Protein AF-A0A9W9ZBY5-F1 (afdb_monomer_lite)

Sequence (926 aa):
MSGEDEKPDGEAGEQPFAYPMGSMIDGAAFIGVGFDGRGDYSPESRKMSIVQRDCSGRSTYDDFDVPDTMNVHGVYDTSATMQTFYSREEYQQSLQRQAGMAGSAFGFYGGVKKAWGSSSLSGTQKYMALFSIDIDRYEIFLDEVKPGDLSVNFLREFMDLPLSYLAPGAAIKFLEGGDQEIASIISDLNSPTIKTEMKQWLESIRTFPKPFKFMVAPITNLLKFNVHALFPDEERDWGCEARGGSLKRDTDTGEYYYEVIVDGKKVKQMCPYLDRDALIHDMERRRNNLDIAIGVYMEERTTTSRKKSARPTWEEITQDELPFVVIFNTHEDLVGDFNGPAKIPARMERVVKFFDGKWFASERASQIDMTSSCLAQEGAENRICILGLILKYYPDTGFLRLDKEDFEANKRIYDTLKVADVGRLMAHVEWPQSHIVSRLNDVVGYLPFPNDKDTWYYVQISPYRVGIFKSQKLEVSTTDVSAVGLGSDVLYQAYFVCLTETPERTVIEYGKSQRSTGHGDVFLTMVDTVEPLIVRWYSFGNGEEPLQVLDAHILSRPLTKATCRGENGLDEETNMCILELGSECHSGSYKVLDEADRAMSNTDQSNKCDAPAVDIFVRSEGCNDPGIAPNCGIAYIKVHGKDHSLHGRGINVVVVDARTGFVLETKTYDTHGDANEANRLAGFLNSLQGDVIVVVAVQDEASKFFADSAIDALKRLGAKDPIKPEFRGSFAFVGYSGVKQPSWITQQWRGDGQGPSEISVKVPFTPPPAVDIFVRSEGCNDPGKAPNCGIAYIKVHGKDHSLHGRGINVVVVDARTGFVLETKTYDTHGDANEANRLAGFLNSLQGDVIVVVAVQDEASKFFADSAIDALKRLGAKDPIKPEFRGSFAFVGYSGVKQPSWITQQWRGDGQGPSEISVKVPLTPSA

pLDDT: mean 72.31, std 19.81, range [23.02, 98.38]

Secondary structure (DSSP, 8-state):
----------------------SB-GGGGGSSEEE-TTS-SSGGGEEEE-B----TT--EETTEE--TTEEEEEEEEEEEEEEEESSHHHHHHHHHHHTT--S-S-S-HHHHHHHH-S-----S---EEEEEEEEEEEEEEE----GGGB-HHHHHHHHTS-S-TTSTTHHHHT----------S---TT-TTHHHHHHHHHHHTTTS----S-----GGGGG-S-GGGG-------SHHHHTGGG-EE-TTT--EEEEEEETTEEEEEEES-SSHHHHHHHHHHHHHHHHHHHHHHHH--SS------SSPPHHHHTSTT--EEEEEE-SS-EEEESSSEEEE-SEEEEEEEEETTEEEEESSTT---GGG-B-PPTT-TTEEEETTEEEEEETTTTEEE--TTTHHHHHHH-TT--GGGTTSEEEEEE--HHHHHTT--S--------SSTTS-EEEEE-SS-EEEEETTEEEEEE--TTTS----SS----EEEEEEEETTEEEEEEEE-SS-SSEEEEEEEEEE-SS-----------TTS-----------GGG-EEEE-TTEEEETTTTEEEE---S---SS-PPP--TT-SS---------PPPPEEEEEEEEEETTSTTPPTTT---EEEETTEE-----SEEEEEEEETTT--EEEEEEE-TTT-TTHHHHHHHHHHH--SSEEEEEEEEE---TT--HHHHHHHHHTT--S--SPPTT-EEEEEEE-SSS--TT-EEEEE-TTS--EEEEEEEEPPPPPEEEEEEEEEETT-TTPPTTT---EEEETTEE-----SEEEEEEEETTT--EEEEEEE-TTT-TTHHHHHHHHHHH--SSEEEEEEEEE---TT--HHHHHHHHHTT--S--SPPTT-EEEEEEE-SSS--TT-EEEEE-TTS--EEEEEEEEPPPP-

Organism: NCBI:txid174260

InterPro domains:
  IPR039477 ILEI/PANDER domain [PF15711] (649-738)
  IPR039477 ILEI/PANDER domain [PF15711] (806-895)

Structure (mmCIF, N/CA/C/O backbone):
data_AF-A0A9W9ZBY5-F1
#
_entry.id   AF-A0A9W9ZBY5-F1
#
loop_
_atom_site.group_PDB
_atom_site.id
_atom_site.type_symbol
_atom_site.label_atom_id
_atom_site.label_alt_id
_atom_site.label_comp_id
_atom_site.label_asym_id
_atom_site.label_entity_id
_atom_site.label_seq_id
_atom_site.pdbx_PDB_ins_code
_atom_site.Cartn_x
_atom_site.Cartn_y
_atom_site.Cartn_z
_atom_site.occupancy
_atom_site.B_iso_or_equiv
_atom_site.auth_seq_id
_atom_site.auth_comp_id
_atom_site.auth_asym_id
_atom_site.auth_atom_id
_atom_site.pdbx_PDB_model_num
ATOM 1 N N . MET A 1 1 ? 34.640 39.027 -76.060 1.00 33.84 1 MET A N 1
ATOM 2 C CA . MET A 1 1 ? 35.227 37.684 -76.232 1.00 33.84 1 MET A CA 1
ATOM 3 C C . MET A 1 1 ? 35.023 36.982 -74.898 1.00 33.84 1 MET A C 1
ATOM 5 O O . MET A 1 1 ? 35.691 37.369 -73.955 1.00 33.84 1 MET A O 1
ATOM 9 N N . SER A 1 2 ? 33.856 36.363 -74.672 1.00 29.05 2 SER A N 1
ATOM 10 C CA . SER A 1 2 ? 33.518 34.957 -75.010 1.00 29.05 2 SER A CA 1
ATOM 11 C C . SER A 1 2 ? 34.417 33.978 -74.238 1.00 29.05 2 SER A C 1
ATOM 13 O O . SER A 1 2 ? 35.623 34.032 -74.437 1.00 29.05 2 SER A O 1
ATOM 15 N N . GLY A 1 3 ? 33.930 33.080 -73.389 1.00 28.47 3 GLY A N 1
ATOM 16 C CA . GLY A 1 3 ? 32.560 32.682 -73.085 1.00 28.47 3 GLY A CA 1
ATOM 17 C C . GLY A 1 3 ? 32.534 31.776 -71.850 1.00 28.47 3 GLY A C 1
ATOM 18 O O . GLY A 1 3 ? 33.582 31.407 -71.322 1.00 28.47 3 GLY A O 1
ATOM 19 N N . GLU A 1 4 ? 31.316 31.497 -71.401 1.00 35.25 4 GLU A N 1
ATOM 20 C CA . GLU A 1 4 ? 30.949 30.414 -70.488 1.00 35.25 4 GLU A CA 1
ATOM 21 C C . GLU A 1 4 ? 31.315 29.052 -71.094 1.00 35.25 4 GLU A C 1
ATOM 23 O O . GLU A 1 4 ? 31.210 28.890 -72.308 1.00 35.25 4 GLU A O 1
ATOM 28 N N . ASP A 1 5 ? 31.687 28.091 -70.246 1.00 28.14 5 ASP A N 1
ATOM 29 C CA . ASP A 1 5 ? 31.381 26.670 -70.445 1.00 28.14 5 ASP A CA 1
ATOM 30 C C . ASP A 1 5 ? 31.423 25.948 -69.083 1.00 28.14 5 ASP A C 1
ATOM 32 O O . ASP A 1 5 ? 32.470 25.814 -68.446 1.00 28.14 5 ASP A O 1
ATOM 36 N N . GLU A 1 6 ? 30.243 25.515 -68.636 1.00 32.06 6 GLU A N 1
ATOM 37 C CA . GLU A 1 6 ? 30.023 24.502 -67.600 1.00 32.06 6 GLU A CA 1
ATOM 38 C C . GLU A 1 6 ? 30.426 23.103 -68.094 1.00 32.06 6 GLU A C 1
ATOM 40 O O . GLU A 1 6 ? 30.216 22.787 -69.269 1.00 32.06 6 GLU A O 1
ATOM 45 N N . LYS A 1 7 ? 30.894 22.242 -67.169 1.00 28.86 7 LYS A N 1
ATOM 46 C CA . LYS A 1 7 ? 30.579 20.792 -67.015 1.00 28.86 7 LYS A CA 1
ATOM 47 C C . LYS A 1 7 ? 31.593 20.098 -66.077 1.00 28.86 7 LYS A C 1
ATOM 49 O O . LYS A 1 7 ? 32.746 20.518 -66.055 1.00 28.86 7 LYS A O 1
ATOM 54 N N . PRO A 1 8 ? 31.289 18.910 -65.515 1.00 31.83 8 PRO A N 1
ATOM 55 C CA . PRO A 1 8 ? 30.063 18.476 -64.837 1.00 31.83 8 PRO A CA 1
ATOM 56 C C . PRO A 1 8 ? 30.361 17.803 -63.474 1.00 31.83 8 PRO A C 1
ATOM 58 O O . PRO A 1 8 ? 31.479 17.368 -63.202 1.00 31.83 8 PRO A O 1
ATOM 61 N N . ASP A 1 9 ? 29.326 17.648 -62.652 1.00 31.16 9 ASP A N 1
ATOM 62 C CA . ASP A 1 9 ? 29.321 16.737 -61.507 1.00 31.16 9 ASP A CA 1
ATOM 63 C C . ASP A 1 9 ? 29.506 15.274 -61.940 1.00 31.16 9 ASP A C 1
ATOM 65 O O . ASP A 1 9 ? 28.909 14.825 -62.924 1.00 31.16 9 ASP A O 1
ATOM 69 N N . GLY A 1 10 ? 30.265 14.518 -61.141 1.00 31.56 10 GLY A N 1
ATOM 70 C CA . GLY A 1 10 ? 30.182 13.059 -61.095 1.00 31.56 10 GLY A CA 1
ATOM 71 C C . GLY A 1 10 ? 31.495 12.318 -61.323 1.00 31.56 10 GLY A C 1
ATOM 72 O O . GLY A 1 10 ? 31.732 11.816 -62.412 1.00 31.56 10 GLY A O 1
ATOM 73 N N . GLU A 1 11 ? 32.267 12.127 -60.256 1.00 27.77 11 GLU A N 1
ATOM 74 C CA . GLU A 1 11 ? 32.914 10.841 -59.982 1.00 27.77 11 GLU A CA 1
ATOM 75 C C . GLU A 1 11 ? 33.063 10.704 -58.464 1.00 27.77 11 GLU A C 1
ATOM 77 O O . GLU A 1 11 ? 33.570 11.595 -57.783 1.00 27.77 11 GLU A O 1
ATOM 82 N N . ALA A 1 12 ? 32.501 9.620 -57.926 1.00 30.03 12 ALA A N 1
ATOM 83 C CA . ALA A 1 12 ? 32.551 9.282 -56.516 1.00 30.03 12 ALA A CA 1
ATOM 84 C C . ALA A 1 12 ? 34.015 9.225 -56.070 1.00 30.03 12 ALA A C 1
ATOM 86 O O . ALA A 1 12 ? 34.772 8.376 -56.539 1.00 30.03 12 ALA A O 1
ATOM 87 N N . GLY A 1 13 ? 34.403 10.137 -55.176 1.00 27.98 13 GLY A N 1
ATOM 88 C CA . GLY A 1 13 ? 35.691 10.067 -54.508 1.00 27.98 13 GLY A CA 1
ATOM 89 C C . GLY A 1 13 ? 35.807 8.717 -53.812 1.00 27.98 13 GLY A C 1
ATOM 90 O O . GLY A 1 13 ? 35.004 8.397 -52.933 1.00 27.98 13 GLY A O 1
ATOM 91 N N . GLU A 1 14 ? 36.783 7.924 -54.248 1.00 30.62 14 GLU A N 1
ATOM 92 C CA . GLU A 1 14 ? 37.280 6.766 -53.520 1.00 30.62 14 GLU A CA 1
ATOM 93 C C . GLU A 1 14 ? 37.416 7.145 -52.041 1.00 30.62 14 GLU A C 1
ATOM 95 O O . GLU A 1 14 ? 38.089 8.121 -51.695 1.00 30.62 14 GLU A O 1
ATOM 100 N N . GLN A 1 15 ? 36.741 6.387 -51.171 1.00 30.33 15 GLN A N 1
ATOM 101 C CA . GLN A 1 15 ? 36.953 6.463 -49.730 1.00 30.33 15 GLN A CA 1
ATOM 102 C C . GLN A 1 15 ? 38.464 6.395 -49.473 1.00 30.33 15 GLN A C 1
ATOM 104 O O . GLN A 1 15 ? 39.114 5.496 -50.020 1.00 30.33 15 GLN A O 1
ATOM 109 N N . PRO A 1 16 ? 39.049 7.316 -48.685 1.00 32.84 16 PRO A N 1
ATOM 110 C CA . PRO A 1 16 ? 40.470 7.256 -48.408 1.00 32.84 16 PRO A CA 1
ATOM 111 C C . PRO A 1 16 ? 40.750 5.920 -47.727 1.00 32.84 16 PRO A C 1
ATOM 113 O O . PRO A 1 16 ? 40.214 5.615 -46.662 1.00 32.84 16 PRO A O 1
ATOM 116 N N . PHE A 1 17 ? 41.551 5.108 -48.416 1.00 30.84 17 PHE A N 1
ATOM 117 C CA . PHE A 1 17 ? 42.091 3.849 -47.940 1.00 30.84 17 PHE A CA 1
ATOM 118 C C . PHE A 1 17 ? 42.504 3.991 -46.475 1.00 30.84 17 PHE A C 1
ATOM 120 O O . PHE A 1 17 ? 43.336 4.839 -46.145 1.00 30.84 17 PHE A O 1
ATOM 127 N N . ALA A 1 18 ? 41.918 3.149 -45.620 1.00 35.28 18 ALA A N 1
ATOM 128 C CA . ALA A 1 18 ? 42.361 2.953 -44.253 1.00 35.28 18 ALA A CA 1
ATOM 129 C C . ALA A 1 18 ? 43.888 2.825 -44.255 1.00 35.28 18 ALA A C 1
ATOM 131 O O . ALA A 1 18 ? 44.440 1.936 -44.914 1.00 35.28 18 ALA A O 1
ATOM 132 N N . TYR A 1 19 ? 44.570 3.738 -43.559 1.00 36.66 19 TYR A N 1
ATOM 133 C CA . TYR A 1 19 ? 45.982 3.563 -43.251 1.00 36.66 19 TYR A CA 1
ATOM 134 C C . TYR A 1 19 ? 46.138 2.154 -42.658 1.00 36.66 19 TYR A C 1
ATOM 136 O O . TYR A 1 19 ? 45.374 1.801 -41.754 1.00 36.66 19 TYR A O 1
ATOM 144 N N . PRO A 1 20 ? 47.064 1.315 -43.157 1.00 41.19 20 PRO A N 1
ATOM 145 C CA . PRO A 1 20 ? 47.366 0.070 -42.473 1.00 41.19 20 PRO A CA 1
ATOM 146 C C . PRO A 1 20 ? 47.834 0.472 -41.078 1.00 41.19 20 PRO A C 1
ATOM 148 O O . PRO A 1 20 ? 48.834 1.181 -40.981 1.00 41.19 20 PRO A O 1
ATOM 151 N N . MET A 1 21 ? 47.063 0.108 -40.044 1.00 45.62 21 MET A N 1
ATOM 152 C CA . MET A 1 21 ? 47.367 0.438 -38.652 1.00 45.62 21 MET A CA 1
ATOM 153 C C . MET A 1 21 ? 48.846 0.133 -38.403 1.00 45.62 21 MET A C 1
ATOM 155 O O . MET A 1 21 ? 49.248 -1.037 -38.390 1.00 45.62 21 MET A O 1
ATOM 159 N N . GLY A 1 22 ? 49.652 1.189 -38.247 1.00 50.12 22 GLY A N 1
ATOM 160 C CA . GLY A 1 22 ? 50.945 1.081 -37.592 1.00 50.12 22 GLY A CA 1
ATOM 161 C C . GLY A 1 22 ? 50.700 0.483 -36.214 1.00 50.12 22 GLY A C 1
ATOM 162 O O . GLY A 1 22 ? 49.573 0.513 -35.724 1.00 50.12 22 GLY A O 1
ATOM 163 N N . SER A 1 23 ? 51.708 -0.171 -35.639 1.00 69.12 23 SER A N 1
ATOM 164 C CA . SER A 1 23 ? 51.584 -0.926 -34.390 1.00 69.12 23 SER A CA 1
ATOM 165 C C . SER A 1 23 ? 50.763 -0.152 -33.351 1.00 69.12 23 SER A C 1
ATOM 167 O O . SER A 1 23 ? 51.265 0.782 -32.733 1.00 69.12 23 SER A O 1
ATOM 169 N N . MET A 1 24 ? 49.481 -0.502 -33.220 1.00 74.69 24 MET A N 1
ATOM 170 C CA . MET A 1 24 ? 48.552 0.140 -32.298 1.00 74.69 24 MET A CA 1
ATOM 171 C C . MET A 1 24 ? 48.945 -0.277 -30.888 1.00 74.69 24 MET A C 1
ATOM 173 O O . MET A 1 24 ? 49.344 -1.424 -30.679 1.00 74.69 24 MET A O 1
ATOM 177 N N . ILE A 1 25 ? 48.834 0.634 -29.924 1.00 81.06 25 ILE A N 1
ATOM 178 C CA . ILE A 1 25 ? 49.171 0.312 -28.539 1.00 81.06 25 ILE A CA 1
ATOM 179 C C . ILE A 1 25 ? 48.332 -0.883 -28.053 1.00 81.06 25 ILE A C 1
ATOM 181 O O . ILE A 1 25 ? 47.103 -0.869 -28.141 1.00 81.06 25 ILE A O 1
ATOM 185 N N . ASP A 1 26 ? 48.981 -1.919 -27.512 1.00 71.75 26 ASP A N 1
ATOM 186 C CA . ASP A 1 26 ? 48.327 -3.189 -27.141 1.00 71.75 26 ASP A CA 1
ATOM 187 C C . ASP A 1 26 ? 47.135 -2.994 -26.184 1.00 71.75 26 ASP A C 1
ATOM 189 O O . ASP A 1 26 ? 46.135 -3.714 -26.254 1.00 71.75 26 ASP A O 1
ATOM 193 N N . GLY A 1 27 ? 47.204 -1.974 -25.318 1.00 73.81 27 GLY A N 1
ATOM 194 C CA . GLY A 1 27 ? 46.129 -1.609 -24.390 1.00 73.81 27 GLY A CA 1
ATOM 195 C C . GLY A 1 27 ? 44.817 -1.205 -25.076 1.00 73.81 27 GLY A C 1
ATOM 196 O O . GLY A 1 27 ? 43.742 -1.455 -24.529 1.00 73.81 27 GLY A O 1
ATOM 197 N N . ALA A 1 28 ? 44.874 -0.665 -26.298 1.00 80.94 28 ALA A N 1
ATOM 198 C CA . ALA A 1 28 ? 43.693 -0.225 -27.044 1.00 80.94 28 ALA A CA 1
ATOM 199 C C . ALA A 1 28 ? 42.747 -1.384 -27.401 1.00 80.94 28 ALA A C 1
ATOM 201 O O . ALA A 1 28 ? 41.536 -1.193 -27.520 1.00 80.94 28 ALA A O 1
ATOM 202 N N . ALA A 1 29 ? 43.263 -2.615 -27.500 1.00 76.12 29 ALA A N 1
ATOM 203 C CA . ALA A 1 29 ? 42.462 -3.808 -27.779 1.00 76.12 29 ALA A CA 1
ATOM 204 C C . ALA A 1 29 ? 41.562 -4.250 -26.603 1.00 76.12 29 ALA A C 1
ATOM 206 O O . ALA A 1 29 ? 40.806 -5.217 -26.738 1.00 76.12 29 ALA A O 1
ATOM 207 N N . PHE A 1 30 ? 41.659 -3.589 -25.445 1.00 74.94 30 PHE A N 1
ATOM 208 C CA . PHE A 1 30 ? 40.946 -3.947 -24.214 1.00 74.94 30 PHE A CA 1
ATOM 209 C C . PHE A 1 30 ? 40.020 -2.839 -23.693 1.00 74.94 30 PHE A C 1
ATOM 211 O O . PHE A 1 30 ? 39.286 -3.069 -22.736 1.00 74.94 30 PHE A O 1
ATOM 218 N N . ILE A 1 31 ? 40.015 -1.662 -24.323 1.00 82.12 31 ILE A N 1
ATOM 219 C CA . ILE A 1 31 ? 39.199 -0.510 -23.921 1.00 82.12 31 ILE A CA 1
ATOM 220 C C . ILE A 1 31 ? 38.000 -0.360 -24.861 1.00 82.12 31 ILE A C 1
ATOM 222 O O . ILE A 1 31 ? 38.136 -0.456 -26.080 1.00 82.12 31 ILE A O 1
ATOM 226 N N . GLY A 1 32 ? 36.802 -0.129 -24.315 1.00 77.50 32 GLY A N 1
ATOM 227 C CA . GLY A 1 32 ? 35.575 -0.046 -25.118 1.00 77.50 32 GLY A CA 1
ATOM 228 C C . GLY A 1 32 ? 35.197 -1.386 -25.761 1.00 77.50 32 GLY A C 1
ATOM 229 O O . GLY A 1 32 ? 34.806 -1.431 -26.928 1.00 77.50 32 GLY A O 1
ATOM 230 N N . VAL A 1 33 ? 35.370 -2.485 -25.022 1.00 81.31 33 VAL A N 1
ATOM 231 C CA . VAL A 1 33 ? 34.986 -3.853 -25.404 1.00 81.31 33 VAL A CA 1
ATOM 232 C C . VAL A 1 33 ? 33.946 -4.388 -24.417 1.00 81.31 33 VAL A C 1
ATOM 234 O O . VAL A 1 33 ? 33.907 -3.965 -23.264 1.00 81.31 33 VAL A O 1
ATOM 237 N N . GLY A 1 34 ? 33.096 -5.314 -24.855 1.00 74.69 34 GLY A N 1
ATOM 238 C CA . GLY A 1 34 ? 32.183 -6.030 -23.967 1.00 74.69 34 GLY A CA 1
ATOM 239 C C . GLY A 1 34 ? 32.957 -6.891 -22.971 1.00 74.69 34 GLY A C 1
ATOM 240 O O . GLY A 1 34 ? 34.085 -7.300 -23.244 1.00 74.69 34 GLY A O 1
ATOM 241 N N . PHE A 1 35 ? 32.352 -7.190 -21.827 1.00 78.75 35 PHE A N 1
ATOM 242 C CA . PHE A 1 35 ? 32.999 -7.934 -20.750 1.00 78.75 35 PHE A CA 1
ATOM 243 C C . PHE A 1 35 ? 31.997 -8.881 -20.077 1.00 78.75 35 PHE A C 1
ATOM 245 O O . PHE A 1 35 ? 30.867 -8.485 -19.798 1.00 78.75 35 PHE A O 1
ATOM 252 N N . ASP A 1 36 ? 32.395 -10.127 -19.810 1.00 74.62 36 ASP A N 1
ATOM 253 C CA . ASP A 1 36 ? 31.580 -11.083 -19.055 1.00 74.62 36 ASP A CA 1
ATOM 254 C C . ASP A 1 36 ? 31.712 -10.853 -17.549 1.00 74.62 36 ASP A C 1
ATOM 256 O O . ASP A 1 36 ? 32.645 -11.324 -16.895 1.00 74.62 36 ASP A O 1
ATOM 260 N N . GLY A 1 37 ? 30.731 -10.152 -16.983 1.00 72.19 37 GLY A N 1
ATOM 261 C CA . GLY A 1 37 ? 30.677 -9.845 -15.557 1.00 72.19 37 GLY A CA 1
ATOM 262 C C . GLY A 1 37 ? 30.602 -11.071 -14.639 1.00 72.19 37 GLY A C 1
ATOM 263 O O . GLY A 1 37 ? 30.905 -10.934 -13.457 1.00 72.19 37 GLY A O 1
ATOM 264 N N . ARG A 1 38 ? 30.247 -12.272 -15.127 1.00 71.50 38 ARG A N 1
ATOM 265 C CA . ARG A 1 38 ? 30.237 -13.511 -14.317 1.00 71.50 38 ARG A CA 1
ATOM 266 C C . ARG A 1 38 ? 31.588 -14.241 -14.294 1.00 71.50 38 ARG A C 1
ATOM 268 O O . ARG A 1 38 ? 31.775 -15.102 -13.426 1.00 71.50 38 ARG A O 1
ATOM 275 N N . GLY A 1 39 ? 32.486 -13.917 -15.225 1.00 69.44 39 GLY A N 1
ATOM 276 C CA . GLY A 1 39 ? 33.765 -14.589 -15.465 1.00 69.44 39 GLY A CA 1
ATOM 277 C C . GLY A 1 39 ? 34.864 -14.268 -14.446 1.00 69.44 39 GLY A C 1
ATOM 278 O O . GLY A 1 39 ? 34.601 -14.007 -13.271 1.00 69.44 39 GLY A O 1
ATOM 279 N N . ASP A 1 40 ? 36.120 -14.315 -14.881 1.00 72.31 40 ASP A N 1
ATOM 280 C CA . ASP A 1 40 ? 37.276 -13.923 -14.067 1.00 72.31 40 ASP A CA 1
ATOM 281 C C . ASP A 1 40 ? 37.449 -12.388 -14.137 1.00 72.31 40 ASP A C 1
ATOM 283 O O . ASP A 1 40 ? 37.159 -11.779 -15.170 1.00 72.31 40 ASP A O 1
ATOM 287 N N . TYR A 1 41 ? 37.937 -11.733 -13.073 1.00 76.00 41 TYR A N 1
ATOM 288 C CA . TYR A 1 41 ? 38.425 -10.346 -13.173 1.00 76.00 41 TYR A CA 1
ATOM 289 C C . TYR A 1 41 ? 39.777 -10.360 -13.898 1.00 76.00 41 TYR A C 1
ATOM 291 O O . TYR A 1 41 ? 40.840 -10.252 -13.292 1.00 76.00 41 TYR A O 1
ATOM 299 N N . SER A 1 42 ? 39.727 -10.610 -15.206 1.00 73.19 42 SER A N 1
ATOM 300 C CA . SER A 1 42 ? 40.893 -10.689 -16.071 1.00 73.19 42 SER A CA 1
ATOM 301 C C . SER A 1 42 ? 40.560 -10.289 -17.517 1.00 73.19 42 SER A C 1
ATOM 303 O O . SER A 1 42 ? 39.387 -10.292 -17.910 1.00 73.19 42 SER A O 1
ATOM 305 N N . PRO A 1 43 ? 41.572 -9.963 -18.342 1.00 64.88 43 PRO A N 1
ATOM 306 C CA . PRO A 1 43 ? 41.375 -9.605 -19.750 1.00 64.88 43 PRO A CA 1
ATOM 307 C C . PRO A 1 43 ? 40.731 -10.706 -20.594 1.00 64.88 43 PRO A C 1
ATOM 309 O O . PRO A 1 43 ? 40.165 -10.424 -21.648 1.00 64.88 43 PRO A O 1
ATOM 312 N N . GLU A 1 44 ? 40.821 -11.960 -20.156 1.00 71.06 44 GLU A N 1
ATOM 313 C CA . GLU A 1 44 ? 40.237 -13.125 -20.823 1.00 71.06 44 GLU A CA 1
ATOM 314 C C . GLU A 1 44 ? 38.700 -13.115 -20.784 1.00 71.06 44 GLU A C 1
ATOM 316 O O . GLU A 1 44 ? 38.066 -13.728 -21.640 1.00 71.06 44 GLU A O 1
ATOM 321 N N . SER A 1 45 ? 38.094 -12.355 -19.868 1.00 73.50 45 SER A N 1
ATOM 322 C CA . SER A 1 45 ? 36.642 -12.144 -19.809 1.00 73.50 45 SER A CA 1
ATOM 323 C C . SER A 1 45 ? 36.133 -11.107 -20.823 1.00 73.50 45 SER A C 1
ATOM 325 O O . SER A 1 45 ? 34.932 -10.828 -20.864 1.00 73.50 45 SER A O 1
ATOM 327 N N . ARG A 1 46 ? 37.004 -10.537 -21.671 1.00 72.19 46 ARG A N 1
ATOM 328 C CA . ARG A 1 46 ? 36.593 -9.627 -22.753 1.00 72.19 46 ARG A CA 1
ATOM 329 C C . ARG A 1 46 ? 35.775 -10.346 -23.831 1.00 72.19 46 ARG A C 1
ATOM 331 O O . ARG A 1 46 ? 35.976 -11.523 -24.124 1.00 72.19 46 ARG A O 1
ATOM 338 N N . LYS A 1 47 ? 34.881 -9.602 -24.470 1.00 77.88 47 LYS A N 1
ATOM 339 C CA . LYS A 1 47 ? 33.996 -10.042 -25.554 1.00 77.88 47 LYS A CA 1
ATOM 340 C C . LYS A 1 47 ? 34.222 -9.161 -26.790 1.00 77.88 47 LYS A C 1
ATOM 342 O O . LYS A 1 47 ? 35.361 -8.848 -27.128 1.00 77.88 47 LYS A O 1
ATOM 347 N N . MET A 1 48 ? 33.154 -8.806 -27.502 1.00 74.06 48 MET A N 1
ATOM 348 C CA . MET A 1 48 ? 33.228 -8.043 -28.751 1.00 74.06 48 MET A CA 1
ATOM 349 C C . MET A 1 48 ? 33.736 -6.608 -28.554 1.00 74.06 48 MET A C 1
ATOM 351 O O . MET A 1 48 ? 33.556 -6.018 -27.492 1.00 74.06 48 MET A O 1
ATOM 355 N N . SER A 1 49 ? 34.316 -6.016 -29.599 1.00 76.31 49 SER A N 1
ATOM 356 C CA . SER A 1 49 ? 34.673 -4.593 -29.604 1.00 76.31 49 SER A CA 1
ATOM 357 C C . SER A 1 49 ? 33.433 -3.720 -29.796 1.00 76.31 49 SER A C 1
ATOM 359 O O . SER A 1 49 ? 32.699 -3.898 -30.768 1.00 76.31 49 SER A O 1
ATOM 361 N N . ILE A 1 50 ? 33.211 -2.769 -28.889 1.00 79.69 50 ILE A N 1
ATOM 362 C CA . ILE A 1 50 ? 32.045 -1.874 -28.903 1.00 79.69 50 ILE A CA 1
ATOM 363 C C . ILE A 1 50 ? 32.404 -0.549 -29.572 1.00 79.69 50 ILE A C 1
ATOM 365 O O . ILE A 1 50 ? 31.665 -0.080 -30.431 1.00 79.69 50 ILE A O 1
ATOM 369 N N . VAL A 1 51 ? 33.556 0.021 -29.223 1.00 81.75 51 VAL A N 1
ATOM 370 C CA . VAL A 1 51 ? 34.065 1.273 -29.799 1.00 81.75 51 VAL A CA 1
ATOM 371 C C . VAL A 1 51 ? 34.920 0.957 -31.035 1.00 81.75 51 VAL A C 1
ATOM 373 O O . VAL A 1 51 ? 35.549 -0.105 -31.114 1.00 81.75 51 VAL A O 1
ATOM 376 N N . GLN A 1 52 ? 34.909 1.840 -32.030 1.00 82.12 52 GLN A N 1
ATOM 377 C CA . GLN A 1 52 ? 35.764 1.778 -33.215 1.00 82.12 52 GLN A CA 1
ATOM 378 C C . GLN A 1 52 ? 37.190 2.244 -32.880 1.00 82.12 52 GLN A C 1
ATOM 380 O O . GLN A 1 52 ? 37.469 2.708 -31.777 1.00 82.12 52 GLN A O 1
ATOM 385 N N . ARG A 1 53 ? 38.150 1.975 -33.766 1.00 84.12 53 ARG A N 1
ATOM 386 C CA . ARG A 1 53 ? 39.563 2.311 -33.548 1.00 84.12 53 ARG A CA 1
ATOM 387 C C . ARG A 1 53 ? 39.999 3.087 -34.768 1.00 84.12 53 ARG A C 1
ATOM 389 O O . ARG A 1 53 ? 40.248 2.493 -35.813 1.00 84.12 53 ARG A O 1
ATOM 396 N N . ASP A 1 54 ? 39.986 4.400 -34.621 1.00 82.44 54 ASP A N 1
ATOM 397 C CA . ASP A 1 54 ? 40.453 5.339 -35.624 1.00 82.44 54 ASP A CA 1
ATOM 398 C C . ASP A 1 54 ? 41.680 6.054 -35.063 1.00 82.44 54 ASP A C 1
ATOM 400 O O . ASP A 1 54 ? 41.670 6.463 -33.906 1.00 82.44 54 ASP A O 1
ATOM 404 N N . CYS A 1 55 ? 42.735 6.142 -35.865 1.00 80.56 55 CYS A N 1
ATOM 405 C CA . CYS A 1 55 ? 43.984 6.824 -35.523 1.00 80.56 55 CYS A CA 1
ATOM 406 C C . CYS A 1 55 ? 44.261 7.966 -36.518 1.00 80.56 55 CYS A C 1
ATOM 408 O O . CYS A 1 55 ? 45.416 8.330 -36.762 1.00 80.56 55 CYS A O 1
ATOM 410 N N . SER A 1 56 ? 43.217 8.501 -37.155 1.00 80.88 56 SER A N 1
ATOM 411 C CA . SER A 1 56 ? 43.308 9.587 -38.134 1.00 80.88 56 SER A CA 1
ATOM 412 C C . SER A 1 56 ? 43.906 10.868 -37.542 1.00 80.88 56 SER A C 1
ATOM 414 O O . SER A 1 56 ? 44.561 11.626 -38.263 1.00 80.88 56 SER A O 1
ATOM 416 N N . GLY A 1 57 ? 43.753 11.080 -36.233 1.00 77.62 57 GLY A N 1
ATOM 417 C CA . GLY A 1 57 ? 44.384 12.144 -35.453 1.00 77.62 57 GLY A CA 1
ATOM 418 C C . GLY A 1 57 ? 45.890 11.966 -35.233 1.00 77.62 57 GLY A C 1
ATOM 419 O O . GLY A 1 57 ? 46.559 12.932 -34.863 1.00 77.62 57 GLY A O 1
ATOM 420 N N . ARG A 1 58 ? 46.449 10.785 -35.547 1.00 79.62 58 ARG A N 1
ATOM 421 C CA . ARG A 1 58 ? 47.893 10.464 -35.534 1.00 79.62 58 ARG A CA 1
ATOM 422 C C . ARG A 1 58 ? 48.578 10.672 -34.179 1.00 79.62 58 ARG A C 1
ATOM 424 O O . ARG A 1 58 ? 49.758 11.022 -34.123 1.00 79.62 58 ARG A O 1
ATOM 431 N N . SER A 1 59 ? 47.846 10.463 -33.091 1.00 82.50 59 SER A N 1
ATOM 432 C CA . SER A 1 59 ? 48.414 10.446 -31.743 1.00 82.50 59 SER A CA 1
ATOM 433 C C . SER A 1 59 ? 49.275 9.197 -31.541 1.00 82.50 59 SER A C 1
ATOM 435 O O . SER A 1 59 ? 48.892 8.104 -31.953 1.00 82.50 59 SER A O 1
ATOM 437 N N . THR A 1 60 ? 50.430 9.339 -30.885 1.00 84.31 60 THR A N 1
ATOM 438 C CA . THR A 1 60 ? 51.356 8.222 -30.626 1.00 84.31 60 THR A CA 1
ATOM 439 C C . THR A 1 60 ? 51.865 8.214 -29.187 1.00 84.31 60 THR A C 1
ATOM 441 O O . THR A 1 60 ? 52.107 9.279 -28.615 1.00 84.31 60 THR A O 1
ATOM 444 N N . TYR A 1 61 ? 52.122 7.029 -28.634 1.00 83.25 61 TYR A N 1
ATOM 445 C CA . TYR A 1 61 ? 52.766 6.815 -27.335 1.00 83.25 61 TYR A CA 1
ATOM 446 C C . TYR A 1 61 ? 53.815 5.698 -27.451 1.00 83.25 61 TYR A C 1
ATOM 448 O O . TYR A 1 61 ? 53.487 4.607 -27.906 1.00 83.25 61 TYR A O 1
ATOM 456 N N . ASP A 1 62 ? 55.068 5.962 -27.056 1.00 75.56 62 ASP A N 1
ATOM 457 C CA . ASP A 1 62 ? 56.204 5.025 -27.193 1.00 75.56 62 ASP A CA 1
ATOM 458 C C . ASP A 1 62 ? 56.329 4.397 -28.603 1.00 75.56 62 ASP A C 1
ATOM 460 O O . ASP A 1 62 ? 56.561 3.200 -28.743 1.00 75.56 62 ASP A O 1
ATOM 464 N N . ASP A 1 63 ? 56.174 5.214 -29.653 1.00 79.81 63 ASP A N 1
ATOM 465 C CA . ASP A 1 63 ? 56.193 4.819 -31.076 1.00 79.81 63 ASP A CA 1
ATOM 466 C C . ASP A 1 63 ? 55.010 3.934 -31.540 1.00 79.81 63 ASP A C 1
ATOM 468 O O . ASP A 1 63 ? 55.004 3.463 -32.679 1.00 79.81 63 ASP A O 1
ATOM 472 N N . PHE A 1 64 ? 53.988 3.741 -30.697 1.00 81.62 64 PHE A N 1
ATOM 473 C CA . PHE A 1 64 ? 52.733 3.064 -31.045 1.00 81.62 64 PHE A CA 1
ATOM 474 C C . PHE A 1 64 ? 51.604 4.062 -31.308 1.00 81.62 64 PHE A C 1
ATOM 476 O O . PHE A 1 64 ? 51.494 5.074 -30.612 1.00 81.62 64 PHE A O 1
ATOM 483 N N . ASP A 1 65 ? 50.729 3.751 -32.264 1.00 86.12 65 ASP A N 1
ATOM 484 C CA . ASP A 1 65 ? 49.548 4.567 -32.566 1.00 86.12 65 ASP A CA 1
ATOM 485 C C . ASP A 1 65 ? 48.507 4.445 -31.435 1.00 86.12 65 ASP A C 1
ATOM 487 O O . ASP A 1 65 ? 48.207 3.344 -30.954 1.00 86.12 65 ASP A O 1
ATOM 491 N N . VAL A 1 66 ? 47.940 5.580 -31.019 1.00 87.31 66 VAL A N 1
ATOM 492 C CA . VAL A 1 66 ? 46.875 5.677 -30.008 1.00 87.31 66 VAL A CA 1
ATOM 493 C C . VAL A 1 66 ? 45.576 6.096 -30.704 1.00 87.31 66 VAL A C 1
ATOM 495 O O . VAL A 1 66 ? 45.586 7.123 -31.384 1.00 87.31 66 VAL A O 1
ATOM 498 N N . PRO A 1 67 ? 44.465 5.347 -30.541 1.00 89.06 67 PRO A N 1
ATOM 499 C CA . PRO A 1 67 ? 43.184 5.734 -31.122 1.00 89.06 67 PRO A CA 1
ATOM 500 C C . PRO A 1 67 ? 42.702 7.103 -30.641 1.00 89.06 67 PRO A C 1
ATOM 502 O O . PRO A 1 67 ? 42.859 7.442 -29.472 1.00 89.06 67 PRO A O 1
ATOM 505 N N . ASP A 1 68 ? 42.031 7.840 -31.518 1.00 85.94 68 ASP A N 1
ATOM 506 C CA . ASP A 1 68 ? 41.610 9.228 -31.303 1.00 85.94 68 ASP A CA 1
ATOM 507 C C . ASP A 1 68 ? 40.615 9.392 -30.138 1.00 85.94 68 ASP A C 1
ATOM 509 O O . ASP A 1 68 ? 40.499 10.473 -29.568 1.00 85.94 68 ASP A O 1
ATOM 513 N N . THR A 1 69 ? 39.914 8.320 -29.753 1.00 85.75 69 THR A N 1
ATOM 514 C CA . THR A 1 69 ? 38.998 8.286 -28.600 1.00 85.75 69 THR A CA 1
ATOM 515 C C . THR A 1 69 ? 39.687 7.874 -27.294 1.00 85.75 69 THR A C 1
ATOM 517 O O . THR A 1 69 ? 39.003 7.532 -26.328 1.00 85.75 69 THR A O 1
ATOM 520 N N . MET A 1 70 ? 41.017 7.765 -27.264 1.00 89.00 70 MET A N 1
ATOM 521 C CA . MET A 1 70 ? 41.761 7.248 -26.116 1.00 89.00 70 MET A CA 1
ATOM 522 C C . MET A 1 70 ? 42.927 8.154 -25.733 1.00 89.00 70 MET A C 1
ATOM 524 O O . MET A 1 70 ? 43.643 8.677 -26.581 1.00 89.00 70 MET A O 1
ATOM 528 N N . ASN A 1 71 ? 43.173 8.246 -24.428 1.00 86.56 71 ASN A N 1
ATOM 529 C CA . ASN A 1 71 ? 44.318 8.952 -23.862 1.00 86.56 71 ASN A CA 1
ATOM 530 C C . ASN A 1 71 ? 45.207 7.997 -23.074 1.00 86.56 71 ASN A C 1
ATOM 532 O O . ASN A 1 71 ? 44.711 7.124 -22.363 1.00 86.56 71 ASN A O 1
ATOM 536 N N . VAL A 1 72 ? 46.525 8.179 -23.175 1.00 87.00 72 VAL A N 1
ATOM 537 C CA . VAL A 1 72 ? 47.522 7.339 -22.497 1.00 87.00 72 VAL A CA 1
ATOM 538 C C . VAL A 1 72 ? 48.391 8.191 -21.578 1.00 87.00 72 VAL A C 1
ATOM 540 O O . VAL A 1 72 ? 48.958 9.200 -21.995 1.00 87.00 72 VAL A O 1
ATOM 543 N N . HIS A 1 73 ? 48.547 7.745 -20.335 1.00 85.62 73 HIS A N 1
ATOM 544 C CA . HIS A 1 73 ? 49.404 8.363 -19.330 1.00 85.62 73 HIS A CA 1
ATOM 545 C C . HIS A 1 73 ? 50.456 7.366 -18.844 1.00 85.62 73 HIS A C 1
ATOM 547 O O . HIS A 1 73 ? 50.124 6.282 -18.382 1.00 85.62 73 HIS A O 1
ATOM 553 N N . GLY A 1 74 ? 51.739 7.726 -18.918 1.00 81.75 74 GLY A N 1
ATOM 554 C CA . GLY A 1 74 ? 52.816 6.897 -18.369 1.00 81.75 74 GLY A CA 1
ATOM 555 C C . GLY A 1 74 ? 52.858 6.955 -16.844 1.00 81.75 74 GLY A C 1
ATOM 556 O O . GLY A 1 74 ? 52.927 8.048 -16.289 1.00 81.75 74 GLY A O 1
ATOM 557 N N . VAL A 1 75 ? 52.871 5.794 -16.187 1.00 79.62 75 VAL A N 1
ATOM 558 C CA . VAL A 1 75 ? 52.913 5.681 -14.715 1.00 79.62 75 VAL A CA 1
ATOM 559 C C . VAL A 1 75 ? 54.285 5.192 -14.247 1.00 79.62 75 VAL A C 1
ATOM 561 O O . VAL A 1 75 ? 54.919 5.842 -13.422 1.00 79.62 75 VAL A O 1
ATOM 564 N N . TYR A 1 76 ? 54.788 4.108 -14.846 1.00 78.56 76 TYR A N 1
ATOM 565 C CA . TYR A 1 76 ? 56.097 3.498 -14.567 1.00 78.56 76 TYR A CA 1
ATOM 566 C C . TYR A 1 76 ? 56.372 3.198 -13.083 1.00 78.56 76 TYR A C 1
ATOM 568 O O . TYR A 1 76 ? 57.484 3.425 -12.602 1.00 78.56 76 TYR A O 1
ATOM 576 N N . ASP A 1 77 ? 55.387 2.652 -12.374 1.00 77.81 77 ASP A N 1
ATOM 577 C CA . ASP A 1 77 ? 55.500 2.305 -10.955 1.00 77.81 77 ASP A CA 1
ATOM 578 C C . ASP A 1 77 ? 55.547 0.785 -10.734 1.00 77.81 77 ASP A C 1
ATOM 580 O O . ASP A 1 77 ? 55.176 -0.021 -11.592 1.00 77.81 77 ASP A O 1
ATOM 584 N N . THR A 1 78 ? 56.069 0.361 -9.588 1.00 71.25 78 THR A N 1
ATOM 585 C CA . THR A 1 78 ? 56.040 -1.038 -9.159 1.00 71.25 78 THR A CA 1
ATOM 586 C C . THR A 1 78 ? 55.686 -1.117 -7.688 1.00 71.25 78 THR A C 1
ATOM 588 O O . THR A 1 78 ? 56.426 -0.629 -6.834 1.00 71.25 78 THR A O 1
ATOM 591 N N . SER A 1 79 ? 54.589 -1.802 -7.381 1.00 71.44 79 SER A N 1
ATOM 592 C CA . SER A 1 79 ? 54.124 -1.991 -6.012 1.00 71.44 79 SER A CA 1
ATOM 593 C C . SER A 1 79 ? 53.972 -3.471 -5.678 1.00 71.44 79 SER A C 1
ATOM 595 O O . SER A 1 79 ? 53.713 -4.305 -6.540 1.00 71.44 79 SER A O 1
ATOM 597 N N . ALA A 1 80 ? 54.173 -3.815 -4.409 1.00 64.81 80 ALA A N 1
ATOM 598 C CA . ALA A 1 80 ? 53.906 -5.149 -3.893 1.00 64.81 80 ALA A CA 1
ATOM 599 C C . ALA A 1 80 ? 52.943 -5.026 -2.716 1.00 64.81 80 ALA A C 1
ATOM 601 O O . ALA A 1 80 ? 53.217 -4.302 -1.757 1.00 64.81 80 ALA A O 1
ATOM 602 N N . THR A 1 81 ? 51.812 -5.718 -2.789 1.00 63.41 81 THR A N 1
ATOM 603 C CA . THR A 1 81 ? 50.752 -5.643 -1.785 1.00 63.41 81 THR A CA 1
ATOM 604 C C . THR A 1 81 ? 50.403 -7.034 -1.280 1.00 63.41 81 THR A C 1
ATOM 606 O O . THR A 1 81 ? 50.413 -8.011 -2.023 1.00 63.41 81 THR A O 1
ATOM 609 N N . MET A 1 82 ? 50.117 -7.142 0.015 1.00 66.94 82 MET A N 1
ATOM 610 C CA . MET A 1 82 ? 49.581 -8.360 0.611 1.00 66.94 82 MET A CA 1
ATOM 611 C C . MET A 1 82 ? 48.249 -8.025 1.269 1.00 66.94 82 MET A C 1
ATOM 613 O O . MET A 1 82 ? 48.169 -7.103 2.079 1.00 66.94 82 MET A O 1
ATOM 617 N N . GLN A 1 83 ? 47.209 -8.768 0.913 1.00 69.19 83 GLN A N 1
ATOM 618 C CA . GLN A 1 83 ? 45.860 -8.615 1.444 1.00 69.19 83 GLN A CA 1
ATOM 619 C C . GLN A 1 83 ? 45.360 -9.963 1.942 1.00 69.19 83 GLN A C 1
ATOM 621 O O . GLN A 1 83 ? 45.583 -10.984 1.300 1.00 69.19 83 GLN A O 1
ATOM 626 N N . THR A 1 84 ? 44.672 -9.974 3.076 1.00 72.12 84 THR A N 1
ATOM 627 C CA . THR A 1 84 ? 44.039 -11.178 3.622 1.00 72.12 84 THR A CA 1
ATOM 628 C C . THR A 1 84 ? 42.533 -11.018 3.648 1.00 72.12 84 THR A C 1
ATOM 630 O O . THR A 1 84 ? 42.035 -10.004 4.126 1.00 72.12 84 THR A O 1
ATOM 633 N N . PHE A 1 85 ? 41.831 -12.038 3.166 1.00 70.69 85 PHE A N 1
ATOM 634 C CA . PHE A 1 85 ? 40.377 -12.108 3.108 1.00 70.69 85 PHE A CA 1
ATOM 635 C C . PHE A 1 85 ? 39.877 -13.243 3.998 1.00 70.69 85 PHE A C 1
ATOM 637 O O . PHE A 1 85 ? 40.433 -14.349 3.999 1.00 70.69 85 PHE A O 1
ATOM 644 N N . TYR A 1 86 ? 38.808 -12.965 4.737 1.00 71.25 86 TYR A N 1
ATOM 645 C CA . TYR A 1 86 ? 38.197 -13.848 5.726 1.00 71.25 86 TYR A CA 1
ATOM 646 C C . TYR A 1 86 ? 37.036 -14.662 5.136 1.00 71.25 86 TYR A C 1
ATOM 648 O O . TYR A 1 86 ? 36.598 -15.646 5.731 1.00 71.25 86 TYR A O 1
ATOM 656 N N . SER A 1 87 ? 36.536 -14.274 3.958 1.00 68.38 87 SER A N 1
ATOM 657 C CA . SER A 1 87 ? 35.448 -14.962 3.258 1.00 68.38 87 SER A CA 1
ATOM 658 C C . SER A 1 87 ? 35.532 -14.807 1.736 1.00 68.38 87 SER A C 1
ATOM 660 O O . SER A 1 87 ? 36.210 -13.915 1.217 1.00 68.38 87 SER A O 1
ATOM 662 N N . ARG A 1 88 ? 34.802 -15.668 1.011 1.00 69.62 88 ARG A N 1
ATOM 663 C CA . ARG A 1 88 ? 34.640 -15.564 -0.451 1.00 69.62 88 ARG A CA 1
ATOM 664 C C . ARG A 1 88 ? 33.957 -14.260 -0.834 1.00 69.62 88 ARG A C 1
ATOM 666 O O . ARG A 1 88 ? 34.329 -13.643 -1.824 1.00 69.62 88 ARG A O 1
ATOM 673 N N . GLU A 1 89 ? 32.970 -13.868 -0.042 1.00 70.19 89 GLU A N 1
ATOM 674 C CA . GLU A 1 89 ? 32.169 -12.666 -0.215 1.00 70.19 89 GLU A CA 1
ATOM 675 C C . GLU A 1 89 ? 33.041 -11.410 -0.095 1.00 70.19 89 GLU A C 1
ATOM 677 O O . GLU A 1 89 ? 32.965 -10.529 -0.945 1.00 70.19 89 GLU A O 1
ATOM 682 N N . GLU A 1 90 ? 33.933 -11.356 0.895 1.00 72.94 90 GLU A N 1
ATOM 683 C CA . GLU A 1 90 ? 34.865 -10.238 1.0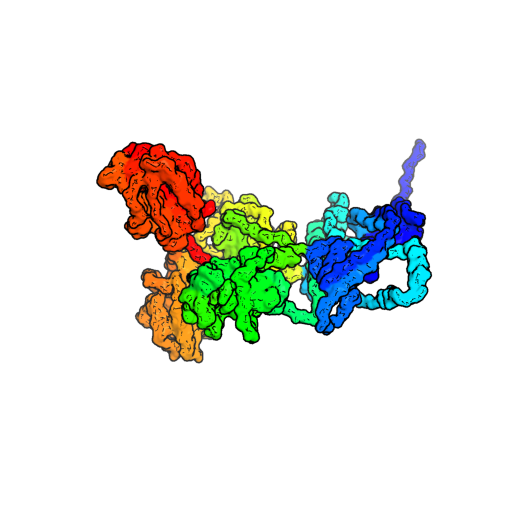72 1.00 72.94 90 GLU A CA 1
ATOM 684 C C . GLU A 1 90 ? 35.881 -10.141 -0.077 1.00 72.94 90 GLU A C 1
ATOM 686 O O . GLU A 1 90 ? 36.166 -9.047 -0.572 1.00 72.94 90 GLU A O 1
ATOM 691 N N . TYR A 1 91 ? 36.399 -11.282 -0.549 1.00 73.12 91 TYR A N 1
ATOM 692 C CA . TYR A 1 91 ? 37.281 -11.300 -1.715 1.00 73.12 91 TYR A CA 1
ATOM 693 C C . TYR A 1 91 ? 36.554 -10.849 -2.991 1.00 73.12 91 TYR A C 1
ATOM 695 O O . TYR A 1 91 ? 37.076 -10.017 -3.734 1.00 73.12 91 TYR A O 1
ATOM 703 N N . GLN A 1 92 ? 35.321 -11.318 -3.209 1.00 75.44 92 GLN A N 1
ATOM 704 C CA . GLN A 1 92 ? 34.477 -10.891 -4.327 1.00 75.44 92 GLN A CA 1
ATOM 705 C C . GLN A 1 92 ? 34.220 -9.375 -4.291 1.00 75.44 92 GLN A C 1
ATOM 707 O O . GLN A 1 92 ? 34.406 -8.700 -5.303 1.00 75.44 92 GLN A O 1
ATOM 712 N N . GLN A 1 93 ? 33.892 -8.820 -3.120 1.00 73.25 93 GLN A N 1
ATOM 713 C CA . GLN A 1 93 ? 33.704 -7.376 -2.925 1.00 73.25 93 GLN A CA 1
ATOM 714 C C . GLN A 1 93 ? 34.982 -6.564 -3.165 1.00 73.25 93 GLN A C 1
ATOM 716 O O . GLN A 1 93 ? 34.919 -5.407 -3.583 1.00 73.25 93 GLN A O 1
ATOM 721 N N . SER A 1 94 ? 36.159 -7.132 -2.895 1.00 74.50 94 SER A N 1
ATOM 722 C CA . SER A 1 94 ? 37.435 -6.491 -3.228 1.00 74.50 94 SER A CA 1
ATOM 723 C C . SER A 1 94 ? 37.612 -6.349 -4.741 1.00 74.50 94 SER A C 1
ATOM 725 O O . SER A 1 94 ? 37.890 -5.249 -5.215 1.00 74.50 94 SER A O 1
ATOM 727 N N . LEU A 1 95 ? 37.361 -7.419 -5.506 1.00 76.81 95 LEU A N 1
ATOM 728 C CA . LEU A 1 95 ? 37.427 -7.391 -6.973 1.00 76.81 95 LEU A CA 1
ATOM 729 C C . LEU A 1 95 ? 36.401 -6.421 -7.574 1.00 76.81 95 LEU A C 1
ATOM 731 O O . LEU A 1 95 ? 36.723 -5.656 -8.475 1.00 76.81 95 LEU A O 1
ATOM 735 N N . GLN A 1 96 ? 35.181 -6.392 -7.034 1.00 74.06 96 GLN A N 1
ATOM 736 C CA . GLN A 1 96 ? 34.127 -5.468 -7.468 1.00 74.06 96 GLN A CA 1
ATOM 737 C C . GLN A 1 96 ? 34.513 -4.001 -7.248 1.00 74.06 96 GLN A C 1
ATOM 739 O O . GLN A 1 96 ? 34.372 -3.187 -8.159 1.00 74.06 96 GLN A O 1
ATOM 744 N N . ARG A 1 97 ? 35.087 -3.672 -6.082 1.00 76.31 97 ARG A N 1
ATOM 745 C CA . ARG A 1 97 ? 35.607 -2.323 -5.808 1.00 76.31 97 ARG A CA 1
ATOM 746 C C . ARG A 1 97 ? 36.737 -1.934 -6.756 1.00 76.31 97 ARG A C 1
ATOM 748 O O . ARG A 1 97 ? 36.750 -0.804 -7.229 1.00 76.31 97 ARG A O 1
ATOM 755 N N . GLN A 1 98 ? 37.655 -2.856 -7.049 1.00 77.75 98 GLN A N 1
ATOM 756 C CA . GLN A 1 98 ? 38.731 -2.614 -8.018 1.00 77.75 98 GLN A CA 1
ATOM 757 C C . GLN A 1 98 ? 38.190 -2.376 -9.431 1.00 77.75 98 GLN A C 1
ATOM 759 O O . GLN A 1 98 ? 38.711 -1.526 -10.144 1.00 77.75 98 GLN A O 1
ATOM 764 N N . ALA A 1 99 ? 37.108 -3.064 -9.799 1.00 76.19 99 ALA A N 1
ATOM 765 C CA . ALA A 1 99 ? 36.449 -2.914 -11.088 1.00 76.19 99 ALA A CA 1
ATOM 766 C C . ALA A 1 99 ? 35.582 -1.644 -11.215 1.00 76.19 99 ALA A C 1
ATOM 768 O O . ALA A 1 99 ? 34.924 -1.457 -12.237 1.00 76.19 99 ALA A O 1
ATOM 769 N N . GLY A 1 100 ? 35.528 -0.789 -10.185 1.00 70.25 100 GLY A N 1
ATOM 770 C CA . GLY A 1 100 ? 34.648 0.385 -10.154 1.00 70.25 100 GLY A CA 1
ATOM 771 C C . GLY A 1 100 ? 33.163 0.053 -9.947 1.00 70.25 100 GLY A C 1
ATOM 772 O O . GLY A 1 100 ? 32.318 0.937 -10.046 1.00 70.25 100 GLY A O 1
ATOM 773 N N . MET A 1 101 ? 32.833 -1.201 -9.620 1.00 65.06 101 MET A N 1
ATOM 774 C CA . MET A 1 101 ? 31.479 -1.661 -9.307 1.00 65.06 101 MET A CA 1
ATOM 775 C C . MET A 1 101 ? 31.235 -1.559 -7.797 1.00 65.06 101 MET A C 1
ATOM 777 O O . MET A 1 101 ? 31.303 -2.542 -7.059 1.00 65.06 101 MET A O 1
ATOM 781 N N . ALA A 1 102 ? 31.006 -0.345 -7.300 1.00 45.28 102 ALA A N 1
ATOM 782 C CA . ALA A 1 102 ? 30.595 -0.147 -5.914 1.00 45.28 102 ALA A CA 1
ATOM 783 C C . ALA A 1 102 ? 29.092 -0.453 -5.773 1.00 45.28 102 ALA A C 1
ATOM 785 O O . ALA A 1 102 ? 28.283 0.214 -6.404 1.00 45.28 102 ALA A O 1
ATOM 786 N N . GLY A 1 103 ? 28.724 -1.445 -4.954 1.00 43.69 103 GLY A N 1
ATOM 787 C CA . GLY A 1 103 ? 27.324 -1.717 -4.575 1.00 43.69 103 GLY A CA 1
ATOM 788 C C . GLY A 1 103 ? 26.761 -3.059 -5.050 1.00 43.69 103 GLY A C 1
ATOM 789 O O . GLY A 1 103 ? 26.078 -3.727 -4.282 1.00 43.69 103 GLY A O 1
ATOM 790 N N . SER A 1 104 ? 27.149 -3.548 -6.233 1.00 47.69 104 SER A N 1
ATOM 791 C CA . SER A 1 104 ? 26.552 -4.764 -6.799 1.00 47.69 104 SER A CA 1
ATOM 792 C C . SER A 1 104 ? 27.009 -6.039 -6.073 1.00 47.69 104 SER A C 1
ATOM 794 O O . SER A 1 104 ? 28.171 -6.431 -6.169 1.00 47.69 104 SER A O 1
ATOM 796 N N . ALA A 1 105 ? 26.097 -6.775 -5.430 1.00 44.25 105 ALA A N 1
ATOM 797 C CA . ALA A 1 105 ? 26.375 -8.088 -4.819 1.00 44.25 105 ALA A CA 1
ATOM 798 C C . ALA A 1 105 ? 26.730 -9.205 -5.836 1.00 44.25 105 ALA A C 1
ATOM 800 O O . ALA A 1 105 ? 26.953 -10.361 -5.462 1.00 44.25 105 ALA A O 1
ATOM 801 N N . PHE A 1 106 ? 26.809 -8.870 -7.124 1.00 56.00 106 PHE A N 1
ATOM 802 C CA . PHE A 1 106 ? 26.876 -9.805 -8.238 1.00 56.00 106 PHE A CA 1
ATOM 803 C C . PHE A 1 106 ? 28.062 -9.488 -9.160 1.00 56.00 106 PHE A C 1
ATOM 805 O O . PHE A 1 106 ? 28.350 -8.327 -9.433 1.00 56.00 106 PHE A O 1
ATOM 812 N N . GLY A 1 107 ? 28.790 -10.521 -9.596 1.00 65.88 107 GLY A N 1
ATOM 813 C CA . GLY A 1 107 ? 29.934 -10.409 -10.513 1.00 65.88 107 GLY A CA 1
ATOM 814 C C . GLY A 1 107 ? 31.201 -11.140 -10.049 1.00 65.88 107 GLY A C 1
ATOM 815 O O . GLY A 1 107 ? 31.392 -11.386 -8.861 1.00 65.88 107 GLY A O 1
ATOM 816 N N . PHE A 1 108 ? 32.048 -11.525 -11.003 1.00 71.75 108 PHE A N 1
ATOM 817 C CA . PHE A 1 108 ? 33.318 -12.251 -10.839 1.00 71.75 108 PHE A CA 1
ATOM 818 C C . PHE A 1 108 ? 33.237 -13.599 -10.109 1.00 71.75 108 PHE A C 1
ATOM 820 O O . PHE A 1 108 ? 34.218 -14.086 -9.538 1.00 71.75 108 PHE A O 1
ATOM 827 N N . TYR A 1 109 ? 32.057 -14.224 -10.116 1.00 69.19 109 TYR A N 1
ATOM 828 C CA . TYR A 1 109 ? 31.823 -15.489 -9.423 1.00 69.19 109 TYR A CA 1
ATOM 829 C C . TYR A 1 109 ? 32.736 -16.610 -9.938 1.00 69.19 109 TYR A C 1
ATOM 831 O O . TYR A 1 109 ? 33.232 -17.406 -9.135 1.00 69.19 109 TYR A O 1
ATOM 839 N N . GLY A 1 110 ? 32.983 -16.661 -11.253 1.00 65.25 110 GLY A N 1
ATOM 840 C CA . GLY A 1 110 ? 33.923 -17.596 -11.872 1.00 65.25 110 GLY A CA 1
ATOM 841 C C . GLY A 1 110 ? 35.323 -17.482 -11.268 1.00 65.25 110 GLY A C 1
ATOM 842 O O . GLY A 1 110 ? 35.848 -18.475 -10.750 1.00 65.25 110 GLY A O 1
ATOM 843 N N . GLY A 1 111 ? 35.856 -16.257 -11.207 1.00 67.38 111 GLY A N 1
ATOM 844 C CA . GLY A 1 111 ? 37.190 -15.978 -10.666 1.00 67.38 111 GLY A CA 1
ATOM 845 C C . GLY A 1 111 ? 37.315 -16.278 -9.177 1.00 67.38 111 GLY A C 1
ATOM 846 O O . GLY A 1 111 ? 38.272 -16.923 -8.743 1.00 67.38 111 GLY A O 1
ATOM 847 N N . VAL A 1 112 ? 36.308 -15.907 -8.384 1.00 71.88 112 VAL A N 1
ATOM 848 C CA . VAL A 1 112 ? 36.278 -16.184 -6.937 1.00 71.88 112 VAL A CA 1
ATOM 849 C C . VAL A 1 112 ? 36.198 -17.685 -6.662 1.00 71.88 112 VAL A C 1
ATOM 851 O O . VAL A 1 112 ? 36.899 -18.202 -5.789 1.00 71.88 112 VAL A O 1
ATOM 854 N N . LYS A 1 113 ? 35.382 -18.420 -7.429 1.00 67.88 113 LYS A N 1
ATOM 855 C CA . LYS A 1 113 ? 35.272 -19.882 -7.324 1.00 67.88 113 LYS A CA 1
ATOM 856 C C . LYS A 1 113 ? 36.586 -20.576 -7.693 1.00 67.88 113 LYS A C 1
ATOM 858 O O . LYS A 1 113 ? 36.951 -21.552 -7.037 1.00 67.88 113 LYS A O 1
ATOM 863 N N . LYS A 1 114 ? 37.292 -20.078 -8.711 1.00 67.31 114 LYS A N 1
ATOM 864 C CA . LYS A 1 114 ? 38.599 -20.582 -9.157 1.00 67.31 114 LYS A CA 1
ATOM 865 C C . LYS A 1 114 ? 39.695 -20.333 -8.115 1.00 67.31 114 LYS A C 1
ATOM 867 O O . LYS A 1 114 ? 40.426 -21.264 -7.794 1.00 67.31 114 LYS A O 1
ATOM 872 N N . ALA A 1 115 ? 39.755 -19.134 -7.531 1.00 65.06 115 ALA A N 1
ATOM 873 C CA . ALA A 1 115 ? 40.751 -18.765 -6.520 1.00 65.06 115 ALA A CA 1
ATOM 874 C C . ALA A 1 115 ? 40.527 -19.449 -5.156 1.00 65.06 115 ALA A C 1
ATOM 876 O O . ALA A 1 115 ? 41.479 -19.884 -4.513 1.00 65.06 115 ALA A O 1
ATOM 877 N N . TRP A 1 116 ? 39.271 -19.587 -4.715 1.00 65.44 116 TRP A N 1
ATOM 878 C CA . TRP A 1 116 ? 38.932 -20.144 -3.394 1.00 65.44 116 TRP A CA 1
ATOM 879 C C . TRP A 1 116 ? 38.661 -21.668 -3.409 1.00 65.44 116 TRP A C 1
ATOM 881 O O . TRP A 1 116 ? 38.513 -22.290 -2.352 1.00 65.44 116 TRP A O 1
ATOM 891 N N . GLY A 1 117 ? 38.565 -22.294 -4.590 1.00 55.78 117 GLY A N 1
ATOM 892 C CA . GLY A 1 117 ? 38.319 -23.733 -4.789 1.00 55.78 117 GLY A CA 1
ATOM 893 C C . GLY A 1 117 ? 36.849 -24.177 -4.649 1.00 55.78 117 GLY A C 1
ATOM 894 O O . GLY A 1 117 ? 36.010 -23.466 -4.097 1.00 55.78 117 GLY A O 1
ATOM 895 N N . SER A 1 118 ? 36.512 -25.387 -5.124 1.00 49.47 118 SER A N 1
ATOM 896 C CA . SER A 1 118 ? 35.128 -25.907 -5.214 1.00 49.47 118 SER A CA 1
ATOM 897 C C . SER A 1 118 ? 34.611 -26.705 -4.001 1.00 49.47 118 SER A C 1
ATOM 899 O O . SER A 1 118 ? 33.428 -27.033 -3.961 1.00 49.47 118 SER A O 1
ATOM 901 N N . SER A 1 119 ? 35.431 -27.022 -2.992 1.00 42.75 119 SER A N 1
ATOM 902 C CA . SER A 1 119 ? 35.066 -28.027 -1.977 1.00 42.75 119 SER A CA 1
ATOM 903 C C . SER A 1 119 ? 34.412 -27.463 -0.705 1.00 42.75 119 SER A C 1
ATOM 905 O O . SER A 1 119 ? 35.038 -26.710 0.049 1.00 42.75 119 SER A O 1
ATOM 907 N N . SER A 1 120 ? 33.204 -27.945 -0.414 1.00 44.03 120 SER A N 1
ATOM 908 C CA . SER A 1 120 ? 32.563 -28.007 0.903 1.00 44.03 120 SER A CA 1
ATOM 909 C C . SER A 1 120 ? 33.287 -29.006 1.823 1.00 44.03 120 SER A C 1
ATOM 911 O O . SER A 1 120 ? 32.854 -30.145 1.978 1.00 44.03 120 SER A O 1
ATOM 913 N N . LEU A 1 121 ? 34.417 -28.611 2.412 1.00 42.25 121 LEU A N 1
ATOM 914 C CA . LEU A 1 121 ? 35.078 -29.393 3.463 1.00 42.25 121 LEU A CA 1
ATOM 915 C C . LEU A 1 121 ? 34.962 -28.651 4.796 1.00 42.25 121 LEU A C 1
ATOM 917 O O . LEU A 1 121 ? 35.383 -27.499 4.907 1.00 42.25 121 LEU A O 1
ATOM 921 N N . SER A 1 122 ? 34.370 -29.337 5.773 1.00 42.78 122 SER A N 1
ATOM 922 C CA . SER A 1 122 ? 33.993 -28.888 7.118 1.00 42.78 122 SER A CA 1
ATOM 923 C C . SER A 1 122 ? 35.201 -28.721 8.054 1.00 42.78 122 SER A C 1
ATOM 925 O O . SER A 1 122 ? 35.324 -29.421 9.058 1.00 42.78 122 SER A O 1
ATOM 927 N N . GLY A 1 123 ? 36.131 -27.835 7.698 1.00 43.47 123 GLY A N 1
ATOM 928 C CA . GLY A 1 123 ? 37.272 -27.458 8.535 1.00 43.47 123 GLY A CA 1
ATOM 929 C C . GLY A 1 123 ? 37.196 -25.988 8.941 1.00 43.47 123 GLY A C 1
ATOM 930 O O . GLY A 1 123 ? 36.940 -25.129 8.099 1.00 43.47 123 GLY A O 1
ATOM 931 N N . THR A 1 124 ? 37.414 -25.721 10.227 1.00 47.72 124 THR A N 1
ATOM 932 C CA . THR A 1 124 ? 37.448 -24.406 10.886 1.00 47.72 124 THR A CA 1
ATOM 933 C C . THR A 1 124 ? 38.353 -23.397 10.162 1.00 47.72 124 THR A C 1
ATOM 935 O O . THR A 1 124 ? 39.513 -23.705 9.911 1.00 47.72 124 THR A O 1
ATOM 938 N N . GLN A 1 125 ? 37.791 -22.217 9.855 1.00 51.19 125 GLN A N 1
ATOM 939 C CA . GLN A 1 125 ? 38.397 -20.985 9.305 1.00 51.19 125 GLN A CA 1
ATOM 940 C C . GLN A 1 125 ? 39.472 -21.148 8.207 1.00 51.19 125 GLN A C 1
ATOM 942 O O . GLN A 1 125 ? 40.635 -21.445 8.471 1.00 51.19 125 GLN A O 1
ATOM 947 N N . LYS A 1 126 ? 39.099 -20.830 6.957 1.00 56.47 126 LYS A N 1
ATOM 948 C CA . LYS A 1 126 ? 40.037 -20.647 5.836 1.00 56.47 126 LYS A CA 1
ATOM 949 C C . LYS A 1 126 ? 40.220 -19.154 5.563 1.00 56.47 126 LYS A C 1
ATOM 951 O O . LYS A 1 126 ? 39.253 -18.493 5.206 1.00 56.47 126 LYS A O 1
ATOM 956 N N . TYR A 1 127 ? 41.447 -18.658 5.691 1.00 62.53 127 TYR A N 1
ATOM 957 C CA . TYR A 1 127 ? 41.846 -17.317 5.255 1.00 62.53 127 TYR A CA 1
ATOM 958 C C . TYR A 1 127 ? 42.509 -17.419 3.882 1.00 62.53 127 TYR A C 1
ATOM 960 O O . TYR A 1 127 ? 43.246 -18.375 3.628 1.00 62.53 127 TYR A O 1
ATOM 968 N N . MET A 1 128 ? 42.284 -16.439 3.010 1.00 63.50 128 MET A N 1
ATOM 969 C CA . MET A 1 128 ? 43.027 -16.315 1.756 1.00 63.50 128 MET A CA 1
ATOM 970 C C . MET A 1 128 ? 43.961 -15.117 1.843 1.00 63.50 128 MET A C 1
ATOM 972 O O . MET A 1 128 ? 43.498 -14.003 2.057 1.00 63.50 128 MET A O 1
ATOM 976 N N . ALA A 1 129 ? 45.260 -15.336 1.652 1.00 60.78 129 ALA A N 1
ATOM 977 C CA . ALA A 1 129 ? 46.227 -14.262 1.475 1.00 60.78 129 ALA A CA 1
ATOM 978 C C . ALA A 1 129 ? 46.509 -14.085 -0.022 1.00 60.78 129 ALA A C 1
ATOM 980 O O . ALA A 1 129 ? 46.991 -15.007 -0.677 1.00 60.78 129 ALA A O 1
ATOM 981 N N . LEU A 1 130 ? 46.199 -12.909 -0.557 1.00 63.00 130 LEU A N 1
ATOM 982 C CA . LEU A 1 130 ? 46.583 -12.477 -1.891 1.00 63.00 130 LEU A CA 1
ATOM 983 C C . LEU A 1 130 ? 47.862 -11.653 -1.780 1.00 63.00 130 LEU A C 1
ATOM 985 O O . LEU A 1 130 ? 47.874 -10.612 -1.127 1.00 63.00 130 LEU A O 1
ATOM 989 N N . PHE A 1 131 ? 48.926 -12.113 -2.425 1.00 58.50 131 PHE A N 1
ATOM 990 C CA . PHE A 1 131 ? 50.138 -11.331 -2.626 1.00 58.50 131 PHE A CA 1
ATOM 991 C C . PHE A 1 131 ? 50.189 -10.889 -4.090 1.00 58.50 131 PHE A C 1
ATOM 993 O O . PHE A 1 131 ? 50.249 -11.740 -4.976 1.00 58.50 131 PHE A O 1
ATOM 1000 N N . SER A 1 132 ? 50.127 -9.580 -4.329 1.00 59.78 132 SER A N 1
ATOM 1001 C CA . SER A 1 132 ? 50.167 -8.969 -5.659 1.00 59.78 132 SER A CA 1
ATOM 1002 C C . SER A 1 132 ? 51.479 -8.230 -5.862 1.00 59.78 132 SER A C 1
ATOM 1004 O O . SER A 1 132 ? 51.959 -7.558 -4.948 1.00 59.78 132 SER A O 1
ATOM 1006 N N . ILE A 1 133 ? 52.042 -8.333 -7.063 1.00 60.81 133 ILE A N 1
ATOM 1007 C CA . ILE A 1 133 ? 53.120 -7.466 -7.538 1.00 60.81 133 ILE A CA 1
ATOM 1008 C C . ILE A 1 133 ? 52.601 -6.795 -8.802 1.00 60.81 133 ILE A C 1
ATOM 1010 O O . ILE A 1 133 ? 52.414 -7.455 -9.824 1.00 60.81 133 ILE A O 1
ATOM 1014 N N . ASP A 1 134 ? 52.387 -5.493 -8.715 1.00 66.31 134 ASP A N 1
ATOM 1015 C CA . ASP A 1 134 ? 51.804 -4.683 -9.771 1.00 66.31 134 ASP A CA 1
ATOM 1016 C C . ASP A 1 134 ? 52.922 -3.878 -10.429 1.00 66.31 134 ASP A C 1
ATOM 1018 O O . ASP A 1 134 ? 53.705 -3.227 -9.736 1.00 66.31 134 ASP A O 1
ATOM 1022 N N . ILE A 1 135 ? 53.018 -3.939 -11.757 1.00 66.88 135 ILE A N 1
ATOM 1023 C CA . ILE A 1 135 ? 54.001 -3.184 -12.543 1.00 66.88 135 ILE A CA 1
ATOM 1024 C C . ILE A 1 135 ? 53.220 -2.323 -13.524 1.00 66.88 135 ILE A C 1
ATOM 1026 O O . ILE A 1 135 ? 52.838 -2.766 -14.609 1.00 66.88 135 ILE A O 1
ATOM 1030 N N . ASP A 1 136 ? 52.959 -1.093 -13.105 1.00 72.56 136 ASP A N 1
ATOM 1031 C CA . ASP A 1 136 ? 52.114 -0.139 -13.805 1.00 72.56 136 ASP A CA 1
ATOM 1032 C C . ASP A 1 136 ? 52.970 0.622 -14.828 1.00 72.56 136 ASP A C 1
ATOM 1034 O O . ASP A 1 136 ? 53.805 1.451 -14.475 1.00 72.56 136 ASP A O 1
ATOM 1038 N N . ARG A 1 137 ? 52.821 0.321 -16.124 1.00 71.62 137 ARG A N 1
ATOM 1039 C CA . ARG A 1 137 ? 53.594 0.980 -17.198 1.00 71.62 137 ARG A CA 1
ATOM 1040 C C . ARG A 1 137 ? 52.927 2.262 -17.669 1.00 71.62 137 ARG A C 1
ATOM 1042 O O . ARG A 1 137 ? 53.562 3.313 -17.713 1.00 71.62 137 ARG A O 1
ATOM 1049 N N . TYR A 1 138 ? 51.650 2.165 -17.986 1.00 75.69 138 TYR A N 1
ATOM 1050 C CA . TYR A 1 138 ? 50.817 3.268 -18.421 1.00 75.69 138 TYR A CA 1
ATOM 1051 C C . TYR A 1 138 ? 49.362 2.959 -18.070 1.00 75.69 138 TYR A C 1
ATOM 1053 O O . TYR A 1 138 ? 48.975 1.795 -17.963 1.00 75.69 138 TYR A O 1
ATOM 1061 N N . GLU A 1 139 ? 48.564 4.004 -17.925 1.00 82.88 139 GLU A N 1
ATOM 1062 C CA . GLU A 1 139 ? 47.112 3.941 -17.842 1.00 82.88 139 GLU A CA 1
ATOM 1063 C C . GLU A 1 139 ? 46.533 4.454 -19.160 1.00 82.88 139 GLU A C 1
ATOM 1065 O O . GLU A 1 139 ? 47.018 5.440 -19.716 1.00 82.88 139 GLU A O 1
ATOM 1070 N N . ILE A 1 140 ? 45.520 3.763 -19.678 1.00 82.38 140 ILE A N 1
ATOM 1071 C CA . ILE A 1 140 ? 44.801 4.158 -20.888 1.00 82.38 140 ILE A CA 1
ATOM 1072 C C . ILE A 1 140 ? 43.332 4.386 -20.541 1.00 82.38 140 ILE A C 1
ATOM 1074 O O . ILE A 1 140 ? 42.697 3.548 -19.899 1.00 82.38 140 ILE A O 1
ATOM 1078 N N . PHE A 1 141 ? 42.804 5.527 -20.962 1.00 82.81 141 PHE A N 1
ATOM 1079 C CA . PHE A 1 141 ? 41.443 5.962 -20.681 1.00 82.81 141 PHE A CA 1
ATOM 1080 C C . PHE A 1 141 ? 40.667 6.098 -21.982 1.00 82.81 141 PHE A C 1
ATOM 1082 O O . PHE A 1 141 ? 41.233 6.434 -23.022 1.00 82.81 141 PHE A O 1
ATOM 1089 N N . LEU A 1 142 ? 39.367 5.831 -21.905 1.00 80.75 142 LEU A N 1
ATOM 1090 C CA . LEU A 1 142 ? 38.426 6.126 -22.974 1.00 80.75 142 LEU A CA 1
ATOM 1091 C C . LEU A 1 142 ? 37.873 7.535 -22.749 1.00 80.75 142 LEU A C 1
ATOM 1093 O O . LEU A 1 142 ? 37.356 7.812 -21.665 1.00 80.75 142 LEU A O 1
ATOM 1097 N N . ASP A 1 143 ? 37.981 8.390 -23.760 1.00 76.88 143 ASP A N 1
ATOM 1098 C CA . ASP A 1 143 ? 37.356 9.713 -23.766 1.00 76.88 143 ASP A CA 1
ATOM 1099 C C . ASP A 1 143 ? 35.846 9.618 -24.040 1.00 76.88 143 ASP A C 1
ATOM 1101 O O . ASP A 1 143 ? 35.283 8.532 -24.200 1.00 76.88 143 ASP A O 1
ATOM 1105 N N . GLU A 1 144 ? 35.162 10.765 -24.067 1.00 72.88 144 GLU A N 1
ATOM 1106 C CA . GLU A 1 144 ? 33.738 10.840 -24.394 1.00 72.88 144 GLU A CA 1
ATOM 1107 C C . GLU A 1 144 ? 33.446 10.179 -25.754 1.00 72.88 144 GLU A C 1
ATOM 1109 O O . GLU A 1 144 ? 33.878 10.654 -26.804 1.00 72.88 144 GLU A O 1
ATOM 1114 N N . VAL A 1 145 ? 32.693 9.076 -25.718 1.00 73.56 145 VAL A N 1
ATOM 1115 C CA . VAL A 1 145 ? 32.323 8.289 -26.900 1.00 73.56 145 VAL A CA 1
ATOM 1116 C C . VAL A 1 145 ? 31.122 8.933 -27.578 1.00 73.56 145 VAL A C 1
ATOM 1118 O O . VAL A 1 145 ? 30.034 9.002 -27.001 1.00 73.56 145 VAL A O 1
ATOM 1121 N N . LYS A 1 146 ? 31.290 9.363 -28.828 1.00 74.44 146 LYS A N 1
ATOM 1122 C CA . LYS A 1 146 ? 30.195 9.873 -29.655 1.00 74.44 146 LYS A CA 1
ATOM 1123 C C . LYS A 1 146 ? 29.500 8.716 -30.370 1.00 74.44 146 LYS A C 1
ATOM 1125 O O . LYS A 1 146 ? 30.102 7.665 -30.584 1.00 74.44 146 LYS A O 1
ATOM 1130 N N . PRO A 1 147 ? 28.252 8.893 -30.832 1.00 65.88 147 PRO A N 1
ATOM 1131 C CA . PRO A 1 147 ? 27.555 7.823 -31.540 1.00 65.88 147 PRO A CA 1
ATOM 1132 C C . PRO A 1 147 ? 28.280 7.311 -32.795 1.00 65.88 147 PRO A C 1
ATOM 1134 O O . PRO A 1 147 ? 28.191 6.126 -33.105 1.00 65.88 147 PRO A O 1
ATOM 1137 N N . GLY A 1 148 ? 29.031 8.179 -33.485 1.00 70.19 148 GLY A N 1
ATOM 1138 C CA . GLY A 1 148 ? 29.866 7.800 -34.633 1.00 70.19 148 GLY A CA 1
ATOM 1139 C C . GLY A 1 148 ? 31.054 6.898 -34.278 1.00 70.19 148 GLY A C 1
ATOM 1140 O O . GLY A 1 148 ? 31.538 6.167 -35.138 1.00 70.19 148 GLY A O 1
ATOM 1141 N N . ASP A 1 149 ? 31.466 6.884 -33.010 1.00 76.94 149 ASP A N 1
ATOM 1142 C CA . ASP A 1 149 ? 32.583 6.081 -32.512 1.00 76.94 149 ASP A CA 1
ATOM 1143 C C . ASP A 1 149 ? 32.144 4.652 -32.138 1.00 76.94 149 ASP A C 1
ATOM 1145 O O . ASP A 1 149 ? 32.981 3.801 -31.837 1.00 76.94 149 ASP A O 1
ATOM 1149 N N . LEU A 1 150 ? 30.838 4.349 -32.151 1.00 75.44 150 LEU A N 1
ATOM 1150 C CA . LEU A 1 150 ? 30.301 3.013 -31.872 1.00 75.44 150 LEU A CA 1
ATOM 1151 C C . LEU A 1 150 ? 30.384 2.119 -33.107 1.00 75.44 150 LEU A C 1
ATOM 1153 O O . LEU A 1 150 ? 30.092 2.544 -34.223 1.00 75.44 150 LEU A O 1
ATOM 1157 N N . SER A 1 151 ? 30.761 0.854 -32.930 1.00 76.62 151 SER A N 1
ATOM 1158 C CA . SER A 1 151 ? 30.885 -0.072 -34.053 1.00 76.62 151 SER A CA 1
ATOM 1159 C C . SER A 1 151 ? 29.523 -0.375 -34.681 1.00 76.62 151 SER A C 1
ATOM 1161 O O . SER A 1 151 ? 28.529 -0.620 -33.995 1.00 76.62 151 SER A O 1
ATOM 1163 N N . VAL A 1 152 ? 29.477 -0.414 -36.015 1.00 67.88 152 VAL A N 1
ATOM 1164 C CA . VAL A 1 152 ? 28.248 -0.728 -36.767 1.00 67.88 152 VAL A CA 1
ATOM 1165 C C . VAL A 1 152 ? 27.704 -2.114 -36.403 1.00 67.88 152 VAL A C 1
ATOM 1167 O O . VAL A 1 152 ? 26.493 -2.314 -36.375 1.00 67.88 152 VAL A O 1
ATOM 1170 N N . ASN A 1 153 ? 28.587 -3.063 -36.078 1.00 63.38 153 ASN A N 1
ATOM 1171 C CA . ASN A 1 153 ? 28.192 -4.396 -35.625 1.00 63.38 153 ASN A CA 1
ATOM 1172 C C . ASN A 1 153 ? 27.495 -4.340 -34.261 1.00 63.38 153 ASN A C 1
ATOM 1174 O O . ASN A 1 153 ? 26.432 -4.928 -34.112 1.00 63.38 153 ASN A O 1
ATOM 1178 N N . PHE A 1 154 ? 28.039 -3.588 -33.298 1.00 64.56 154 PHE A N 1
ATOM 1179 C CA . PHE A 1 154 ? 27.396 -3.393 -31.997 1.00 64.56 154 PHE A CA 1
ATOM 1180 C C . PHE A 1 154 ? 26.033 -2.701 -32.132 1.00 64.56 154 PHE A C 1
ATOM 1182 O O . PHE A 1 154 ? 25.058 -3.150 -31.536 1.00 64.56 154 PHE A O 1
ATOM 1189 N N . LEU A 1 155 ? 25.940 -1.650 -32.951 1.00 64.94 155 LEU A N 1
ATOM 1190 C CA . LEU A 1 155 ? 24.681 -0.941 -33.192 1.00 64.94 155 LEU A CA 1
ATOM 1191 C C . LEU A 1 155 ? 23.632 -1.836 -33.863 1.00 64.94 155 LEU A C 1
ATOM 1193 O O . LEU A 1 155 ? 22.459 -1.773 -33.503 1.00 64.94 155 LEU A O 1
ATOM 1197 N N . ARG A 1 156 ? 24.039 -2.695 -34.804 1.00 64.06 156 ARG A N 1
ATOM 1198 C CA . ARG A 1 156 ? 23.143 -3.669 -35.440 1.00 64.06 156 ARG A CA 1
ATOM 1199 C C . ARG A 1 156 ? 22.612 -4.681 -34.426 1.00 64.06 156 ARG A C 1
ATOM 1201 O O . ARG A 1 156 ? 21.402 -4.838 -34.328 1.00 64.06 156 ARG A O 1
ATOM 1208 N N . GLU A 1 157 ? 23.495 -5.287 -33.634 1.00 61.78 157 GLU A N 1
ATOM 1209 C CA . GLU A 1 157 ? 23.108 -6.227 -32.572 1.00 61.78 157 GLU A CA 1
ATOM 1210 C C . GLU A 1 157 ? 22.183 -5.562 -31.539 1.00 61.78 157 GLU A C 1
ATOM 1212 O O . GLU A 1 157 ? 21.176 -6.143 -31.141 1.00 61.78 157 GLU A O 1
ATOM 1217 N N . PHE A 1 158 ? 22.465 -4.310 -31.157 1.00 60.97 158 PHE A N 1
ATOM 1218 C CA . PHE A 1 158 ? 21.616 -3.532 -30.254 1.00 60.97 158 PHE A CA 1
ATOM 1219 C C . PHE A 1 158 ? 20.216 -3.277 -30.836 1.00 60.97 158 PHE A C 1
ATOM 1221 O O . PHE A 1 158 ? 19.218 -3.437 -30.133 1.00 60.97 158 PHE A O 1
ATOM 1228 N N . MET A 1 159 ? 20.118 -2.915 -32.118 1.00 67.56 159 MET A N 1
ATOM 1229 C CA . MET A 1 159 ? 18.833 -2.676 -32.789 1.00 67.56 159 MET A CA 1
ATOM 1230 C C . MET A 1 159 ? 18.045 -3.970 -33.052 1.00 67.56 159 MET A C 1
ATOM 1232 O O . MET A 1 159 ? 16.811 -3.940 -33.089 1.00 67.56 159 MET A O 1
ATOM 1236 N N . ASP A 1 160 ? 18.736 -5.106 -33.153 1.00 62.59 160 ASP A N 1
ATOM 1237 C CA . ASP A 1 160 ? 18.147 -6.441 -33.308 1.00 62.59 160 ASP A CA 1
ATOM 1238 C C . ASP A 1 160 ? 17.719 -7.084 -31.972 1.00 62.59 160 ASP A C 1
ATOM 1240 O O . ASP A 1 160 ? 17.128 -8.182 -31.960 1.00 62.59 160 ASP A O 1
ATOM 1244 N N . LEU A 1 161 ? 17.968 -6.402 -30.841 1.00 54.06 161 LEU A N 1
ATOM 1245 C CA . LEU A 1 161 ? 17.461 -6.816 -29.538 1.00 54.06 161 LEU A CA 1
ATOM 1246 C C . LEU A 1 161 ? 15.924 -6.798 -29.520 1.00 54.06 161 LEU A C 1
ATOM 1248 O O . LEU A 1 161 ? 15.295 -5.846 -30.004 1.00 54.06 161 LEU A O 1
ATOM 1252 N N . PRO A 1 162 ? 15.290 -7.824 -28.919 1.00 48.75 162 PRO A N 1
ATOM 1253 C CA . PRO A 1 162 ? 13.851 -7.828 -28.707 1.00 48.75 162 PRO A CA 1
ATOM 1254 C C . PRO A 1 162 ? 13.397 -6.603 -27.905 1.00 48.75 162 PRO A C 1
ATOM 1256 O O . PRO A 1 162 ? 13.999 -6.252 -26.894 1.00 48.75 162 PRO A O 1
ATOM 1259 N N . LEU A 1 163 ? 12.251 -6.024 -28.274 1.00 50.66 163 LEU A N 1
ATOM 1260 C CA . LEU A 1 163 ? 11.615 -4.913 -27.545 1.00 50.66 163 LEU A CA 1
ATOM 1261 C C . LEU A 1 163 ? 11.083 -5.311 -26.142 1.00 50.66 163 LEU A C 1
ATOM 1263 O O . LEU A 1 163 ? 10.353 -4.547 -25.503 1.00 50.66 163 LEU A O 1
ATOM 1267 N N . SER A 1 164 ? 11.345 -6.545 -25.704 1.00 44.69 164 SER A N 1
ATOM 1268 C CA . SER A 1 164 ? 10.996 -7.091 -24.394 1.00 44.69 164 SER A CA 1
ATOM 1269 C C . SER A 1 164 ? 11.891 -8.279 -24.049 1.00 44.69 164 SER A C 1
ATOM 1271 O O . SER A 1 164 ? 11.999 -9.223 -24.835 1.00 44.69 164 SER A O 1
ATOM 1273 N N . TYR A 1 165 ? 12.462 -8.264 -22.844 1.00 39.03 165 TYR A N 1
ATOM 1274 C CA . TYR A 1 165 ? 13.260 -9.368 -22.298 1.00 39.03 165 TYR A CA 1
ATOM 1275 C C . TYR A 1 165 ? 12.468 -10.684 -22.142 1.00 39.03 165 TYR A C 1
ATOM 1277 O O . TYR A 1 165 ? 13.032 -11.769 -22.249 1.00 39.03 165 TYR A O 1
ATOM 1285 N N . LEU A 1 166 ? 11.144 -10.608 -21.952 1.00 37.88 166 LEU A N 1
ATOM 1286 C CA . LEU A 1 166 ? 10.265 -11.768 -21.736 1.00 37.88 166 LEU A CA 1
ATOM 1287 C C . LEU A 1 166 ? 9.577 -12.262 -23.023 1.00 37.88 166 LEU A C 1
ATOM 1289 O O . LEU A 1 166 ? 8.672 -13.100 -22.966 1.00 37.88 166 LEU A O 1
ATOM 1293 N N . ALA A 1 167 ? 9.961 -11.735 -24.191 1.00 39.94 167 ALA A N 1
ATOM 1294 C CA . ALA A 1 167 ? 9.428 -12.208 -25.464 1.00 39.94 167 ALA A CA 1
ATOM 1295 C C . ALA A 1 167 ? 9.872 -13.664 -25.747 1.00 39.94 167 ALA A C 1
ATOM 1297 O O . ALA A 1 167 ? 10.967 -14.069 -25.347 1.00 39.94 167 ALA A O 1
ATOM 1298 N N . PRO A 1 168 ? 9.057 -14.479 -26.444 1.00 34.31 168 PRO A N 1
ATOM 1299 C CA . PRO A 1 168 ? 9.437 -15.845 -26.805 1.00 34.31 168 PRO A CA 1
ATOM 1300 C C . PRO A 1 168 ? 10.790 -15.875 -27.539 1.00 34.31 168 PRO A C 1
ATOM 1302 O O . PRO A 1 168 ? 10.956 -15.208 -28.555 1.00 34.31 168 PRO A O 1
ATOM 1305 N N . GLY A 1 169 ? 11.765 -16.624 -27.013 1.00 36.31 169 GLY A N 1
ATOM 1306 C CA . GLY A 1 169 ? 13.122 -16.714 -27.574 1.00 36.31 169 GLY A CA 1
ATOM 1307 C C . GLY A 1 169 ? 14.083 -15.576 -27.191 1.00 36.31 169 GLY A C 1
ATOM 1308 O O . GLY A 1 169 ? 15.266 -15.668 -27.511 1.00 36.31 169 GLY A O 1
ATOM 1309 N N . ALA A 1 170 ? 13.632 -14.547 -26.464 1.00 37.25 170 ALA A N 1
ATOM 1310 C CA . ALA A 1 170 ? 14.479 -13.435 -26.024 1.00 37.25 170 ALA A CA 1
ATOM 1311 C C . ALA A 1 170 ? 15.583 -13.892 -25.062 1.00 37.25 170 ALA A C 1
ATOM 1313 O O . ALA A 1 170 ? 16.740 -13.543 -25.267 1.00 37.25 170 ALA A O 1
ATOM 1314 N N . ALA A 1 171 ? 15.262 -14.768 -24.102 1.00 31.38 171 ALA A N 1
ATOM 1315 C CA . ALA A 1 171 ? 16.240 -15.344 -23.175 1.00 31.38 171 ALA A CA 1
ATOM 1316 C C . ALA A 1 171 ? 17.430 -16.018 -23.891 1.00 31.38 171 ALA A C 1
ATOM 1318 O O . ALA A 1 171 ? 18.545 -15.958 -23.394 1.00 31.38 171 ALA A O 1
ATOM 1319 N N . ILE A 1 172 ? 17.218 -16.595 -25.083 1.00 33.88 172 ILE A N 1
ATOM 1320 C CA . ILE A 1 172 ? 18.270 -17.255 -25.878 1.00 33.88 172 ILE A CA 1
ATOM 1321 C C . ILE A 1 172 ? 19.164 -16.221 -26.589 1.00 33.88 172 ILE A C 1
ATOM 1323 O O . ILE A 1 172 ? 20.365 -16.432 -26.684 1.00 33.88 172 ILE A O 1
ATOM 1327 N N . LYS A 1 173 ? 18.618 -15.072 -27.019 1.00 34.91 173 LYS A N 1
ATOM 1328 C CA . LYS A 1 173 ? 19.403 -13.958 -27.594 1.00 34.91 173 LYS A CA 1
ATOM 1329 C C . LYS A 1 173 ? 20.237 -13.191 -26.553 1.00 34.91 173 LYS A C 1
ATOM 1331 O O . LYS A 1 173 ? 21.210 -12.548 -26.924 1.00 34.91 173 LYS A O 1
ATOM 1336 N N . PHE A 1 174 ? 19.866 -13.250 -25.270 1.00 33.66 174 PHE A N 1
ATOM 1337 C CA . PHE A 1 174 ? 20.584 -12.593 -24.163 1.00 33.66 174 PHE A CA 1
ATOM 1338 C C . PHE A 1 174 ? 21.602 -13.507 -23.448 1.00 33.66 174 PHE A C 1
ATOM 1340 O O . PHE A 1 174 ? 22.308 -13.043 -22.555 1.00 33.66 174 PHE A O 1
ATOM 1347 N N . LEU A 1 175 ? 21.689 -14.792 -23.816 1.00 27.42 175 LEU A N 1
ATOM 1348 C CA . LEU A 1 175 ? 22.506 -15.803 -23.135 1.00 27.42 175 LEU A CA 1
ATOM 1349 C C . LEU A 1 175 ? 23.423 -16.536 -24.124 1.00 27.42 175 LEU A C 1
ATOM 1351 O O . LEU A 1 175 ? 23.193 -17.698 -24.447 1.00 27.42 175 LEU A O 1
ATOM 1355 N N . GLU A 1 176 ? 24.507 -15.891 -24.558 1.00 25.70 176 GLU A N 1
ATOM 1356 C CA . GLU A 1 176 ? 25.616 -16.597 -25.211 1.00 25.70 176 GLU A CA 1
ATOM 1357 C C . GLU A 1 176 ? 26.985 -16.216 -24.626 1.00 25.70 176 GLU A C 1
ATOM 1359 O O . GLU A 1 176 ? 27.407 -15.060 -24.653 1.00 25.70 176 GLU A O 1
ATOM 1364 N N . GLY A 1 177 ? 27.727 -17.237 -24.172 1.00 26.20 177 GLY A N 1
ATOM 1365 C CA . GLY A 1 177 ? 29.185 -17.271 -24.303 1.00 26.20 177 GLY A CA 1
ATOM 1366 C C . GLY A 1 177 ? 30.004 -17.598 -23.049 1.00 26.20 177 GLY A C 1
ATOM 1367 O O . GLY A 1 177 ? 30.171 -16.753 -22.174 1.00 26.20 177 GLY A O 1
ATOM 1368 N N . GLY A 1 178 ? 30.693 -18.743 -23.078 1.00 25.42 178 GLY A N 1
ATOM 1369 C CA . GLY A 1 178 ? 31.886 -19.038 -22.273 1.00 25.42 178 GLY A CA 1
ATOM 1370 C C . GLY A 1 178 ? 32.429 -20.452 -22.532 1.00 25.42 178 GLY A C 1
ATOM 1371 O O . GLY A 1 178 ? 31.650 -21.399 -22.511 1.00 25.42 178 GLY A O 1
ATOM 1372 N N . ASP A 1 179 ? 33.742 -20.585 -22.760 1.00 23.02 179 ASP A N 1
ATOM 1373 C CA . ASP A 1 179 ? 34.517 -21.839 -22.658 1.00 23.02 179 ASP A CA 1
ATOM 1374 C C . ASP A 1 179 ? 35.972 -21.547 -22.200 1.00 23.02 179 ASP A C 1
ATOM 1376 O O . ASP A 1 179 ? 36.358 -20.385 -22.075 1.00 23.02 179 ASP A O 1
ATOM 1380 N N . GLN A 1 180 ? 36.708 -22.610 -21.859 1.00 28.25 180 GLN A N 1
ATOM 1381 C CA . GLN A 1 180 ? 37.746 -22.769 -20.843 1.00 28.25 180 GLN A CA 1
ATOM 1382 C C . GLN A 1 180 ? 39.201 -22.592 -21.328 1.00 28.25 180 GLN A C 1
ATOM 1384 O O . GLN A 1 180 ? 39.491 -22.491 -22.512 1.00 28.25 180 GLN A O 1
ATOM 1389 N N . GLU A 1 181 ? 40.100 -22.677 -20.335 1.00 25.59 181 GLU A N 1
ATOM 1390 C CA . GLU A 1 181 ? 41.573 -22.620 -20.360 1.00 25.59 181 GLU A CA 1
ATOM 1391 C C . GLU A 1 181 ? 42.128 -21.190 -20.455 1.00 25.59 181 GLU A C 1
ATOM 1393 O O . GLU A 1 181 ? 41.753 -20.393 -21.297 1.00 25.59 181 GLU A O 1
ATOM 1398 N N . ILE A 1 182 ? 43.014 -20.735 -19.568 1.00 27.44 182 ILE A N 1
ATOM 1399 C CA . ILE A 1 182 ? 44.278 -21.352 -19.161 1.00 27.44 182 ILE A CA 1
ATOM 1400 C C . ILE A 1 182 ? 44.567 -20.978 -17.697 1.00 27.44 182 ILE A C 1
ATOM 1402 O O . ILE A 1 182 ? 44.559 -19.808 -17.318 1.00 27.44 182 ILE A O 1
ATOM 1406 N N . ALA A 1 183 ? 44.859 -21.973 -16.862 1.00 27.86 183 ALA A N 1
ATOM 1407 C CA . ALA A 1 183 ? 45.447 -21.788 -15.537 1.00 27.86 183 ALA A CA 1
ATOM 1408 C C . ALA A 1 183 ? 46.592 -22.789 -15.386 1.00 27.86 183 ALA A C 1
ATOM 1410 O O . ALA A 1 183 ? 46.403 -23.879 -14.854 1.00 27.86 183 ALA A O 1
ATOM 1411 N N . SER A 1 184 ? 47.771 -22.459 -15.914 1.00 33.72 184 SER A N 1
ATOM 1412 C CA . SER A 1 184 ? 48.933 -23.343 -15.763 1.00 33.72 184 SER A CA 1
ATOM 1413 C C . SER A 1 184 ? 50.287 -22.639 -15.798 1.00 33.72 184 SER A C 1
ATOM 1415 O O . SER A 1 184 ? 51.257 -23.228 -16.270 1.00 33.72 184 SER A O 1
ATOM 1417 N N . ILE A 1 185 ? 50.401 -21.401 -15.311 1.00 36.19 185 ILE A N 1
ATOM 1418 C CA . ILE A 1 185 ? 51.724 -20.795 -15.121 1.00 36.19 185 ILE A CA 1
ATOM 1419 C C . ILE A 1 185 ? 51.767 -20.172 -13.724 1.00 36.19 185 ILE A C 1
ATOM 1421 O O . ILE A 1 185 ? 50.967 -19.304 -13.400 1.00 36.19 185 ILE A O 1
ATOM 1425 N N . ILE A 1 186 ? 52.716 -20.663 -12.919 1.00 38.19 186 ILE A N 1
ATOM 1426 C CA . ILE A 1 186 ? 52.984 -20.375 -11.498 1.00 38.19 186 ILE A CA 1
ATOM 1427 C C . ILE A 1 186 ? 52.122 -21.187 -10.511 1.00 38.19 186 ILE A C 1
ATOM 1429 O O . ILE A 1 186 ? 51.331 -20.644 -9.748 1.00 38.19 186 ILE A O 1
ATOM 1433 N N . SER A 1 187 ? 52.315 -22.512 -10.470 1.00 38.09 187 SER A N 1
ATOM 1434 C CA . SER A 1 187 ? 51.870 -23.339 -9.330 1.00 38.09 187 SER A CA 1
ATOM 1435 C C . SER A 1 187 ? 53.019 -23.899 -8.487 1.00 38.09 187 SER A C 1
ATOM 1437 O O . SER A 1 187 ? 52.793 -24.827 -7.714 1.00 38.09 187 SER A O 1
ATOM 1439 N N . ASP A 1 188 ? 54.242 -23.373 -8.606 1.00 42.22 188 ASP A N 1
ATOM 1440 C CA . ASP A 1 188 ? 55.359 -23.901 -7.820 1.00 42.22 188 ASP A CA 1
ATOM 1441 C C . ASP A 1 188 ? 56.248 -22.796 -7.241 1.00 42.22 188 ASP A C 1
ATOM 1443 O O . ASP A 1 188 ? 57.341 -22.497 -7.719 1.00 42.22 188 ASP A O 1
ATOM 1447 N N . LEU A 1 189 ? 55.760 -22.191 -6.153 1.00 39.56 189 LEU A N 1
ATOM 1448 C CA . LEU A 1 189 ? 56.518 -21.268 -5.295 1.00 39.56 189 LEU A CA 1
ATOM 1449 C C . LEU A 1 189 ? 57.781 -21.911 -4.683 1.00 39.56 189 LEU A C 1
ATOM 1451 O O . LEU A 1 189 ? 58.588 -21.203 -4.086 1.00 39.56 189 LEU A O 1
ATOM 1455 N N . ASN A 1 190 ? 57.973 -23.224 -4.853 1.00 45.06 190 ASN A N 1
ATOM 1456 C CA . ASN A 1 190 ? 59.144 -23.961 -4.389 1.00 45.06 190 ASN A CA 1
ATOM 1457 C C . ASN A 1 190 ? 60.122 -24.340 -5.518 1.00 45.06 190 ASN A C 1
ATOM 1459 O O . ASN A 1 190 ? 61.084 -25.069 -5.260 1.00 45.06 190 ASN A O 1
ATOM 1463 N N . SER A 1 191 ? 59.931 -23.846 -6.749 1.00 47.06 191 SER A N 1
ATOM 1464 C CA . SER A 1 191 ? 60.858 -24.131 -7.848 1.00 47.06 191 SER A CA 1
ATOM 1465 C C . SER A 1 191 ? 62.199 -23.385 -7.685 1.00 47.06 191 SER A C 1
ATOM 1467 O O . SER A 1 191 ? 62.217 -22.157 -7.547 1.00 47.06 191 SER A O 1
ATOM 1469 N N . PRO A 1 192 ? 63.355 -24.073 -7.775 1.00 47.19 192 PRO A N 1
ATOM 1470 C CA . PRO A 1 192 ? 64.676 -23.445 -7.694 1.00 47.19 192 PRO A CA 1
ATOM 1471 C C . PRO A 1 192 ? 64.996 -22.489 -8.864 1.00 47.19 192 PRO A C 1
ATOM 1473 O O . PRO A 1 192 ? 65.991 -21.765 -8.796 1.00 47.19 192 PRO A O 1
ATOM 1476 N N . THR A 1 193 ? 64.174 -22.446 -9.922 1.00 45.81 193 THR A N 1
ATOM 1477 C CA . THR A 1 193 ? 64.331 -21.552 -11.090 1.00 45.81 193 THR A CA 1
ATOM 1478 C C . THR A 1 193 ? 63.511 -20.261 -11.014 1.00 45.81 193 THR A C 1
ATOM 1480 O O . THR A 1 193 ? 63.697 -19.384 -11.863 1.00 45.81 193 THR A O 1
ATOM 1483 N N . ILE A 1 194 ? 62.683 -20.078 -9.976 1.00 51.12 194 ILE A N 1
ATOM 1484 C CA . ILE A 1 194 ? 61.703 -18.980 -9.879 1.00 51.12 194 ILE A CA 1
ATOM 1485 C C . ILE A 1 194 ? 62.323 -17.586 -10.047 1.00 51.12 194 ILE A C 1
ATOM 1487 O O . ILE A 1 194 ? 61.736 -16.713 -10.674 1.00 51.12 194 ILE A O 1
ATOM 1491 N N . LYS A 1 195 ? 63.557 -17.371 -9.570 1.00 50.72 195 LYS A N 1
ATOM 1492 C CA . LYS A 1 195 ? 64.264 -16.086 -9.703 1.00 50.72 195 LYS A CA 1
ATOM 1493 C C . LYS A 1 195 ? 64.619 -15.751 -11.157 1.00 50.72 195 LYS A C 1
ATOM 1495 O O . LYS A 1 195 ? 64.588 -14.582 -11.538 1.00 50.72 195 LYS A O 1
ATOM 1500 N N . THR A 1 196 ? 64.985 -16.751 -11.956 1.00 50.94 196 THR A N 1
ATOM 1501 C CA . THR A 1 196 ? 65.356 -16.568 -13.368 1.00 50.94 196 THR A CA 1
ATOM 1502 C C . THR A 1 196 ? 64.109 -16.396 -14.229 1.00 50.94 196 THR A C 1
ATOM 1504 O O . THR A 1 196 ? 64.071 -15.490 -15.056 1.00 50.94 196 THR A O 1
ATOM 1507 N N . GLU A 1 197 ? 63.072 -17.197 -13.979 1.00 52.34 197 GLU A N 1
ATOM 1508 C CA . GLU A 1 197 ? 61.780 -17.113 -14.674 1.00 52.34 197 GLU A CA 1
ATOM 1509 C C . GLU A 1 197 ? 61.054 -15.799 -14.363 1.00 52.34 197 GLU A C 1
ATOM 1511 O O . GLU A 1 197 ? 60.564 -15.136 -15.271 1.00 52.34 197 GLU A O 1
ATOM 1516 N N . MET A 1 198 ? 61.077 -15.350 -13.104 1.00 53.59 198 MET A N 1
ATOM 1517 C CA . MET A 1 198 ? 60.532 -14.051 -12.705 1.00 53.59 198 MET A CA 1
ATOM 1518 C C . MET A 1 198 ? 61.305 -12.899 -13.350 1.00 53.59 198 MET A C 1
ATOM 1520 O O . MET A 1 198 ? 60.690 -11.958 -13.830 1.00 53.59 198 MET A O 1
ATOM 1524 N N . LYS A 1 199 ? 62.640 -12.975 -13.451 1.00 53.78 199 LYS A N 1
ATOM 1525 C CA . LYS A 1 199 ? 63.431 -11.956 -14.160 1.00 53.78 199 LYS A CA 1
ATOM 1526 C C . LYS A 1 199 ? 63.089 -11.898 -15.657 1.00 53.78 199 LYS A C 1
ATOM 1528 O O . LYS A 1 199 ? 62.915 -10.806 -16.184 1.00 53.78 199 LYS A O 1
ATOM 1533 N N . GLN A 1 200 ? 62.955 -13.048 -16.317 1.00 52.97 200 GLN A N 1
ATOM 1534 C CA . GLN A 1 200 ? 62.560 -13.127 -17.730 1.00 52.97 200 GLN A CA 1
ATOM 1535 C C . GLN A 1 200 ? 61.126 -12.626 -17.958 1.00 52.97 200 GLN A C 1
ATOM 1537 O O . GLN A 1 200 ? 60.870 -11.908 -18.922 1.00 52.97 200 GLN A O 1
ATOM 1542 N N . TRP A 1 201 ? 60.203 -12.941 -17.046 1.00 54.34 201 TRP A N 1
ATOM 1543 C CA . TRP A 1 201 ? 58.839 -12.417 -17.067 1.00 54.34 201 TRP A CA 1
ATOM 1544 C C . TRP A 1 201 ? 58.819 -10.891 -16.897 1.00 54.34 201 TRP A C 1
ATOM 1546 O O . TRP A 1 201 ? 58.231 -10.205 -17.730 1.00 54.34 201 TRP A O 1
ATOM 1556 N N . LEU A 1 202 ? 59.544 -10.344 -15.912 1.00 55.16 202 LEU A N 1
ATOM 1557 C CA . LEU A 1 202 ? 59.683 -8.897 -15.694 1.00 55.16 202 LEU A CA 1
ATOM 1558 C C . LEU A 1 202 ? 60.262 -8.169 -16.920 1.00 55.16 202 LEU A C 1
ATOM 1560 O O . LEU A 1 202 ? 59.789 -7.093 -17.281 1.00 55.16 202 LEU A O 1
ATOM 1564 N N . GLU A 1 203 ? 61.260 -8.761 -17.583 1.00 54.91 203 GLU A N 1
ATOM 1565 C CA . GLU A 1 203 ? 61.848 -8.223 -18.818 1.00 54.91 203 GLU A CA 1
ATOM 1566 C C . GLU A 1 203 ? 60.847 -8.243 -19.992 1.00 54.91 203 GLU A C 1
ATOM 1568 O O . GLU A 1 203 ? 60.875 -7.338 -20.829 1.00 54.91 203 GLU A O 1
ATOM 1573 N N . SER A 1 204 ? 59.917 -9.209 -20.021 1.00 52.59 204 SER A N 1
ATOM 1574 C CA . SER A 1 204 ? 58.886 -9.334 -21.065 1.00 52.59 204 SER A CA 1
ATOM 1575 C C . SER A 1 204 ? 57.717 -8.346 -20.940 1.00 52.59 204 SER A C 1
ATOM 1577 O O . SER A 1 204 ? 57.079 -8.037 -21.947 1.00 52.59 204 SER A O 1
ATOM 1579 N N . ILE A 1 205 ? 57.461 -7.790 -19.745 1.00 54.56 205 ILE A N 1
ATOM 1580 C CA . ILE A 1 205 ? 56.357 -6.835 -19.505 1.00 54.56 205 ILE A CA 1
ATOM 1581 C C . ILE A 1 205 ? 56.513 -5.575 -20.364 1.00 54.56 205 ILE A C 1
ATOM 1583 O O . ILE A 1 205 ? 55.523 -4.984 -20.786 1.00 54.56 205 ILE A O 1
ATOM 1587 N N . ARG A 1 206 ? 57.755 -5.181 -20.679 1.00 56.22 206 ARG A N 1
ATOM 1588 C CA . ARG A 1 206 ? 58.031 -4.030 -21.552 1.00 56.22 206 ARG A CA 1
ATOM 1589 C C . ARG A 1 206 ? 57.520 -4.231 -22.984 1.00 56.22 206 ARG A C 1
ATOM 1591 O O . ARG A 1 206 ? 57.218 -3.244 -23.641 1.00 56.22 206 ARG A O 1
ATOM 1598 N N . THR A 1 207 ? 57.465 -5.470 -23.465 1.00 50.09 207 THR A N 1
ATOM 1599 C CA . THR A 1 207 ? 57.091 -5.806 -24.848 1.00 50.09 207 THR A CA 1
ATOM 1600 C C . THR A 1 207 ? 55.701 -6.425 -24.974 1.00 50.09 207 THR A C 1
ATOM 1602 O O . THR A 1 207 ? 55.196 -6.490 -26.084 1.00 50.09 207 THR A O 1
ATOM 1605 N N . PHE A 1 208 ? 55.097 -6.886 -23.872 1.00 53.25 208 PHE A N 1
ATOM 1606 C CA . PHE A 1 208 ? 53.766 -7.508 -23.854 1.00 53.25 208 PHE A CA 1
ATOM 1607 C C . PHE A 1 208 ? 52.959 -7.085 -22.611 1.00 53.25 208 PHE A C 1
ATOM 1609 O O . PHE A 1 208 ? 52.665 -7.925 -21.750 1.00 53.25 208 PHE A O 1
ATOM 1616 N N . PRO A 1 209 ? 52.625 -5.791 -22.459 1.00 58.31 209 PRO A N 1
ATOM 1617 C CA . PRO A 1 209 ? 51.797 -5.337 -21.350 1.00 58.31 209 PRO A CA 1
ATOM 1618 C C . PRO A 1 209 ? 50.369 -5.890 -21.489 1.00 58.31 209 PRO A C 1
ATOM 1620 O O . PRO A 1 209 ? 49.754 -5.819 -22.551 1.00 58.31 209 PRO A O 1
ATOM 1623 N N . LYS A 1 210 ? 49.816 -6.432 -20.399 1.00 60.88 210 LYS A N 1
ATOM 1624 C CA . LYS A 1 210 ? 48.404 -6.834 -20.311 1.00 60.88 210 LYS A CA 1
ATOM 1625 C C . LYS A 1 210 ? 47.683 -5.974 -19.276 1.00 60.88 210 LYS A C 1
ATOM 1627 O O . LYS A 1 210 ? 48.284 -5.678 -18.244 1.00 60.88 210 LYS A O 1
ATOM 1632 N N . PRO A 1 211 ? 46.406 -5.615 -19.494 1.00 65.44 211 PRO A N 1
ATOM 1633 C CA . PRO A 1 211 ? 45.635 -4.945 -18.459 1.00 65.44 211 PRO A CA 1
ATOM 1634 C C . PRO A 1 211 ? 45.426 -5.891 -17.274 1.00 65.44 211 PRO A C 1
ATOM 1636 O O . PRO A 1 211 ? 45.128 -7.067 -17.452 1.00 65.44 211 PRO A O 1
ATOM 1639 N N . PHE A 1 212 ? 45.591 -5.386 -16.059 1.00 64.19 212 PHE A N 1
ATOM 1640 C CA . PHE A 1 212 ? 45.385 -6.170 -14.833 1.00 64.19 212 PHE A CA 1
ATOM 1641 C C . PHE A 1 212 ? 44.587 -5.412 -13.762 1.00 64.19 212 PHE A C 1
ATOM 1643 O O . PHE A 1 212 ? 44.064 -6.026 -12.837 1.00 64.19 212 PHE A O 1
ATOM 1650 N N . LYS A 1 213 ? 44.424 -4.095 -13.931 1.00 72.31 213 LYS A N 1
ATOM 1651 C CA . LYS A 1 213 ? 43.454 -3.246 -13.232 1.00 72.31 213 LYS A CA 1
ATOM 1652 C C . LYS A 1 213 ? 42.623 -2.531 -14.289 1.00 72.31 213 LYS A C 1
ATOM 1654 O O . LYS A 1 213 ? 43.190 -1.913 -15.186 1.00 72.31 213 LYS A O 1
ATOM 1659 N N . PHE A 1 214 ? 41.304 -2.650 -14.225 1.00 74.62 214 PHE A N 1
ATOM 1660 C CA . PHE A 1 214 ? 40.417 -2.055 -15.219 1.00 74.62 214 PHE A CA 1
ATOM 1661 C C . PHE A 1 214 ? 39.033 -1.812 -14.627 1.00 74.62 214 PHE A C 1
ATOM 1663 O O . PHE A 1 214 ? 38.547 -2.580 -13.802 1.00 74.62 214 PHE A O 1
ATOM 1670 N N . MET A 1 215 ? 38.388 -0.741 -15.078 1.00 80.38 215 MET A N 1
ATOM 1671 C CA . MET A 1 215 ? 37.017 -0.431 -14.695 1.00 80.38 215 MET A CA 1
ATOM 1672 C C . MET A 1 215 ? 36.041 -1.065 -15.680 1.00 80.38 215 MET A C 1
ATOM 1674 O O . MET A 1 215 ? 36.293 -1.095 -16.885 1.00 80.38 215 MET A O 1
ATOM 1678 N N . VAL A 1 216 ? 34.910 -1.539 -15.167 1.00 75.75 216 VAL A N 1
ATOM 1679 C CA . VAL A 1 216 ? 33.793 -2.017 -15.984 1.00 75.75 216 VAL A CA 1
ATOM 1680 C C . VAL A 1 216 ? 32.556 -1.182 -15.685 1.00 75.75 216 VAL A C 1
ATOM 1682 O O . VAL A 1 216 ? 32.330 -0.750 -14.557 1.00 75.75 216 VAL A O 1
ATOM 1685 N N . ALA A 1 217 ? 31.743 -0.956 -16.710 1.00 71.94 217 ALA A N 1
ATOM 1686 C CA . ALA A 1 217 ? 30.479 -0.247 -16.596 1.00 71.94 217 ALA A CA 1
ATOM 1687 C C . ALA A 1 217 ? 29.397 -0.993 -17.390 1.00 71.94 217 ALA A C 1
ATOM 1689 O O . ALA A 1 217 ? 29.729 -1.680 -18.363 1.00 71.94 217 ALA A O 1
ATOM 1690 N N . PRO A 1 218 ? 28.111 -0.855 -17.018 1.00 72.31 218 PRO A N 1
ATOM 1691 C CA . PRO A 1 218 ? 27.013 -1.365 -17.827 1.00 72.31 218 PRO A CA 1
ATOM 1692 C C . PRO A 1 218 ? 27.117 -0.862 -19.268 1.00 72.31 218 PRO A C 1
ATOM 1694 O O . PRO A 1 218 ? 27.267 0.338 -19.506 1.00 72.31 218 PRO A O 1
ATOM 1697 N N . ILE A 1 219 ? 27.006 -1.774 -20.235 1.00 73.75 219 ILE A N 1
ATOM 1698 C CA . ILE A 1 219 ? 27.057 -1.448 -21.669 1.00 73.75 219 ILE A CA 1
ATOM 1699 C C . ILE A 1 219 ? 25.964 -0.447 -22.077 1.00 73.75 219 ILE A C 1
ATOM 1701 O O . ILE A 1 219 ? 26.142 0.342 -23.000 1.00 73.75 219 ILE A O 1
ATOM 1705 N N . THR A 1 220 ? 24.861 -0.415 -21.333 1.00 67.06 220 THR A N 1
ATOM 1706 C CA . THR A 1 220 ? 23.762 0.547 -21.462 1.00 67.06 220 THR A CA 1
ATOM 1707 C C . THR A 1 220 ? 24.166 1.986 -21.164 1.00 67.06 220 THR A C 1
ATOM 1709 O O . THR A 1 220 ? 23.533 2.896 -21.694 1.00 67.06 220 THR A O 1
ATOM 1712 N N . ASN A 1 221 ? 25.237 2.232 -20.401 1.00 71.25 221 ASN A N 1
ATOM 1713 C CA . ASN A 1 221 ? 25.752 3.587 -20.196 1.00 71.25 221 ASN A CA 1
ATOM 1714 C C . ASN A 1 221 ? 26.286 4.201 -21.497 1.00 71.25 221 ASN A C 1
ATOM 1716 O O . ASN A 1 221 ? 26.119 5.398 -21.700 1.00 71.25 221 ASN A O 1
ATOM 1720 N N . LEU A 1 222 ? 26.831 3.391 -22.414 1.00 70.00 222 LEU A N 1
ATOM 1721 C CA . LEU A 1 222 ? 27.254 3.848 -23.748 1.00 70.00 222 LEU A CA 1
ATOM 1722 C C . LEU A 1 222 ? 26.069 4.191 -24.660 1.00 70.00 222 LEU A C 1
ATOM 1724 O O . LEU A 1 222 ? 26.247 4.814 -25.698 1.00 70.00 222 LEU A O 1
ATOM 1728 N N . LEU A 1 223 ? 24.859 3.784 -24.272 1.00 67.25 223 LEU A N 1
ATOM 1729 C CA . LEU A 1 223 ? 23.606 4.032 -24.982 1.00 67.25 223 LEU A CA 1
ATOM 1730 C C . LEU A 1 223 ? 22.780 5.149 -24.317 1.00 67.25 223 LEU A C 1
ATOM 1732 O O . LEU A 1 223 ? 21.648 5.417 -24.716 1.00 67.25 223 LEU A O 1
ATOM 1736 N N . LYS A 1 224 ? 23.330 5.810 -23.288 1.00 64.88 224 LYS A N 1
ATOM 1737 C CA . LYS A 1 224 ? 22.759 7.001 -22.639 1.00 64.88 224 LYS A CA 1
ATOM 1738 C C . LYS A 1 224 ? 23.294 8.280 -23.290 1.00 64.88 224 LYS A C 1
ATOM 1740 O O . LYS A 1 224 ? 23.789 9.169 -22.607 1.00 64.88 224 LYS A O 1
ATOM 1745 N N . PHE A 1 225 ? 23.205 8.370 -24.613 1.00 63.38 225 PHE A N 1
ATOM 1746 C CA . PHE A 1 225 ? 23.509 9.596 -25.351 1.00 63.38 225 PHE A CA 1
ATOM 1747 C C . PHE A 1 225 ? 22.219 10.280 -25.802 1.00 63.38 225 PHE A C 1
ATOM 1749 O O . PHE A 1 225 ? 21.161 9.657 -25.899 1.00 63.38 225 PHE A O 1
ATOM 1756 N N . ASN A 1 226 ? 22.304 11.580 -26.082 1.00 61.53 226 ASN A N 1
ATOM 1757 C CA . ASN A 1 226 ? 21.183 12.317 -26.647 1.00 61.53 226 ASN A CA 1
ATOM 1758 C C . ASN A 1 226 ? 20.898 11.791 -28.061 1.00 61.53 226 ASN A C 1
ATOM 1760 O O . ASN A 1 226 ? 21.674 12.039 -28.980 1.00 61.53 226 ASN A O 1
ATOM 1764 N N . VAL A 1 227 ? 19.791 11.072 -28.242 1.00 62.78 227 VAL A N 1
ATOM 1765 C CA . VAL A 1 227 ? 19.424 10.459 -29.528 1.00 62.78 227 VAL A CA 1
ATOM 1766 C C . VAL A 1 227 ? 19.182 11.521 -30.608 1.00 62.78 227 VAL A C 1
ATOM 1768 O O . VAL A 1 227 ? 19.415 11.255 -31.784 1.00 62.78 227 VAL A O 1
ATOM 1771 N N . HIS A 1 228 ? 18.842 12.762 -30.232 1.00 64.19 228 HIS A N 1
ATOM 1772 C CA . HIS A 1 228 ? 18.788 13.879 -31.180 1.00 64.19 228 HIS A CA 1
ATOM 1773 C C . HIS A 1 228 ? 20.150 14.176 -31.823 1.00 64.19 228 HIS A C 1
ATOM 1775 O O . HIS A 1 228 ? 20.188 14.641 -32.955 1.00 64.19 228 HIS A O 1
ATOM 1781 N N . ALA A 1 229 ? 21.267 13.849 -31.164 1.00 66.00 229 ALA A N 1
ATOM 1782 C CA . ALA A 1 229 ? 22.608 14.021 -31.723 1.00 66.00 229 ALA A CA 1
ATOM 1783 C C . ALA A 1 229 ? 22.936 13.024 -32.852 1.00 66.00 229 ALA A C 1
ATOM 1785 O O . ALA A 1 229 ? 23.905 13.238 -33.576 1.00 66.00 229 ALA A O 1
ATOM 1786 N N . LEU A 1 230 ? 22.134 11.964 -33.043 1.00 66.06 230 LEU A N 1
ATOM 1787 C CA . LEU A 1 230 ? 22.206 11.117 -34.247 1.00 66.06 230 LEU A CA 1
ATOM 1788 C C . LEU A 1 230 ? 21.720 11.843 -35.504 1.00 66.06 230 LEU A C 1
ATOM 1790 O O . LEU A 1 230 ? 21.949 11.371 -36.615 1.00 66.06 230 LEU A O 1
ATOM 1794 N N . PHE A 1 231 ? 21.041 12.973 -35.320 1.00 68.25 231 PHE A N 1
ATOM 1795 C CA . PHE A 1 231 ? 20.411 13.744 -36.373 1.00 68.25 231 PHE A CA 1
ATOM 1796 C C . PHE A 1 231 ? 20.791 15.226 -36.238 1.00 68.25 231 PHE A C 1
ATOM 1798 O O . PHE A 1 231 ? 19.959 16.045 -35.840 1.00 68.25 231 PHE A O 1
ATOM 1805 N N . PRO A 1 232 ? 22.060 15.567 -36.510 1.00 57.28 232 PRO A N 1
ATOM 1806 C CA . PRO A 1 232 ? 22.580 16.918 -36.314 1.00 57.28 232 PRO A CA 1
ATOM 1807 C C . PRO A 1 232 ? 21.940 17.959 -37.248 1.00 57.28 232 PRO A C 1
ATOM 1809 O O . PRO A 1 232 ? 21.961 19.144 -36.925 1.00 57.28 232 PRO A O 1
ATOM 1812 N N . ASP A 1 233 ? 21.352 17.522 -38.364 1.00 61.47 233 ASP A N 1
ATOM 1813 C CA . ASP A 1 233 ? 20.670 18.386 -39.326 1.00 61.47 233 ASP A CA 1
ATOM 1814 C C . ASP A 1 233 ? 19.189 18.588 -38.939 1.00 61.47 233 ASP A C 1
ATOM 1816 O O . ASP A 1 233 ? 18.445 17.628 -38.706 1.00 61.47 233 ASP A O 1
ATOM 1820 N N . GLU A 1 234 ? 18.746 19.851 -38.865 1.00 56.62 234 GLU A N 1
ATOM 1821 C CA . GLU A 1 234 ? 17.342 20.222 -38.591 1.00 56.62 234 GLU A CA 1
ATOM 1822 C C . GLU A 1 234 ? 16.408 19.967 -39.790 1.00 56.62 234 GLU A C 1
ATOM 1824 O O . GLU A 1 234 ? 15.184 19.903 -39.628 1.00 56.62 234 GLU A O 1
ATOM 1829 N N . GLU A 1 235 ? 16.960 19.817 -40.997 1.00 60.59 235 GLU A N 1
ATOM 1830 C CA . GLU A 1 235 ? 16.179 19.569 -42.207 1.00 60.59 235 GLU A CA 1
ATOM 1831 C C . GLU A 1 235 ? 15.712 18.103 -42.288 1.00 60.59 235 GLU A C 1
ATOM 1833 O O . GLU A 1 235 ? 16.467 17.153 -42.093 1.00 60.59 235 GLU A O 1
ATOM 1838 N N . ARG A 1 236 ? 14.413 17.917 -42.559 1.00 63.59 236 ARG A N 1
ATOM 1839 C CA . ARG A 1 236 ? 13.762 16.606 -42.731 1.00 63.59 236 ARG A CA 1
ATOM 1840 C C . ARG A 1 236 ? 13.785 16.208 -44.206 1.00 63.59 236 ARG A C 1
ATOM 1842 O O . ARG A 1 236 ? 12.736 16.194 -44.849 1.00 63.59 236 ARG A O 1
ATOM 1849 N N . ASP A 1 237 ? 14.955 15.953 -44.778 1.00 60.66 237 ASP A N 1
ATOM 1850 C CA . ASP A 1 237 ? 15.112 15.765 -46.229 1.00 60.66 237 ASP A CA 1
ATOM 1851 C C . ASP A 1 237 ? 15.298 14.298 -46.674 1.00 60.66 237 ASP A C 1
ATOM 1853 O O . ASP A 1 237 ? 15.199 13.996 -47.867 1.00 60.66 237 ASP A O 1
ATOM 1857 N N . TRP A 1 238 ? 15.449 13.348 -45.742 1.00 61.59 238 TRP A N 1
ATOM 1858 C CA . TRP A 1 238 ? 15.652 11.926 -46.054 1.00 61.59 238 TRP A CA 1
ATOM 1859 C C . TRP A 1 238 ? 14.698 10.954 -45.336 1.00 61.59 238 TRP A C 1
ATOM 1861 O O . TRP A 1 238 ? 14.116 11.224 -44.286 1.00 61.59 238 TRP A O 1
ATOM 1871 N N . GLY A 1 239 ? 14.533 9.769 -45.935 1.00 70.31 239 GLY A N 1
ATOM 1872 C CA . GLY A 1 239 ? 13.838 8.633 -45.324 1.00 70.31 239 GLY A CA 1
ATOM 1873 C C . GLY A 1 239 ? 12.316 8.776 -45.182 1.00 70.31 239 GLY A C 1
ATOM 1874 O O . GLY A 1 239 ? 11.645 9.443 -45.970 1.00 70.31 239 GLY A O 1
ATOM 1875 N N . CYS A 1 240 ? 11.766 8.062 -44.198 1.00 75.00 240 CYS A N 1
ATOM 1876 C CA . CYS A 1 240 ? 10.327 7.984 -43.928 1.00 75.00 240 CYS A CA 1
ATOM 1877 C C . CYS A 1 240 ? 9.757 9.296 -43.379 1.00 75.00 240 CYS A C 1
ATOM 1879 O O . CYS A 1 240 ? 8.650 9.682 -43.748 1.00 75.00 240 CYS A O 1
ATOM 1881 N N . GLU A 1 241 ? 10.551 10.008 -42.578 1.00 72.81 241 GLU A N 1
ATOM 1882 C CA . GLU A 1 241 ? 10.189 11.273 -41.935 1.00 72.81 241 GLU A CA 1
ATOM 1883 C C . GLU A 1 241 ? 9.951 12.392 -42.968 1.00 72.81 241 GLU A C 1
ATOM 1885 O O . GLU A 1 241 ? 8.919 13.063 -42.938 1.00 72.81 241 GLU A O 1
ATOM 1890 N N . ALA A 1 242 ? 10.832 12.520 -43.968 1.00 72.69 242 ALA A N 1
ATOM 1891 C CA . ALA A 1 242 ? 10.684 13.473 -45.076 1.00 72.69 242 ALA A CA 1
ATOM 1892 C C . ALA A 1 242 ? 9.477 13.179 -45.985 1.00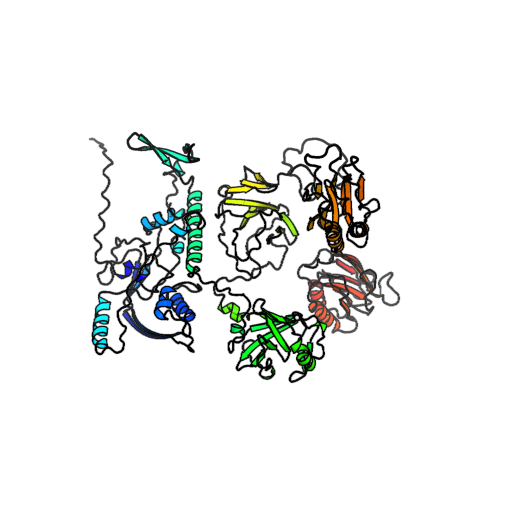 72.69 242 ALA A C 1
ATOM 1894 O O . ALA A 1 242 ? 8.988 14.036 -46.722 1.00 72.69 242 ALA A O 1
ATOM 1895 N N . ARG A 1 243 ? 9.003 11.930 -45.966 1.00 72.44 243 ARG A N 1
ATOM 1896 C CA . ARG A 1 243 ? 8.000 11.397 -46.893 1.00 72.44 243 ARG A CA 1
ATOM 1897 C C . ARG A 1 243 ? 6.668 11.092 -46.225 1.00 72.44 243 ARG A C 1
ATOM 1899 O O . ARG A 1 243 ? 5.822 10.495 -46.892 1.00 72.44 243 ARG A O 1
ATOM 1906 N N . GLY A 1 244 ? 6.449 11.548 -44.987 1.00 65.31 244 GLY A N 1
ATOM 1907 C CA . GLY A 1 244 ? 5.262 11.260 -44.172 1.00 65.31 244 GLY A CA 1
ATOM 1908 C C . GLY A 1 244 ? 3.928 11.399 -44.917 1.00 65.31 244 GLY A C 1
ATOM 1909 O O . GLY A 1 244 ? 3.103 10.492 -44.882 1.00 65.31 244 GLY A O 1
ATOM 1910 N N . GLY A 1 245 ? 3.748 12.471 -45.699 1.00 68.38 245 GLY A N 1
ATOM 1911 C CA . GLY A 1 245 ? 2.528 12.698 -46.494 1.00 68.38 245 GLY A CA 1
ATOM 1912 C C . GLY A 1 245 ? 2.350 11.791 -47.726 1.00 68.38 245 GLY A C 1
ATOM 1913 O O . GLY A 1 245 ? 1.296 11.805 -48.353 1.00 68.38 245 GLY A O 1
ATOM 1914 N N . SER A 1 246 ? 3.371 11.012 -48.090 1.00 70.62 246 SER A N 1
ATOM 1915 C CA . SER A 1 246 ? 3.391 10.088 -49.237 1.00 70.62 246 SER A CA 1
ATOM 1916 C C . SER A 1 246 ? 3.514 8.614 -48.835 1.00 70.62 246 SER A C 1
ATOM 1918 O O . SER A 1 246 ? 3.608 7.744 -49.708 1.00 70.62 246 SER A O 1
ATOM 1920 N N . LEU A 1 247 ? 3.519 8.330 -47.527 1.00 81.62 247 LEU A N 1
ATOM 1921 C CA . LEU A 1 247 ? 3.562 6.973 -47.005 1.00 81.62 247 LEU A CA 1
ATOM 1922 C C . LEU A 1 247 ? 2.276 6.227 -47.367 1.00 81.62 247 LEU A C 1
ATOM 1924 O O . LEU A 1 247 ? 1.158 6.707 -47.190 1.00 81.62 247 LEU A O 1
ATOM 1928 N N . LYS A 1 248 ? 2.453 5.017 -47.878 1.00 81.81 248 LYS A N 1
ATOM 1929 C CA . LYS A 1 248 ? 1.400 4.049 -48.165 1.00 81.81 248 LYS A CA 1
ATOM 1930 C C . LYS A 1 248 ? 1.434 2.975 -47.091 1.00 81.81 248 LYS A C 1
ATOM 1932 O O . LYS A 1 248 ? 2.489 2.689 -46.538 1.00 81.81 248 LYS A O 1
ATOM 1937 N N . ARG A 1 249 ? 0.292 2.355 -46.814 1.00 81.88 249 ARG A N 1
ATOM 1938 C CA . ARG A 1 249 ? 0.201 1.240 -45.869 1.00 81.88 249 ARG A CA 1
ATOM 1939 C C . ARG A 1 249 ? 0.119 -0.074 -46.629 1.00 81.88 249 ARG A C 1
ATOM 1941 O O . ARG A 1 249 ? -0.674 -0.195 -47.564 1.00 81.88 249 ARG A O 1
ATOM 1948 N N . ASP A 1 250 ? 0.966 -1.028 -46.273 1.00 77.31 250 ASP A N 1
ATOM 1949 C CA . ASP A 1 250 ? 0.919 -2.373 -46.828 1.00 77.31 250 ASP A CA 1
ATOM 1950 C C . ASP A 1 250 ? -0.269 -3.126 -46.215 1.00 77.31 250 ASP A C 1
ATOM 1952 O O . ASP A 1 250 ? -0.462 -3.121 -44.999 1.00 77.31 250 ASP A O 1
ATOM 1956 N N . THR A 1 251 ? -1.123 -3.706 -47.056 1.00 71.69 251 THR A N 1
ATOM 1957 C CA . THR A 1 251 ? -2.366 -4.355 -46.617 1.00 71.69 251 THR A CA 1
ATOM 1958 C C . THR A 1 251 ? -2.129 -5.690 -45.924 1.00 71.69 251 THR A C 1
ATOM 1960 O O . THR A 1 251 ? -3.002 -6.128 -45.178 1.00 71.69 251 THR A O 1
ATOM 1963 N N . ASP A 1 252 ? -0.968 -6.311 -46.144 1.00 66.44 252 ASP A N 1
ATOM 1964 C CA . ASP A 1 252 ? -0.670 -7.652 -45.649 1.00 66.44 252 ASP A CA 1
ATOM 1965 C C . ASP A 1 252 ? 0.077 -7.596 -44.310 1.00 66.44 252 ASP A C 1
ATOM 1967 O O . ASP A 1 252 ? -0.234 -8.356 -43.394 1.00 66.44 252 ASP A O 1
ATOM 1971 N N . THR A 1 253 ? 1.035 -6.672 -44.165 1.00 64.50 253 THR A N 1
ATOM 1972 C CA . THR A 1 253 ? 1.815 -6.497 -42.922 1.00 64.50 253 THR A CA 1
ATOM 1973 C C . THR A 1 253 ? 1.294 -5.368 -42.033 1.00 64.50 253 THR A C 1
ATOM 1975 O O . THR A 1 253 ? 1.586 -5.330 -40.839 1.00 64.50 253 THR A O 1
ATOM 1978 N N . GLY A 1 254 ? 0.510 -4.439 -42.588 1.00 65.38 254 GLY A N 1
ATOM 1979 C CA . GLY A 1 254 ? 0.042 -3.243 -41.887 1.00 65.38 254 GLY A CA 1
ATOM 1980 C C . GLY A 1 254 ? 1.108 -2.157 -41.704 1.00 65.38 254 GLY A C 1
ATOM 1981 O O . GLY A 1 254 ? 0.791 -1.134 -41.088 1.00 65.38 254 GLY A O 1
ATOM 1982 N N . GLU A 1 255 ? 2.324 -2.364 -42.226 1.00 73.12 255 GLU A N 1
ATOM 1983 C CA . GLU A 1 255 ? 3.470 -1.453 -42.126 1.00 73.12 255 GLU A CA 1
ATOM 1984 C C . GLU A 1 255 ? 3.395 -0.318 -43.152 1.00 73.12 255 GLU A C 1
ATOM 1986 O O . GLU A 1 255 ? 2.808 -0.453 -44.230 1.00 73.12 255 GLU A O 1
ATOM 1991 N N . TYR A 1 256 ? 3.996 0.824 -42.822 1.00 80.75 256 TYR A N 1
ATOM 1992 C CA . TYR A 1 256 ? 4.080 1.952 -43.743 1.00 80.75 256 TYR A CA 1
ATOM 1993 C C . TYR A 1 256 ? 5.278 1.793 -44.678 1.00 80.75 256 TYR A C 1
ATOM 1995 O O . TYR A 1 256 ? 6.307 1.248 -44.296 1.00 80.75 256 TYR A O 1
ATOM 2003 N N . TYR A 1 257 ? 5.164 2.271 -45.912 1.00 85.38 257 TYR A N 1
ATOM 2004 C CA . TYR A 1 257 ? 6.236 2.261 -46.902 1.00 85.38 257 TYR A CA 1
ATOM 2005 C C . TYR A 1 257 ? 6.110 3.445 -47.854 1.00 85.38 257 TYR A C 1
ATOM 2007 O O . TYR A 1 257 ? 5.029 4.000 -48.042 1.00 85.38 257 TYR A O 1
ATOM 2015 N N . TYR A 1 258 ? 7.198 3.799 -48.528 1.00 85.62 258 TYR A N 1
ATOM 2016 C CA . TYR A 1 258 ? 7.151 4.668 -49.702 1.00 85.62 258 TYR A CA 1
ATOM 2017 C C . TYR A 1 258 ? 7.747 3.957 -50.914 1.00 85.62 258 TYR A C 1
ATOM 2019 O O . TYR A 1 258 ? 8.522 3.009 -50.798 1.00 85.62 258 TYR A O 1
ATOM 2027 N N . GLU A 1 259 ? 7.347 4.391 -52.106 1.00 84.62 259 GLU A N 1
ATOM 2028 C CA . GLU A 1 259 ? 7.890 3.861 -53.355 1.00 84.62 259 GLU A CA 1
ATOM 2029 C C . GLU A 1 259 ? 9.038 4.747 -53.833 1.00 84.62 259 GLU A C 1
ATOM 2031 O O . GLU A 1 259 ? 8.880 5.961 -53.988 1.00 84.62 259 GLU A O 1
ATOM 2036 N N . VAL A 1 260 ? 10.176 4.124 -54.121 1.00 83.25 260 VAL A N 1
ATOM 2037 C CA . VAL A 1 260 ? 11.296 4.747 -54.831 1.00 83.25 260 VAL A CA 1
ATOM 2038 C C . VAL A 1 260 ? 11.583 3.995 -56.113 1.00 83.25 260 VAL A C 1
ATOM 2040 O O . VAL A 1 260 ? 11.328 2.797 -56.225 1.00 83.25 260 VAL A O 1
ATOM 2043 N N . ILE A 1 261 ? 12.094 4.715 -57.107 1.00 80.50 261 ILE A N 1
ATOM 2044 C CA . ILE A 1 261 ? 12.575 4.108 -58.341 1.00 80.50 261 ILE A CA 1
ATOM 2045 C C . ILE A 1 261 ? 14.069 3.870 -58.163 1.00 80.50 261 ILE A C 1
ATOM 2047 O O . ILE A 1 261 ? 14.839 4.825 -58.120 1.00 80.50 261 ILE A O 1
ATOM 2051 N N . VAL A 1 262 ? 14.458 2.603 -58.062 1.00 79.56 262 VAL A N 1
ATOM 2052 C CA . VAL A 1 262 ? 15.858 2.167 -58.052 1.00 79.56 262 VAL A CA 1
ATOM 2053 C C . VAL A 1 262 ? 16.062 1.353 -59.325 1.00 79.56 262 VAL A C 1
ATOM 2055 O O . VAL A 1 262 ? 15.292 0.432 -59.601 1.00 79.56 262 VAL A O 1
ATOM 2058 N N . ASP A 1 263 ? 17.017 1.758 -60.162 1.00 81.94 263 ASP A N 1
ATOM 2059 C CA . ASP A 1 263 ? 17.317 1.125 -61.457 1.00 81.94 263 ASP A CA 1
ATOM 2060 C C . ASP A 1 263 ? 16.092 0.948 -62.378 1.00 81.94 263 ASP A C 1
ATOM 2062 O O . ASP A 1 263 ? 15.877 -0.094 -63.002 1.00 81.94 263 ASP A O 1
ATOM 2066 N N . GLY A 1 264 ? 15.227 1.966 -62.437 1.00 79.00 264 GLY A N 1
ATOM 2067 C CA . GLY A 1 264 ? 14.023 1.959 -63.278 1.00 79.00 264 GLY A CA 1
ATOM 2068 C C . GLY A 1 264 ? 12.890 1.052 -62.779 1.00 79.00 264 GLY A C 1
ATOM 2069 O O . GLY A 1 264 ? 11.844 0.975 -63.427 1.00 79.00 264 GLY A O 1
ATOM 2070 N N . LYS A 1 265 ? 13.048 0.391 -61.624 1.00 74.88 265 LYS A N 1
ATOM 2071 C CA . LYS A 1 265 ? 12.012 -0.427 -60.982 1.00 74.88 265 LYS A CA 1
ATOM 2072 C C . LYS A 1 265 ? 11.482 0.260 -59.732 1.00 74.88 265 LYS A C 1
ATOM 2074 O O . LYS A 1 265 ? 12.239 0.808 -58.939 1.00 74.88 265 LYS A O 1
ATOM 2079 N N . LYS A 1 266 ? 10.163 0.198 -59.540 1.00 81.81 266 LYS A N 1
ATOM 2080 C CA . LYS A 1 266 ? 9.536 0.629 -58.289 1.00 81.81 266 LYS A CA 1
ATOM 2081 C C . LYS A 1 266 ? 9.858 -0.379 -57.191 1.00 81.81 266 LYS A C 1
ATOM 2083 O O . LYS A 1 266 ? 9.433 -1.529 -57.274 1.00 81.81 266 LYS A O 1
ATOM 2088 N N . VAL A 1 267 ? 10.581 0.069 -56.176 1.00 83.31 267 VAL A N 1
ATOM 2089 C CA . VAL A 1 267 ? 10.905 -0.694 -54.971 1.00 83.31 267 VAL A CA 1
ATOM 2090 C C . VAL A 1 267 ? 10.117 -0.100 -53.807 1.00 83.31 267 VAL A C 1
ATOM 2092 O O . VAL A 1 267 ? 10.040 1.123 -53.660 1.00 83.31 267 VAL A O 1
ATOM 2095 N N . LYS A 1 268 ? 9.499 -0.968 -52.998 1.00 83.75 268 LYS A N 1
ATOM 2096 C CA . LYS A 1 268 ? 8.858 -0.564 -51.745 1.00 83.75 268 LYS A CA 1
ATOM 2097 C C . LYS A 1 268 ? 9.936 -0.444 -50.667 1.00 83.75 268 LYS A C 1
ATOM 2099 O O . LYS A 1 268 ? 10.545 -1.450 -50.311 1.00 83.75 268 LYS A O 1
ATOM 2104 N N . GLN A 1 269 ? 10.148 0.756 -50.143 1.00 82.81 269 GLN A N 1
ATOM 2105 C CA . GLN A 1 269 ? 11.015 0.982 -48.993 1.00 82.81 269 GLN A CA 1
ATOM 2106 C C . GLN A 1 269 ? 10.152 1.020 -47.730 1.00 82.81 269 GLN A C 1
ATOM 2108 O O . GLN A 1 269 ? 9.344 1.935 -47.566 1.00 82.81 269 GLN A O 1
ATOM 2113 N N . MET A 1 270 ? 10.295 0.009 -46.872 1.00 79.94 270 MET A N 1
ATOM 2114 C CA . MET A 1 270 ? 9.529 -0.094 -45.626 1.00 79.94 270 MET A CA 1
ATOM 2115 C C . MET A 1 270 ? 9.966 0.968 -44.615 1.00 79.94 270 MET A C 1
ATOM 2117 O O . MET A 1 270 ? 11.148 1.303 -44.515 1.00 79.94 270 MET A O 1
ATOM 2121 N N . CYS A 1 271 ? 8.993 1.462 -43.860 1.00 76.75 271 CYS A N 1
ATOM 2122 C CA . CYS A 1 271 ? 9.134 2.461 -42.816 1.00 76.75 271 CYS A CA 1
ATOM 2123 C C . CYS A 1 271 ? 8.805 1.847 -41.459 1.00 76.75 271 CYS A C 1
ATOM 2125 O O . CYS A 1 271 ? 7.646 1.886 -41.040 1.00 76.75 271 CYS A O 1
ATOM 2127 N N . PRO A 1 272 ? 9.814 1.292 -40.762 1.00 68.62 272 PRO A N 1
ATOM 2128 C CA . PRO A 1 272 ? 9.623 0.758 -39.417 1.00 68.62 272 PRO A CA 1
ATOM 2129 C C . PRO A 1 272 ? 9.261 1.853 -38.402 1.00 68.62 272 PRO A C 1
ATOM 2131 O O . PRO A 1 272 ? 8.625 1.562 -37.395 1.00 68.62 272 PRO A O 1
ATOM 2134 N N . TYR A 1 273 ? 9.612 3.110 -38.697 1.00 73.25 273 TYR A N 1
ATOM 2135 C CA . TYR A 1 273 ? 9.337 4.279 -37.866 1.00 73.25 273 TYR A CA 1
ATOM 2136 C C . TYR A 1 273 ? 8.726 5.396 -38.718 1.00 73.25 273 TYR A C 1
ATOM 2138 O O . TYR A 1 273 ? 9.199 5.668 -39.825 1.00 73.25 273 TYR A O 1
ATOM 2146 N N . LEU A 1 274 ? 7.648 6.004 -38.214 1.00 69.00 274 LEU A N 1
ATOM 2147 C CA . LEU A 1 274 ? 6.918 7.086 -38.886 1.00 69.00 274 LEU A CA 1
ATOM 2148 C C . LEU A 1 274 ? 7.570 8.454 -38.667 1.00 69.00 274 LEU A C 1
ATOM 2150 O O . LEU A 1 274 ? 7.547 9.299 -39.559 1.00 69.00 274 LEU A O 1
ATOM 2154 N N . ASP A 1 275 ? 8.171 8.635 -37.497 1.00 69.12 275 ASP A N 1
ATOM 2155 C CA . ASP A 1 275 ? 8.860 9.841 -37.067 1.00 69.12 275 ASP A CA 1
ATOM 2156 C C . ASP A 1 275 ? 10.028 9.481 -36.133 1.00 69.12 275 ASP A C 1
ATOM 2158 O O . ASP A 1 275 ? 10.229 8.321 -35.744 1.00 69.12 275 ASP A O 1
ATOM 2162 N N . ARG A 1 276 ? 10.837 10.494 -35.818 1.00 71.31 276 ARG A N 1
ATOM 2163 C CA . ARG A 1 276 ? 12.010 10.362 -34.956 1.00 71.31 276 ARG A CA 1
ATOM 2164 C C . ARG A 1 276 ? 11.634 10.014 -33.516 1.00 71.31 276 ARG A C 1
ATOM 2166 O O . ARG A 1 276 ? 12.368 9.261 -32.885 1.00 71.31 276 ARG A O 1
ATOM 2173 N N . ASP A 1 277 ? 10.493 10.488 -33.024 1.00 64.25 277 ASP A N 1
ATOM 2174 C CA . ASP A 1 277 ? 10.030 10.218 -31.659 1.00 64.25 277 ASP A CA 1
ATOM 2175 C C . ASP A 1 277 ? 9.709 8.728 -31.468 1.00 64.25 277 ASP A C 1
ATOM 2177 O O . ASP A 1 277 ? 10.082 8.137 -30.455 1.00 64.25 277 ASP A O 1
ATOM 2181 N N . ALA A 1 278 ? 9.118 8.078 -32.476 1.00 66.31 278 ALA A N 1
ATOM 2182 C CA . ALA A 1 278 ? 8.876 6.638 -32.487 1.00 66.31 278 ALA A CA 1
ATOM 2183 C C . ALA A 1 278 ? 10.181 5.822 -32.469 1.00 66.31 278 ALA A C 1
ATOM 2185 O O . ALA A 1 278 ? 10.260 4.797 -31.790 1.00 66.31 278 ALA A O 1
ATOM 2186 N N . LEU A 1 279 ? 11.218 6.277 -33.182 1.00 73.00 279 LEU A N 1
ATOM 2187 C CA . LEU A 1 279 ? 12.542 5.647 -33.155 1.00 73.00 279 LEU A CA 1
ATOM 2188 C C . LEU A 1 279 ? 13.230 5.836 -31.795 1.00 73.00 279 LEU A C 1
ATOM 2190 O O . LEU A 1 279 ? 13.763 4.872 -31.246 1.00 73.00 279 LEU A O 1
ATOM 2194 N N . ILE A 1 280 ? 13.204 7.056 -31.247 1.00 70.62 280 ILE A N 1
ATOM 2195 C CA . ILE A 1 280 ? 13.768 7.380 -29.928 1.00 70.62 280 ILE A CA 1
ATOM 2196 C C . ILE A 1 280 ? 13.111 6.505 -28.858 1.00 70.62 280 ILE A C 1
ATOM 2198 O O . ILE A 1 280 ? 13.811 5.852 -28.083 1.00 70.62 280 ILE A O 1
ATOM 2202 N N . HIS A 1 281 ? 11.781 6.417 -28.879 1.00 64.44 281 HIS A N 1
ATOM 2203 C CA . HIS A 1 281 ? 11.006 5.600 -27.953 1.00 64.44 281 HIS A CA 1
ATOM 2204 C C . HIS A 1 281 ? 11.431 4.122 -27.983 1.00 64.44 281 HIS A C 1
ATOM 2206 O O . HIS A 1 281 ? 11.678 3.511 -26.940 1.00 64.44 281 HIS A O 1
ATOM 2212 N N . ASP A 1 282 ? 11.582 3.542 -29.175 1.00 66.88 282 ASP A N 1
ATOM 2213 C CA . ASP A 1 282 ? 12.013 2.152 -29.328 1.00 66.88 282 ASP A CA 1
ATOM 2214 C C . ASP A 1 282 ? 13.469 1.928 -28.883 1.00 66.88 282 ASP A C 1
ATOM 2216 O O . ASP A 1 282 ? 13.786 0.885 -28.303 1.00 66.88 282 ASP A O 1
ATOM 2220 N N . MET A 1 283 ? 14.364 2.891 -29.126 1.00 67.81 283 MET A N 1
ATOM 2221 C CA . MET A 1 283 ? 15.760 2.823 -28.679 1.00 67.81 283 MET A CA 1
ATOM 2222 C C . MET A 1 283 ? 15.877 2.877 -27.152 1.00 67.81 283 MET A C 1
ATOM 2224 O O . MET A 1 283 ? 16.590 2.059 -26.562 1.00 67.81 283 MET A O 1
ATOM 2228 N N . GLU A 1 284 ? 15.146 3.780 -26.498 1.00 65.19 284 GLU A N 1
ATOM 2229 C CA . GLU A 1 284 ? 15.094 3.861 -25.034 1.00 65.19 284 GLU A CA 1
ATOM 2230 C C . GLU A 1 284 ? 14.506 2.588 -24.428 1.00 65.19 284 GLU A C 1
ATOM 2232 O O . GLU A 1 284 ? 15.059 2.029 -23.476 1.00 65.19 284 GLU A O 1
ATOM 2237 N N . ARG A 1 285 ? 13.447 2.053 -25.043 1.00 60.16 285 ARG A N 1
ATOM 2238 C CA . ARG A 1 285 ? 12.838 0.790 -24.631 1.00 60.16 285 ARG A CA 1
ATOM 2239 C C . ARG A 1 285 ? 13.808 -0.385 -24.754 1.00 60.16 285 ARG A C 1
ATOM 2241 O O . ARG A 1 285 ? 13.875 -1.203 -23.835 1.00 60.16 285 ARG A O 1
ATOM 2248 N N . ARG A 1 286 ? 14.579 -0.495 -25.842 1.00 63.66 286 ARG A N 1
ATOM 2249 C CA . ARG A 1 286 ? 15.617 -1.537 -25.990 1.00 63.66 286 ARG A CA 1
ATOM 2250 C C . ARG A 1 286 ? 16.713 -1.399 -24.935 1.00 63.66 286 ARG A C 1
ATOM 2252 O O . ARG A 1 286 ? 17.097 -2.402 -24.338 1.00 63.66 286 ARG A O 1
ATOM 2259 N N . ARG A 1 287 ? 17.167 -0.172 -24.653 1.00 68.06 287 ARG A N 1
ATOM 2260 C CA . ARG A 1 287 ? 18.169 0.104 -23.610 1.00 68.06 287 ARG A CA 1
ATOM 2261 C C . ARG A 1 287 ? 17.679 -0.321 -22.225 1.00 68.06 287 ARG A C 1
ATOM 2263 O O . ARG A 1 287 ? 18.382 -1.061 -21.546 1.00 68.06 287 ARG A O 1
ATOM 2270 N N . ASN A 1 288 ? 16.474 0.092 -21.831 1.00 55.47 288 ASN A N 1
ATOM 2271 C CA . ASN A 1 288 ? 15.915 -0.233 -20.515 1.00 55.47 288 ASN A CA 1
ATOM 2272 C C . ASN A 1 288 ? 15.697 -1.753 -20.358 1.00 55.47 288 ASN A C 1
ATOM 2274 O O . ASN A 1 288 ? 15.987 -2.325 -19.310 1.00 55.47 288 ASN A O 1
ATOM 2278 N N . ASN A 1 289 ? 15.262 -2.446 -21.419 1.00 55.31 289 ASN A N 1
ATOM 2279 C CA . ASN A 1 289 ? 15.157 -3.911 -21.404 1.00 55.31 289 ASN A CA 1
ATOM 2280 C C . ASN A 1 289 ? 16.523 -4.607 -21.303 1.00 55.31 289 ASN A C 1
ATOM 2282 O O . ASN A 1 289 ? 16.625 -5.643 -20.647 1.00 55.31 289 ASN A O 1
ATOM 2286 N N . LEU A 1 290 ? 17.566 -4.051 -21.925 1.00 59.41 290 LEU A N 1
ATOM 2287 C CA . LEU A 1 290 ? 18.932 -4.555 -21.796 1.00 59.41 290 LEU A CA 1
ATOM 2288 C C . LEU A 1 290 ? 19.473 -4.359 -20.369 1.00 59.41 290 LEU A C 1
ATOM 2290 O O . LEU A 1 290 ? 20.110 -5.268 -19.848 1.00 59.41 290 LEU A O 1
ATOM 2294 N N . ASP A 1 291 ? 19.166 -3.237 -19.711 1.00 58.19 291 ASP A N 1
ATOM 2295 C CA . ASP A 1 291 ? 19.503 -3.007 -18.294 1.00 58.19 291 ASP A CA 1
ATOM 2296 C C . ASP A 1 291 ? 18.891 -4.085 -17.382 1.00 58.19 291 ASP A C 1
ATOM 2298 O O . ASP A 1 291 ? 19.580 -4.666 -16.541 1.00 58.19 291 ASP A O 1
ATOM 2302 N N . ILE A 1 292 ? 17.615 -4.422 -17.598 1.00 52.34 292 ILE A N 1
ATOM 2303 C CA . ILE A 1 292 ? 16.923 -5.490 -16.858 1.00 52.34 292 ILE A CA 1
ATOM 2304 C C . ILE A 1 292 ? 17.567 -6.854 -17.135 1.00 52.34 292 ILE A C 1
ATOM 2306 O O . ILE A 1 292 ? 17.819 -7.621 -16.204 1.00 52.34 292 ILE A O 1
ATOM 2310 N N . ALA A 1 293 ? 17.860 -7.152 -18.404 1.00 55.59 293 ALA A N 1
ATOM 2311 C CA . ALA A 1 293 ? 18.499 -8.401 -18.810 1.00 55.59 293 ALA A CA 1
ATOM 2312 C C . ALA A 1 293 ? 19.863 -8.589 -18.131 1.00 55.59 293 ALA A C 1
ATOM 2314 O O . ALA A 1 293 ? 20.173 -9.685 -17.668 1.00 55.59 293 ALA A O 1
ATOM 2315 N N . ILE A 1 294 ? 20.652 -7.513 -18.032 1.00 58.09 294 ILE A N 1
ATOM 2316 C CA . ILE A 1 294 ? 21.932 -7.500 -17.320 1.00 58.09 294 ILE A CA 1
ATOM 2317 C C . ILE A 1 294 ? 21.708 -7.770 -15.831 1.00 58.09 294 ILE A C 1
ATOM 2319 O O . ILE A 1 294 ? 22.411 -8.606 -15.275 1.00 58.09 294 ILE A O 1
ATOM 2323 N N . GLY A 1 295 ? 20.718 -7.141 -15.190 1.00 53.81 295 GLY A N 1
ATOM 2324 C CA . GLY A 1 295 ? 20.387 -7.397 -13.783 1.00 53.81 295 GLY A CA 1
ATOM 2325 C C . GLY A 1 295 ? 20.060 -8.869 -13.503 1.00 53.81 295 GLY A C 1
ATOM 2326 O O . GLY A 1 295 ? 20.705 -9.500 -12.668 1.00 53.81 295 GLY A O 1
ATOM 2327 N N . VAL A 1 296 ? 19.137 -9.451 -14.274 1.00 52.00 296 VAL A N 1
ATOM 2328 C CA . VAL A 1 296 ? 18.740 -10.868 -14.145 1.00 52.00 296 VAL A CA 1
ATOM 2329 C C . VAL A 1 296 ? 19.908 -11.808 -14.455 1.00 52.00 296 VAL A C 1
ATOM 2331 O O . VAL A 1 296 ? 20.158 -12.770 -13.724 1.00 52.00 296 VAL A O 1
ATOM 2334 N N . TYR A 1 297 ? 20.682 -11.508 -15.503 1.00 56.56 297 TYR A N 1
ATOM 2335 C CA . TYR A 1 297 ? 21.913 -12.234 -15.794 1.00 56.56 297 TYR A CA 1
ATOM 2336 C C . TYR A 1 297 ? 22.903 -12.116 -14.633 1.00 56.56 297 TYR A C 1
ATOM 2338 O O . TYR A 1 297 ? 23.571 -13.075 -14.296 1.00 56.56 297 TYR A O 1
ATOM 2346 N N . MET A 1 298 ? 23.018 -11.010 -13.922 1.00 57.38 298 MET A N 1
ATOM 2347 C CA . MET A 1 298 ? 23.955 -10.958 -12.797 1.00 57.38 298 MET A CA 1
ATOM 2348 C C . MET A 1 298 ? 23.458 -11.770 -11.576 1.00 57.38 298 MET A C 1
ATOM 2350 O O . MET A 1 298 ? 24.283 -12.309 -10.833 1.00 57.38 298 MET A O 1
ATOM 2354 N N . GLU A 1 299 ? 22.143 -11.967 -11.422 1.00 51.88 299 GLU A N 1
ATOM 2355 C CA . GLU A 1 299 ? 21.512 -12.689 -10.300 1.00 51.88 299 GLU A CA 1
ATOM 2356 C C . GLU A 1 299 ? 21.421 -14.220 -10.458 1.00 51.88 299 GLU A C 1
ATOM 2358 O O . GLU A 1 299 ? 21.528 -14.957 -9.470 1.00 51.88 299 GLU A O 1
ATOM 2363 N N . GLU A 1 300 ? 21.232 -14.729 -11.678 1.00 45.06 300 GLU A N 1
ATOM 2364 C CA . GLU A 1 300 ? 21.017 -16.159 -11.942 1.00 45.06 300 GLU A CA 1
ATOM 2365 C C . GLU A 1 300 ? 22.252 -17.026 -11.590 1.00 45.06 300 GLU A C 1
ATOM 2367 O O . GLU A 1 300 ? 23.173 -17.245 -12.382 1.00 45.06 300 GLU A O 1
ATOM 2372 N N . ARG A 1 301 ? 22.265 -17.588 -10.376 1.00 44.66 301 ARG A N 1
ATOM 2373 C CA . ARG A 1 301 ? 23.150 -18.698 -9.993 1.00 44.66 301 ARG A CA 1
ATOM 2374 C C . ARG A 1 301 ? 22.571 -20.023 -10.484 1.00 44.66 301 ARG A C 1
ATOM 2376 O O . ARG A 1 301 ? 21.375 -20.265 -10.353 1.00 44.66 301 ARG A O 1
ATOM 2383 N N . THR A 1 302 ? 23.439 -20.929 -10.943 1.00 31.45 302 THR A N 1
ATOM 2384 C CA . THR A 1 302 ? 23.112 -22.346 -11.169 1.00 31.45 302 THR A CA 1
ATOM 2385 C C . THR A 1 302 ? 22.349 -22.917 -9.969 1.00 31.45 302 THR A C 1
ATOM 2387 O O . THR A 1 302 ? 22.923 -23.094 -8.892 1.00 31.45 302 THR A O 1
ATOM 2390 N N . THR A 1 303 ? 21.053 -23.145 -10.179 1.00 32.91 303 THR A N 1
ATOM 2391 C CA . THR A 1 303 ? 20.138 -24.047 -9.469 1.00 32.91 303 THR A CA 1
ATOM 2392 C C . THR A 1 303 ? 20.728 -24.780 -8.260 1.00 32.91 303 THR A C 1
ATOM 2394 O O . THR A 1 303 ? 21.155 -25.925 -8.339 1.00 32.91 303 THR A O 1
ATOM 2397 N N . THR A 1 304 ? 20.657 -24.150 -7.090 1.00 26.19 304 THR A N 1
ATOM 2398 C CA . THR A 1 304 ? 20.332 -24.848 -5.839 1.00 26.19 304 THR A CA 1
ATOM 2399 C C . THR A 1 304 ? 19.551 -23.888 -4.955 1.00 26.19 304 THR A C 1
ATOM 2401 O O . THR A 1 304 ? 20.050 -22.864 -4.498 1.00 26.19 304 THR A O 1
ATOM 2404 N N . SER A 1 305 ? 18.287 -24.231 -4.744 1.00 34.69 305 SER A N 1
ATOM 2405 C CA . SER A 1 305 ? 17.386 -23.611 -3.785 1.00 34.69 305 SER A CA 1
ATOM 2406 C C . SER A 1 305 ? 18.061 -23.420 -2.423 1.00 34.69 305 SER A C 1
ATOM 2408 O O . SER A 1 305 ? 18.315 -24.391 -1.707 1.00 34.69 305 SER A O 1
ATOM 2410 N N . ARG A 1 306 ? 18.282 -22.171 -2.018 1.00 26.88 306 ARG A N 1
ATOM 2411 C CA . ARG A 1 306 ? 18.327 -21.804 -0.602 1.00 26.88 306 ARG A CA 1
ATOM 2412 C C . ARG A 1 306 ? 17.368 -20.647 -0.388 1.00 26.88 306 ARG A C 1
ATOM 2414 O O . ARG A 1 306 ? 17.694 -19.503 -0.679 1.00 26.88 306 ARG A O 1
ATOM 2421 N N . LYS A 1 307 ? 16.184 -20.998 0.124 1.00 33.50 307 LYS A N 1
ATOM 2422 C CA . LYS A 1 307 ? 15.294 -20.092 0.852 1.00 33.50 307 LYS A CA 1
ATOM 2423 C C . LYS A 1 307 ? 16.155 -19.255 1.800 1.00 33.50 307 LYS A C 1
ATOM 2425 O O . LYS A 1 307 ? 16.844 -19.831 2.640 1.00 33.50 307 LYS A O 1
ATOM 2430 N N . LYS A 1 308 ? 16.136 -17.933 1.675 1.00 32.78 308 LYS A N 1
ATOM 2431 C CA . LYS A 1 308 ? 16.621 -17.048 2.734 1.00 32.78 308 LYS A CA 1
ATOM 2432 C C . LYS A 1 308 ? 15.413 -16.294 3.266 1.00 32.78 308 LYS A C 1
ATOM 2434 O O . LYS A 1 308 ? 14.879 -15.427 2.593 1.00 32.78 308 LYS A O 1
ATOM 2439 N N . SER A 1 309 ? 14.959 -16.724 4.438 1.00 35.84 309 SER A N 1
ATOM 2440 C CA . SER A 1 309 ? 13.986 -16.012 5.264 1.00 35.84 309 SER A CA 1
ATOM 2441 C C . SER A 1 309 ? 14.555 -14.636 5.635 1.00 35.84 309 SER A C 1
ATOM 2443 O O . SER A 1 309 ? 15.742 -14.533 5.941 1.00 35.84 309 SER A O 1
ATOM 2445 N N . ALA A 1 310 ? 13.718 -13.593 5.642 1.00 45.22 310 ALA A N 1
ATOM 2446 C CA . ALA A 1 310 ? 14.071 -12.265 6.156 1.00 45.22 310 ALA A CA 1
ATOM 2447 C C . ALA A 1 310 ? 14.367 -12.265 7.674 1.00 45.22 310 ALA A C 1
ATOM 2449 O O . ALA A 1 310 ? 14.992 -11.340 8.192 1.00 45.22 310 ALA A O 1
ATOM 2450 N N . ARG A 1 311 ? 13.953 -13.320 8.391 1.00 56.53 311 ARG A N 1
ATOM 2451 C CA . ARG A 1 311 ? 14.164 -13.506 9.833 1.00 56.53 311 ARG A CA 1
ATOM 2452 C C . ARG A 1 311 ? 15.404 -14.369 10.114 1.00 56.53 311 ARG A C 1
ATOM 2454 O O . ARG A 1 311 ? 15.634 -15.321 9.359 1.00 56.53 311 ARG A O 1
ATOM 2461 N N . PRO A 1 312 ? 16.176 -14.078 11.182 1.00 63.25 312 PRO A N 1
ATOM 2462 C CA . PRO A 1 312 ? 17.407 -14.806 11.495 1.00 63.25 312 PRO A CA 1
ATOM 2463 C C . PRO A 1 312 ? 17.178 -16.313 11.670 1.00 63.25 312 PRO A C 1
ATOM 2465 O O . PRO A 1 312 ? 16.278 -16.738 12.385 1.00 63.25 312 PRO A O 1
ATOM 2468 N N . THR A 1 313 ? 17.979 -17.167 11.054 1.00 75.44 313 THR A N 1
ATOM 2469 C CA . THR A 1 313 ? 17.916 -18.613 11.320 1.00 75.44 313 THR A CA 1
ATOM 2470 C C . THR A 1 313 ? 18.495 -18.945 12.698 1.00 75.44 313 THR A C 1
ATOM 2472 O O . THR A 1 313 ? 19.226 -18.149 13.285 1.00 75.44 313 THR A O 1
ATOM 2475 N N . TRP A 1 314 ? 18.191 -20.135 13.228 1.00 81.88 314 TRP A N 1
ATOM 2476 C CA . TRP A 1 314 ? 18.782 -20.600 14.492 1.00 81.88 314 TRP A CA 1
ATOM 2477 C C . TRP A 1 314 ? 20.317 -20.632 14.443 1.00 81.88 314 TRP A C 1
ATOM 2479 O O . TRP A 1 314 ? 20.974 -20.189 15.381 1.00 81.88 314 TRP A O 1
ATOM 2489 N N . GLU A 1 315 ? 20.882 -21.103 13.328 1.00 78.31 315 GLU A N 1
ATOM 2490 C CA . GLU A 1 315 ? 22.331 -21.121 13.083 1.00 78.31 315 GLU A CA 1
ATOM 2491 C C . GLU A 1 315 ? 22.936 -19.710 13.127 1.00 78.31 315 GLU A C 1
ATOM 2493 O O . GLU A 1 315 ? 24.028 -19.520 13.649 1.00 78.31 315 GLU A O 1
ATOM 2498 N N . GLU A 1 316 ? 22.212 -18.710 12.624 1.00 74.31 316 GLU A N 1
ATOM 2499 C CA . GLU A 1 316 ? 22.659 -17.318 12.615 1.00 74.31 316 GLU A CA 1
ATOM 2500 C C . GLU A 1 316 ? 22.581 -16.659 14.002 1.00 74.31 316 GLU A C 1
ATOM 2502 O O . GLU A 1 316 ? 23.530 -15.999 14.410 1.00 74.31 316 GLU A O 1
ATOM 2507 N N . ILE A 1 317 ? 21.502 -16.848 14.770 1.00 79.81 317 ILE A N 1
ATOM 2508 C CA . ILE A 1 317 ? 21.379 -16.218 16.105 1.00 79.81 317 ILE A CA 1
ATOM 2509 C C . ILE A 1 317 ? 22.234 -16.883 17.186 1.00 79.81 317 ILE A C 1
ATOM 2511 O O . ILE A 1 317 ? 22.417 -16.314 18.260 1.00 79.81 317 ILE A O 1
ATOM 2515 N N . THR A 1 318 ? 22.741 -18.085 16.911 1.00 83.19 318 THR A N 1
ATOM 2516 C CA . THR A 1 318 ? 23.707 -18.794 17.761 1.00 83.19 318 THR A CA 1
ATOM 2517 C C . THR A 1 318 ? 25.147 -18.606 17.285 1.00 83.19 318 THR A C 1
ATOM 2519 O O . THR A 1 318 ? 26.065 -19.170 17.878 1.00 83.19 318 THR A O 1
ATOM 2522 N N . GLN A 1 319 ? 25.371 -17.801 16.242 1.00 77.75 319 GLN A N 1
ATOM 2523 C CA . GLN A 1 319 ? 26.710 -17.404 15.835 1.00 77.75 319 GLN A CA 1
ATOM 2524 C C . GLN A 1 319 ? 27.302 -16.446 16.876 1.00 77.75 319 GLN A C 1
ATOM 2526 O O . GLN A 1 319 ? 26.684 -15.437 17.224 1.00 77.75 319 GLN A O 1
ATOM 2531 N N . ASP A 1 320 ? 28.511 -16.759 17.349 1.00 71.38 320 ASP A N 1
ATOM 2532 C CA . ASP A 1 320 ? 29.181 -15.982 18.392 1.00 71.38 320 ASP A CA 1
ATOM 2533 C C . ASP A 1 320 ? 29.246 -14.488 18.039 1.00 71.38 320 ASP A C 1
ATOM 2535 O O . ASP A 1 320 ? 29.656 -14.092 16.946 1.00 71.38 320 ASP A O 1
ATOM 2539 N N . GLU A 1 321 ? 28.835 -13.671 19.010 1.00 63.97 321 GLU A N 1
ATOM 2540 C CA . GLU A 1 321 ? 28.853 -12.204 19.001 1.00 63.97 321 GLU A CA 1
ATOM 2541 C C . GLU A 1 321 ? 27.915 -11.508 18.000 1.00 63.97 321 GLU A C 1
ATOM 2543 O O . GLU A 1 321 ? 27.857 -10.271 17.998 1.00 63.97 321 GLU A O 1
ATOM 2548 N N . LEU A 1 322 ? 27.131 -12.247 17.205 1.00 73.31 322 LEU A N 1
ATOM 2549 C CA . LEU A 1 322 ? 26.220 -11.655 16.226 1.00 73.31 322 LEU A CA 1
ATOM 2550 C C . LEU A 1 322 ? 24.975 -11.053 16.919 1.00 73.31 322 LEU A C 1
ATOM 2552 O O . LEU A 1 322 ? 24.218 -11.783 17.563 1.00 73.31 322 LEU A O 1
ATOM 2556 N N . PRO A 1 323 ? 24.735 -9.727 16.826 1.00 75.81 323 PRO A N 1
ATOM 2557 C CA . PRO A 1 323 ? 23.586 -9.104 17.472 1.00 75.81 323 PRO A CA 1
ATOM 2558 C C . PRO A 1 323 ? 22.302 -9.269 16.656 1.00 75.81 323 PRO A C 1
ATOM 2560 O O . PRO A 1 323 ? 22.292 -9.057 15.443 1.00 75.81 323 PRO A O 1
ATOM 2563 N N . PHE A 1 324 ? 21.197 -9.516 17.353 1.00 84.06 324 PHE A N 1
ATOM 2564 C CA . PHE A 1 324 ? 19.835 -9.460 16.821 1.00 84.06 324 PHE A CA 1
ATOM 2565 C C . PHE A 1 324 ? 18.898 -8.733 17.786 1.00 84.06 324 PHE A C 1
ATOM 2567 O O . PHE A 1 324 ? 19.250 -8.491 18.939 1.00 84.06 324 PHE A O 1
ATOM 2574 N N . VAL A 1 325 ? 17.727 -8.320 17.311 1.00 80.38 325 VAL A N 1
ATOM 2575 C CA . VAL A 1 325 ? 16.731 -7.600 18.112 1.00 80.38 325 VAL A CA 1
ATOM 2576 C C . VAL A 1 325 ? 15.596 -8.547 18.465 1.00 80.38 325 VAL A C 1
ATOM 2578 O O . VAL A 1 325 ? 15.087 -9.268 17.611 1.00 80.38 325 VAL A O 1
ATOM 2581 N N . VAL A 1 326 ? 15.198 -8.535 19.733 1.00 86.94 326 VAL A N 1
ATOM 2582 C CA . VAL A 1 326 ? 13.981 -9.180 20.218 1.00 86.94 326 VAL A CA 1
ATOM 2583 C C . VAL A 1 326 ? 12.973 -8.097 20.569 1.00 86.94 326 VAL A C 1
ATOM 2585 O O . VAL A 1 326 ? 13.261 -7.219 21.387 1.00 86.94 326 VAL A O 1
ATOM 2588 N N . ILE A 1 327 ? 11.795 -8.179 19.959 1.00 80.56 327 ILE A N 1
ATOM 2589 C CA . ILE A 1 327 ? 10.694 -7.238 20.156 1.00 80.56 327 ILE A CA 1
ATOM 2590 C C . ILE A 1 327 ? 9.573 -7.963 20.895 1.00 80.56 327 ILE A C 1
ATOM 2592 O O . ILE A 1 327 ? 8.955 -8.889 20.368 1.00 80.56 327 ILE A O 1
ATOM 2596 N N . PHE A 1 328 ? 9.322 -7.556 22.134 1.00 82.31 328 PHE A N 1
ATOM 2597 C CA . PHE A 1 328 ? 8.230 -8.057 22.959 1.00 82.31 328 PHE A CA 1
ATOM 2598 C C . PHE A 1 328 ? 6.924 -7.352 22.612 1.00 82.31 328 PHE A C 1
ATOM 2600 O O . PHE A 1 328 ? 6.884 -6.129 22.464 1.00 82.31 328 PHE A O 1
ATOM 2607 N N . ASN A 1 329 ? 5.852 -8.136 22.526 1.00 69.94 329 ASN A N 1
ATOM 2608 C CA . ASN A 1 329 ? 4.496 -7.641 22.311 1.00 69.94 329 ASN A CA 1
ATOM 2609 C C . ASN A 1 329 ? 3.509 -8.480 23.134 1.00 69.94 329 ASN A C 1
ATOM 2611 O O . ASN A 1 329 ? 2.709 -9.247 22.596 1.00 69.94 329 ASN A O 1
ATOM 2615 N N . THR A 1 330 ? 3.621 -8.385 24.458 1.00 75.81 330 THR A N 1
ATOM 2616 C CA . THR A 1 330 ? 2.734 -9.068 25.406 1.00 75.81 330 THR A CA 1
ATOM 2617 C C . THR A 1 330 ? 1.535 -8.181 25.754 1.00 75.81 330 THR A C 1
ATOM 2619 O O . THR A 1 330 ? 1.542 -6.971 25.548 1.00 75.81 330 THR A O 1
ATOM 2622 N N . HIS A 1 331 ? 0.458 -8.773 26.275 1.00 71.38 331 HIS A N 1
ATOM 2623 C CA . HIS A 1 331 ? -0.745 -8.014 26.650 1.00 71.38 331 HIS A CA 1
ATOM 2624 C C . HIS A 1 331 ? -0.559 -7.151 27.908 1.00 71.38 331 HIS A C 1
ATOM 2626 O O . HIS A 1 331 ? -1.226 -6.131 28.059 1.00 71.38 331 HIS A O 1
ATOM 2632 N N . GLU A 1 332 ? 0.319 -7.580 28.812 1.00 83.38 332 GLU A N 1
ATOM 2633 C CA . GLU A 1 332 ? 0.599 -6.948 30.101 1.00 83.38 332 GLU A CA 1
ATOM 2634 C C . GLU A 1 332 ? 2.116 -6.954 30.349 1.00 83.38 332 GLU A C 1
ATOM 2636 O O . GLU A 1 332 ? 2.849 -7.745 29.744 1.00 83.38 332 GLU A O 1
ATOM 2641 N N . ASP A 1 333 ? 2.576 -6.074 31.239 1.00 89.88 333 ASP A N 1
ATOM 2642 C CA . ASP A 1 333 ? 3.967 -6.043 31.687 1.00 89.88 333 ASP A CA 1
ATOM 2643 C C . ASP A 1 333 ? 4.301 -7.318 32.474 1.00 89.88 333 ASP A C 1
ATOM 2645 O O . ASP A 1 333 ? 3.564 -7.702 33.385 1.00 89.88 333 ASP A O 1
ATOM 2649 N N . LEU A 1 334 ? 5.451 -7.927 32.186 1.00 91.69 334 LEU A N 1
ATOM 2650 C CA . LEU A 1 334 ? 6.006 -8.984 33.022 1.00 91.69 334 LEU A CA 1
ATOM 2651 C C . LEU A 1 334 ? 6.901 -8.354 34.086 1.00 91.69 334 LEU A C 1
ATOM 2653 O O . LEU A 1 334 ? 7.941 -7.771 33.786 1.00 91.69 334 LEU A O 1
ATOM 2657 N N . VAL A 1 335 ? 6.488 -8.465 35.338 1.00 92.38 335 VAL A N 1
ATOM 2658 C CA . VAL A 1 335 ? 7.226 -8.010 36.520 1.00 92.38 335 VAL A CA 1
ATOM 2659 C C . VAL A 1 335 ? 7.732 -9.226 37.291 1.00 92.38 335 VAL A C 1
ATOM 2661 O O . VAL A 1 335 ? 7.060 -10.260 37.319 1.00 92.38 335 VAL A O 1
ATOM 2664 N N . GLY A 1 336 ? 8.941 -9.116 37.838 1.00 91.50 336 GLY A N 1
ATOM 2665 C CA . GLY A 1 336 ? 9.640 -10.216 38.484 1.00 91.50 336 GLY A CA 1
ATOM 2666 C C . GLY A 1 336 ? 10.948 -9.812 39.163 1.00 91.50 336 GLY A C 1
ATOM 2667 O O . GLY A 1 336 ? 11.235 -8.627 39.350 1.00 91.50 336 GLY A O 1
ATOM 2668 N N . ASP A 1 337 ? 11.752 -10.813 39.506 1.00 89.38 337 ASP A N 1
ATOM 2669 C CA . ASP A 1 337 ? 13.102 -10.659 40.055 1.00 89.38 337 ASP A CA 1
ATOM 2670 C C . ASP A 1 337 ? 14.084 -11.558 39.289 1.00 89.38 337 ASP A C 1
ATOM 2672 O O . ASP A 1 337 ? 14.008 -12.788 39.344 1.00 89.38 337 ASP A O 1
ATOM 2676 N N . PHE A 1 338 ? 15.001 -10.928 38.554 1.00 88.50 338 PHE A N 1
ATOM 2677 C CA . PHE A 1 338 ? 16.100 -11.574 37.845 1.00 88.50 338 PHE A CA 1
ATOM 2678 C C . PHE A 1 338 ? 17.371 -10.751 38.049 1.00 88.50 338 PHE A C 1
ATOM 2680 O O . PHE A 1 338 ? 17.533 -9.688 37.450 1.00 88.50 338 PHE A O 1
ATOM 2687 N N . ASN A 1 339 ? 18.271 -11.237 38.909 1.00 85.88 339 ASN A N 1
ATOM 2688 C CA . ASN A 1 339 ? 19.447 -10.486 39.368 1.00 85.88 339 ASN A CA 1
ATOM 2689 C C . ASN A 1 339 ? 19.080 -9.096 39.950 1.00 85.88 339 ASN A C 1
ATOM 2691 O O . ASN A 1 339 ? 19.871 -8.156 39.861 1.00 85.88 339 ASN A O 1
ATOM 2695 N N . GLY A 1 340 ? 17.890 -8.972 40.558 1.00 84.38 340 GLY A N 1
ATOM 2696 C CA . GLY A 1 340 ? 17.279 -7.723 41.013 1.00 84.38 340 GLY A CA 1
ATOM 2697 C C . GLY A 1 340 ? 15.893 -7.488 40.387 1.00 84.38 340 GLY A C 1
ATOM 2698 O O . GLY A 1 340 ? 15.459 -8.260 39.530 1.00 84.38 340 GLY A O 1
ATOM 2699 N N . PRO A 1 341 ? 15.180 -6.409 40.778 1.00 84.12 341 PRO A N 1
ATOM 2700 C CA . PRO A 1 341 ? 13.859 -6.097 40.237 1.00 84.12 341 PRO A CA 1
ATOM 2701 C C . PRO A 1 341 ? 13.880 -6.029 38.707 1.00 84.12 341 PRO A C 1
ATOM 2703 O O . PRO A 1 341 ? 14.530 -5.161 38.122 1.00 84.12 341 PRO A O 1
ATOM 2706 N N . ALA A 1 342 ? 13.153 -6.939 38.067 1.00 84.31 342 ALA A N 1
ATOM 2707 C CA . ALA A 1 342 ? 13.119 -7.094 36.624 1.00 84.31 342 ALA A CA 1
ATOM 2708 C C . ALA A 1 342 ? 11.727 -6.752 36.092 1.00 84.31 342 ALA A C 1
ATOM 2710 O O . ALA A 1 342 ? 10.699 -7.155 36.641 1.00 84.31 342 ALA A O 1
ATOM 2711 N N . LYS A 1 343 ? 11.693 -6.006 34.989 1.00 88.25 343 LYS A N 1
ATOM 2712 C CA . LYS A 1 343 ? 10.460 -5.663 34.286 1.00 88.25 343 LYS A CA 1
ATOM 2713 C C . LYS A 1 343 ? 10.677 -5.772 32.782 1.00 88.25 343 LYS A C 1
ATOM 2715 O O . LYS A 1 343 ? 11.561 -5.107 32.248 1.00 88.25 343 LYS A O 1
ATOM 2720 N N . ILE A 1 344 ? 9.844 -6.563 32.115 1.00 89.62 344 ILE A N 1
ATOM 2721 C CA . ILE A 1 344 ? 9.691 -6.584 30.659 1.00 89.62 344 ILE A CA 1
ATOM 2722 C C . ILE A 1 344 ? 8.353 -5.900 30.357 1.00 89.62 344 ILE A C 1
ATOM 2724 O O . ILE A 1 344 ? 7.301 -6.494 30.603 1.00 89.62 344 ILE A O 1
ATOM 2728 N N . PRO A 1 345 ? 8.352 -4.635 29.901 1.00 83.69 345 PRO A N 1
ATOM 2729 C CA . PRO A 1 345 ? 7.129 -3.966 29.485 1.00 83.69 345 PRO A CA 1
ATOM 2730 C C . PRO A 1 345 ? 6.405 -4.723 28.371 1.00 83.69 345 PRO A C 1
ATOM 2732 O O . PRO A 1 345 ? 7.045 -5.368 27.542 1.00 83.69 345 PRO A O 1
ATOM 2735 N N . ALA A 1 346 ? 5.084 -4.549 28.305 1.00 75.25 346 ALA A N 1
ATOM 2736 C CA . ALA A 1 346 ? 4.221 -5.119 27.271 1.00 75.25 346 ALA A CA 1
ATOM 2737 C C . ALA A 1 346 ? 4.743 -4.876 25.843 1.00 75.25 346 ALA A C 1
ATOM 2739 O O . ALA A 1 346 ? 4.579 -5.710 24.955 1.00 75.25 346 ALA A O 1
ATOM 2740 N N . ARG A 1 347 ? 5.410 -3.733 25.639 1.00 75.94 347 ARG A N 1
ATOM 2741 C CA . ARG A 1 347 ? 6.137 -3.388 24.417 1.00 75.94 347 ARG A CA 1
ATOM 2742 C C . ARG A 1 347 ? 7.560 -2.989 24.766 1.00 75.94 347 ARG A C 1
ATOM 2744 O O . ARG A 1 347 ? 7.774 -1.952 25.394 1.00 75.94 347 ARG A O 1
ATOM 2751 N N . MET A 1 348 ? 8.520 -3.815 24.374 1.00 80.81 348 MET A N 1
ATOM 2752 C CA . MET A 1 348 ? 9.930 -3.626 24.699 1.00 80.81 348 MET A CA 1
ATOM 2753 C C . MET A 1 348 ? 10.808 -4.154 23.575 1.00 80.81 348 MET A C 1
ATOM 2755 O O . MET A 1 348 ? 10.554 -5.230 23.049 1.00 80.81 348 MET A O 1
ATOM 2759 N N . GLU A 1 349 ? 11.890 -3.442 23.281 1.00 81.75 349 GLU A N 1
ATOM 2760 C CA . GLU A 1 349 ? 12.936 -3.906 22.375 1.00 81.75 349 GLU A CA 1
ATOM 2761 C C . GLU A 1 349 ? 14.238 -4.131 23.145 1.00 81.75 349 GLU A C 1
ATOM 2763 O O . GLU A 1 349 ? 14.637 -3.327 24.005 1.00 81.75 349 GLU A O 1
ATOM 2768 N N . ARG A 1 350 ? 14.912 -5.242 22.842 1.00 83.75 350 ARG A N 1
ATOM 2769 C CA . ARG A 1 350 ? 16.230 -5.560 23.394 1.00 83.75 350 ARG A CA 1
ATOM 2770 C C . ARG A 1 350 ? 17.146 -6.148 22.339 1.00 83.75 350 ARG A C 1
ATOM 2772 O O . ARG A 1 350 ? 16.736 -6.999 21.557 1.00 83.75 350 ARG A O 1
ATOM 2779 N N . VAL A 1 351 ? 18.403 -5.711 22.356 1.00 82.88 351 VAL A N 1
ATOM 2780 C CA . VAL A 1 351 ? 19.450 -6.329 21.545 1.00 82.88 351 VAL A CA 1
ATOM 2781 C C . VAL A 1 351 ? 19.968 -7.544 22.292 1.00 82.88 351 VAL A C 1
ATOM 2783 O O . VAL A 1 351 ? 20.277 -7.453 23.479 1.00 82.88 351 VAL A O 1
ATOM 2786 N N . VAL A 1 352 ? 20.061 -8.672 21.603 1.00 89.25 352 VAL A N 1
ATOM 2787 C CA . VAL A 1 352 ? 20.478 -9.951 22.165 1.00 89.25 352 VAL A CA 1
ATOM 2788 C C . VAL A 1 352 ? 21.684 -10.479 21.399 1.00 89.25 352 VAL A C 1
ATOM 2790 O O . VAL A 1 352 ? 21.786 -10.306 20.184 1.00 89.25 352 VAL A O 1
ATOM 2793 N N . LYS A 1 353 ? 22.617 -11.091 22.129 1.00 87.38 353 LYS A N 1
ATOM 2794 C CA . LYS A 1 353 ? 23.796 -11.771 21.582 1.00 87.38 353 LYS A CA 1
ATOM 2795 C C . LYS A 1 353 ? 23.958 -13.143 22.212 1.00 87.38 353 LYS A C 1
ATOM 2797 O O . LYS A 1 353 ? 23.694 -13.304 23.407 1.00 87.38 353 LYS A O 1
ATOM 2802 N N . PHE A 1 354 ? 24.454 -14.086 21.420 1.00 85.69 354 PHE A N 1
ATOM 2803 C CA . PHE A 1 354 ? 24.952 -15.362 21.907 1.00 85.69 354 PHE A CA 1
ATOM 2804 C C . PHE A 1 354 ? 26.475 -15.318 21.998 1.00 85.69 354 PHE A C 1
ATOM 2806 O O . PHE A 1 354 ? 27.145 -14.849 21.077 1.00 85.69 354 PHE A O 1
ATOM 2813 N N . PHE A 1 355 ? 27.017 -15.749 23.131 1.00 78.62 355 PHE A N 1
ATOM 2814 C CA . PHE A 1 355 ? 28.457 -15.841 23.333 1.00 78.62 355 PHE A CA 1
ATOM 2815 C C . PHE A 1 355 ? 28.761 -16.880 24.412 1.00 78.62 355 PHE A C 1
ATOM 2817 O O . PHE A 1 355 ? 28.172 -16.833 25.494 1.00 78.62 355 PHE A O 1
ATOM 2824 N N . ASP A 1 356 ? 29.675 -17.810 24.127 1.00 79.75 356 ASP A N 1
ATOM 2825 C CA . ASP A 1 356 ? 30.154 -18.826 25.082 1.00 79.75 356 ASP A CA 1
ATOM 2826 C C . ASP A 1 356 ? 29.010 -19.604 25.771 1.00 79.75 356 ASP A C 1
ATOM 2828 O O . ASP A 1 356 ? 28.939 -19.749 26.995 1.00 79.75 356 ASP A O 1
ATOM 2832 N N . GLY A 1 357 ? 28.030 -20.044 24.974 1.00 80.44 357 GLY A N 1
ATOM 2833 C CA . GLY A 1 357 ? 26.890 -20.824 25.466 1.00 80.44 357 GLY A CA 1
ATOM 2834 C C . GLY A 1 357 ? 25.817 -20.022 26.213 1.00 80.44 357 GLY A C 1
ATOM 2835 O O . GLY A 1 357 ? 24.854 -20.616 26.698 1.00 80.44 357 GLY A O 1
ATOM 2836 N N . LYS A 1 358 ? 25.958 -18.696 26.330 1.00 84.31 358 LYS A N 1
ATOM 2837 C CA . LYS A 1 358 ? 25.067 -17.817 27.104 1.00 84.31 358 LYS A CA 1
ATOM 2838 C C . LYS A 1 358 ? 24.425 -16.741 26.240 1.00 84.31 358 LYS A C 1
ATOM 2840 O O . LYS A 1 358 ? 24.998 -16.280 25.255 1.00 84.31 358 LYS A O 1
ATOM 2845 N N . TRP A 1 359 ? 23.249 -16.300 26.672 1.00 90.69 359 TRP A N 1
ATOM 2846 C CA . TRP A 1 359 ? 22.526 -15.183 26.079 1.00 90.69 359 TRP A CA 1
ATOM 2847 C C . TRP A 1 359 ? 22.731 -13.915 26.902 1.00 90.69 359 TRP A C 1
ATOM 2849 O O . TRP A 1 359 ? 22.653 -13.950 28.131 1.00 90.69 359 TRP A O 1
ATOM 2859 N N . PHE A 1 360 ? 22.964 -12.798 26.220 1.00 88.69 360 PHE A N 1
ATOM 2860 C CA . PHE A 1 360 ? 23.133 -11.478 26.826 1.00 88.69 360 PHE A CA 1
ATOM 2861 C C . PHE A 1 360 ? 22.151 -10.505 26.190 1.00 88.69 360 PHE A C 1
ATOM 2863 O O . PHE A 1 360 ? 22.044 -10.469 24.966 1.00 88.69 360 PHE A O 1
ATOM 2870 N N . ALA A 1 361 ? 21.472 -9.701 27.005 1.00 88.88 361 ALA A N 1
ATOM 2871 C CA . ALA A 1 361 ? 20.522 -8.691 26.560 1.00 88.88 361 ALA A CA 1
ATOM 2872 C C . ALA A 1 361 ? 21.011 -7.288 26.942 1.00 88.88 361 ALA A C 1
ATOM 2874 O O . ALA A 1 361 ? 21.341 -7.027 28.094 1.00 88.88 361 ALA A O 1
ATOM 2875 N N . SER A 1 362 ? 21.035 -6.361 25.990 1.00 81.94 362 SER A N 1
ATOM 2876 C CA . SER A 1 362 ? 21.475 -4.982 26.212 1.00 81.94 362 SER A CA 1
ATOM 2877 C C . SER A 1 362 ? 20.580 -3.975 25.489 1.00 81.94 362 SER A C 1
ATOM 2879 O O . SER A 1 362 ? 19.722 -4.326 24.674 1.00 81.94 362 SER A O 1
ATOM 2881 N N . GLU A 1 363 ? 20.755 -2.689 25.802 1.00 73.00 363 GLU A N 1
ATOM 2882 C CA . GLU A 1 363 ? 20.019 -1.610 25.129 1.00 73.00 363 GLU A CA 1
ATOM 2883 C C . GLU A 1 363 ? 20.595 -1.266 23.749 1.00 73.00 363 GLU A C 1
ATOM 2885 O O . GLU A 1 363 ? 19.907 -0.672 22.924 1.00 73.00 363 GLU A O 1
ATOM 2890 N N . ARG A 1 364 ? 21.867 -1.600 23.489 1.00 67.00 364 ARG A N 1
ATOM 2891 C CA . ARG A 1 364 ? 22.584 -1.233 22.258 1.00 67.00 364 ARG A CA 1
ATOM 2892 C C . ARG A 1 364 ? 23.499 -2.360 21.801 1.00 67.00 364 ARG A C 1
ATOM 2894 O O . ARG A 1 364 ? 24.207 -2.947 22.610 1.00 67.00 364 ARG A O 1
ATOM 2901 N N . ALA A 1 365 ? 23.606 -2.565 20.487 1.00 62.91 365 ALA A N 1
ATOM 2902 C CA . ALA A 1 365 ? 24.451 -3.610 19.898 1.00 62.91 365 ALA A CA 1
ATOM 2903 C C . ALA A 1 365 ? 25.953 -3.484 20.220 1.00 62.91 365 ALA A C 1
ATOM 2905 O O . ALA A 1 365 ? 26.665 -4.487 20.216 1.00 62.91 365 ALA A O 1
ATOM 2906 N N . SER A 1 366 ? 26.446 -2.282 20.528 1.00 58.78 366 SER A N 1
ATOM 2907 C CA . SER A 1 366 ? 27.837 -2.040 20.941 1.00 58.78 366 SER A CA 1
ATOM 2908 C C . SER A 1 366 ? 28.103 -2.302 22.427 1.00 58.78 366 SER A C 1
ATOM 2910 O O . SER A 1 366 ? 29.249 -2.222 22.860 1.00 58.78 366 SER A O 1
ATOM 2912 N N . GLN A 1 367 ? 27.069 -2.609 23.214 1.00 64.12 367 GLN A N 1
ATOM 2913 C CA . GLN A 1 367 ? 27.173 -2.869 24.645 1.00 64.12 367 GLN A CA 1
ATOM 2914 C C . GLN A 1 367 ? 26.831 -4.325 24.954 1.00 64.12 367 GLN A C 1
ATOM 2916 O O . GLN A 1 367 ? 25.911 -4.902 24.373 1.00 64.12 367 GLN A O 1
ATOM 2921 N N . ILE A 1 368 ? 27.563 -4.901 25.903 1.00 66.38 368 ILE A N 1
ATOM 2922 C CA . ILE A 1 368 ? 27.245 -6.188 26.519 1.00 66.38 368 ILE A CA 1
ATOM 2923 C C . ILE A 1 368 ? 26.971 -5.902 27.990 1.00 66.38 368 ILE A C 1
ATOM 2925 O O . ILE A 1 368 ? 27.862 -5.453 28.710 1.00 66.38 368 ILE A O 1
ATOM 2929 N N . ASP A 1 369 ? 25.739 -6.141 28.428 1.00 77.31 369 ASP A N 1
ATOM 2930 C CA . ASP A 1 369 ? 25.399 -6.089 29.845 1.00 77.31 369 ASP A CA 1
ATOM 2931 C C . ASP A 1 369 ? 25.656 -7.466 30.461 1.00 77.31 369 ASP A C 1
ATOM 2933 O O . ASP A 1 369 ? 24.883 -8.405 30.270 1.00 77.31 369 ASP A O 1
ATOM 2937 N N . MET A 1 370 ? 26.757 -7.602 31.200 1.00 76.94 370 MET A N 1
ATOM 2938 C CA . MET A 1 370 ? 27.121 -8.873 31.832 1.00 76.94 370 MET A CA 1
ATOM 2939 C C . MET A 1 370 ? 26.111 -9.315 32.903 1.00 76.94 370 MET A C 1
ATOM 2941 O O . MET A 1 370 ? 26.017 -10.506 33.191 1.00 76.94 370 MET A O 1
ATOM 2945 N N . THR A 1 371 ? 25.337 -8.387 33.478 1.00 78.81 371 THR A N 1
ATOM 2946 C CA . THR A 1 371 ? 24.337 -8.704 34.513 1.00 78.81 371 THR A CA 1
ATOM 2947 C C . THR A 1 371 ? 23.075 -9.347 33.938 1.00 78.81 371 THR A C 1
ATOM 2949 O O . THR A 1 371 ? 22.365 -10.062 34.645 1.00 78.81 371 THR A O 1
ATOM 2952 N N . SER A 1 372 ? 22.847 -9.176 32.632 1.00 83.50 372 SER A N 1
ATOM 2953 C CA . SER A 1 372 ? 21.732 -9.773 31.889 1.00 83.50 372 SER A CA 1
ATOM 2954 C C . SER A 1 372 ? 21.946 -11.242 31.504 1.00 83.50 372 SER A C 1
ATOM 2956 O O . SER A 1 372 ? 21.039 -11.860 30.946 1.00 83.50 372 SER A O 1
ATOM 2958 N N . SER A 1 373 ? 23.145 -11.787 31.754 1.00 87.50 373 SER A N 1
ATOM 2959 C CA . SER A 1 373 ? 23.535 -13.099 31.239 1.00 87.50 373 SER A CA 1
ATOM 2960 C C . SER A 1 373 ? 22.626 -14.214 31.753 1.00 87.50 373 SER A C 1
ATOM 2962 O O . SER A 1 373 ? 22.375 -14.318 32.957 1.00 87.50 373 SER A O 1
ATOM 2964 N N . CYS A 1 374 ? 22.149 -15.072 30.853 1.00 88.38 374 CYS A N 1
ATOM 2965 C CA . CYS A 1 374 ? 21.355 -16.230 31.239 1.00 88.38 374 CYS A CA 1
ATOM 2966 C C . CYS A 1 374 ? 21.498 -17.416 30.280 1.00 88.38 374 CYS A C 1
ATOM 2968 O O . CYS A 1 374 ? 21.924 -17.285 29.131 1.00 88.38 374 CYS A O 1
ATOM 2970 N N . LEU A 1 375 ? 21.171 -18.602 30.795 1.00 84.31 375 LEU A N 1
ATOM 2971 C CA . LEU A 1 375 ? 21.238 -19.868 30.073 1.00 84.31 375 LEU A CA 1
ATOM 2972 C C . LEU A 1 375 ? 19.828 -20.314 29.693 1.00 84.31 375 LEU A C 1
ATOM 2974 O O . LEU A 1 375 ? 18.922 -20.311 30.527 1.00 84.31 375 LEU A O 1
ATOM 2978 N N . ALA A 1 376 ? 19.665 -20.754 28.449 1.00 74.81 376 ALA A N 1
ATOM 2979 C CA . ALA A 1 376 ? 18.590 -21.681 28.129 1.00 74.81 376 ALA A CA 1
ATOM 2980 C C . ALA A 1 376 ? 18.975 -23.063 28.687 1.00 74.81 376 ALA A C 1
ATOM 2982 O O . ALA A 1 376 ? 20.162 -23.379 28.764 1.00 74.81 376 ALA A O 1
ATOM 2983 N N . GLN A 1 377 ? 18.004 -23.864 29.130 1.00 66.12 377 GLN A N 1
ATOM 2984 C CA . GLN A 1 377 ? 18.281 -25.179 29.724 1.00 66.12 377 GLN A CA 1
ATOM 2985 C C . GLN A 1 377 ? 19.213 -26.028 28.834 1.00 66.12 377 GLN A C 1
ATOM 2987 O O . GLN A 1 377 ? 19.101 -26.022 27.608 1.00 66.12 377 GLN A O 1
ATOM 2992 N N . GLU A 1 378 ? 20.141 -26.757 29.452 1.00 51.72 378 GLU A N 1
ATOM 2993 C CA . GLU A 1 378 ? 21.134 -27.573 28.747 1.00 51.72 378 GLU A CA 1
ATOM 2994 C C . GLU A 1 378 ? 20.442 -28.666 27.906 1.00 51.72 378 GLU A C 1
ATOM 2996 O O . GLU A 1 378 ? 19.616 -29.422 28.416 1.00 51.72 378 GLU A O 1
ATOM 3001 N N . GLY A 1 379 ? 20.737 -28.726 26.600 1.00 56.94 379 GLY A N 1
ATOM 3002 C CA . GLY A 1 379 ? 20.106 -29.666 25.658 1.00 56.94 379 GLY A CA 1
ATOM 3003 C C . GLY A 1 379 ? 18.752 -29.225 25.083 1.00 56.94 379 GLY A C 1
ATOM 3004 O O . GLY A 1 379 ? 18.091 -30.009 24.403 1.00 56.94 379 GLY A O 1
ATOM 3005 N N . ALA A 1 380 ? 18.323 -27.988 25.333 1.00 62.62 380 ALA A N 1
ATOM 3006 C CA . ALA A 1 380 ? 17.020 -27.507 24.906 1.00 62.62 380 ALA A CA 1
ATOM 3007 C C . ALA A 1 380 ? 17.039 -26.904 23.487 1.00 62.62 380 ALA A C 1
ATOM 3009 O O . ALA A 1 380 ? 17.554 -25.809 23.264 1.00 62.62 380 ALA A O 1
ATOM 3010 N N . GLU A 1 381 ? 16.437 -27.611 22.525 1.00 75.50 381 GLU A N 1
ATOM 3011 C CA . GLU A 1 381 ? 16.363 -27.170 21.125 1.00 75.50 381 GLU A CA 1
ATOM 3012 C C . GLU A 1 381 ? 15.671 -25.808 20.977 1.00 75.50 381 GLU A C 1
ATOM 3014 O O . GLU A 1 381 ? 14.572 -25.587 21.493 1.00 75.50 381 GLU A O 1
ATOM 3019 N N . ASN A 1 382 ? 16.315 -24.914 20.225 1.00 87.50 382 ASN A N 1
ATOM 3020 C CA . ASN A 1 382 ? 15.814 -23.601 19.828 1.00 87.50 382 ASN A CA 1
ATOM 3021 C C . ASN A 1 382 ? 15.337 -22.699 20.981 1.00 87.50 382 ASN A C 1
ATOM 3023 O O . ASN A 1 382 ? 14.416 -21.906 20.796 1.00 87.50 382 ASN A O 1
ATOM 3027 N N . ARG A 1 383 ? 15.918 -22.800 22.182 1.00 90.19 383 ARG A N 1
ATOM 3028 C CA . ARG A 1 383 ? 15.535 -21.947 23.319 1.00 90.19 383 ARG A CA 1
ATOM 3029 C C . ARG A 1 383 ? 16.468 -20.750 23.482 1.00 90.19 383 ARG A C 1
ATOM 3031 O O . ARG A 1 383 ? 17.682 -20.902 23.592 1.00 90.19 383 ARG A O 1
ATOM 3038 N N . ILE A 1 384 ? 15.879 -19.561 23.558 1.00 91.75 384 ILE A N 1
ATOM 3039 C CA . ILE A 1 384 ? 16.573 -18.302 23.840 1.00 91.75 384 ILE A CA 1
ATOM 3040 C C . ILE A 1 384 ? 16.223 -17.873 25.261 1.00 91.75 384 ILE A C 1
ATOM 3042 O O . ILE A 1 384 ? 15.074 -18.004 25.683 1.00 91.75 384 ILE A O 1
ATOM 3046 N N . CYS A 1 385 ? 17.203 -17.348 25.992 1.00 91.50 385 CYS A N 1
ATOM 3047 C CA . CYS A 1 385 ? 16.966 -16.709 27.278 1.00 91.50 385 CYS A CA 1
ATOM 3048 C C . CYS A 1 385 ? 17.178 -15.194 27.166 1.00 91.50 385 CYS A C 1
ATOM 3050 O O . CYS A 1 385 ? 18.241 -14.745 26.750 1.00 91.50 385 CYS A O 1
ATOM 3052 N N . ILE A 1 386 ? 16.174 -14.396 27.531 1.00 92.56 386 ILE A N 1
ATOM 3053 C CA . ILE A 1 386 ? 16.251 -12.930 27.520 1.00 92.56 386 ILE A CA 1
ATOM 3054 C C . ILE A 1 386 ? 15.865 -12.418 28.905 1.00 92.56 386 ILE A C 1
ATOM 3056 O O . ILE A 1 386 ? 14.723 -12.586 29.321 1.00 92.56 386 ILE A O 1
ATOM 3060 N N . LEU A 1 387 ? 16.808 -11.795 29.623 1.00 90.62 387 LEU A N 1
ATOM 3061 C CA . LEU A 1 387 ? 16.587 -11.274 30.985 1.00 90.62 387 LEU A CA 1
ATOM 3062 C C . LEU A 1 387 ? 16.023 -12.333 31.958 1.00 90.62 387 LEU A C 1
ATOM 3064 O O . LEU A 1 387 ? 15.205 -12.030 32.817 1.00 90.62 387 LEU A O 1
ATOM 3068 N N . GLY A 1 388 ? 16.430 -13.595 31.805 1.00 88.94 388 GLY A N 1
ATOM 3069 C CA . GLY A 1 388 ? 15.924 -14.715 32.605 1.00 88.94 388 GLY A CA 1
ATOM 3070 C C . GLY A 1 388 ? 14.638 -15.359 32.076 1.00 88.94 388 GLY A C 1
ATOM 3071 O O . GLY A 1 388 ? 14.301 -16.453 32.519 1.00 88.94 388 GLY A O 1
ATOM 3072 N N . LEU A 1 389 ? 13.946 -14.748 31.107 1.00 92.31 389 LEU A N 1
ATOM 3073 C CA . LEU A 1 389 ? 12.778 -15.337 30.450 1.00 92.31 389 LEU A CA 1
ATOM 3074 C C . LEU A 1 389 ? 13.210 -16.296 29.333 1.00 92.31 389 LEU A C 1
ATOM 3076 O O . LEU A 1 389 ? 13.833 -15.883 28.354 1.00 92.31 389 LEU A O 1
ATOM 3080 N N . ILE A 1 390 ? 12.840 -17.568 29.455 1.00 92.94 390 ILE A N 1
ATOM 3081 C CA . ILE A 1 390 ? 13.144 -18.624 28.485 1.00 92.94 390 ILE A CA 1
ATOM 3082 C C . ILE A 1 390 ? 11.986 -18.759 27.495 1.00 92.94 390 ILE A C 1
ATOM 3084 O O . ILE A 1 390 ? 10.856 -19.042 27.893 1.00 92.94 390 ILE A O 1
ATOM 3088 N N . LEU A 1 391 ? 12.266 -18.592 26.204 1.00 92.69 391 LEU A N 1
ATOM 3089 C CA . LEU A 1 391 ? 11.283 -18.714 25.128 1.00 92.69 391 LEU A CA 1
ATOM 3090 C C . LEU A 1 391 ? 11.804 -19.631 24.023 1.00 92.69 391 LEU A C 1
ATOM 3092 O O . LEU A 1 391 ? 13.000 -19.657 23.725 1.00 92.69 391 LEU A O 1
ATOM 3096 N N . LYS A 1 392 ? 10.892 -20.353 23.373 1.00 91.56 392 LYS A N 1
ATOM 3097 C CA . LYS A 1 392 ? 11.214 -21.175 22.210 1.00 91.56 392 LYS A CA 1
ATOM 3098 C C . LYS A 1 392 ? 11.126 -20.357 20.936 1.00 91.56 392 LYS A C 1
ATOM 3100 O O . LYS A 1 392 ? 10.096 -19.745 20.652 1.00 91.56 392 LYS A O 1
ATOM 3105 N N . TYR A 1 393 ? 12.201 -20.396 20.168 1.00 90.00 393 TYR A N 1
ATOM 3106 C CA . TYR A 1 393 ? 12.330 -19.786 18.863 1.00 90.00 393 TYR A CA 1
ATOM 3107 C C . TYR A 1 393 ? 11.809 -20.710 17.766 1.00 90.00 393 TYR A C 1
ATOM 3109 O O . TYR A 1 393 ? 12.117 -21.902 17.733 1.00 90.00 393 TYR A O 1
ATOM 3117 N N . TYR A 1 394 ? 11.034 -20.142 16.849 1.00 79.50 394 TYR A N 1
ATOM 3118 C CA . TYR A 1 394 ? 10.505 -20.828 15.676 1.00 79.50 394 TYR A CA 1
ATOM 3119 C C . TYR A 1 394 ? 11.177 -20.244 14.428 1.00 79.50 394 TYR A C 1
ATOM 3121 O O . TYR A 1 394 ? 10.719 -19.202 13.959 1.00 79.50 394 TYR A O 1
ATOM 3129 N N . PRO A 1 395 ? 12.241 -20.875 13.884 1.00 65.69 395 PRO A N 1
ATOM 3130 C CA . PRO A 1 395 ? 13.060 -20.301 12.811 1.00 65.69 395 PRO A CA 1
ATOM 3131 C C . PRO A 1 395 ? 12.287 -19.971 11.532 1.00 65.69 395 PRO A C 1
ATOM 3133 O O . PRO A 1 395 ? 12.561 -18.953 10.908 1.00 65.69 395 PRO A O 1
ATOM 3136 N N . ASP A 1 396 ? 11.282 -20.778 11.180 1.00 59.03 396 ASP A N 1
ATOM 3137 C CA . ASP A 1 396 ? 10.461 -20.562 9.978 1.00 59.03 396 ASP A CA 1
ATOM 3138 C C . ASP A 1 396 ? 9.630 -19.277 10.048 1.00 59.03 396 ASP A C 1
ATOM 3140 O O . ASP A 1 396 ? 9.276 -18.697 9.026 1.00 59.03 396 ASP A O 1
ATOM 3144 N N . THR A 1 397 ? 9.300 -18.836 11.262 1.00 63.34 397 THR A N 1
ATOM 3145 C CA . THR A 1 397 ? 8.434 -17.679 11.488 1.00 63.34 397 THR A CA 1
ATOM 3146 C C . THR A 1 397 ? 9.116 -16.578 12.284 1.00 63.34 397 THR A C 1
ATOM 3148 O O . THR A 1 397 ? 8.483 -15.576 12.557 1.00 63.34 397 THR A O 1
ATOM 3151 N N . GLY A 1 398 ? 10.353 -16.759 12.746 1.00 69.12 398 GLY A N 1
ATOM 3152 C CA . GLY A 1 398 ? 11.082 -15.875 13.662 1.00 69.12 398 GLY A CA 1
ATOM 3153 C C . GLY A 1 398 ? 10.323 -15.401 14.907 1.00 69.12 398 GLY A C 1
ATOM 3154 O O . GLY A 1 398 ? 10.556 -14.301 15.399 1.00 69.12 398 GLY A O 1
ATOM 3155 N N . PHE A 1 399 ? 9.387 -16.206 15.410 1.00 80.94 399 PHE A N 1
ATOM 3156 C CA . PHE A 1 399 ? 8.593 -15.885 16.596 1.00 80.94 399 PHE A CA 1
ATOM 3157 C C . PHE A 1 399 ? 9.131 -16.610 17.825 1.00 80.94 399 PHE A C 1
ATOM 3159 O O . PHE A 1 399 ? 9.691 -17.702 17.722 1.00 80.94 399 PHE A O 1
ATOM 3166 N N . LEU A 1 400 ? 8.890 -16.019 18.991 1.00 88.44 400 LEU A N 1
ATOM 3167 C CA . LEU A 1 400 ? 9.206 -16.574 20.296 1.00 88.44 400 LEU A CA 1
ATOM 3168 C C . LEU A 1 400 ? 7.912 -16.885 21.046 1.00 88.44 400 LEU A C 1
ATOM 3170 O O . LEU A 1 400 ? 7.052 -16.013 21.214 1.00 88.44 400 LEU A O 1
ATOM 3174 N N . ARG A 1 401 ? 7.769 -18.130 21.502 1.00 90.75 401 ARG A N 1
ATOM 3175 C CA . ARG A 1 401 ? 6.618 -18.571 22.302 1.00 90.75 401 ARG A CA 1
ATOM 3176 C C . ARG A 1 401 ? 7.052 -19.109 23.648 1.00 90.75 401 ARG A C 1
ATOM 3178 O O . ARG A 1 401 ? 8.148 -19.645 23.797 1.00 90.75 401 ARG A O 1
ATOM 3185 N N . LEU A 1 402 ? 6.151 -18.984 24.612 1.00 89.62 402 LEU A N 1
ATOM 3186 C CA . LEU A 1 402 ? 6.296 -19.629 25.903 1.00 89.62 402 LEU A CA 1
ATOM 3187 C C . LEU A 1 402 ? 5.806 -21.074 25.811 1.00 89.62 402 LEU A C 1
ATOM 3189 O O . LEU A 1 402 ? 4.602 -21.320 25.740 1.00 89.62 402 LEU A O 1
ATOM 3193 N N . ASP A 1 403 ? 6.724 -22.031 25.834 1.00 87.44 403 ASP A N 1
ATOM 3194 C CA . ASP A 1 403 ? 6.362 -23.444 25.859 1.00 87.44 403 ASP A CA 1
ATOM 3195 C C . ASP A 1 403 ? 5.926 -23.871 27.271 1.00 87.44 403 ASP A C 1
ATOM 3197 O O . ASP A 1 403 ? 6.357 -23.333 28.294 1.00 87.44 403 ASP A O 1
ATOM 3201 N N . LYS A 1 404 ? 5.039 -24.872 27.332 1.00 87.38 404 LYS A N 1
ATOM 3202 C CA . LYS A 1 404 ? 4.446 -25.363 28.588 1.00 87.38 404 LYS A CA 1
ATOM 3203 C C . LYS A 1 404 ? 5.496 -25.862 29.585 1.00 87.38 404 LYS A C 1
ATOM 3205 O O . LYS A 1 404 ? 5.306 -25.733 30.789 1.00 87.38 404 LYS A O 1
ATOM 3210 N N . GLU A 1 405 ? 6.576 -26.439 29.073 1.00 86.94 405 GLU A N 1
ATOM 3211 C CA . GLU A 1 405 ? 7.685 -27.009 29.847 1.00 86.94 405 GLU A CA 1
ATOM 3212 C C . GLU A 1 405 ? 8.500 -25.932 30.577 1.00 86.94 405 GLU A C 1
ATOM 3214 O O . GLU A 1 405 ? 9.003 -26.177 31.671 1.00 86.94 405 GLU A O 1
ATOM 3219 N N . ASP A 1 406 ? 8.565 -24.724 30.011 1.00 88.50 406 ASP A N 1
ATOM 3220 C CA . ASP A 1 406 ? 9.347 -23.607 30.546 1.00 88.50 406 ASP A CA 1
ATOM 3221 C C . ASP A 1 406 ? 8.517 -22.702 31.476 1.00 88.50 406 ASP A C 1
ATOM 3223 O O . ASP A 1 406 ? 9.068 -21.862 32.190 1.00 88.50 406 ASP A O 1
ATOM 3227 N N . PHE A 1 407 ? 7.189 -22.885 31.513 1.00 91.44 407 PHE A N 1
ATOM 3228 C CA . PHE A 1 407 ? 6.261 -22.043 32.273 1.00 91.44 407 PHE A CA 1
ATOM 3229 C C . PHE A 1 407 ? 6.617 -21.946 33.759 1.00 91.44 407 PHE A C 1
ATOM 3231 O O . PHE A 1 407 ? 6.738 -20.844 34.282 1.00 91.44 407 PHE A O 1
ATOM 3238 N N . GLU A 1 408 ? 6.828 -23.075 34.440 1.00 89.88 408 GLU A N 1
ATOM 3239 C CA . GLU A 1 408 ? 7.108 -23.086 35.884 1.00 89.88 408 GLU A CA 1
ATOM 3240 C C . GLU A 1 408 ? 8.462 -22.450 36.227 1.00 89.88 408 GLU A C 1
ATOM 3242 O O . GLU A 1 408 ? 8.609 -21.831 37.280 1.00 89.88 408 GLU A O 1
ATOM 3247 N N . ALA A 1 409 ? 9.453 -22.574 35.339 1.00 88.81 409 ALA A N 1
ATOM 3248 C CA . ALA A 1 409 ? 10.750 -21.925 35.510 1.00 88.81 409 ALA A CA 1
ATOM 3249 C C . ALA A 1 409 ? 10.624 -20.404 35.337 1.00 88.81 409 ALA A C 1
ATOM 3251 O O . ALA A 1 409 ? 11.072 -19.646 36.195 1.00 88.81 409 ALA A O 1
ATOM 3252 N N . ASN A 1 410 ? 9.927 -19.967 34.287 1.00 92.56 410 ASN A N 1
ATOM 3253 C CA . ASN A 1 410 ? 9.675 -18.554 34.014 1.00 92.56 410 ASN A CA 1
ATOM 3254 C C . ASN A 1 410 ? 8.793 -17.896 35.081 1.00 92.56 410 ASN A C 1
ATOM 3256 O O . ASN A 1 410 ? 9.057 -16.768 35.481 1.00 92.56 410 ASN A O 1
ATOM 3260 N N . LYS A 1 411 ? 7.786 -18.607 35.598 1.00 93.12 411 LYS A N 1
ATOM 3261 C CA . LYS A 1 411 ? 6.862 -18.127 36.636 1.00 93.12 411 LYS A CA 1
ATOM 3262 C C . LYS A 1 411 ? 7.550 -17.836 37.973 1.00 93.12 411 LYS A C 1
ATOM 3264 O O . LYS A 1 411 ? 7.075 -16.995 38.730 1.00 93.12 411 LYS A O 1
ATOM 3269 N N . ARG A 1 412 ? 8.658 -18.525 38.275 1.00 91.56 412 ARG A N 1
ATOM 3270 C CA . ARG A 1 412 ? 9.474 -18.261 39.476 1.00 91.56 412 ARG A CA 1
ATOM 3271 C C . ARG A 1 412 ? 10.241 -16.947 39.387 1.00 91.56 412 ARG A C 1
ATOM 3273 O O . ARG A 1 412 ? 10.521 -16.360 40.423 1.00 91.56 412 ARG A O 1
ATOM 3280 N N . ILE A 1 413 ? 10.589 -16.533 38.171 1.00 91.12 413 ILE A N 1
ATOM 3281 C CA . ILE A 1 413 ? 11.306 -15.286 37.896 1.00 91.12 413 ILE A CA 1
ATOM 3282 C C . ILE A 1 413 ? 10.297 -14.146 37.751 1.00 91.12 413 ILE A C 1
ATOM 3284 O O . ILE A 1 413 ? 10.438 -13.114 38.392 1.00 91.12 413 ILE A O 1
ATOM 3288 N N . TYR A 1 414 ? 9.245 -14.360 36.962 1.00 94.12 414 TYR A N 1
ATOM 3289 C CA . TYR A 1 414 ? 8.199 -13.390 36.655 1.00 94.12 414 TYR A CA 1
ATOM 3290 C C . TYR A 1 414 ? 6.856 -13.853 37.225 1.00 94.12 414 TYR A C 1
ATOM 3292 O O . TYR A 1 414 ? 6.138 -14.662 36.632 1.00 94.12 414 TYR A O 1
ATOM 3300 N N . ASP A 1 415 ? 6.487 -13.318 38.384 1.00 90.38 415 ASP A N 1
ATOM 3301 C CA . ASP A 1 415 ? 5.290 -13.716 39.132 1.00 90.38 415 ASP A CA 1
ATOM 3302 C C . ASP A 1 415 ? 3.970 -13.282 38.467 1.00 90.38 415 ASP A C 1
ATOM 3304 O O . ASP A 1 415 ? 2.901 -13.797 38.795 1.00 90.38 415 ASP A O 1
ATOM 3308 N N . THR A 1 416 ? 4.035 -12.395 37.482 1.00 90.69 416 THR A N 1
ATOM 3309 C CA . THR A 1 416 ? 2.904 -11.894 36.682 1.00 90.69 416 THR A CA 1
ATOM 3310 C C . THR A 1 416 ? 2.487 -12.826 35.539 1.00 90.69 416 THR A C 1
ATOM 3312 O O . THR A 1 416 ? 1.359 -12.720 35.058 1.00 90.69 416 THR A O 1
ATOM 3315 N N . LEU A 1 417 ? 3.329 -13.791 35.149 1.00 90.94 417 LEU A N 1
ATOM 3316 C CA . LEU A 1 417 ? 3.049 -14.746 34.066 1.00 90.94 417 LEU A CA 1
ATOM 3317 C C . LEU A 1 417 ? 1.827 -15.627 34.362 1.00 90.94 417 LEU A C 1
ATOM 3319 O O . LEU A 1 417 ? 1.716 -16.209 35.441 1.00 90.94 417 LEU A O 1
ATOM 3323 N N . LYS A 1 418 ? 0.896 -15.781 33.420 1.00 90.25 418 LYS A N 1
ATOM 3324 C CA . LYS A 1 418 ? -0.338 -16.559 33.621 1.00 90.25 418 LYS A CA 1
ATOM 3325 C C . LYS A 1 418 ? -0.286 -17.847 32.808 1.00 90.25 418 LYS A C 1
ATOM 3327 O O . LYS A 1 418 ? 0.320 -17.910 31.746 1.00 90.25 418 LYS A O 1
ATOM 3332 N N . VAL A 1 419 ? -1.000 -18.879 33.262 1.00 86.50 419 VAL A N 1
ATOM 3333 C CA . VAL A 1 419 ? -1.122 -20.150 32.514 1.00 86.50 419 VAL A CA 1
ATOM 3334 C C . VAL A 1 419 ? -1.674 -19.916 31.098 1.00 86.50 419 VAL A C 1
ATOM 3336 O O . VAL A 1 419 ? -1.329 -20.639 30.171 1.00 86.50 419 VAL A O 1
ATOM 3339 N N . ALA A 1 420 ? -2.487 -18.870 30.914 1.00 81.12 420 ALA A N 1
ATOM 3340 C CA . ALA A 1 420 ? -3.020 -18.455 29.616 1.00 81.12 420 ALA A CA 1
ATOM 3341 C C . ALA A 1 420 ? -1.956 -17.948 28.620 1.00 81.12 420 ALA A C 1
ATOM 3343 O O . ALA A 1 420 ? -2.268 -17.821 27.438 1.00 81.12 420 ALA A O 1
ATOM 3344 N N . ASP A 1 421 ? -0.734 -17.657 29.074 1.00 81.81 421 ASP A N 1
ATOM 3345 C CA . ASP A 1 421 ? 0.366 -17.185 28.225 1.00 81.81 421 ASP A CA 1
ATOM 3346 C C . ASP A 1 421 ? 1.152 -18.342 27.591 1.00 81.81 421 ASP A C 1
ATOM 3348 O O . ASP A 1 421 ? 1.904 -18.146 26.637 1.00 81.81 421 ASP A O 1
ATOM 3352 N N . VAL A 1 422 ? 0.933 -19.575 28.059 1.00 87.25 422 VAL A N 1
ATOM 3353 C CA . VAL A 1 422 ? 1.515 -20.778 27.458 1.00 87.25 422 VAL A CA 1
ATOM 3354 C C . VAL A 1 422 ? 0.990 -20.962 26.032 1.00 87.25 422 VAL A C 1
ATOM 3356 O O . VAL A 1 422 ? -0.214 -20.969 25.784 1.00 87.25 422 VAL A O 1
ATOM 3359 N N . GLY A 1 423 ? 1.908 -21.140 25.084 1.00 74.56 423 GLY A N 1
ATOM 3360 C CA . GLY A 1 423 ? 1.629 -21.286 23.657 1.00 74.56 423 GLY A CA 1
ATOM 3361 C C . GLY A 1 423 ? 1.359 -19.968 22.927 1.00 74.56 423 GLY A C 1
ATOM 3362 O O . GLY A 1 423 ? 1.204 -19.987 21.703 1.00 74.56 423 GLY A O 1
ATOM 3363 N N . ARG A 1 424 ? 1.328 -18.826 23.631 1.00 77.00 424 ARG A N 1
ATOM 3364 C CA . ARG A 1 424 ? 1.179 -17.509 23.002 1.00 77.00 424 ARG A CA 1
ATOM 3365 C C . ARG A 1 424 ? 2.490 -17.011 22.406 1.00 77.00 424 ARG A C 1
ATOM 3367 O O . ARG A 1 424 ? 3.582 -17.379 22.839 1.00 77.00 424 ARG A O 1
ATOM 3374 N N . LEU A 1 425 ? 2.348 -16.155 21.397 1.00 78.19 425 LEU A N 1
ATOM 3375 C CA . LEU A 1 425 ? 3.430 -15.332 20.869 1.00 78.19 425 LEU A CA 1
ATOM 3376 C C . LEU A 1 425 ? 3.777 -14.278 21.920 1.00 78.19 425 LEU A C 1
ATOM 3378 O O . LEU A 1 425 ? 2.916 -13.492 22.303 1.00 78.19 425 LEU A O 1
ATOM 3382 N N . MET A 1 426 ? 5.018 -14.299 22.395 1.00 81.62 426 MET A N 1
ATOM 3383 C CA . MET A 1 426 ? 5.502 -13.376 23.428 1.00 81.62 426 MET A CA 1
ATOM 3384 C C . MET A 1 426 ? 6.391 -12.289 22.823 1.00 81.62 426 MET A C 1
ATOM 3386 O O . MET A 1 426 ? 6.387 -11.146 23.279 1.00 81.62 426 MET A O 1
ATOM 3390 N N . ALA A 1 427 ? 7.147 -12.655 21.788 1.00 86.00 427 ALA A N 1
ATOM 3391 C CA . ALA A 1 427 ? 8.054 -11.768 21.082 1.00 86.00 427 ALA A CA 1
ATOM 3392 C C . ALA A 1 427 ? 8.327 -12.277 19.660 1.00 86.00 427 ALA A C 1
ATOM 3394 O O . ALA A 1 427 ? 7.948 -13.396 19.293 1.00 86.00 427 ALA A O 1
ATOM 3395 N N . HIS A 1 428 ? 9.033 -11.480 18.870 1.00 81.00 428 HIS A N 1
ATOM 3396 C CA . HIS A 1 428 ? 9.626 -11.900 17.604 1.00 81.00 428 HIS A CA 1
ATOM 3397 C C . HIS A 1 428 ? 11.055 -11.381 17.462 1.00 81.00 428 HIS A C 1
ATOM 3399 O O . HIS A 1 428 ? 11.492 -10.520 18.226 1.00 81.00 428 HIS A O 1
ATOM 3405 N N . VAL A 1 429 ? 11.791 -11.979 16.527 1.00 78.81 429 VAL A N 1
ATOM 3406 C CA . VAL A 1 429 ? 13.217 -11.738 16.307 1.00 78.81 429 VAL A CA 1
ATOM 3407 C C . VAL A 1 429 ? 13.442 -11.071 14.956 1.00 78.81 429 VAL A C 1
ATOM 3409 O O . VAL A 1 429 ? 12.938 -11.542 13.935 1.00 78.81 429 VAL A O 1
ATOM 3412 N N . GLU A 1 430 ? 14.251 -10.015 14.954 1.00 72.19 430 GLU A N 1
ATOM 3413 C CA . GLU A 1 430 ? 14.633 -9.238 13.775 1.00 72.19 430 GLU A CA 1
ATOM 3414 C C . GLU A 1 430 ? 16.141 -8.960 13.745 1.00 72.19 430 GLU A C 1
ATOM 3416 O O . GLU A 1 430 ? 16.846 -9.073 14.752 1.00 72.19 430 GLU A O 1
ATOM 3421 N N . TRP A 1 431 ? 16.656 -8.565 12.581 1.00 67.94 431 TRP A N 1
ATOM 3422 C CA . TRP A 1 431 ? 18.018 -8.045 12.475 1.00 67.94 431 TRP A CA 1
ATOM 3423 C C . TRP A 1 431 ? 18.093 -6.602 13.002 1.00 67.94 431 TRP A C 1
ATOM 3425 O O . TRP A 1 431 ? 17.176 -5.821 12.763 1.00 67.94 431 TRP A O 1
ATOM 3435 N N . PRO A 1 432 ? 19.187 -6.181 13.665 1.00 56.72 432 PRO A N 1
ATOM 3436 C CA . PRO A 1 432 ? 19.369 -4.785 14.039 1.00 56.72 432 PRO A CA 1
ATOM 3437 C C . PRO A 1 432 ? 19.492 -3.928 12.781 1.00 56.72 432 PRO A C 1
ATOM 3439 O O . PRO A 1 432 ? 20.102 -4.354 11.797 1.00 56.72 432 PRO A O 1
ATOM 3442 N N . GLN A 1 433 ? 19.011 -2.685 12.839 1.00 43.62 433 GLN A N 1
ATOM 3443 C CA . GLN A 1 433 ? 19.064 -1.741 11.717 1.00 43.62 433 GLN A CA 1
ATOM 3444 C C . GLN A 1 433 ? 20.472 -1.645 11.096 1.00 43.62 433 GLN A C 1
ATOM 3446 O O . GLN A 1 433 ? 20.602 -1.607 9.882 1.00 43.62 433 GLN A O 1
ATOM 3451 N N . SER A 1 434 ? 21.545 -1.718 11.892 1.00 41.44 434 SER A N 1
ATOM 3452 C CA . SER A 1 434 ? 22.937 -1.714 11.409 1.00 41.44 434 SER A CA 1
ATOM 3453 C C . SER A 1 434 ? 23.368 -2.972 10.630 1.00 41.44 434 SER A C 1
ATOM 3455 O O . SER A 1 434 ? 24.230 -2.875 9.761 1.00 41.44 434 SER A O 1
ATOM 3457 N N . HIS A 1 435 ? 22.786 -4.142 10.916 1.00 40.81 435 HIS A N 1
ATOM 3458 C CA . HIS A 1 435 ? 23.020 -5.396 10.181 1.00 40.81 435 HIS A CA 1
ATOM 3459 C C . HIS A 1 435 ? 22.217 -5.445 8.874 1.00 40.81 435 HIS A C 1
ATOM 3461 O O . HIS A 1 435 ? 22.625 -6.073 7.900 1.00 40.81 435 HIS A O 1
ATOM 3467 N N . ILE A 1 436 ? 21.084 -4.744 8.845 1.00 35.62 436 ILE A N 1
ATOM 3468 C CA . ILE A 1 436 ? 20.303 -4.508 7.631 1.00 35.62 436 ILE A CA 1
ATOM 3469 C C . ILE A 1 436 ? 21.048 -3.491 6.743 1.00 35.62 436 ILE A C 1
ATOM 3471 O O . ILE A 1 436 ? 21.211 -3.727 5.550 1.00 35.62 436 ILE A O 1
ATOM 3475 N N . VAL A 1 437 ? 21.625 -2.434 7.341 1.00 30.02 437 VAL A N 1
ATOM 3476 C CA . VAL A 1 437 ? 22.421 -1.373 6.679 1.00 30.02 437 VAL A CA 1
ATOM 3477 C C . VAL A 1 437 ? 23.686 -1.897 5.979 1.00 30.02 437 VAL A C 1
ATOM 3479 O O . VAL A 1 437 ? 24.043 -1.394 4.919 1.00 30.02 437 VAL A O 1
ATOM 3482 N N . SER A 1 438 ? 24.349 -2.938 6.494 1.00 32.19 438 SER A N 1
ATOM 3483 C CA . SER A 1 438 ? 25.528 -3.528 5.831 1.00 32.19 438 SER A CA 1
ATOM 3484 C C . SER A 1 438 ? 25.195 -4.396 4.608 1.00 32.19 438 SER A C 1
ATOM 3486 O O . SER A 1 438 ? 26.092 -4.721 3.830 1.00 32.19 438 SER A O 1
ATOM 3488 N N . ARG A 1 439 ? 23.916 -4.749 4.409 1.00 36.09 439 ARG A N 1
ATOM 3489 C CA . ARG A 1 439 ? 23.400 -5.437 3.211 1.00 36.09 439 ARG A CA 1
ATOM 3490 C C . ARG A 1 439 ? 22.611 -4.505 2.271 1.00 36.09 439 ARG A C 1
ATOM 3492 O O . ARG A 1 439 ? 22.046 -4.981 1.296 1.00 36.09 439 ARG A O 1
ATOM 3499 N N . LEU A 1 440 ? 22.602 -3.201 2.560 1.00 29.14 440 LEU A N 1
ATOM 3500 C CA . LEU A 1 440 ? 21.738 -2.150 1.991 1.00 29.14 440 LEU A CA 1
ATOM 3501 C C . LEU A 1 440 ? 22.476 -1.198 1.028 1.00 29.14 440 LEU A C 1
ATOM 3503 O O . LEU A 1 440 ? 22.102 -0.037 0.889 1.00 29.14 440 LEU A O 1
ATOM 3507 N N . ASN A 1 441 ? 23.541 -1.651 0.365 1.00 28.53 441 ASN A N 1
ATOM 3508 C CA . ASN A 1 441 ? 24.293 -0.792 -0.556 1.00 28.53 441 ASN A CA 1
ATOM 3509 C C . ASN A 1 441 ? 23.671 -0.630 -1.953 1.00 28.53 441 ASN A C 1
ATOM 3511 O O . ASN A 1 441 ? 24.351 -0.113 -2.827 1.00 28.53 441 ASN A O 1
ATOM 3515 N N . ASP A 1 442 ? 22.394 -0.967 -2.142 1.00 33.44 442 ASP A N 1
ATOM 3516 C CA . ASP A 1 442 ? 21.612 -0.523 -3.295 1.00 33.44 442 ASP A CA 1
ATOM 3517 C C . ASP A 1 442 ? 20.202 -0.110 -2.828 1.00 33.44 442 ASP A C 1
ATOM 3519 O O . ASP A 1 442 ? 19.494 -0.884 -2.188 1.00 33.44 442 ASP A O 1
ATOM 3523 N N . VAL A 1 443 ? 19.811 1.120 -3.190 1.00 26.84 443 VAL A N 1
ATOM 3524 C CA . VAL A 1 443 ? 18.559 1.854 -2.891 1.00 26.84 443 VAL A CA 1
ATOM 3525 C C . VAL A 1 443 ? 18.558 2.691 -1.599 1.00 26.84 443 VAL A C 1
ATOM 3527 O O . VAL A 1 443 ? 18.174 2.270 -0.511 1.00 26.84 443 VAL A O 1
ATOM 3530 N N . VAL A 1 444 ? 18.886 3.977 -1.767 1.00 25.89 444 VAL A N 1
ATOM 3531 C CA . VAL A 1 444 ? 18.451 5.046 -0.860 1.00 25.89 444 VAL A CA 1
ATOM 3532 C C . VAL A 1 444 ? 16.949 5.247 -1.053 1.00 25.89 444 VAL A C 1
ATOM 3534 O O . VAL A 1 444 ? 16.510 5.662 -2.122 1.00 25.89 444 VAL A O 1
ATOM 3537 N N . GLY A 1 445 ? 16.163 5.003 -0.008 1.00 26.62 445 GLY A N 1
ATOM 3538 C CA . GLY A 1 445 ? 14.753 5.365 0.001 1.00 26.62 445 GLY A CA 1
ATOM 3539 C C . GLY A 1 445 ? 14.086 5.084 1.338 1.00 26.62 445 GLY A C 1
ATOM 3540 O O . GLY A 1 445 ? 13.527 4.015 1.544 1.00 26.62 445 GLY A O 1
ATOM 3541 N N . TYR A 1 446 ? 14.039 6.085 2.222 1.00 29.73 446 TYR A N 1
ATOM 3542 C CA . TYR A 1 446 ? 12.775 6.300 2.929 1.00 29.73 446 TYR A CA 1
ATOM 3543 C C . TYR A 1 446 ? 11.721 6.416 1.831 1.00 29.73 446 TYR A C 1
ATOM 3545 O O . TYR A 1 446 ? 11.902 7.264 0.960 1.00 29.73 446 TYR A O 1
ATOM 3553 N N . LEU A 1 447 ? 10.659 5.607 1.835 1.00 36.91 447 LEU A N 1
ATOM 3554 C CA . LEU A 1 447 ? 9.470 5.992 1.080 1.00 36.91 447 LEU A CA 1
ATOM 3555 C C . LEU A 1 447 ? 8.998 7.298 1.711 1.00 36.91 447 LEU A C 1
ATOM 3557 O O . LEU A 1 447 ? 8.559 7.274 2.866 1.00 36.91 447 LEU A O 1
ATOM 3561 N N . PRO A 1 448 ? 9.145 8.449 1.034 1.00 40.34 448 PRO A N 1
ATOM 3562 C CA . PRO A 1 448 ? 8.658 9.687 1.582 1.00 40.34 448 PRO A CA 1
ATOM 3563 C C . PRO A 1 448 ? 7.150 9.627 1.390 1.00 40.34 448 PRO A C 1
ATOM 3565 O O . PRO A 1 448 ? 6.627 10.016 0.350 1.00 40.34 448 PRO A O 1
ATOM 3568 N N . PHE A 1 449 ? 6.441 9.073 2.368 1.00 46.84 449 PHE A N 1
ATOM 3569 C CA . PHE A 1 449 ? 5.035 9.391 2.510 1.00 46.84 449 PHE A CA 1
ATOM 3570 C C . PHE A 1 449 ? 4.991 10.867 2.884 1.00 46.84 449 PHE A C 1
ATOM 3572 O O . PHE A 1 449 ? 5.584 11.244 3.901 1.00 46.84 449 PHE A O 1
ATOM 3579 N N . PRO A 1 450 ? 4.352 11.727 2.077 1.00 49.47 450 PRO A N 1
ATOM 3580 C CA . PRO A 1 450 ? 4.136 13.098 2.488 1.00 49.47 450 PRO A CA 1
ATOM 3581 C C . PRO A 1 450 ? 3.423 13.066 3.840 1.00 49.47 450 PRO A C 1
ATOM 3583 O O . PRO A 1 450 ? 2.361 12.458 3.977 1.00 49.47 450 PRO A O 1
ATOM 3586 N N . ASN A 1 451 ? 4.035 13.675 4.860 1.00 50.91 451 ASN A N 1
ATOM 3587 C CA . ASN A 1 451 ? 3.427 13.769 6.192 1.00 50.91 451 ASN A CA 1
ATOM 3588 C C . ASN A 1 451 ? 2.026 14.392 6.102 1.00 50.91 451 ASN A C 1
ATOM 3590 O O . ASN A 1 451 ? 1.124 14.021 6.853 1.00 50.91 451 ASN A O 1
ATOM 3594 N N . ASP A 1 452 ? 1.857 15.321 5.157 1.00 61.59 452 ASP A N 1
ATOM 3595 C CA . ASP A 1 452 ? 0.559 15.824 4.750 1.00 61.59 452 ASP A CA 1
ATOM 3596 C C . ASP A 1 452 ? -0.098 14.859 3.765 1.00 61.59 452 ASP A C 1
ATOM 3598 O O . ASP A 1 452 ? 0.121 14.885 2.549 1.00 61.59 452 ASP A O 1
ATOM 3602 N N . LYS A 1 453 ? -0.942 14.002 4.325 1.00 58.06 453 LYS A N 1
ATOM 3603 C CA . LYS A 1 453 ? -1.618 12.957 3.580 1.00 58.06 453 LYS A CA 1
ATOM 3604 C C . LYS A 1 453 ? -2.683 13.482 2.614 1.00 58.06 453 LYS A C 1
ATOM 3606 O O . LYS A 1 453 ? -3.276 12.653 1.931 1.00 58.06 453 LYS A O 1
ATOM 3611 N N . ASP A 1 454 ? -2.917 14.793 2.536 1.00 67.88 454 ASP A N 1
ATOM 3612 C CA . ASP A 1 454 ? -3.807 15.419 1.557 1.00 67.88 454 ASP A CA 1
ATOM 3613 C C . ASP A 1 454 ? -3.112 15.848 0.268 1.00 67.88 454 ASP A C 1
ATOM 3615 O O . ASP A 1 454 ? -3.784 16.136 -0.717 1.00 67.88 454 ASP A O 1
ATOM 3619 N N . THR A 1 455 ? -1.781 15.845 0.255 1.00 74.44 455 THR A N 1
ATOM 3620 C CA . THR A 1 455 ? -0.962 16.407 -0.834 1.00 74.44 455 THR A CA 1
ATOM 3621 C C . THR A 1 455 ? -0.542 15.391 -1.892 1.00 74.44 455 THR A C 1
ATOM 3623 O O . THR A 1 455 ? 0.356 15.652 -2.690 1.00 74.44 455 THR A O 1
ATOM 3626 N N . TRP A 1 456 ? -1.171 14.216 -1.912 1.00 72.38 456 TRP A N 1
ATOM 3627 C CA . TRP A 1 456 ? -0.772 13.128 -2.795 1.00 72.38 456 TRP A CA 1
ATOM 3628 C C . TRP A 1 456 ? -1.951 12.277 -3.249 1.00 72.38 456 TRP A C 1
ATOM 3630 O O . TRP A 1 456 ? -2.964 12.122 -2.554 1.00 72.38 456 TRP A O 1
ATOM 3640 N N . TYR A 1 457 ? -1.759 11.691 -4.425 1.00 81.62 457 TYR A N 1
ATOM 3641 C CA . TYR A 1 457 ? -2.500 10.522 -4.855 1.00 81.62 457 TYR A CA 1
ATOM 3642 C C . TYR A 1 457 ? -1.730 9.265 -4.468 1.00 81.62 457 TYR A C 1
ATOM 3644 O O . TYR A 1 457 ? -0.497 9.277 -4.435 1.00 81.62 457 TYR A O 1
ATOM 3652 N N . TYR A 1 458 ? -2.436 8.161 -4.240 1.00 79.38 458 TYR A N 1
ATOM 3653 C CA . TYR A 1 458 ? -1.786 6.856 -4.177 1.00 79.38 458 TYR A CA 1
ATOM 3654 C C . TYR A 1 458 ? -2.614 5.773 -4.844 1.00 79.38 458 TYR A C 1
ATOM 3656 O O . TYR A 1 458 ? -3.843 5.767 -4.775 1.00 79.38 458 TYR A O 1
ATOM 3664 N N . VAL A 1 459 ? -1.914 4.841 -5.484 1.00 79.81 459 VAL A N 1
ATOM 3665 C CA . VAL A 1 459 ? -2.496 3.649 -6.095 1.00 79.81 459 VAL A CA 1
ATOM 3666 C C . VAL A 1 459 ? -2.126 2.458 -5.223 1.00 79.81 459 VAL A C 1
ATOM 3668 O O . VAL A 1 459 ? -0.952 2.139 -5.055 1.00 79.81 459 VAL A O 1
ATOM 3671 N N . GLN A 1 460 ? -3.126 1.811 -4.636 1.00 75.56 460 GLN A N 1
ATOM 3672 C CA . GLN A 1 460 ? -2.958 0.608 -3.835 1.00 75.56 460 GLN A CA 1
ATOM 3673 C C . GLN A 1 460 ? -3.291 -0.610 -4.683 1.00 75.56 460 GLN A C 1
ATOM 3675 O O . GLN A 1 460 ? -4.425 -0.748 -5.133 1.00 75.56 460 GLN A O 1
ATOM 3680 N N . ILE A 1 461 ? -2.333 -1.516 -4.844 1.00 72.88 461 ILE A N 1
ATOM 3681 C CA . ILE A 1 461 ? -2.505 -2.779 -5.563 1.00 72.88 461 ILE A CA 1
ATOM 3682 C C . ILE A 1 461 ? -2.448 -3.902 -4.532 1.00 72.88 461 ILE A C 1
ATOM 3684 O O . ILE A 1 461 ? -1.501 -3.989 -3.757 1.00 72.88 461 ILE A O 1
ATOM 3688 N N . SER A 1 462 ? -3.462 -4.761 -4.501 1.00 55.69 462 SER A N 1
ATOM 3689 C CA . SER A 1 462 ? -3.499 -5.924 -3.612 1.00 55.69 462 SER A CA 1
ATOM 3690 C C . SER A 1 462 ? -4.097 -7.133 -4.330 1.00 55.69 462 SER A C 1
ATOM 3692 O O . SER A 1 462 ? -4.678 -6.961 -5.405 1.00 55.69 462 SER A O 1
ATOM 3694 N N . PRO A 1 463 ? -4.021 -8.342 -3.744 1.00 51.25 463 PRO A N 1
ATOM 3695 C CA . PRO A 1 463 ? -4.676 -9.524 -4.302 1.00 51.25 463 PRO A CA 1
ATOM 3696 C C . PRO A 1 463 ? -6.205 -9.494 -4.269 1.00 51.25 463 PRO A C 1
ATOM 3698 O O . PRO A 1 463 ? -6.856 -10.320 -4.897 1.00 51.25 463 PRO A O 1
ATOM 3701 N N . TYR A 1 464 ? -6.779 -8.542 -3.536 1.00 46.06 464 TYR A N 1
ATOM 3702 C CA . TYR A 1 464 ? -8.219 -8.456 -3.304 1.00 46.06 464 TYR A CA 1
ATOM 3703 C C . TYR A 1 464 ? -8.858 -7.273 -4.037 1.00 46.06 464 TYR A C 1
ATOM 3705 O O . TYR A 1 464 ? -10.031 -7.321 -4.398 1.00 46.06 464 TYR A O 1
ATOM 3713 N N . ARG A 1 465 ? -8.096 -6.191 -4.240 1.00 49.53 465 ARG A N 1
ATOM 3714 C CA . ARG A 1 465 ? -8.565 -4.934 -4.834 1.00 49.53 465 ARG A CA 1
ATOM 3715 C C . ARG A 1 465 ? -7.401 -4.092 -5.345 1.00 49.53 465 ARG A C 1
ATOM 3717 O O . ARG A 1 465 ? -6.337 -4.070 -4.720 1.00 49.53 465 ARG A O 1
ATOM 3724 N N . VAL A 1 466 ? -7.645 -3.316 -6.396 1.00 58.28 466 VAL A N 1
ATOM 3725 C CA . VAL A 1 466 ? -6.822 -2.157 -6.759 1.00 58.28 466 VAL A CA 1
ATOM 3726 C C . VAL A 1 466 ? -7.620 -0.876 -6.551 1.00 58.28 466 VAL A C 1
ATOM 3728 O O . VAL A 1 466 ? -8.773 -0.811 -6.962 1.00 58.28 466 VAL A O 1
ATOM 3731 N N . GLY A 1 467 ? -7.050 0.131 -5.892 1.00 58.94 467 GLY A N 1
ATOM 3732 C CA . GLY A 1 467 ? -7.722 1.405 -5.624 1.00 58.94 467 GLY A CA 1
ATOM 3733 C C . GLY A 1 467 ? -6.823 2.607 -5.873 1.00 58.94 467 GLY A C 1
ATOM 3734 O O . GLY A 1 467 ? -5.641 2.558 -5.553 1.00 58.94 467 GLY A O 1
ATOM 3735 N N . ILE A 1 468 ? -7.390 3.685 -6.411 1.00 74.38 468 ILE A N 1
ATOM 3736 C CA . ILE A 1 468 ? -6.741 4.990 -6.557 1.00 74.38 468 ILE A CA 1
ATOM 3737 C C . ILE A 1 468 ? -7.385 5.945 -5.558 1.00 74.38 468 ILE A C 1
ATOM 3739 O O . ILE A 1 468 ? -8.611 6.053 -5.477 1.00 74.38 468 ILE A O 1
ATOM 3743 N N . PHE A 1 469 ? -6.550 6.631 -4.791 1.00 75.12 469 PHE A N 1
ATOM 3744 C CA . PHE A 1 469 ? -6.957 7.501 -3.703 1.00 75.12 469 PHE A CA 1
ATOM 3745 C C . PHE A 1 469 ? -6.413 8.908 -3.915 1.00 75.12 469 PHE A C 1
ATOM 3747 O O . PHE A 1 469 ? -5.282 9.071 -4.371 1.00 75.12 469 PHE A O 1
ATOM 3754 N N . LYS A 1 470 ? -7.188 9.909 -3.504 1.00 81.44 470 LYS A N 1
ATOM 3755 C CA . LYS A 1 470 ? -6.766 11.300 -3.341 1.00 81.44 470 LYS A CA 1
ATOM 3756 C C . LYS A 1 470 ? -6.904 11.644 -1.869 1.00 81.44 470 LYS A C 1
ATOM 3758 O O . LYS A 1 470 ? -7.958 11.427 -1.281 1.00 81.44 470 LYS A O 1
ATOM 3763 N N . SER A 1 471 ? -5.849 12.153 -1.246 1.00 72.06 471 SER A N 1
ATOM 3764 C CA . SER A 1 471 ? -5.944 12.650 0.132 1.00 72.06 471 SER A CA 1
ATOM 3765 C C . SER A 1 471 ? -6.469 11.610 1.151 1.00 72.06 471 SER A C 1
ATOM 3767 O O . SER A 1 471 ? -7.264 11.926 2.032 1.00 72.06 471 SER A O 1
ATOM 3769 N N . GLN A 1 472 ? -6.074 10.336 1.004 1.00 60.88 472 GLN A N 1
ATOM 3770 C CA . GLN A 1 472 ? -6.609 9.158 1.729 1.00 60.88 472 GLN A CA 1
ATOM 3771 C C . GLN A 1 472 ? -8.067 8.774 1.469 1.00 60.88 472 GLN A C 1
ATOM 3773 O O . GLN A 1 472 ? -8.516 7.738 1.963 1.00 60.88 472 GLN A O 1
ATOM 3778 N N . LYS A 1 473 ? -8.796 9.537 0.664 1.00 58.84 473 LYS A N 1
ATOM 3779 C CA . LYS A 1 473 ? -10.124 9.168 0.200 1.00 58.84 473 LYS A CA 1
ATOM 3780 C C . LYS A 1 473 ? -9.997 8.288 -1.038 1.00 58.84 473 LYS A C 1
ATOM 3782 O O . LYS A 1 473 ? -9.268 8.619 -1.968 1.00 58.84 473 LYS A O 1
ATOM 3787 N N . LEU A 1 474 ? -10.669 7.139 -1.027 1.00 53.53 474 LEU A N 1
ATOM 3788 C CA . LEU A 1 474 ? -10.743 6.275 -2.202 1.00 53.53 474 LEU A CA 1
ATOM 3789 C C . LEU A 1 474 ? -11.590 6.978 -3.261 1.00 53.53 474 LEU A C 1
ATOM 3791 O O . LEU A 1 474 ? -12.746 7.293 -2.987 1.00 53.53 474 LEU A O 1
ATOM 3795 N N . GLU A 1 475 ? -11.022 7.212 -4.440 1.00 70.38 475 GLU A N 1
ATOM 3796 C CA . GLU A 1 475 ? -11.728 7.866 -5.545 1.00 70.38 475 GLU A CA 1
ATOM 3797 C C . GLU A 1 475 ? -12.302 6.832 -6.514 1.00 70.38 475 GLU A C 1
ATOM 3799 O O . GLU A 1 475 ? -13.487 6.874 -6.828 1.00 70.38 475 GLU A O 1
ATOM 3804 N N . VAL A 1 476 ? -11.498 5.847 -6.926 1.00 62.91 476 VAL A N 1
ATOM 3805 C CA . VAL A 1 476 ? -11.946 4.741 -7.790 1.00 62.91 476 VAL A CA 1
ATOM 3806 C C . VAL A 1 476 ? -11.278 3.431 -7.377 1.00 62.91 476 VAL A C 1
ATOM 3808 O O . VAL A 1 476 ? -10.156 3.429 -6.871 1.00 62.91 476 VAL A O 1
ATOM 3811 N N . SER A 1 477 ? -11.940 2.291 -7.583 1.00 58.75 477 SER A N 1
ATOM 3812 C CA . SER A 1 477 ? -11.336 0.972 -7.348 1.00 58.75 477 SER A CA 1
ATOM 3813 C C . SER A 1 477 ? -11.883 -0.099 -8.281 1.00 58.75 477 SER A C 1
ATOM 3815 O O . SER A 1 477 ? -12.989 0.031 -8.794 1.00 58.75 477 SER A O 1
ATOM 3817 N N . THR A 1 478 ? -11.122 -1.175 -8.459 1.00 54.88 478 THR A N 1
ATOM 3818 C CA . THR A 1 478 ? -11.540 -2.378 -9.177 1.00 54.88 478 THR A CA 1
ATOM 3819 C C . THR A 1 478 ? -11.198 -3.631 -8.372 1.00 54.88 478 THR A C 1
ATOM 3821 O O . THR A 1 478 ? -10.170 -3.699 -7.694 1.00 54.88 478 THR A O 1
ATOM 3824 N N . THR A 1 479 ? -12.077 -4.627 -8.444 1.00 52.06 479 THR A N 1
ATOM 3825 C CA . THR A 1 479 ? -11.884 -5.983 -7.904 1.00 52.06 479 THR A CA 1
ATOM 3826 C C . THR A 1 479 ? -11.807 -7.028 -9.017 1.00 52.06 479 THR A C 1
ATOM 3828 O O . THR A 1 479 ? -11.877 -8.223 -8.739 1.00 52.06 479 THR A O 1
ATOM 3831 N N . ASP A 1 480 ? -11.672 -6.599 -10.281 1.00 59.75 480 ASP A N 1
ATOM 3832 C CA . ASP A 1 480 ? -11.502 -7.512 -11.412 1.00 59.75 480 ASP A CA 1
ATOM 3833 C C . ASP A 1 480 ? -10.305 -8.434 -11.143 1.00 59.75 480 ASP A C 1
ATOM 3835 O O . ASP A 1 480 ? -9.188 -7.979 -10.887 1.00 59.75 480 ASP A O 1
ATOM 3839 N N . VAL A 1 481 ? -10.544 -9.744 -11.200 1.00 56.34 481 VAL A N 1
ATOM 3840 C CA . VAL A 1 481 ? -9.531 -10.785 -10.974 1.00 56.34 481 VAL A CA 1
ATOM 3841 C C . VAL A 1 481 ? -8.341 -10.656 -11.929 1.00 56.34 481 VAL A C 1
ATOM 3843 O O . VAL A 1 481 ? -7.217 -11.026 -11.597 1.00 56.34 481 VAL A O 1
ATOM 3846 N N . SER A 1 482 ? -8.570 -10.079 -13.107 1.00 64.00 482 SER A N 1
ATOM 3847 C CA . SER A 1 482 ? -7.545 -9.777 -14.104 1.00 64.00 482 SER A CA 1
ATOM 3848 C C . SER A 1 482 ? -6.748 -8.524 -13.741 1.00 64.00 482 SER A C 1
ATOM 3850 O O . SER A 1 482 ? -5.601 -8.405 -14.166 1.00 64.00 482 SER A O 1
ATOM 3852 N N . ALA A 1 483 ? -7.294 -7.634 -12.908 1.00 62.78 483 ALA A N 1
ATOM 3853 C CA . ALA A 1 483 ? -6.673 -6.392 -12.451 1.00 62.78 483 ALA A CA 1
ATOM 3854 C C . ALA A 1 483 ? -5.911 -6.542 -11.122 1.00 62.78 483 ALA A C 1
ATOM 3856 O O . ALA A 1 483 ? -4.842 -5.967 -10.977 1.00 62.78 483 ALA A O 1
ATOM 3857 N N . VAL A 1 484 ? -6.399 -7.331 -10.162 1.00 58.88 484 VAL A N 1
ATOM 3858 C CA . VAL A 1 484 ? -5.772 -7.486 -8.828 1.00 58.88 484 VAL A CA 1
ATOM 3859 C C . VAL A 1 484 ? -4.455 -8.267 -8.867 1.00 58.88 484 VAL A C 1
ATOM 3861 O O . VAL A 1 484 ? -4.206 -9.040 -9.791 1.00 58.88 484 VAL A O 1
ATOM 3864 N N . GLY A 1 485 ? -3.582 -8.079 -7.877 1.00 56.38 485 GLY A N 1
ATOM 3865 C CA . GLY A 1 485 ? -2.324 -8.830 -7.803 1.00 56.38 485 GLY A CA 1
ATOM 3866 C C . GLY A 1 485 ? -2.541 -10.335 -7.592 1.00 56.38 485 GLY A C 1
ATOM 3867 O O . GLY A 1 485 ? -3.542 -10.754 -7.029 1.00 56.38 485 GLY A O 1
ATOM 3868 N N . LEU A 1 486 ? -1.602 -11.184 -8.012 1.00 55.69 486 LEU A N 1
ATOM 3869 C CA . LEU A 1 486 ? -1.731 -12.641 -7.821 1.00 55.69 486 LEU A CA 1
ATOM 3870 C C . LEU A 1 486 ? -1.599 -13.082 -6.359 1.00 55.69 486 LEU A C 1
ATOM 3872 O O . LEU A 1 486 ? -1.985 -14.200 -6.033 1.00 55.69 486 LEU A O 1
ATOM 3876 N N . GLY A 1 487 ? -1.004 -12.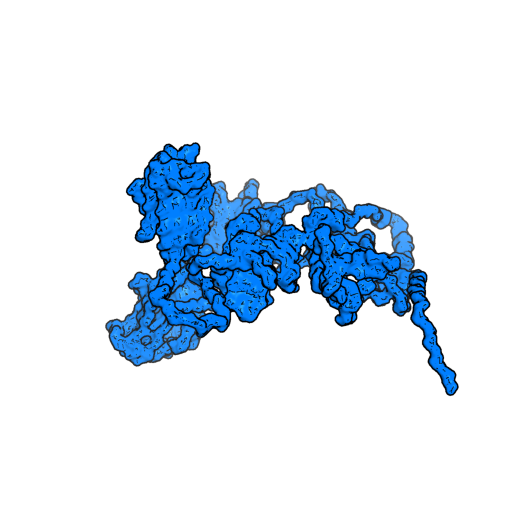250 -5.497 1.00 47.00 487 GLY A N 1
ATOM 3877 C CA . GLY A 1 487 ? -0.709 -12.622 -4.109 1.00 47.00 487 GLY A CA 1
ATOM 3878 C C . GLY A 1 487 ? 0.276 -13.787 -3.980 1.00 47.00 487 GLY A C 1
ATOM 3879 O O . GLY A 1 487 ? 0.309 -14.442 -2.944 1.00 47.00 487 GLY A O 1
ATOM 3880 N N . SER A 1 488 ? 1.046 -14.062 -5.036 1.00 41.88 488 SER A N 1
ATOM 3881 C CA . SER A 1 488 ? 2.066 -15.105 -5.067 1.00 41.88 488 SER A CA 1
ATOM 3882 C C . SER A 1 488 ? 3.432 -14.514 -4.731 1.00 41.88 488 SER A C 1
ATOM 3884 O O . SER A 1 488 ? 3.830 -13.505 -5.304 1.00 41.88 488 SER A O 1
ATOM 3886 N N . ASP A 1 489 ? 4.154 -15.186 -3.843 1.00 39.62 489 ASP A N 1
ATOM 3887 C CA . ASP A 1 489 ? 5.524 -14.888 -3.410 1.00 39.62 489 ASP A CA 1
ATOM 3888 C C . ASP A 1 489 ? 6.603 -15.330 -4.420 1.00 39.62 489 ASP A C 1
ATOM 3890 O O . ASP A 1 489 ? 7.786 -15.070 -4.220 1.00 39.62 489 ASP A O 1
ATOM 3894 N N . VAL A 1 490 ? 6.209 -15.999 -5.511 1.00 36.00 490 VAL A N 1
ATOM 3895 C CA . VAL A 1 490 ? 7.119 -16.567 -6.526 1.00 36.00 490 VAL A CA 1
ATOM 3896 C C . VAL A 1 490 ? 6.861 -16.081 -7.953 1.00 36.00 490 VAL A C 1
ATOM 3898 O O . VAL A 1 490 ? 7.678 -16.345 -8.834 1.00 36.00 490 VAL A O 1
ATOM 3901 N N . LEU A 1 491 ? 5.752 -15.381 -8.219 1.00 43.44 491 LEU A N 1
ATOM 3902 C CA . LEU A 1 491 ? 5.401 -14.910 -9.563 1.00 43.44 491 LEU A CA 1
ATOM 3903 C C . LEU A 1 491 ? 5.431 -13.384 -9.647 1.00 43.44 491 LEU A C 1
ATOM 3905 O O . LEU A 1 491 ? 4.566 -12.703 -9.100 1.00 43.44 491 LEU A O 1
ATOM 3909 N N . TYR A 1 492 ? 6.386 -12.856 -10.413 1.00 56.00 492 TYR A N 1
ATOM 3910 C CA . TYR A 1 492 ? 6.434 -11.435 -10.743 1.00 56.00 492 TYR A CA 1
ATOM 3911 C C . TYR A 1 492 ? 5.288 -11.046 -11.685 1.00 56.00 492 TYR A C 1
ATOM 3913 O O . TYR A 1 492 ? 5.018 -11.718 -12.684 1.00 56.00 492 TYR A O 1
ATOM 3921 N N . GLN A 1 493 ? 4.637 -9.920 -11.385 1.00 61.03 493 GLN A N 1
ATOM 3922 C CA . GLN A 1 493 ? 3.660 -9.277 -12.261 1.00 61.03 493 GLN A CA 1
ATOM 3923 C C . GLN A 1 493 ? 4.064 -7.837 -12.539 1.00 61.03 493 GLN A C 1
ATOM 3925 O O . GLN A 1 493 ? 4.414 -7.095 -11.625 1.00 61.03 493 GLN A O 1
ATOM 3930 N N . ALA A 1 494 ? 3.981 -7.447 -13.810 1.00 70.62 494 ALA A N 1
ATOM 3931 C CA . ALA A 1 494 ? 4.258 -6.089 -14.242 1.00 70.62 494 ALA A CA 1
ATOM 3932 C C . ALA A 1 494 ? 2.974 -5.250 -14.216 1.00 70.62 494 ALA A C 1
ATOM 3934 O O . ALA A 1 494 ? 2.007 -5.534 -14.932 1.00 70.62 494 ALA A O 1
ATOM 3935 N N . TYR A 1 495 ? 2.998 -4.195 -13.411 1.00 81.06 495 TYR A N 1
ATOM 3936 C CA . TYR A 1 495 ? 1.948 -3.186 -13.328 1.00 81.06 495 TYR A CA 1
ATOM 3937 C C . TYR A 1 495 ? 2.462 -1.873 -13.904 1.00 81.06 495 TYR A C 1
ATOM 3939 O O . TYR A 1 495 ? 3.665 -1.616 -13.878 1.00 81.06 495 TYR A O 1
ATOM 3947 N N . PHE A 1 496 ? 1.556 -1.030 -14.379 1.00 82.69 496 PHE A N 1
ATOM 3948 C CA . PHE A 1 496 ? 1.887 0.340 -14.744 1.00 82.69 496 PHE A CA 1
ATOM 3949 C C . PHE A 1 496 ? 0.844 1.307 -14.189 1.00 82.69 496 PHE A C 1
ATOM 3951 O O . PHE A 1 496 ? -0.322 0.952 -13.994 1.00 82.69 496 PHE A O 1
ATOM 3958 N N . VAL A 1 497 ? 1.295 2.534 -13.941 1.00 85.88 497 VAL A N 1
ATOM 3959 C CA . VAL A 1 497 ? 0.447 3.675 -13.606 1.00 85.88 497 VAL A CA 1
ATOM 3960 C C . VAL A 1 497 ? 0.816 4.809 -14.554 1.00 85.88 497 VAL A C 1
ATOM 3962 O O . VAL A 1 497 ? 1.988 5.171 -14.639 1.00 85.88 497 VAL A O 1
ATOM 3965 N N . CYS A 1 498 ? -0.162 5.355 -15.269 1.00 83.69 498 CYS A N 1
ATOM 3966 C CA . CYS A 1 498 ? 0.032 6.516 -16.136 1.00 83.69 498 CYS A CA 1
ATOM 3967 C C . CYS A 1 498 ? -0.622 7.742 -15.497 1.00 83.69 498 CYS A C 1
ATOM 3969 O O . CYS A 1 498 ? -1.785 7.678 -15.105 1.00 83.69 498 CYS A O 1
ATOM 3971 N N . LEU A 1 499 ? 0.113 8.855 -15.416 1.00 84.75 499 LEU A N 1
ATOM 3972 C CA . LEU A 1 499 ? -0.424 10.154 -15.010 1.00 84.75 499 LEU A CA 1
ATOM 3973 C C . LEU A 1 499 ?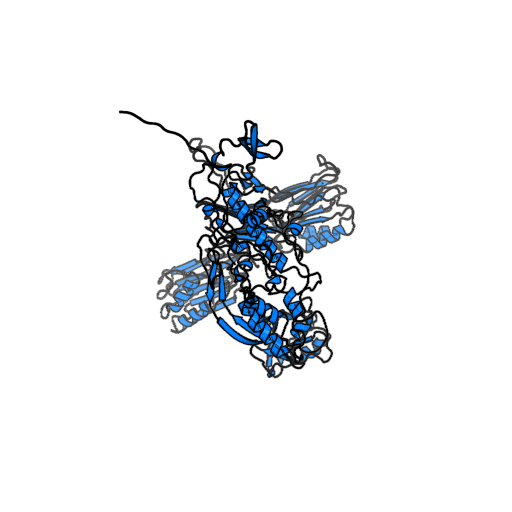 -0.446 11.098 -16.212 1.00 84.75 499 LEU A C 1
ATOM 3975 O O . LEU A 1 499 ? 0.541 11.205 -16.936 1.00 84.75 499 LEU A O 1
ATOM 3979 N N . THR A 1 500 ? -1.567 11.785 -16.418 1.00 81.94 500 THR A N 1
ATOM 3980 C CA . THR A 1 500 ? -1.709 12.852 -17.419 1.00 81.94 500 THR A CA 1
ATOM 3981 C C . THR A 1 500 ? -2.250 14.099 -16.734 1.00 81.94 500 THR A C 1
ATOM 3983 O O . THR A 1 500 ? -3.354 14.073 -16.197 1.00 81.94 500 THR A O 1
ATOM 3986 N N . GLU A 1 501 ? -1.484 15.189 -16.749 1.00 78.62 501 GLU A N 1
ATOM 3987 C CA . GLU A 1 501 ? -1.812 16.427 -16.032 1.00 78.62 501 GLU A CA 1
ATOM 3988 C C . GLU A 1 501 ? -2.034 17.598 -16.997 1.00 78.62 501 GLU A C 1
ATOM 3990 O O . GLU A 1 501 ? -1.260 17.814 -17.932 1.00 78.62 501 GLU A O 1
ATOM 3995 N N . THR A 1 502 ? -3.065 18.394 -16.731 1.00 72.94 502 THR A N 1
ATOM 3996 C CA . THR A 1 502 ? -3.243 19.762 -17.234 1.00 72.94 502 THR A CA 1
ATOM 3997 C C . THR A 1 502 ? -3.505 20.687 -16.038 1.00 72.94 502 THR A C 1
ATOM 3999 O O . THR A 1 502 ? -3.762 20.200 -14.935 1.00 72.94 502 THR A O 1
ATOM 4002 N N . PRO A 1 503 ? -3.461 22.021 -16.202 1.00 66.38 503 PRO A N 1
ATOM 4003 C CA . PRO A 1 503 ? -3.780 22.940 -15.105 1.00 66.38 503 PRO A CA 1
ATOM 4004 C C . PRO A 1 503 ? -5.184 22.741 -14.499 1.00 66.38 503 PRO A C 1
ATOM 4006 O O . PRO A 1 503 ? -5.422 23.130 -13.359 1.00 66.38 503 PRO A O 1
ATOM 4009 N N . GLU A 1 504 ? -6.105 22.134 -15.248 1.00 66.12 504 GLU A N 1
ATOM 4010 C CA . GLU A 1 504 ? -7.509 21.940 -14.886 1.00 66.12 504 GLU A CA 1
ATOM 4011 C C . GLU A 1 504 ? -7.854 20.489 -14.521 1.00 66.12 504 GLU A C 1
ATOM 4013 O O . GLU A 1 504 ? -8.921 20.253 -13.949 1.00 66.12 504 GLU A O 1
ATOM 4018 N N . ARG A 1 505 ? -6.997 19.509 -14.852 1.00 73.19 505 ARG A N 1
ATOM 4019 C CA . ARG A 1 505 ? -7.277 18.088 -14.591 1.00 73.19 505 ARG A CA 1
ATOM 4020 C C . ARG A 1 505 ? -6.035 17.229 -14.357 1.00 73.19 505 ARG A C 1
ATOM 4022 O O . ARG A 1 505 ? -5.026 17.399 -15.032 1.00 73.19 505 ARG A O 1
ATOM 4029 N N . THR A 1 506 ? -6.173 16.211 -13.513 1.00 82.12 506 THR A N 1
ATOM 4030 C CA . THR A 1 506 ? -5.212 15.106 -13.374 1.00 82.12 506 THR A CA 1
ATOM 4031 C C . THR A 1 506 ? -5.916 13.784 -13.658 1.00 82.12 506 THR A C 1
ATOM 4033 O O . THR A 1 506 ? -6.920 13.458 -13.031 1.00 82.12 506 THR A O 1
ATOM 4036 N N . VAL A 1 507 ? -5.399 13.008 -14.608 1.00 81.94 507 VAL A N 1
ATOM 4037 C CA . VAL A 1 507 ? -5.889 11.665 -14.943 1.00 81.94 507 VAL A CA 1
ATOM 4038 C C . VAL A 1 507 ? -4.878 10.637 -14.457 1.00 81.94 507 VAL A C 1
ATOM 4040 O O . VAL A 1 507 ? -3.693 10.756 -14.769 1.00 81.94 507 VAL A O 1
ATOM 4043 N N . ILE A 1 508 ? -5.339 9.631 -13.713 1.00 86.94 508 ILE A N 1
ATOM 4044 C CA . ILE A 1 508 ? -4.517 8.513 -13.237 1.00 86.94 508 ILE A CA 1
ATOM 4045 C C . ILE A 1 508 ? -5.111 7.207 -13.749 1.00 86.94 508 ILE A C 1
ATOM 4047 O O . ILE A 1 508 ? -6.226 6.842 -13.384 1.00 86.94 508 ILE A O 1
ATOM 4051 N N . GLU A 1 509 ? -4.351 6.481 -14.556 1.00 86.00 509 GLU A N 1
ATOM 4052 C CA . GLU A 1 509 ? -4.722 5.160 -15.057 1.00 86.00 509 GLU A CA 1
ATOM 4053 C C . GLU A 1 509 ? -3.862 4.086 -14.404 1.00 86.00 509 GLU A C 1
ATOM 4055 O O . GLU A 1 509 ? -2.651 4.243 -14.259 1.00 86.00 509 GLU A O 1
ATOM 4060 N N . TYR A 1 510 ? -4.486 2.968 -14.061 1.00 88.56 510 TYR A N 1
ATOM 4061 C CA . TYR A 1 510 ? -3.827 1.763 -13.590 1.00 88.56 510 TYR A CA 1
ATOM 4062 C C . TYR A 1 510 ? -4.085 0.605 -14.554 1.00 88.56 510 TYR A C 1
ATOM 4064 O O . TYR A 1 510 ? -5.223 0.349 -14.970 1.00 88.56 510 TYR A O 1
ATOM 4072 N N . GLY A 1 511 ? -3.029 -0.152 -14.844 1.00 85.75 511 GLY A N 1
ATOM 4073 C CA . GLY A 1 511 ? -3.137 -1.341 -15.668 1.00 85.75 511 GLY A CA 1
ATOM 4074 C C . GLY A 1 511 ? -2.047 -2.379 -15.442 1.00 85.75 511 GLY A C 1
ATOM 4075 O O . GLY A 1 511 ? -1.125 -2.212 -14.636 1.00 85.75 511 GLY A O 1
ATOM 4076 N N . LYS A 1 512 ? -2.163 -3.481 -16.186 1.00 79.94 512 LYS A N 1
ATOM 4077 C CA . LYS A 1 512 ? -1.145 -4.534 -16.246 1.00 79.94 512 LYS A CA 1
ATOM 4078 C C . LYS A 1 512 ? -0.525 -4.611 -17.621 1.00 79.94 512 LYS A C 1
ATOM 4080 O O . LYS A 1 512 ? -1.215 -4.603 -18.641 1.00 79.94 512 LYS A O 1
ATOM 4085 N N . SER A 1 513 ? 0.792 -4.752 -17.634 1.00 71.00 513 SER A N 1
ATOM 4086 C CA . SER A 1 513 ? 1.520 -5.003 -18.864 1.00 71.00 513 SER A CA 1
ATOM 4087 C C . SER A 1 513 ? 1.601 -6.501 -19.126 1.00 71.00 513 SER A C 1
ATOM 4089 O O . SER A 1 513 ? 2.049 -7.280 -18.283 1.00 71.00 513 SER A O 1
ATOM 4091 N N . GLN A 1 514 ? 1.232 -6.904 -20.340 1.00 56.47 514 GLN A N 1
ATOM 4092 C CA . GLN A 1 514 ? 1.461 -8.257 -20.832 1.00 56.47 514 GLN A CA 1
ATOM 4093 C C . GLN A 1 514 ? 2.792 -8.352 -21.585 1.00 56.47 514 GLN A C 1
ATOM 4095 O O . GLN A 1 514 ? 2.815 -8.858 -22.705 1.00 56.47 514 GLN A O 1
ATOM 4100 N N . ARG A 1 515 ? 3.908 -7.947 -20.952 1.00 49.25 515 ARG A N 1
ATOM 4101 C CA . ARG A 1 515 ? 5.298 -8.146 -21.432 1.00 49.25 515 ARG A CA 1
ATOM 4102 C C . ARG A 1 515 ? 5.938 -6.964 -22.195 1.00 49.25 515 ARG A C 1
ATOM 4104 O O . ARG A 1 515 ? 6.848 -7.213 -22.980 1.00 49.25 515 ARG A O 1
ATOM 4111 N N . SER A 1 516 ? 5.547 -5.700 -21.990 1.00 52.09 516 SER A N 1
ATOM 4112 C CA . SER A 1 516 ? 6.304 -4.518 -22.482 1.00 52.09 516 SER A CA 1
ATOM 4113 C C . SER A 1 516 ? 5.959 -3.182 -21.797 1.00 52.09 516 SER A C 1
ATOM 4115 O O . SER A 1 516 ? 4.912 -3.054 -21.177 1.00 52.09 516 SER A O 1
ATOM 4117 N N . THR A 1 517 ? 6.804 -2.153 -21.925 1.00 56.16 517 THR A N 1
ATOM 4118 C CA . THR A 1 517 ? 6.585 -0.831 -21.295 1.00 56.16 517 THR A CA 1
ATOM 4119 C C . THR A 1 517 ? 5.666 0.114 -22.090 1.00 56.16 517 THR A C 1
ATOM 4121 O O . THR A 1 517 ? 5.272 1.146 -21.564 1.00 56.16 517 THR A O 1
ATOM 4124 N N . GLY A 1 518 ? 5.271 -0.242 -23.324 1.00 52.53 518 GLY A N 1
ATOM 4125 C CA . GLY A 1 518 ? 4.461 0.611 -24.220 1.00 52.53 518 GLY A CA 1
ATOM 4126 C C . GLY A 1 518 ? 3.054 0.091 -24.558 1.00 52.53 518 GLY A C 1
ATOM 4127 O O . GLY A 1 518 ? 2.316 0.747 -25.295 1.00 52.53 518 GLY A O 1
ATOM 4128 N N . HIS A 1 519 ? 2.675 -1.092 -24.056 1.00 63.75 519 HIS A N 1
ATOM 4129 C CA . HIS A 1 519 ? 1.340 -1.665 -24.247 1.00 63.75 519 HIS A CA 1
ATOM 4130 C C . HIS A 1 519 ? 0.829 -2.327 -22.969 1.00 63.75 519 HIS A C 1
ATOM 4132 O O . HIS A 1 519 ? 1.564 -3.063 -22.305 1.00 63.75 519 HIS A O 1
ATOM 4138 N N . GLY A 1 520 ? -0.445 -2.115 -22.653 1.00 70.88 520 GLY A N 1
ATOM 4139 C CA . GLY A 1 520 ? -1.040 -2.689 -21.458 1.00 70.88 520 GLY A CA 1
ATOM 4140 C C . GLY A 1 520 ? -2.561 -2.656 -21.440 1.00 70.88 520 GLY A C 1
ATOM 4141 O O . GLY A 1 520 ? -3.199 -1.864 -22.135 1.00 70.88 520 GLY A O 1
ATOM 4142 N N . ASP A 1 521 ? -3.127 -3.548 -20.633 1.00 80.38 521 ASP A N 1
ATOM 4143 C CA . ASP A 1 521 ? -4.553 -3.583 -20.333 1.00 80.38 521 ASP A CA 1
ATOM 4144 C C . ASP A 1 521 ? -4.830 -2.590 -19.192 1.00 80.38 521 ASP A C 1
ATOM 4146 O O . ASP A 1 521 ? -4.305 -2.760 -18.086 1.00 80.38 521 ASP A O 1
ATOM 4150 N N . VAL A 1 522 ? -5.623 -1.548 -19.455 1.00 83.69 522 VAL A N 1
ATOM 4151 C CA . VAL A 1 522 ? -6.017 -0.539 -18.457 1.00 83.69 522 VAL A CA 1
ATOM 4152 C C . VAL A 1 522 ? -7.311 -0.987 -17.796 1.00 83.69 522 VAL A C 1
ATOM 4154 O O . VAL A 1 522 ? -8.323 -1.177 -18.469 1.00 83.69 522 VAL A O 1
ATOM 4157 N N . PHE A 1 523 ? -7.279 -1.149 -16.476 1.00 77.12 523 PHE A N 1
ATOM 4158 C CA . PHE A 1 523 ? -8.399 -1.689 -15.699 1.00 77.12 523 PHE A CA 1
ATOM 4159 C C . PHE A 1 523 ? -9.098 -0.645 -14.831 1.00 77.12 523 PHE A C 1
ATOM 4161 O O . PHE A 1 523 ? -10.207 -0.891 -14.358 1.00 77.12 523 PHE A O 1
ATOM 4168 N N . LEU A 1 524 ? -8.451 0.489 -14.564 1.00 76.88 524 LEU A N 1
ATOM 4169 C CA . LEU A 1 524 ? -8.976 1.501 -13.657 1.00 76.88 524 LEU A CA 1
ATOM 4170 C C . LEU A 1 524 ? -8.476 2.885 -14.067 1.00 76.88 524 LEU A C 1
ATOM 4172 O O . LEU A 1 524 ? -7.272 3.070 -14.219 1.00 76.88 524 LEU A O 1
ATOM 4176 N N . THR A 1 525 ? -9.390 3.847 -14.181 1.00 80.88 525 THR A N 1
ATOM 4177 C CA . THR A 1 525 ? -9.071 5.242 -14.509 1.00 80.88 525 THR A CA 1
ATOM 4178 C C . THR A 1 525 ? -9.735 6.174 -13.506 1.00 80.88 525 THR A C 1
ATOM 4180 O O . THR A 1 525 ? -10.915 6.025 -13.197 1.00 80.88 525 THR A O 1
ATOM 4183 N N . MET A 1 526 ? -8.975 7.142 -13.004 1.00 81.00 526 MET A N 1
ATOM 4184 C CA . MET A 1 526 ? -9.439 8.240 -12.163 1.00 81.00 526 MET A CA 1
ATOM 4185 C C . MET A 1 526 ? -9.251 9.557 -12.910 1.00 81.00 526 MET A C 1
ATOM 4187 O O . MET A 1 526 ? -8.189 9.784 -13.484 1.00 81.00 526 MET A O 1
ATOM 4191 N N . VAL A 1 527 ? -10.263 10.423 -12.888 1.00 78.38 527 VAL A N 1
ATOM 4192 C CA . VAL A 1 527 ? -10.195 11.776 -13.452 1.00 78.38 527 VAL A CA 1
ATOM 4193 C C . VAL A 1 527 ? -10.505 12.771 -12.339 1.00 78.38 527 VAL A C 1
ATOM 4195 O O . VAL A 1 527 ? -11.626 12.811 -11.839 1.00 78.38 527 VAL A O 1
ATOM 4198 N N . ASP A 1 528 ? -9.516 13.572 -11.960 1.00 75.00 528 ASP A N 1
ATOM 4199 C CA . ASP A 1 528 ? -9.645 14.627 -10.962 1.00 75.00 528 ASP A CA 1
ATOM 4200 C C . ASP A 1 528 ? -9.694 15.997 -11.635 1.00 75.00 528 ASP A C 1
ATOM 4202 O O . ASP A 1 528 ? -8.730 16.423 -12.266 1.00 75.00 528 ASP A O 1
ATOM 4206 N N . THR A 1 529 ? -10.818 16.690 -11.490 1.00 71.44 529 THR A N 1
ATOM 4207 C CA . THR A 1 529 ? -11.043 18.055 -11.995 1.00 71.44 529 THR A CA 1
ATOM 4208 C C . THR A 1 529 ? -11.303 19.059 -10.871 1.00 71.44 529 THR A C 1
ATOM 4210 O O . THR A 1 529 ? -11.538 20.238 -11.131 1.00 71.44 529 THR A O 1
ATOM 4213 N N . VAL A 1 530 ? -11.286 18.615 -9.609 1.00 59.97 530 VAL A N 1
ATOM 4214 C CA . VAL A 1 530 ? -11.674 19.428 -8.450 1.00 59.97 530 VAL A CA 1
ATOM 4215 C C . VAL A 1 530 ? -10.461 19.592 -7.550 1.00 59.97 530 VAL A C 1
ATOM 4217 O O . VAL A 1 530 ? -10.182 18.740 -6.711 1.00 59.97 530 VAL A O 1
ATOM 4220 N N . GLU A 1 531 ? -9.748 20.705 -7.734 1.00 74.25 531 GLU A N 1
ATOM 4221 C CA . GLU A 1 531 ? -8.447 20.977 -7.102 1.00 74.25 531 GLU A CA 1
ATOM 4222 C C . GLU A 1 531 ? -7.420 19.868 -7.410 1.00 74.25 531 GLU A C 1
ATOM 4224 O O . GLU A 1 531 ? -6.962 19.179 -6.490 1.00 74.25 531 GLU A O 1
ATOM 4229 N N . PRO A 1 532 ? -7.091 19.634 -8.697 1.00 79.19 532 PRO A N 1
ATOM 4230 C CA . PRO A 1 532 ? -6.111 18.624 -9.072 1.00 79.19 532 PRO A CA 1
ATOM 4231 C C . PRO A 1 532 ? -4.756 18.932 -8.428 1.00 79.19 532 PRO A C 1
ATOM 4233 O O . PRO A 1 532 ? -4.278 20.070 -8.436 1.00 79.19 532 PRO A O 1
ATOM 4236 N N . LEU A 1 533 ? -4.137 17.908 -7.844 1.00 81.31 533 LEU A N 1
ATOM 4237 C CA . LEU A 1 533 ? -2.788 18.019 -7.313 1.00 81.31 533 LEU A CA 1
ATOM 4238 C C . LEU A 1 533 ? -1.816 17.962 -8.490 1.00 81.31 533 LEU A C 1
ATOM 4240 O O . LEU A 1 533 ? -1.900 17.060 -9.321 1.00 81.31 533 LEU A O 1
ATOM 4244 N N . ILE A 1 534 ? -0.879 18.905 -8.529 1.00 78.69 534 ILE A N 1
ATOM 4245 C CA . ILE A 1 534 ? 0.221 18.899 -9.495 1.00 78.69 534 ILE A CA 1
ATOM 4246 C C . ILE A 1 534 ? 1.340 18.032 -8.913 1.00 78.69 534 ILE A C 1
ATOM 4248 O O . ILE A 1 534 ? 2.059 18.456 -8.001 1.00 78.69 534 ILE A O 1
ATOM 4252 N N . VAL A 1 535 ? 1.480 16.810 -9.416 1.00 76.00 535 VAL A N 1
ATOM 4253 C CA . VAL A 1 535 ? 2.391 15.799 -8.882 1.00 76.00 535 VAL A CA 1
ATOM 4254 C C . VAL A 1 535 ? 3.800 16.031 -9.420 1.00 76.00 535 VAL A C 1
ATOM 4256 O O . VAL A 1 535 ? 4.061 16.077 -10.619 1.00 76.00 535 VAL A O 1
ATOM 4259 N N . ARG A 1 536 ? 4.761 16.189 -8.506 1.00 71.06 536 ARG A N 1
ATOM 4260 C CA . ARG A 1 536 ? 6.183 16.404 -8.841 1.00 71.06 536 ARG A CA 1
ATOM 4261 C C . ARG A 1 536 ? 7.109 15.314 -8.312 1.00 71.06 536 ARG A C 1
ATOM 4263 O O . ARG A 1 536 ? 8.274 15.277 -8.691 1.00 71.06 536 ARG A O 1
ATOM 4270 N N . TRP A 1 537 ? 6.593 14.442 -7.451 1.00 73.81 537 TRP A N 1
ATOM 4271 C CA . TRP A 1 537 ? 7.349 13.400 -6.767 1.00 73.81 537 TRP A CA 1
ATOM 4272 C C . TRP A 1 537 ? 6.614 12.072 -6.890 1.00 73.81 537 TRP A C 1
ATOM 4274 O O . TRP A 1 537 ? 5.406 12.014 -6.672 1.00 73.81 537 TRP A O 1
ATOM 4284 N N . TYR A 1 538 ? 7.360 11.016 -7.202 1.00 75.12 538 TYR A N 1
ATOM 4285 C CA . TYR A 1 538 ? 6.842 9.662 -7.364 1.00 75.12 538 TYR A CA 1
ATOM 4286 C C . TYR A 1 538 ? 7.564 8.735 -6.391 1.00 75.12 538 TYR A C 1
ATOM 4288 O O . TYR A 1 538 ? 8.787 8.798 -6.258 1.00 75.12 538 TYR A O 1
ATOM 4296 N N . SER A 1 539 ? 6.811 7.883 -5.705 1.00 72.25 539 SER A N 1
ATOM 4297 C CA . SER A 1 539 ? 7.343 6.871 -4.796 1.00 72.25 539 SER A CA 1
ATOM 4298 C C . SER A 1 539 ? 6.648 5.536 -5.051 1.00 72.25 539 SER A C 1
ATOM 4300 O O . SER A 1 539 ? 5.462 5.491 -5.375 1.00 72.25 539 SER A O 1
ATOM 4302 N N . PHE A 1 540 ? 7.400 4.441 -4.934 1.00 73.25 540 PHE A N 1
ATOM 4303 C CA . PHE A 1 540 ? 6.917 3.095 -5.235 1.00 73.25 540 PHE A CA 1
ATOM 4304 C C . PHE A 1 540 ? 7.316 2.143 -4.112 1.00 73.25 540 PHE A C 1
ATOM 4306 O O . PHE A 1 540 ? 8.493 2.070 -3.775 1.00 73.25 540 PHE A O 1
ATOM 4313 N N . GLY A 1 541 ? 6.365 1.395 -3.554 1.00 65.62 541 GLY A N 1
ATOM 4314 C CA . GLY A 1 541 ? 6.623 0.471 -2.448 1.00 65.62 541 GLY A CA 1
ATOM 4315 C C . GLY A 1 541 ? 5.814 -0.818 -2.548 1.00 65.62 541 GLY A C 1
ATOM 4316 O O . GLY A 1 541 ? 4.738 -0.830 -3.143 1.00 65.62 541 GLY A O 1
ATOM 4317 N N . ASN A 1 542 ? 6.329 -1.891 -1.942 1.00 61.16 542 ASN A N 1
ATOM 4318 C CA . ASN A 1 542 ? 5.691 -3.210 -1.878 1.00 61.16 542 ASN A CA 1
ATOM 4319 C C . ASN A 1 542 ? 5.765 -3.796 -0.455 1.00 61.16 542 ASN A C 1
ATOM 4321 O O . ASN A 1 542 ? 6.340 -4.855 -0.222 1.00 61.16 542 ASN A O 1
ATOM 4325 N N . GLY A 1 543 ? 5.215 -3.076 0.526 1.00 57.62 543 GLY A N 1
ATOM 4326 C CA . GLY A 1 543 ? 5.311 -3.484 1.931 1.00 57.62 543 GLY A CA 1
ATOM 4327 C C . GLY A 1 543 ? 6.769 -3.581 2.396 1.00 57.62 543 GLY A C 1
ATOM 4328 O O . GLY A 1 543 ? 7.524 -2.627 2.225 1.00 57.62 543 GLY A O 1
ATOM 4329 N N . GLU A 1 544 ? 7.143 -4.724 2.974 1.00 45.38 544 GLU A N 1
ATOM 4330 C CA . GLU A 1 544 ? 8.514 -5.044 3.415 1.00 45.38 544 GLU A CA 1
ATOM 4331 C C . GLU A 1 544 ? 9.328 -5.800 2.345 1.00 45.38 544 GLU A C 1
ATOM 4333 O O . GLU A 1 544 ? 10.504 -6.095 2.551 1.00 45.38 544 GLU A O 1
ATOM 4338 N N . GLU A 1 545 ? 8.710 -6.111 1.201 1.00 50.66 545 GLU A N 1
ATOM 4339 C CA . GLU A 1 545 ? 9.301 -6.919 0.136 1.00 50.66 545 GLU A CA 1
ATOM 4340 C C . GLU A 1 545 ? 9.970 -6.043 -0.942 1.00 50.66 545 GLU A C 1
ATOM 4342 O O . GLU A 1 545 ? 9.515 -4.924 -1.213 1.00 50.66 545 GLU A O 1
ATOM 4347 N N . PRO A 1 546 ? 11.022 -6.536 -1.625 1.00 50.81 546 PRO A N 1
ATOM 4348 C CA . PRO A 1 546 ? 11.672 -5.798 -2.704 1.00 50.81 546 PRO A CA 1
ATOM 4349 C C . PRO A 1 546 ? 10.705 -5.501 -3.862 1.00 50.81 546 PRO A C 1
ATOM 4351 O O . PRO A 1 546 ? 10.015 -6.388 -4.367 1.00 50.81 546 PRO A O 1
ATOM 4354 N N . LEU A 1 547 ? 10.684 -4.247 -4.318 1.00 56.97 547 LEU A N 1
ATOM 4355 C CA . LEU A 1 547 ? 9.994 -3.811 -5.533 1.00 56.97 547 LEU A CA 1
ATOM 4356 C C . LEU A 1 547 ? 11.035 -3.437 -6.595 1.00 56.97 547 LEU A C 1
ATOM 4358 O O . LEU A 1 547 ? 11.954 -2.671 -6.316 1.00 56.97 547 LEU A O 1
ATOM 4362 N N . GLN A 1 548 ? 10.852 -3.921 -7.824 1.00 61.22 548 GLN A N 1
ATOM 4363 C CA . GLN A 1 548 ? 11.647 -3.501 -8.975 1.00 61.22 548 GLN A CA 1
ATOM 4364 C C . GLN A 1 548 ? 10.868 -2.483 -9.815 1.00 61.22 548 GLN A C 1
ATOM 4366 O O . GLN A 1 548 ? 9.772 -2.772 -10.300 1.00 61.22 548 GLN A O 1
ATOM 4371 N N . VAL A 1 549 ? 11.443 -1.296 -10.015 1.00 66.12 549 VAL A N 1
ATOM 4372 C CA . VAL A 1 549 ? 10.931 -0.318 -10.984 1.00 66.12 549 VAL A CA 1
ATOM 4373 C C . VAL A 1 549 ? 11.524 -0.665 -12.345 1.00 66.12 549 VAL A C 1
ATOM 4375 O O . VAL A 1 549 ? 12.724 -0.516 -12.553 1.00 66.12 549 VAL A O 1
ATOM 4378 N N . LEU A 1 550 ? 10.686 -1.174 -13.252 1.00 57.22 550 LEU A N 1
ATOM 4379 C CA . LEU A 1 550 ? 11.116 -1.582 -14.594 1.00 57.22 550 LEU A CA 1
ATOM 4380 C C . LEU A 1 550 ? 11.382 -0.380 -15.507 1.00 57.22 550 LEU A C 1
ATOM 4382 O O . LEU A 1 550 ? 12.285 -0.429 -16.336 1.00 57.22 550 LEU A O 1
ATOM 4386 N N . ASP A 1 551 ? 10.569 0.673 -15.385 1.00 61.31 551 ASP A N 1
ATOM 4387 C CA . ASP A 1 551 ? 10.633 1.851 -16.245 1.00 61.31 551 ASP A CA 1
ATOM 4388 C C . ASP A 1 551 ? 9.910 3.050 -15.602 1.00 61.31 551 ASP A C 1
ATOM 4390 O O . ASP A 1 551 ? 8.891 2.870 -14.931 1.00 61.31 551 ASP A O 1
ATOM 4394 N N . ALA A 1 552 ? 10.429 4.262 -15.809 1.00 69.75 552 ALA A N 1
ATOM 4395 C CA . ALA A 1 552 ? 9.822 5.523 -15.382 1.00 69.75 552 ALA A CA 1
ATOM 4396 C C . ALA A 1 552 ? 10.296 6.658 -16.301 1.00 69.75 552 ALA A C 1
ATOM 4398 O O . ALA A 1 552 ? 11.450 7.082 -16.242 1.00 69.75 552 ALA A O 1
ATOM 4399 N N . HIS A 1 553 ? 9.409 7.144 -17.163 1.00 63.12 553 HIS A N 1
ATOM 4400 C CA . HIS A 1 553 ? 9.728 8.153 -18.168 1.00 63.12 553 HIS A CA 1
ATOM 4401 C C . HIS A 1 553 ? 8.466 8.929 -18.570 1.00 63.12 553 HIS A C 1
ATOM 4403 O O . HIS A 1 553 ? 7.344 8.530 -18.256 1.00 63.12 553 HIS A O 1
ATOM 4409 N N . ILE A 1 554 ? 8.653 10.069 -19.235 1.00 68.06 554 ILE A N 1
ATOM 4410 C CA . ILE A 1 554 ? 7.560 10.909 -19.733 1.00 68.06 554 ILE A CA 1
ATOM 4411 C C . ILE A 1 554 ? 7.365 10.581 -21.212 1.00 68.06 554 ILE A C 1
ATOM 4413 O O . ILE A 1 554 ? 8.315 10.663 -21.986 1.00 68.06 554 ILE A O 1
ATOM 4417 N N . LEU A 1 555 ? 6.141 10.228 -21.604 1.00 64.62 555 LEU A N 1
ATOM 4418 C CA . LEU A 1 555 ? 5.783 9.930 -22.992 1.00 64.62 555 LEU A CA 1
ATOM 4419 C C . LEU A 1 555 ? 4.630 10.791 -23.476 1.00 64.62 555 LEU A C 1
ATOM 4421 O O . LEU A 1 555 ? 3.740 11.161 -22.712 1.00 64.62 555 LEU A O 1
ATOM 4425 N N . SER A 1 556 ? 4.600 11.001 -24.789 1.00 62.97 556 SER A N 1
ATOM 4426 C CA . SER A 1 556 ? 3.413 11.498 -25.475 1.00 62.97 556 SER A CA 1
ATOM 4427 C C . SER A 1 556 ? 2.328 10.416 -25.515 1.00 62.97 556 SER A C 1
ATOM 4429 O O . SER A 1 556 ? 2.581 9.283 -25.930 1.00 62.97 556 SER A O 1
ATOM 4431 N N . ARG A 1 557 ? 1.103 10.759 -25.103 1.00 63.84 557 ARG A N 1
ATOM 4432 C CA . ARG A 1 557 ? -0.024 9.814 -25.001 1.00 63.84 557 ARG A CA 1
ATOM 4433 C C . ARG A 1 557 ? -0.410 9.106 -26.317 1.00 63.84 557 ARG A C 1
ATOM 4435 O O . ARG A 1 557 ? -0.734 7.923 -26.263 1.00 63.84 557 ARG A O 1
ATOM 4442 N N . PRO A 1 558 ? -0.341 9.739 -27.501 1.00 63.22 558 PRO A N 1
ATOM 4443 C CA . PRO A 1 558 ? -0.587 9.057 -28.776 1.00 63.22 558 PRO A CA 1
ATOM 4444 C C . PRO A 1 558 ? 0.385 7.907 -29.088 1.00 63.22 558 PRO A C 1
ATOM 4446 O O . PRO A 1 558 ? 0.083 7.070 -29.934 1.00 63.22 558 PRO A O 1
ATOM 4449 N N . LEU A 1 559 ? 1.546 7.854 -28.423 1.00 55.69 559 LEU A N 1
ATOM 4450 C CA . LEU A 1 559 ? 2.557 6.813 -28.632 1.00 55.69 559 LEU A CA 1
ATOM 4451 C C . LEU A 1 559 ? 2.331 5.571 -27.753 1.00 55.69 559 LEU A C 1
ATOM 4453 O O . LEU A 1 559 ? 2.932 4.527 -28.012 1.00 55.69 559 LEU A O 1
ATOM 4457 N N . THR A 1 560 ? 1.459 5.640 -26.739 1.00 62.53 560 THR A N 1
ATOM 4458 C CA . THR A 1 560 ? 1.117 4.484 -25.898 1.00 62.53 560 THR A CA 1
ATOM 4459 C C . THR A 1 560 ? -0.071 3.723 -26.488 1.00 62.53 560 THR A C 1
ATOM 4461 O O . THR A 1 560 ? -1.002 4.312 -27.024 1.00 62.53 560 THR A O 1
ATOM 4464 N N . LYS A 1 561 ? -0.076 2.386 -26.420 1.00 63.88 561 LYS A N 1
ATOM 4465 C CA . LYS A 1 561 ? -1.237 1.581 -26.849 1.00 63.88 561 LYS A CA 1
ATOM 4466 C C . LYS A 1 561 ? -1.936 0.997 -25.628 1.00 63.88 561 LYS A C 1
ATOM 4468 O O . LYS A 1 561 ? -1.396 0.080 -25.014 1.00 63.88 561 LYS A O 1
ATOM 4473 N N . ALA A 1 562 ? -3.135 1.472 -25.306 1.00 66.38 562 ALA A N 1
ATOM 4474 C CA . ALA A 1 562 ? -3.938 0.953 -24.201 1.00 66.38 562 ALA A CA 1
ATOM 4475 C C . ALA A 1 562 ? -5.092 0.081 -24.714 1.00 66.38 562 ALA A C 1
ATOM 4477 O O . ALA A 1 562 ? -5.796 0.457 -25.649 1.00 66.38 562 ALA A O 1
ATOM 4478 N N . THR A 1 563 ? -5.301 -1.075 -24.086 1.00 76.06 563 THR A N 1
ATOM 4479 C CA . THR A 1 563 ? -6.533 -1.856 -24.255 1.00 76.06 563 THR A CA 1
ATOM 4480 C C . THR A 1 563 ? -7.415 -1.597 -23.041 1.00 76.06 563 THR A C 1
ATOM 4482 O O . THR A 1 563 ? -7.063 -1.996 -21.931 1.00 76.06 563 THR A O 1
ATOM 4485 N N . CYS A 1 564 ? -8.551 -0.928 -23.227 1.00 73.62 564 CYS A N 1
ATOM 4486 C CA . CYS A 1 564 ? -9.469 -0.650 -22.125 1.00 73.62 564 CYS A CA 1
ATOM 4487 C C . CYS A 1 564 ? -10.188 -1.933 -21.695 1.00 73.62 564 CYS A C 1
ATOM 4489 O O . CYS A 1 564 ? -10.746 -2.662 -22.518 1.00 73.62 564 CYS A O 1
ATOM 4491 N N . ARG A 1 565 ? -10.134 -2.239 -20.398 1.00 70.31 565 ARG A N 1
ATOM 4492 C CA . ARG A 1 565 ? -10.804 -3.378 -19.763 1.00 70.31 565 ARG A CA 1
ATOM 4493 C C . ARG A 1 565 ? -11.788 -2.877 -18.706 1.00 70.31 565 ARG A C 1
ATOM 4495 O O . ARG A 1 565 ? -11.620 -1.789 -18.156 1.00 70.31 565 ARG A O 1
ATOM 4502 N N . GLY A 1 566 ? -12.795 -3.692 -18.396 1.00 58.09 566 GLY A N 1
ATOM 4503 C CA . GLY A 1 566 ? -13.838 -3.344 -17.426 1.00 58.09 566 GLY A CA 1
ATOM 4504 C C . GLY A 1 566 ? -14.902 -2.402 -18.004 1.00 58.09 566 GLY A C 1
ATOM 4505 O O . GLY A 1 566 ? -15.346 -2.600 -19.129 1.00 58.09 566 GLY A O 1
ATOM 4506 N N . GLU A 1 567 ? -15.321 -1.403 -17.220 1.00 49.22 567 GLU A N 1
ATOM 4507 C CA . GLU A 1 567 ? -16.387 -0.426 -17.541 1.00 49.22 567 GLU A CA 1
ATOM 4508 C C . GLU A 1 567 ? -15.879 0.794 -18.355 1.00 49.22 567 GLU A C 1
ATOM 4510 O O . GLU A 1 567 ? -16.615 1.754 -18.574 1.00 49.22 567 GLU A O 1
ATOM 4515 N N . ASN A 1 568 ? -14.619 0.773 -18.809 1.00 54.34 568 ASN A N 1
ATOM 4516 C CA . ASN A 1 568 ? -13.982 1.876 -19.534 1.00 54.34 568 ASN A CA 1
ATOM 4517 C C . ASN A 1 568 ? -14.107 1.708 -21.061 1.00 54.34 568 ASN A C 1
ATOM 4519 O O . ASN A 1 568 ? -13.735 0.661 -21.597 1.00 54.34 568 ASN A O 1
ATOM 4523 N N . GLY A 1 569 ? -14.546 2.756 -21.758 1.00 55.12 569 GLY A N 1
ATOM 4524 C CA . GLY A 1 569 ? -14.462 2.904 -23.212 1.00 55.12 569 GLY A CA 1
ATOM 4525 C C . GLY A 1 569 ? -13.167 3.602 -23.640 1.00 55.12 569 GLY A C 1
ATOM 4526 O O . GLY A 1 569 ? -12.575 4.364 -22.874 1.00 55.12 569 GLY A O 1
ATOM 4527 N N . LEU A 1 570 ? -12.699 3.321 -24.858 1.00 61.31 570 LEU A N 1
ATOM 4528 C CA . LEU A 1 570 ? -11.559 4.028 -25.442 1.00 61.31 570 LEU A CA 1
ATOM 4529 C C . LEU A 1 570 ? -12.043 5.359 -26.021 1.00 61.31 570 LEU A C 1
ATOM 4531 O O . LEU A 1 570 ? -12.887 5.373 -26.912 1.00 61.31 570 LEU A O 1
ATOM 4535 N N . ASP A 1 571 ? -11.474 6.461 -25.551 1.00 62.34 571 ASP A N 1
ATOM 4536 C CA . ASP A 1 571 ? -11.593 7.751 -26.220 1.00 62.34 571 ASP A CA 1
ATOM 4537 C C . ASP A 1 571 ? -10.620 7.792 -27.403 1.00 62.34 571 ASP A C 1
ATOM 4539 O O . ASP A 1 571 ? -9.404 7.843 -27.209 1.00 62.34 571 ASP A O 1
ATOM 4543 N N . GLU A 1 572 ? -11.141 7.740 -28.631 1.00 59.69 572 GLU A N 1
ATOM 4544 C CA . GLU A 1 572 ? -10.328 7.717 -29.854 1.00 59.69 572 GLU A CA 1
ATOM 4545 C C . GLU A 1 572 ? -9.558 9.027 -30.101 1.00 59.69 572 GLU A C 1
ATOM 4547 O O . GLU A 1 572 ? -8.545 9.006 -30.801 1.00 59.69 572 GLU A O 1
ATOM 4552 N N . GLU A 1 573 ? -9.986 10.155 -29.520 1.00 56.19 573 GLU A N 1
ATOM 4553 C CA . GLU A 1 573 ? -9.330 11.456 -29.704 1.00 56.19 573 GLU A CA 1
ATOM 4554 C C . GLU A 1 573 ? -8.127 11.622 -28.765 1.00 56.19 573 GLU A C 1
ATOM 4556 O O . GLU A 1 573 ? -7.076 12.133 -29.159 1.00 56.19 573 GLU A O 1
ATOM 4561 N N . THR A 1 574 ? -8.255 11.150 -27.522 1.00 59.69 574 THR A N 1
ATOM 4562 C CA . THR A 1 574 ? -7.204 11.280 -26.499 1.00 59.69 574 THR A CA 1
ATOM 4563 C C . THR A 1 574 ? -6.418 9.993 -26.242 1.00 59.69 574 THR A C 1
ATOM 4565 O O . THR A 1 574 ? -5.395 10.025 -25.550 1.00 59.69 574 THR A O 1
ATOM 4568 N N . ASN A 1 575 ? -6.861 8.865 -26.808 1.00 64.50 575 ASN A N 1
ATOM 4569 C CA . ASN A 1 575 ? -6.312 7.525 -26.595 1.00 64.50 575 ASN A CA 1
ATOM 4570 C C . ASN A 1 575 ? -6.276 7.137 -25.095 1.00 64.50 575 ASN A C 1
ATOM 4572 O O . ASN A 1 575 ? -5.346 6.482 -24.608 1.00 64.50 575 ASN A O 1
ATOM 4576 N N . MET A 1 576 ? -7.269 7.605 -24.329 1.00 67.75 576 MET A N 1
ATOM 4577 C CA . MET A 1 576 ? -7.451 7.333 -22.896 1.00 67.75 576 MET A CA 1
ATOM 4578 C C . MET A 1 576 ? -8.585 6.338 -22.665 1.00 67.75 576 MET A C 1
ATOM 4580 O O . MET A 1 576 ? -9.556 6.305 -23.418 1.00 67.75 576 MET A O 1
ATOM 4584 N N . CYS A 1 577 ? -8.485 5.546 -21.599 1.00 67.38 577 CYS A N 1
ATOM 4585 C CA . CYS A 1 577 ? -9.584 4.683 -21.181 1.00 67.38 577 CYS A CA 1
ATOM 4586 C C . CYS A 1 577 ? -10.470 5.441 -20.195 1.00 67.38 577 CYS A C 1
ATOM 4588 O O . CYS A 1 577 ? -10.088 5.610 -19.042 1.00 67.38 577 CYS A O 1
ATOM 4590 N N . ILE A 1 578 ? -11.641 5.901 -20.628 1.00 60.75 578 ILE A N 1
ATOM 4591 C CA . ILE A 1 578 ? -12.572 6.693 -19.814 1.00 60.75 578 ILE A CA 1
ATOM 4592 C C . ILE A 1 578 ? -13.906 5.967 -19.639 1.00 60.75 578 ILE A C 1
ATOM 4594 O O . ILE A 1 578 ? -14.350 5.228 -20.511 1.00 60.75 578 ILE A O 1
ATOM 4598 N N . LEU A 1 579 ? -14.549 6.154 -18.488 1.00 49.88 579 LEU A N 1
ATOM 4599 C CA . LEU A 1 579 ? -15.839 5.535 -18.181 1.00 49.88 579 LEU A CA 1
ATOM 4600 C C . LEU A 1 579 ? -16.929 6.109 -19.109 1.00 49.88 579 LEU A C 1
ATOM 4602 O O . LEU A 1 579 ? -17.169 7.318 -19.092 1.00 49.88 579 LEU A O 1
ATOM 4606 N N . GLU A 1 580 ? -17.610 5.268 -19.895 1.00 41.12 580 GLU A N 1
ATOM 4607 C CA . GLU A 1 580 ? -18.803 5.706 -20.632 1.00 41.12 580 GLU A CA 1
ATOM 4608 C C . GLU A 1 580 ? -19.956 5.902 -19.638 1.00 41.12 580 GLU A C 1
ATOM 4610 O O . GLU A 1 580 ? -20.521 4.949 -19.100 1.00 41.12 580 GLU A O 1
ATOM 4615 N N . LEU A 1 581 ? -20.313 7.159 -19.368 1.00 36.09 581 LEU A N 1
ATOM 4616 C CA . LEU A 1 581 ? -21.457 7.501 -18.524 1.00 36.09 581 LEU A CA 1
ATOM 4617 C C . LEU A 1 581 ? -22.772 7.183 -19.254 1.00 36.09 581 LEU A C 1
ATOM 4619 O O . LEU A 1 581 ? -23.328 8.017 -19.970 1.00 36.09 581 LEU A O 1
ATOM 4623 N N . GLY A 1 582 ? -23.310 5.988 -19.012 1.00 28.86 582 GLY A N 1
ATOM 4624 C CA . GLY A 1 582 ? -24.740 5.725 -19.138 1.00 28.86 582 GLY A CA 1
ATOM 4625 C C . GLY A 1 582 ? -25.515 6.591 -18.139 1.00 28.86 582 GLY A C 1
ATOM 4626 O O . GLY A 1 582 ? -25.125 6.745 -16.986 1.00 28.86 582 GLY A O 1
ATOM 4627 N N . SER A 1 583 ? -26.592 7.215 -18.599 1.00 30.44 583 SER A N 1
ATOM 4628 C CA . SER A 1 583 ? -27.387 8.202 -17.871 1.00 30.44 583 S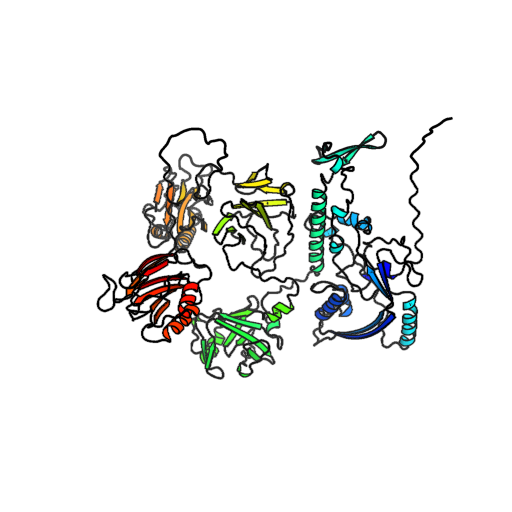ER A CA 1
ATOM 4629 C C . SER A 1 583 ? -28.010 7.668 -16.573 1.00 30.44 583 SER A C 1
ATOM 4631 O O . SER A 1 583 ? -29.144 7.205 -16.605 1.00 30.44 583 SER A O 1
ATOM 4633 N N . GLU A 1 584 ? -27.337 7.807 -15.433 1.00 27.64 584 GLU A N 1
ATOM 4634 C CA . GLU A 1 584 ? -27.949 7.710 -14.102 1.00 27.64 584 GLU A CA 1
ATOM 4635 C C . GLU A 1 584 ? -27.141 8.543 -13.090 1.00 27.64 584 GLU A C 1
ATOM 4637 O O . GLU A 1 584 ? -25.918 8.465 -13.000 1.00 27.64 584 GLU A O 1
ATOM 4642 N N . CYS A 1 585 ? -27.826 9.448 -12.386 1.00 27.06 585 CYS A N 1
ATOM 4643 C CA . CYS A 1 585 ? -27.213 10.438 -11.504 1.00 27.06 585 CYS A CA 1
ATOM 4644 C C . CYS A 1 585 ? -26.512 9.788 -10.298 1.00 27.06 585 CYS A C 1
ATOM 4646 O O . CYS A 1 585 ? -27.157 9.501 -9.290 1.00 27.06 585 CYS A O 1
ATOM 4648 N N . HIS A 1 586 ? -25.185 9.670 -10.353 1.00 29.36 586 HIS A N 1
ATOM 4649 C CA . HIS A 1 586 ? -24.347 9.500 -9.168 1.00 29.36 586 HIS A CA 1
ATOM 4650 C C . HIS A 1 586 ? -23.961 10.863 -8.580 1.00 29.36 586 HIS A C 1
ATOM 4652 O O . HIS A 1 586 ? -23.540 11.789 -9.275 1.00 29.36 586 HIS A O 1
ATOM 4658 N N . SER A 1 587 ? -24.128 11.001 -7.266 1.00 33.06 587 SER A N 1
ATOM 4659 C CA . SER A 1 587 ? -23.720 12.174 -6.498 1.00 33.06 587 SER A CA 1
ATOM 4660 C C . SER A 1 587 ? -22.195 12.305 -6.508 1.00 33.06 587 SER A C 1
ATOM 4662 O O . SER A 1 587 ? -21.516 11.676 -5.698 1.00 33.06 587 SER A O 1
ATOM 4664 N N . GLY A 1 588 ? -21.675 13.116 -7.428 1.00 34.06 588 GLY A N 1
ATOM 4665 C CA . GLY A 1 588 ? -20.250 13.437 -7.519 1.00 34.06 588 GLY A CA 1
ATOM 4666 C C . GLY A 1 588 ? -19.696 13.490 -8.940 1.00 34.06 588 GLY A C 1
ATOM 4667 O O . GLY A 1 588 ? -18.592 13.021 -9.167 1.00 34.06 588 GLY A O 1
ATOM 4668 N N . SER A 1 589 ? -20.444 14.010 -9.910 1.00 27.55 589 SER A N 1
ATOM 4669 C CA . SER A 1 589 ? -19.908 14.360 -11.232 1.00 27.55 589 SER A CA 1
ATOM 4670 C C . SER A 1 589 ? -20.853 15.363 -11.889 1.00 27.55 589 SER A C 1
ATOM 4672 O O . SER A 1 589 ? -22.005 15.065 -12.203 1.00 27.55 589 SER A O 1
ATOM 4674 N N . TYR A 1 590 ? -20.388 16.604 -12.024 1.00 30.56 590 TYR A N 1
ATOM 4675 C CA . TYR A 1 590 ? -21.100 17.632 -12.773 1.00 30.56 590 TYR A CA 1
ATOM 4676 C C . TYR A 1 590 ? -20.974 17.325 -14.269 1.00 30.56 590 TYR A C 1
ATOM 4678 O O . TYR A 1 590 ? -19.887 17.016 -14.752 1.00 30.56 590 TYR A O 1
ATOM 4686 N N . LYS A 1 591 ? -22.094 17.410 -14.996 1.00 24.89 591 LYS A N 1
ATOM 4687 C CA . LYS A 1 591 ? -22.120 17.380 -16.463 1.00 24.89 591 LYS A CA 1
ATOM 4688 C C . LYS A 1 591 ? -21.182 18.449 -17.032 1.00 24.89 591 LYS A C 1
ATOM 4690 O O . LYS A 1 591 ? -21.239 19.601 -16.603 1.00 24.89 591 LYS A O 1
ATOM 4695 N N . VAL A 1 592 ? -20.425 18.082 -18.063 1.00 28.88 592 VAL A N 1
ATOM 4696 C CA . VAL A 1 592 ? -19.902 19.027 -19.055 1.00 28.88 592 VAL A CA 1
ATOM 4697 C C . VAL A 1 592 ? -21.110 19.643 -19.764 1.00 28.88 592 VAL A C 1
ATOM 4699 O O . VAL A 1 592 ? -21.900 18.928 -20.380 1.00 28.88 592 VAL A O 1
ATOM 4702 N N . LEU A 1 593 ? -21.296 20.953 -19.624 1.00 27.45 593 LEU A N 1
ATOM 4703 C CA . LEU A 1 593 ? -22.107 21.738 -20.548 1.00 27.45 593 LEU A CA 1
ATOM 4704 C C . LEU A 1 593 ? -21.136 22.583 -21.360 1.00 27.45 593 LEU A C 1
ATOM 4706 O O . LEU A 1 593 ? -20.385 23.377 -20.795 1.00 27.45 593 LEU A O 1
ATOM 4710 N N . ASP A 1 594 ? -21.157 22.366 -22.667 1.00 30.69 594 ASP A N 1
ATOM 4711 C CA . ASP A 1 594 ? -20.449 23.174 -23.648 1.00 30.69 594 ASP A CA 1
ATOM 4712 C C . ASP A 1 594 ? -21.104 24.567 -23.751 1.00 30.69 594 ASP A C 1
ATOM 4714 O O . ASP A 1 594 ? -22.301 24.732 -23.484 1.00 30.69 594 ASP A O 1
ATOM 4718 N N . GLU A 1 595 ? -20.344 25.587 -24.149 1.00 32.66 595 GLU A N 1
ATOM 4719 C CA . GLU A 1 595 ? -20.754 27.006 -24.131 1.00 32.66 595 GLU A CA 1
ATOM 4720 C C . GLU A 1 595 ? -21.890 27.385 -25.119 1.00 32.66 595 GLU A C 1
ATOM 4722 O O . GLU A 1 595 ? -22.254 28.559 -25.229 1.00 32.66 595 GLU A O 1
ATOM 4727 N N . ALA A 1 596 ? -22.514 26.425 -25.808 1.00 34.38 596 ALA A N 1
ATOM 4728 C CA . ALA A 1 596 ? -23.518 26.682 -26.846 1.00 34.38 596 ALA A CA 1
ATOM 4729 C C . ALA A 1 596 ? -24.988 26.762 -26.364 1.00 34.38 596 ALA A C 1
ATOM 4731 O O . ALA A 1 596 ? -25.813 27.337 -27.072 1.00 34.38 596 ALA A O 1
ATOM 4732 N N . ASP A 1 597 ? -25.342 26.282 -25.165 1.00 33.09 597 ASP A N 1
ATOM 4733 C CA . ASP A 1 597 ? -26.759 26.121 -24.754 1.00 33.09 597 ASP A CA 1
ATOM 4734 C C . ASP A 1 597 ? -27.338 27.251 -23.874 1.00 33.09 597 ASP A C 1
ATOM 4736 O O . ASP A 1 597 ? -28.421 27.136 -23.293 1.00 33.09 597 ASP A O 1
ATOM 4740 N N . ARG A 1 598 ? -26.686 28.422 -23.801 1.00 31.14 598 ARG A N 1
ATOM 4741 C CA . ARG A 1 598 ? -27.182 29.565 -22.996 1.00 31.14 598 ARG A CA 1
ATOM 4742 C C . ARG A 1 598 ? -28.409 30.280 -23.585 1.00 31.14 598 ARG A C 1
ATOM 4744 O O . ARG A 1 598 ? -28.825 31.325 -23.082 1.00 31.14 598 ARG A O 1
ATOM 4751 N N . ALA A 1 599 ? -29.019 29.730 -24.626 1.00 31.70 599 ALA A N 1
ATOM 4752 C CA . ALA A 1 599 ? -30.216 30.284 -25.228 1.00 31.70 599 ALA A CA 1
ATOM 4753 C C . ALA A 1 599 ? -31.218 29.181 -25.570 1.00 31.70 599 ALA A C 1
ATOM 4755 O O . ALA A 1 599 ? -31.411 28.905 -26.743 1.00 31.70 599 ALA A O 1
ATOM 4756 N N . MET A 1 600 ? -31.889 28.595 -24.568 1.00 29.47 600 MET A N 1
ATOM 4757 C CA . MET A 1 600 ? -33.341 28.349 -24.611 1.00 29.47 600 MET A CA 1
ATOM 4758 C C . MET A 1 600 ? -33.891 27.683 -23.336 1.00 29.47 600 MET A C 1
ATOM 4760 O O . MET A 1 600 ? -33.360 26.711 -22.821 1.00 29.47 600 MET A O 1
ATOM 4764 N N . SER A 1 601 ? -35.061 28.188 -22.932 1.00 29.31 601 SER A N 1
ATOM 4765 C CA . SER A 1 601 ? -36.112 27.525 -22.146 1.00 29.31 601 SER A CA 1
ATOM 4766 C C . SER A 1 601 ? -36.045 27.551 -20.610 1.00 29.31 601 SER A C 1
ATOM 4768 O O . SER A 1 601 ? -35.626 26.617 -19.936 1.00 29.31 601 SER A O 1
ATOM 4770 N N . ASN A 1 602 ? -36.663 28.605 -20.066 1.00 37.69 602 ASN A N 1
ATOM 4771 C CA . ASN A 1 602 ? -37.544 28.521 -18.897 1.00 37.69 602 ASN A CA 1
ATOM 4772 C C . ASN A 1 602 ? -38.485 27.309 -19.013 1.00 37.69 602 ASN A C 1
ATOM 4774 O O . ASN A 1 602 ? -39.306 27.318 -19.922 1.00 37.69 602 ASN A O 1
ATOM 4778 N N . THR A 1 603 ? -38.381 26.348 -18.088 1.00 34.19 603 THR A N 1
ATOM 4779 C CA . THR A 1 603 ? -39.459 25.581 -17.412 1.00 34.19 603 THR A CA 1
ATOM 4780 C C . THR A 1 603 ? -38.857 24.296 -16.840 1.00 34.19 603 THR A C 1
ATOM 4782 O O . THR A 1 603 ? -38.470 23.427 -17.610 1.00 34.19 603 THR A O 1
ATOM 4785 N N . ASP A 1 604 ? -38.760 24.161 -15.518 1.00 30.27 604 ASP A N 1
ATOM 4786 C CA . ASP A 1 604 ? -39.628 23.270 -14.730 1.00 30.27 604 ASP A CA 1
ATOM 4787 C C . ASP A 1 604 ? -39.084 23.100 -13.296 1.00 30.27 604 ASP A C 1
ATOM 4789 O O . ASP A 1 604 ? -37.888 22.927 -13.053 1.00 30.27 604 ASP A O 1
ATOM 4793 N N . GLN A 1 605 ? -39.987 23.193 -12.326 1.00 37.03 605 GLN A N 1
ATOM 4794 C CA . GLN A 1 605 ? -39.728 23.000 -10.906 1.00 37.03 605 GLN A CA 1
ATOM 4795 C C . GLN A 1 605 ? -39.809 21.505 -10.572 1.00 37.03 605 GLN A C 1
ATOM 4797 O O . GLN A 1 605 ? -40.867 21.028 -10.184 1.00 37.03 605 GLN A O 1
ATOM 4802 N N . SER A 1 606 ? -38.706 20.758 -10.651 1.00 33.22 606 SER A N 1
ATOM 4803 C CA . SER A 1 606 ? -38.523 19.523 -9.861 1.00 33.22 606 SER A CA 1
ATOM 4804 C C . SER A 1 606 ? -37.095 18.984 -9.978 1.00 33.22 606 SER A C 1
ATOM 4806 O O . SER A 1 606 ? -36.789 18.182 -10.841 1.00 33.22 606 SER A O 1
ATOM 4808 N N . ASN A 1 607 ? -36.193 19.400 -9.091 1.00 29.44 607 ASN A N 1
ATOM 4809 C CA . ASN A 1 607 ? -34.988 18.617 -8.801 1.00 29.44 607 ASN A CA 1
ATOM 4810 C C . ASN A 1 607 ? -34.585 18.863 -7.351 1.00 29.44 607 ASN A C 1
ATOM 4812 O O . ASN A 1 607 ? -33.803 19.752 -7.021 1.00 29.44 607 ASN A O 1
ATOM 4816 N N . LYS A 1 608 ? -35.205 18.088 -6.462 1.00 28.39 608 LYS A N 1
ATOM 4817 C CA . LYS A 1 608 ? -34.761 17.919 -5.084 1.00 28.39 608 LYS A CA 1
ATOM 4818 C C . LYS A 1 608 ? -33.902 16.655 -5.107 1.00 28.39 608 LYS A C 1
ATOM 4820 O O . LYS A 1 608 ? -34.442 15.577 -5.314 1.00 28.39 608 LYS A O 1
ATOM 4825 N N . CYS A 1 609 ? -32.583 16.791 -4.993 1.00 31.77 609 CYS A N 1
ATOM 4826 C CA . CYS A 1 609 ? -31.697 15.631 -4.902 1.00 31.77 609 CYS A CA 1
ATOM 4827 C C . CYS A 1 609 ? -31.988 14.888 -3.589 1.00 31.77 609 CYS A C 1
ATOM 4829 O O . CYS A 1 609 ? -31.896 15.487 -2.514 1.00 31.77 609 CYS A O 1
ATOM 4831 N N . ASP A 1 610 ? -32.364 13.613 -3.677 1.00 37.84 610 ASP A N 1
ATOM 4832 C CA . ASP A 1 610 ? -32.531 12.746 -2.509 1.00 37.84 610 ASP A CA 1
ATOM 4833 C C . ASP A 1 610 ? -31.177 12.502 -1.814 1.00 37.84 610 ASP A C 1
ATOM 4835 O O . ASP A 1 610 ? -30.114 12.569 -2.434 1.00 37.84 610 ASP A O 1
ATOM 4839 N N . ALA A 1 611 ? -31.209 12.248 -0.504 1.00 41.50 611 ALA A N 1
ATOM 4840 C CA . ALA A 1 611 ? -30.014 12.006 0.308 1.00 41.50 611 ALA A CA 1
ATOM 4841 C C . ALA A 1 611 ? -29.209 10.775 -0.183 1.00 41.50 611 ALA A C 1
ATOM 4843 O O . ALA A 1 611 ? -29.812 9.819 -0.678 1.00 41.50 611 ALA A O 1
ATOM 4844 N N . PRO A 1 612 ? -27.869 10.759 -0.021 1.00 53.78 612 PRO A N 1
ATOM 4845 C CA . PRO A 1 612 ? -27.018 9.674 -0.513 1.00 53.78 612 PRO A CA 1
ATOM 4846 C C . PRO A 1 612 ? -27.356 8.333 0.167 1.00 53.78 612 PRO A C 1
ATOM 4848 O O . PRO A 1 612 ? -27.466 8.251 1.395 1.00 53.78 612 PRO A O 1
ATOM 4851 N N . ALA A 1 613 ? -27.541 7.288 -0.644 1.00 64.62 613 ALA A N 1
ATOM 4852 C CA . ALA A 1 613 ? -28.017 5.971 -0.224 1.00 64.62 613 ALA A CA 1
ATOM 4853 C C . ALA A 1 613 ? -27.443 4.846 -1.107 1.00 64.62 613 ALA A C 1
ATOM 4855 O O . ALA A 1 613 ? -27.170 5.058 -2.289 1.00 64.62 613 ALA A O 1
ATOM 4856 N N . VAL A 1 614 ? -27.315 3.646 -0.539 1.00 74.31 614 VAL A N 1
ATOM 4857 C CA . VAL A 1 614 ? -27.025 2.391 -1.245 1.00 74.31 614 VAL A CA 1
ATOM 4858 C C . VAL A 1 614 ? -28.279 1.941 -1.984 1.00 74.31 614 VAL A C 1
ATOM 4860 O O . VAL A 1 614 ? -29.318 1.738 -1.355 1.00 74.31 614 VAL A O 1
ATOM 4863 N N . ASP A 1 615 ? -28.198 1.784 -3.301 1.00 80.75 615 ASP A N 1
ATOM 4864 C CA . ASP A 1 615 ? -29.316 1.286 -4.105 1.00 80.75 615 ASP A CA 1
ATOM 4865 C C . ASP A 1 615 ? -29.219 -0.233 -4.245 1.00 80.75 615 ASP A C 1
ATOM 4867 O O . ASP A 1 615 ? -28.213 -0.746 -4.736 1.00 80.75 615 ASP A O 1
ATOM 4871 N N . ILE A 1 616 ? -30.231 -0.955 -3.770 1.00 89.81 616 ILE A N 1
ATOM 4872 C CA . ILE A 1 616 ? -30.249 -2.418 -3.751 1.00 89.81 616 ILE A CA 1
ATOM 4873 C C . ILE A 1 616 ? -31.450 -2.901 -4.549 1.00 89.81 616 ILE A C 1
ATOM 4875 O O . ILE A 1 616 ? -32.593 -2.579 -4.222 1.00 89.81 616 ILE A O 1
ATOM 4879 N N . PHE A 1 617 ? -31.188 -3.744 -5.544 1.00 94.50 617 PHE A N 1
ATOM 4880 C CA . PHE A 1 617 ? -32.207 -4.513 -6.241 1.00 94.50 617 PHE A CA 1
ATOM 4881 C C . PHE A 1 617 ? -31.946 -6.009 -6.069 1.00 94.50 617 PHE A C 1
ATOM 4883 O O . PHE A 1 617 ? -30.848 -6.495 -6.310 1.00 94.50 617 PHE A O 1
ATOM 4890 N N . VAL A 1 618 ? -32.965 -6.759 -5.672 1.00 96.62 618 VAL A N 1
ATOM 4891 C CA . VAL A 1 618 ? -32.898 -8.204 -5.454 1.00 96.62 618 VAL A CA 1
ATOM 4892 C C . VAL A 1 618 ? -33.984 -8.857 -6.269 1.00 96.62 618 VAL A C 1
ATOM 4894 O O . VAL A 1 618 ? -35.139 -8.453 -6.172 1.00 96.62 618 VAL A O 1
ATOM 4897 N N . ARG A 1 619 ? -33.633 -9.905 -7.003 1.00 94.75 619 ARG A N 1
ATOM 4898 C CA . ARG A 1 619 ? -34.580 -10.791 -7.666 1.00 94.75 619 ARG A CA 1
ATOM 4899 C C . ARG A 1 619 ? -34.250 -12.229 -7.307 1.00 94.75 619 ARG A C 1
ATOM 4901 O O . ARG A 1 619 ? -33.146 -12.707 -7.541 1.00 94.75 619 ARG A O 1
ATOM 4908 N N . SER A 1 620 ? -35.229 -12.896 -6.725 1.00 94.19 620 SER A N 1
ATOM 4909 C CA . SER A 1 620 ? -35.174 -14.279 -6.272 1.00 94.19 620 SER A CA 1
ATOM 4910 C C . SER A 1 620 ? -36.214 -15.073 -7.050 1.00 94.19 620 SER A C 1
ATOM 4912 O O . SER A 1 620 ? -37.353 -14.618 -7.167 1.00 94.19 620 SER A O 1
ATOM 4914 N N . GLU A 1 621 ? -35.850 -16.230 -7.594 1.00 92.50 621 GLU A N 1
ATOM 4915 C CA . GLU A 1 621 ? -36.738 -17.012 -8.458 1.00 92.50 621 GLU A CA 1
ATOM 4916 C C . GLU A 1 621 ? -36.519 -18.522 -8.335 1.00 92.50 621 GLU A C 1
ATOM 4918 O O . GLU A 1 621 ? -35.394 -19.011 -8.220 1.00 92.50 621 GLU A O 1
ATOM 4923 N N . GLY A 1 622 ? -37.623 -19.263 -8.347 1.00 90.62 622 GLY A N 1
ATOM 4924 C CA . GLY A 1 622 ? -37.639 -20.718 -8.417 1.00 90.62 622 GLY A CA 1
ATOM 4925 C C . GLY A 1 622 ? -37.870 -21.224 -9.839 1.00 90.62 622 GLY A C 1
ATOM 4926 O O . GLY A 1 622 ? -38.398 -20.518 -10.696 1.00 90.62 622 GLY A O 1
ATOM 4927 N N . CYS A 1 623 ? -37.514 -22.484 -10.105 1.00 89.81 623 CYS A N 1
ATOM 4928 C CA . CYS A 1 623 ? -37.536 -23.040 -11.469 1.00 89.81 623 CYS A CA 1
ATOM 4929 C C . CYS A 1 623 ? -38.930 -23.080 -12.131 1.00 89.81 623 CYS A C 1
ATOM 4931 O O . CYS A 1 623 ? -39.039 -23.240 -13.345 1.00 89.81 623 CYS A O 1
ATOM 4933 N N . ASN A 1 624 ? -39.999 -22.983 -11.345 1.00 89.81 624 ASN A N 1
ATOM 4934 C CA . ASN A 1 624 ? -41.370 -23.010 -11.848 1.00 89.81 624 ASN A CA 1
ATOM 4935 C C . ASN A 1 624 ? -41.977 -21.604 -11.998 1.00 89.81 624 ASN A C 1
ATOM 4937 O O . ASN A 1 624 ? -43.136 -21.491 -12.399 1.00 89.81 624 ASN A O 1
ATOM 4941 N N . ASP A 1 625 ? -41.231 -20.546 -11.670 1.00 89.44 625 ASP A N 1
ATOM 4942 C CA . ASP A 1 625 ? -41.742 -19.181 -11.731 1.00 89.44 625 ASP A CA 1
ATOM 4943 C C . ASP A 1 625 ? -41.969 -18.721 -13.189 1.00 89.44 625 ASP A C 1
ATOM 4945 O O . ASP A 1 625 ? -41.230 -19.096 -14.108 1.00 89.44 625 ASP A O 1
ATOM 4949 N N . PRO A 1 626 ? -43.003 -17.902 -13.446 1.00 85.00 626 PRO A N 1
ATOM 4950 C CA . PRO A 1 626 ? -43.258 -17.347 -14.767 1.00 85.00 626 PRO A CA 1
ATOM 4951 C C . PRO A 1 626 ? -42.179 -16.335 -15.181 1.00 85.00 626 PRO A C 1
ATOM 4953 O O . PRO A 1 626 ? -41.774 -15.469 -14.410 1.00 85.00 626 PRO A O 1
ATOM 4956 N N . GLY A 1 627 ? -41.768 -16.386 -16.452 1.00 81.25 627 GLY A N 1
ATOM 4957 C CA . GLY A 1 627 ? -40.873 -15.380 -17.037 1.00 81.25 627 GLY A CA 1
ATOM 4958 C C . GLY A 1 627 ? -39.414 -15.462 -16.575 1.00 81.25 627 GLY A C 1
ATOM 4959 O O . GLY A 1 627 ? -38.707 -14.460 -16.662 1.00 81.25 627 GLY A O 1
ATOM 4960 N N . ILE A 1 628 ? -38.972 -16.625 -16.087 1.00 83.31 628 ILE A N 1
ATOM 4961 C CA . ILE A 1 628 ? -37.580 -16.875 -15.690 1.00 83.31 628 ILE A CA 1
ATOM 4962 C C . ILE A 1 628 ? -36.658 -17.151 -16.882 1.00 83.31 628 ILE A C 1
ATOM 4964 O O . ILE A 1 628 ? -37.095 -17.550 -17.967 1.00 83.31 628 ILE A O 1
ATOM 4968 N N . ALA A 1 629 ? -35.355 -16.981 -16.656 1.00 77.62 629 ALA A N 1
ATOM 4969 C CA . ALA A 1 629 ? -34.324 -17.364 -17.613 1.00 77.62 629 ALA A CA 1
ATOM 4970 C C . ALA A 1 629 ? -34.266 -18.901 -17.826 1.00 77.62 629 ALA A C 1
ATOM 4972 O O . ALA A 1 629 ? -34.649 -19.672 -16.937 1.00 77.62 629 ALA A O 1
ATOM 4973 N N . PRO A 1 630 ? -33.768 -19.384 -18.986 1.00 73.94 630 PRO A N 1
ATOM 4974 C CA . PRO A 1 630 ? -33.556 -20.814 -19.228 1.00 73.94 630 PRO A CA 1
ATOM 4975 C C . PRO A 1 630 ? -32.663 -21.454 -18.152 1.00 73.94 630 PRO A C 1
ATOM 4977 O O . PRO A 1 630 ? -31.784 -20.793 -17.611 1.00 73.94 630 PRO A O 1
ATOM 4980 N N . ASN A 1 631 ? -32.833 -22.758 -17.902 1.00 80.00 631 ASN A N 1
ATOM 4981 C CA . ASN A 1 631 ? -32.112 -23.530 -16.872 1.00 80.00 631 ASN A CA 1
ATOM 4982 C C . ASN A 1 631 ? -32.485 -23.178 -15.417 1.00 80.00 631 ASN A C 1
ATOM 4984 O O . ASN A 1 631 ? -31.609 -23.041 -14.571 1.00 80.00 631 ASN A O 1
ATOM 4988 N N . CYS A 1 632 ? -33.789 -23.122 -15.121 1.00 83.44 632 CYS A N 1
ATOM 4989 C CA . CYS A 1 632 ? -34.331 -22.910 -13.771 1.00 83.44 632 CYS A CA 1
ATOM 4990 C C . CYS A 1 632 ? -34.090 -21.518 -13.158 1.00 83.44 632 CYS A C 1
ATOM 4992 O O . CYS A 1 632 ? -34.094 -21.383 -11.934 1.00 83.44 632 CYS A O 1
ATOM 4994 N N . GLY A 1 633 ? -33.969 -20.486 -13.998 1.00 79.19 633 GLY A N 1
ATOM 4995 C CA . GLY A 1 633 ? -33.875 -19.099 -13.552 1.00 79.19 633 GLY A CA 1
ATOM 4996 C C . GLY A 1 633 ? -32.508 -18.693 -12.994 1.00 79.19 633 GLY A C 1
ATOM 4997 O O . GLY A 1 633 ? -31.631 -19.522 -12.751 1.00 79.19 633 GLY A O 1
ATOM 4998 N N . ILE A 1 634 ? -32.321 -17.386 -12.823 1.00 85.44 634 ILE A N 1
ATOM 4999 C CA . ILE A 1 634 ? -31.120 -16.729 -12.314 1.00 85.44 634 ILE A CA 1
ATOM 5000 C C . ILE A 1 634 ? -31.527 -15.746 -11.208 1.00 85.44 634 ILE A C 1
ATOM 5002 O O . ILE A 1 634 ? -32.324 -14.836 -11.432 1.00 85.44 634 ILE A O 1
ATOM 5006 N N . ALA A 1 635 ? -30.953 -15.901 -10.014 1.00 88.12 635 ALA A N 1
ATOM 5007 C CA . ALA A 1 635 ? -31.107 -14.925 -8.940 1.00 88.12 635 ALA A CA 1
ATOM 5008 C C . ALA A 1 635 ? -30.140 -13.752 -9.139 1.00 88.12 635 ALA A C 1
ATOM 5010 O O . ALA A 1 635 ? -28.945 -13.972 -9.360 1.00 88.12 635 ALA A O 1
ATOM 5011 N N . TYR A 1 636 ? -30.648 -12.527 -8.983 1.00 88.31 636 TYR A N 1
ATOM 5012 C CA . TYR A 1 636 ? -29.887 -11.282 -9.104 1.00 88.31 636 TYR A CA 1
ATOM 5013 C C . TYR A 1 636 ? -29.829 -10.572 -7.755 1.00 88.31 636 TYR A C 1
ATOM 5015 O O . TYR A 1 636 ? -30.851 -10.399 -7.087 1.00 88.31 636 TYR A O 1
ATOM 5023 N N . ILE A 1 637 ? -28.644 -10.103 -7.381 1.00 93.00 637 ILE A N 1
ATOM 5024 C CA . ILE A 1 637 ? -28.454 -9.201 -6.251 1.00 93.00 637 ILE A CA 1
ATOM 5025 C C . ILE A 1 637 ? -27.612 -8.035 -6.748 1.00 93.00 637 ILE A C 1
ATOM 5027 O O . ILE A 1 637 ? -26.386 -8.104 -6.797 1.00 93.00 637 ILE A O 1
ATOM 5031 N N . LYS A 1 638 ? -28.292 -6.956 -7.126 1.00 82.00 638 LYS A N 1
ATOM 5032 C CA . LYS A 1 638 ? -27.676 -5.751 -7.653 1.00 82.00 638 LYS A CA 1
ATOM 5033 C C . LYS A 1 638 ? -27.452 -4.716 -6.562 1.00 82.00 638 LYS A C 1
ATOM 5035 O O . LYS A 1 638 ? -28.385 -4.363 -5.844 1.00 82.00 638 LYS A O 1
ATOM 5040 N N . VAL A 1 639 ? -26.234 -4.198 -6.493 1.00 70.31 639 VAL A N 1
ATOM 5041 C CA . VAL A 1 639 ? -25.851 -3.059 -5.656 1.00 70.31 639 VAL A CA 1
ATOM 5042 C C . VAL A 1 639 ? -25.410 -1.951 -6.604 1.00 70.31 639 VAL A C 1
ATOM 5044 O O . VAL A 1 639 ? -24.523 -2.165 -7.425 1.00 70.31 639 VAL A O 1
ATOM 5047 N N . HIS A 1 640 ? -26.075 -0.797 -6.553 1.00 69.00 640 HIS A N 1
ATOM 5048 C CA . HIS A 1 640 ? -25.887 0.299 -7.511 1.00 69.00 640 HIS A CA 1
ATOM 5049 C C . HIS A 1 640 ? -26.004 -0.162 -8.977 1.00 69.00 640 HIS A C 1
ATOM 5051 O O . HIS A 1 640 ? -25.166 0.147 -9.815 1.00 69.00 640 HIS A O 1
ATOM 5057 N N . GLY A 1 641 ? -27.019 -0.983 -9.275 1.00 69.12 641 GLY A N 1
ATOM 5058 C CA . GLY A 1 641 ? -27.280 -1.499 -10.625 1.00 69.12 641 GLY A CA 1
ATOM 5059 C C . GLY A 1 641 ? -26.377 -2.657 -11.082 1.00 69.12 641 GLY A C 1
ATOM 5060 O O . GLY A 1 641 ? -26.759 -3.382 -12.006 1.00 69.12 641 GLY A O 1
ATOM 5061 N N . LYS A 1 642 ? -25.246 -2.906 -10.410 1.00 66.38 642 LYS A N 1
ATOM 5062 C CA . LYS A 1 642 ? -24.307 -3.994 -10.720 1.00 66.38 642 LYS A CA 1
ATOM 5063 C C . LYS A 1 642 ? -24.652 -5.267 -9.968 1.00 66.38 642 LYS A C 1
ATOM 5065 O O . LYS A 1 642 ? -24.810 -5.231 -8.755 1.00 66.38 642 LYS A O 1
ATOM 5070 N N . ASP A 1 643 ? -24.751 -6.388 -10.674 1.00 82.69 643 ASP A N 1
ATOM 5071 C CA . ASP A 1 643 ? -25.052 -7.678 -10.057 1.00 82.69 643 ASP A CA 1
ATOM 5072 C C . ASP A 1 643 ? -23.825 -8.313 -9.401 1.00 82.69 643 ASP A C 1
ATOM 5074 O O . ASP A 1 643 ? -22.737 -8.349 -9.975 1.00 82.69 643 ASP A O 1
ATOM 5078 N N . HIS A 1 644 ? -24.035 -8.822 -8.196 1.00 79.75 644 HIS A N 1
ATOM 5079 C CA . HIS A 1 644 ? -23.038 -9.463 -7.355 1.00 79.75 644 HIS A CA 1
ATOM 5080 C C . HIS A 1 644 ? -23.445 -10.882 -6.947 1.00 79.75 644 HIS A C 1
ATOM 5082 O O . HIS A 1 644 ? -22.748 -11.496 -6.154 1.00 79.75 644 HIS A O 1
ATOM 5088 N N . SER A 1 645 ? -24.552 -11.428 -7.449 1.00 84.25 645 SER A N 1
ATOM 5089 C CA . SER A 1 645 ? -24.921 -12.828 -7.207 1.00 84.25 645 SER A CA 1
ATOM 5090 C C . SER A 1 645 ? -23.937 -13.797 -7.889 1.00 84.25 645 SER A C 1
ATOM 5092 O O . SER A 1 645 ? -23.486 -13.539 -9.000 1.00 84.25 645 SER A O 1
ATOM 5094 N N . LEU A 1 646 ? -23.621 -14.947 -7.270 1.00 87.75 646 LEU A N 1
ATOM 5095 C CA . LEU A 1 646 ? -22.842 -16.014 -7.941 1.00 87.75 646 LEU A CA 1
ATOM 5096 C C . LEU A 1 646 ? -23.718 -16.932 -8.803 1.00 87.75 646 LEU A C 1
ATOM 5098 O O . LEU A 1 646 ? -23.207 -17.871 -9.413 1.00 87.75 646 LEU A O 1
ATOM 5102 N N . HIS A 1 647 ? -25.029 -16.686 -8.834 1.00 89.38 647 HIS A N 1
ATOM 5103 C CA . HIS A 1 647 ? -25.986 -17.398 -9.682 1.00 89.38 647 HIS A CA 1
ATOM 5104 C C . HIS A 1 647 ? -26.015 -18.921 -9.488 1.00 89.38 647 HIS A C 1
ATOM 5106 O O . HIS A 1 647 ? -26.237 -19.679 -10.438 1.00 89.38 647 HIS A O 1
ATOM 5112 N N . GLY A 1 648 ? -25.761 -19.399 -8.270 1.00 88.38 648 GLY A N 1
ATOM 5113 C CA . GLY A 1 648 ? -25.827 -20.826 -7.960 1.00 88.38 648 GLY A CA 1
ATOM 5114 C C . GLY A 1 648 ? -27.183 -21.231 -7.385 1.00 88.38 648 GLY A C 1
ATOM 5115 O O . GLY A 1 648 ? -27.874 -20.421 -6.764 1.00 88.38 648 GLY A O 1
ATOM 5116 N N . ARG A 1 649 ? -27.545 -22.508 -7.564 1.00 91.44 649 ARG A N 1
ATOM 5117 C CA . ARG A 1 649 ? -28.731 -23.116 -6.939 1.00 91.44 649 ARG A CA 1
ATOM 5118 C C . ARG A 1 649 ? -28.672 -22.980 -5.416 1.00 91.44 649 ARG A C 1
ATOM 5120 O O . ARG A 1 649 ? -27.612 -23.159 -4.818 1.00 91.44 649 ARG A O 1
ATOM 5127 N N . GLY A 1 650 ? -29.825 -22.734 -4.801 1.00 93.81 650 GLY A N 1
ATOM 5128 C CA . GLY A 1 650 ? -29.956 -22.559 -3.360 1.00 93.81 650 GLY A CA 1
ATOM 5129 C C . GLY A 1 650 ? -30.001 -21.085 -2.975 1.00 93.81 650 GLY A C 1
ATOM 5130 O O . GLY A 1 650 ? -30.688 -20.293 -3.617 1.00 93.81 650 GLY A O 1
ATOM 5131 N N . ILE A 1 651 ? -29.314 -20.718 -1.896 1.00 95.81 651 ILE A N 1
ATOM 5132 C CA . ILE A 1 651 ? -29.370 -19.381 -1.294 1.00 95.81 651 ILE A CA 1
ATOM 5133 C C . ILE A 1 651 ? -28.113 -18.604 -1.670 1.00 95.81 651 ILE A C 1
ATOM 5135 O O . ILE A 1 651 ? -27.009 -18.993 -1.302 1.00 95.81 651 ILE A O 1
ATOM 5139 N N . ASN A 1 652 ? -28.287 -17.478 -2.347 1.00 96.62 652 ASN A N 1
ATOM 5140 C CA . ASN A 1 652 ? -27.245 -16.519 -2.688 1.00 96.62 652 ASN A CA 1
ATOM 5141 C C . ASN A 1 652 ? -27.283 -15.369 -1.676 1.00 96.62 652 ASN A C 1
ATOM 5143 O O . ASN A 1 652 ? -28.359 -14.870 -1.346 1.00 96.62 652 ASN A O 1
ATOM 5147 N N . VAL A 1 653 ? -26.118 -14.967 -1.167 1.00 97.06 653 VAL A N 1
ATOM 5148 C CA . VAL A 1 653 ? -25.966 -13.925 -0.145 1.00 97.06 653 VAL A CA 1
ATOM 5149 C C . VAL A 1 653 ? -24.884 -12.934 -0.565 1.00 97.06 653 VAL A C 1
ATOM 5151 O O . VAL A 1 653 ? -23.756 -13.342 -0.831 1.00 97.06 653 VAL A O 1
ATOM 5154 N N . VAL A 1 654 ? -25.206 -11.641 -0.556 1.00 94.88 654 VAL A N 1
ATOM 5155 C CA . VAL A 1 654 ? -24.264 -10.527 -0.747 1.00 94.88 654 VAL A CA 1
ATOM 5156 C C . VAL A 1 654 ? -24.250 -9.676 0.519 1.00 94.88 654 VAL A C 1
ATOM 5158 O O . VAL A 1 654 ? -25.301 -9.299 1.034 1.00 94.88 654 VAL A O 1
ATOM 5161 N N . VAL A 1 655 ? -23.061 -9.375 1.032 1.00 86.50 655 VAL A N 1
ATOM 5162 C CA . VAL A 1 655 ? -22.862 -8.516 2.205 1.00 86.50 655 VAL A CA 1
ATOM 5163 C C . VAL A 1 655 ? -22.300 -7.179 1.745 1.00 86.50 655 VAL A C 1
ATOM 5165 O O . VAL A 1 655 ? -21.309 -7.157 1.020 1.00 86.50 655 VAL A O 1
ATOM 5168 N N . VAL A 1 656 ? -22.909 -6.076 2.174 1.00 76.25 656 VAL A N 1
ATOM 5169 C CA . VAL A 1 656 ? -22.548 -4.708 1.780 1.00 76.25 656 VAL A CA 1
ATOM 5170 C C . VAL A 1 656 ? -22.227 -3.880 3.021 1.00 76.25 656 VAL A C 1
ATOM 5172 O O . VAL A 1 656 ? -22.968 -3.911 4.000 1.00 76.25 656 VAL A O 1
ATOM 5175 N N . ASP A 1 657 ? -21.145 -3.115 3.002 1.00 70.38 657 ASP A N 1
ATOM 5176 C CA . ASP A 1 657 ? -20.818 -2.154 4.052 1.00 70.38 657 ASP A CA 1
ATOM 5177 C C . ASP A 1 657 ? -21.852 -1.013 4.075 1.00 70.38 657 ASP A C 1
ATOM 5179 O O . ASP A 1 657 ? -22.043 -0.306 3.086 1.00 70.38 657 ASP A O 1
ATOM 5183 N N . ALA A 1 658 ? -22.531 -0.807 5.207 1.00 67.88 658 ALA A N 1
ATOM 5184 C CA . ALA A 1 658 ? -23.628 0.157 5.301 1.00 67.88 658 ALA A CA 1
ATOM 5185 C C . ALA A 1 658 ? -23.166 1.628 5.373 1.00 67.88 658 ALA A C 1
ATOM 5187 O O . ALA A 1 658 ? -24.006 2.530 5.403 1.00 67.88 658 ALA A O 1
ATOM 5188 N N . ARG A 1 659 ? -21.857 1.901 5.462 1.00 58.78 659 ARG A N 1
ATOM 5189 C CA . ARG A 1 659 ? -21.285 3.262 5.495 1.00 58.78 659 ARG A CA 1
ATOM 5190 C C . ARG A 1 659 ? -20.846 3.715 4.110 1.00 58.78 659 ARG A C 1
ATOM 5192 O O . ARG A 1 659 ? -20.930 4.897 3.804 1.00 58.78 659 ARG A O 1
ATOM 5199 N N . THR A 1 660 ? -20.365 2.773 3.307 1.00 51.16 660 THR A N 1
ATOM 5200 C CA . THR A 1 660 ? -19.706 3.032 2.023 1.00 51.16 660 THR A CA 1
ATOM 5201 C C . THR A 1 660 ? -20.466 2.476 0.826 1.00 51.16 660 THR A C 1
ATOM 5203 O O . THR A 1 660 ? -20.295 2.982 -0.276 1.00 51.16 660 THR A O 1
ATOM 5206 N N . GLY A 1 661 ? -21.329 1.473 1.024 1.00 52.78 661 GLY A N 1
ATOM 5207 C CA . GLY A 1 661 ? -22.067 0.815 -0.057 1.00 52.78 661 GLY A CA 1
ATOM 5208 C C . GLY A 1 661 ? -21.249 -0.233 -0.807 1.00 52.78 661 GLY A C 1
ATOM 5209 O O . GLY A 1 661 ? -21.711 -0.756 -1.818 1.00 52.78 661 GLY A O 1
ATOM 5210 N N . PHE A 1 662 ? -20.047 -0.567 -0.324 1.00 55.66 662 PHE A N 1
ATOM 5211 C CA . PHE A 1 662 ? -19.185 -1.560 -0.959 1.00 55.66 662 PHE A CA 1
ATOM 5212 C C . PHE A 1 662 ? -19.581 -2.990 -0.610 1.00 55.66 662 PHE A C 1
ATOM 5214 O O . PHE A 1 662 ? -19.837 -3.312 0.548 1.00 55.66 662 PHE A O 1
ATOM 5221 N N . VAL A 1 663 ? -19.554 -3.872 -1.606 1.00 58.75 663 VAL A N 1
ATOM 5222 C CA . VAL A 1 663 ? -19.729 -5.313 -1.402 1.00 58.75 663 VAL A CA 1
ATOM 5223 C C . VAL A 1 663 ? -18.482 -5.891 -0.729 1.00 58.75 663 VAL A C 1
ATOM 5225 O O . VAL A 1 663 ? -17.373 -5.756 -1.239 1.00 58.75 663 VAL A O 1
ATOM 5228 N N . LEU A 1 664 ? -18.676 -6.527 0.425 1.00 61.50 664 LEU A N 1
ATOM 5229 C CA . LEU A 1 664 ? -17.625 -7.122 1.252 1.00 61.50 664 LEU A CA 1
ATOM 5230 C C . LEU A 1 664 ? -17.442 -8.612 0.961 1.00 61.50 664 LEU A C 1
ATOM 5232 O O . LEU A 1 664 ? -16.322 -9.090 0.824 1.00 61.50 664 LEU A O 1
ATOM 5236 N N . GLU A 1 665 ? -18.549 -9.351 0.873 1.00 75.19 665 GLU A N 1
ATOM 5237 C CA . GLU A 1 665 ? -18.544 -10.795 0.646 1.00 75.19 665 GLU A CA 1
ATOM 5238 C C . GLU A 1 665 ? -19.724 -11.212 -0.229 1.00 75.19 665 GLU A C 1
ATOM 5240 O O . GLU A 1 665 ? -20.799 -10.611 -0.203 1.00 75.19 665 GLU A O 1
ATOM 5245 N N . THR A 1 666 ? -19.536 -12.288 -0.988 1.00 87.38 666 THR A N 1
ATOM 5246 C CA . THR A 1 666 ? -20.586 -12.934 -1.776 1.00 87.38 666 THR A CA 1
ATOM 5247 C C . THR A 1 666 ? -20.451 -14.443 -1.637 1.00 87.38 666 THR A C 1
ATOM 5249 O O . THR A 1 666 ? -19.357 -14.983 -1.803 1.00 87.38 666 THR A O 1
ATOM 5252 N N . LYS A 1 667 ? -21.548 -15.133 -1.312 1.00 91.25 667 LYS A N 1
ATOM 5253 C CA . LYS A 1 667 ? -21.574 -16.589 -1.111 1.00 91.25 667 LYS A CA 1
ATOM 5254 C C . LYS A 1 667 ? -22.847 -17.216 -1.657 1.00 91.25 667 LYS A C 1
ATOM 5256 O O . LYS A 1 667 ? -23.893 -16.572 -1.696 1.00 91.25 667 LYS A O 1
ATOM 5261 N N . THR A 1 668 ? -22.759 -18.502 -1.980 1.00 95.31 668 THR A N 1
ATOM 5262 C CA . THR A 1 668 ? -23.906 -19.330 -2.358 1.00 95.31 668 THR A CA 1
ATOM 5263 C C . THR A 1 668 ? -23.905 -20.629 -1.572 1.00 95.31 668 THR A C 1
ATOM 5265 O O . THR A 1 668 ? -22.848 -21.219 -1.360 1.00 95.31 668 THR A O 1
ATOM 5268 N N . TYR A 1 669 ? -25.094 -21.058 -1.158 1.00 95.38 669 TYR A N 1
ATOM 5269 C CA . TYR A 1 669 ? -25.322 -22.225 -0.316 1.00 95.38 669 TYR A CA 1
ATOM 5270 C C . TYR A 1 669 ? -26.371 -23.124 -0.971 1.00 95.38 669 TYR A C 1
ATOM 5272 O O . TYR A 1 669 ? -27.560 -22.795 -0.974 1.00 95.38 669 TYR A O 1
ATOM 5280 N N . ASP A 1 670 ? -25.944 -24.263 -1.521 1.00 94.88 670 ASP A N 1
ATOM 5281 C CA . ASP A 1 670 ? -26.828 -25.227 -2.190 1.00 94.88 670 ASP A CA 1
ATOM 5282 C C . ASP A 1 670 ? -27.579 -26.093 -1.167 1.00 94.88 670 ASP A C 1
ATOM 5284 O O . ASP A 1 670 ? -27.308 -27.282 -0.976 1.00 94.88 670 ASP A O 1
ATOM 5288 N N . THR A 1 671 ? -28.564 -25.487 -0.502 1.00 91.44 671 THR A N 1
ATOM 5289 C CA . THR A 1 671 ? -29.425 -26.153 0.488 1.00 91.44 671 THR A CA 1
ATOM 5290 C C . THR A 1 671 ? -30.407 -27.155 -0.132 1.00 91.44 671 THR A C 1
ATOM 5292 O O . THR A 1 671 ? -31.209 -27.756 0.586 1.00 91.44 671 THR A O 1
ATOM 5295 N N . HIS A 1 672 ? -30.344 -27.384 -1.446 1.00 89.69 672 HIS A N 1
ATOM 5296 C CA . HIS A 1 672 ? -31.000 -28.506 -2.112 1.00 89.69 672 HIS A CA 1
ATOM 5297 C C . HIS A 1 672 ? -30.078 -29.729 -2.242 1.00 89.69 672 HIS A C 1
ATOM 5299 O O . HIS A 1 672 ? -30.512 -30.878 -2.067 1.00 89.69 672 HIS A O 1
ATOM 5305 N N . GLY A 1 673 ? -28.813 -29.485 -2.591 1.00 88.62 673 GLY A N 1
ATOM 5306 C CA . GLY A 1 673 ? -27.808 -30.503 -2.879 1.00 88.62 673 GLY A CA 1
ATOM 5307 C C . GLY A 1 673 ? -27.111 -31.080 -1.646 1.00 88.62 673 GLY A C 1
ATOM 5308 O O . GLY A 1 673 ? -26.867 -32.286 -1.617 1.00 88.62 673 GLY A O 1
ATOM 5309 N N . ASP A 1 674 ? -26.828 -30.262 -0.626 1.00 91.62 674 ASP A N 1
ATOM 5310 C CA . ASP A 1 674 ? -26.044 -30.664 0.553 1.00 91.62 674 ASP A CA 1
ATOM 5311 C C . ASP A 1 674 ? -26.740 -30.264 1.869 1.00 91.62 674 ASP A C 1
ATOM 5313 O O . ASP A 1 674 ? -27.095 -29.109 2.108 1.00 91.62 674 ASP A O 1
ATOM 5317 N N . ALA A 1 675 ? -26.909 -31.247 2.758 1.00 88.75 675 ALA A N 1
ATOM 5318 C CA . ALA A 1 675 ? -27.544 -31.078 4.063 1.00 88.75 675 ALA A CA 1
ATOM 5319 C C . ALA A 1 675 ? -26.739 -30.208 5.045 1.00 88.75 675 ALA A C 1
ATOM 5321 O O . ALA A 1 675 ? -27.285 -29.738 6.044 1.00 88.75 675 ALA A O 1
ATOM 5322 N N . ASN A 1 676 ? -25.451 -29.982 4.778 1.00 91.44 676 ASN A N 1
ATOM 5323 C CA . ASN A 1 676 ? -24.582 -29.161 5.619 1.00 91.44 676 ASN A CA 1
ATOM 5324 C C . ASN A 1 676 ? -24.631 -27.668 5.263 1.00 91.44 676 ASN A C 1
ATOM 5326 O O . ASN A 1 676 ? -24.234 -26.839 6.085 1.00 91.44 676 ASN A O 1
ATOM 5330 N N . GLU A 1 677 ? -25.122 -27.308 4.075 1.00 93.38 677 GLU A N 1
ATOM 5331 C CA . GLU A 1 677 ? -25.090 -25.929 3.567 1.00 93.38 677 GLU A CA 1
ATOM 5332 C C . GLU A 1 677 ? -25.931 -24.970 4.410 1.00 93.38 677 GLU A C 1
ATOM 5334 O O . GLU A 1 677 ? -25.511 -23.844 4.664 1.00 93.38 677 GLU A O 1
ATOM 5339 N N . ALA A 1 678 ? -27.059 -25.425 4.965 1.00 90.19 678 ALA A N 1
ATOM 5340 C CA . ALA A 1 678 ? -27.865 -24.591 5.856 1.00 90.19 678 ALA A CA 1
ATOM 5341 C C . ALA A 1 678 ? -27.128 -24.237 7.163 1.00 90.19 678 ALA A C 1
ATOM 5343 O O . ALA A 1 678 ? -27.245 -23.117 7.658 1.00 90.19 678 ALA A O 1
ATOM 5344 N N . ASN A 1 679 ? -26.310 -25.152 7.698 1.00 90.56 679 ASN A N 1
ATOM 5345 C CA . ASN A 1 679 ? -25.484 -24.874 8.877 1.00 90.56 679 ASN A CA 1
ATOM 5346 C C . ASN A 1 679 ? -24.297 -23.960 8.543 1.00 90.56 679 ASN A C 1
ATOM 5348 O O . ASN A 1 679 ? -23.947 -23.102 9.353 1.00 90.56 679 ASN A O 1
ATOM 5352 N N . ARG A 1 680 ? -23.698 -24.102 7.350 1.00 93.94 680 ARG A N 1
ATOM 5353 C CA . ARG A 1 680 ? -22.647 -23.190 6.862 1.00 93.94 680 ARG A CA 1
ATOM 5354 C C . ARG A 1 680 ? -23.190 -21.774 6.673 1.00 93.94 680 ARG A C 1
ATOM 5356 O O . ARG A 1 680 ? -22.567 -20.830 7.154 1.00 93.94 680 ARG A O 1
ATOM 5363 N N . LEU A 1 681 ? -24.376 -21.641 6.073 1.00 95.44 681 LEU A N 1
ATOM 5364 C CA . LEU A 1 681 ? -25.091 -20.371 5.957 1.00 95.44 681 LEU A CA 1
ATOM 5365 C C . LEU A 1 681 ? -25.331 -19.752 7.335 1.00 95.44 681 LEU A C 1
ATOM 5367 O O . LEU A 1 681 ? -24.988 -18.594 7.550 1.00 95.44 681 LEU A O 1
ATOM 5371 N N . ALA A 1 682 ? -25.870 -20.519 8.286 1.00 94.25 682 ALA A N 1
ATOM 5372 C CA . ALA A 1 682 ? -26.116 -20.032 9.641 1.00 94.25 682 ALA A CA 1
ATOM 5373 C C . ALA A 1 682 ? -24.824 -19.557 10.331 1.00 94.25 682 ALA A C 1
ATOM 5375 O O . ALA A 1 682 ? -24.804 -18.486 10.936 1.00 94.25 682 ALA A O 1
ATOM 5376 N N . GLY A 1 683 ? -23.734 -20.324 10.219 1.00 91.50 683 GLY A N 1
ATOM 5377 C CA . GLY A 1 683 ? -22.426 -19.950 10.759 1.00 91.50 683 GLY A CA 1
ATOM 5378 C C . GLY A 1 683 ? -21.902 -18.644 10.161 1.00 91.50 683 GLY A C 1
ATOM 5379 O O . GLY A 1 683 ? -21.480 -17.759 10.902 1.00 91.50 683 GLY A O 1
ATOM 5380 N N . PHE A 1 684 ? -22.007 -18.495 8.840 1.00 96.06 684 PHE A N 1
ATOM 5381 C CA . PHE A 1 684 ? -21.612 -17.280 8.135 1.00 96.06 684 PHE A CA 1
ATOM 5382 C C . PHE A 1 684 ? -22.450 -16.067 8.540 1.00 96.06 684 PHE A C 1
ATOM 5384 O O . PHE A 1 684 ? -21.905 -15.038 8.928 1.00 96.06 684 PHE A O 1
ATOM 5391 N N . LEU A 1 685 ? -23.779 -16.182 8.504 1.00 94.50 685 LEU A N 1
ATOM 5392 C CA . LEU A 1 685 ? -24.663 -15.083 8.885 1.00 94.50 685 LEU A CA 1
ATOM 5393 C C . LEU A 1 685 ? -24.438 -14.662 10.341 1.00 94.50 685 LEU A C 1
ATOM 5395 O O . LEU A 1 685 ? -24.531 -13.476 10.645 1.00 94.50 685 LEU A O 1
ATOM 5399 N N . ASN A 1 686 ? -24.109 -15.594 11.241 1.00 92.50 686 ASN A N 1
ATOM 5400 C CA . ASN A 1 686 ? -23.802 -15.295 12.642 1.00 92.50 686 ASN A CA 1
ATOM 5401 C C . ASN A 1 686 ? -22.394 -14.720 12.863 1.00 92.50 686 ASN A C 1
ATOM 5403 O O . ASN A 1 686 ? -22.195 -14.021 13.855 1.00 92.50 686 ASN A O 1
ATOM 5407 N N . SER A 1 687 ? -21.434 -14.958 11.962 1.00 87.88 687 SER A N 1
ATOM 5408 C CA . SER A 1 687 ? -20.097 -14.358 12.061 1.00 87.88 687 SER A CA 1
ATOM 5409 C C . SER A 1 687 ? -20.055 -12.889 11.637 1.00 87.88 687 SER A C 1
ATOM 5411 O O . SER A 1 687 ? -19.079 -12.209 11.941 1.00 87.88 687 SER A O 1
ATOM 5413 N N . LEU A 1 688 ? -21.091 -12.386 10.953 1.00 85.00 688 LEU A N 1
ATOM 5414 C CA . LEU A 1 688 ? -21.164 -10.987 10.523 1.00 85.00 688 LEU A CA 1
ATOM 5415 C C . LEU A 1 688 ? -21.268 -10.043 11.731 1.00 85.00 688 LEU A C 1
ATOM 5417 O O . LEU A 1 688 ? -22.264 -10.066 12.469 1.00 85.00 688 LEU A O 1
ATOM 5421 N N . GLN A 1 689 ? -20.244 -9.201 11.888 1.00 72.56 689 GLN A N 1
ATOM 5422 C CA . GLN A 1 689 ? -20.126 -8.146 12.898 1.00 72.56 689 GLN A CA 1
ATOM 5423 C C . GLN A 1 689 ? -20.089 -6.763 12.229 1.00 72.56 689 GLN A C 1
ATOM 5425 O O . GLN A 1 689 ? -19.705 -6.638 11.070 1.00 72.56 689 GLN A O 1
ATOM 5430 N N . GLY A 1 690 ? -20.457 -5.717 12.972 1.00 68.00 690 GLY A N 1
ATOM 5431 C CA . GLY A 1 690 ? -20.442 -4.336 12.480 1.00 68.00 690 GLY A CA 1
ATOM 5432 C C . GLY A 1 690 ? -21.716 -3.918 11.740 1.00 68.00 690 GLY A C 1
ATOM 5433 O O . GLY A 1 690 ? -22.764 -4.554 11.878 1.00 68.00 690 GLY A O 1
ATOM 5434 N N . ASP A 1 691 ? -21.619 -2.816 10.993 1.00 76.00 691 ASP A N 1
ATOM 5435 C CA . ASP A 1 691 ? -22.729 -2.161 10.293 1.00 76.00 691 ASP A CA 1
ATOM 5436 C C . ASP A 1 691 ? -22.792 -2.633 8.833 1.00 76.00 691 ASP A C 1
ATOM 5438 O O . ASP A 1 691 ? -22.350 -1.923 7.929 1.00 76.00 691 ASP A O 1
ATOM 5442 N N . VAL A 1 692 ? -23.315 -3.837 8.586 1.00 85.12 692 VAL A N 1
ATOM 5443 C CA . VAL A 1 692 ? -23.427 -4.385 7.226 1.00 85.12 692 VAL A CA 1
ATOM 5444 C C . VAL A 1 692 ? -24.872 -4.680 6.838 1.00 85.12 692 VAL A C 1
ATOM 5446 O O . VAL A 1 692 ? -25.690 -5.125 7.648 1.00 85.12 692 VAL A O 1
ATOM 5449 N N . ILE A 1 693 ? -25.180 -4.419 5.572 1.00 92.56 693 ILE A N 1
ATOM 5450 C CA . ILE A 1 693 ? -26.419 -4.791 4.898 1.00 92.56 693 ILE A CA 1
ATOM 5451 C C . ILE A 1 693 ? -26.235 -6.211 4.360 1.00 92.56 693 ILE A C 1
ATOM 5453 O O . ILE A 1 693 ? -25.218 -6.518 3.741 1.00 92.56 693 ILE A O 1
ATOM 5457 N N . VAL A 1 694 ? -27.208 -7.085 4.596 1.00 97.25 694 VAL A N 1
ATOM 5458 C CA . VAL A 1 694 ? -27.163 -8.482 4.149 1.00 97.25 694 VAL A CA 1
ATOM 5459 C C . VAL A 1 694 ? -28.296 -8.721 3.174 1.00 97.25 694 VAL A C 1
ATOM 5461 O O . VAL A 1 694 ? -29.463 -8.576 3.528 1.00 97.25 694 VAL A O 1
ATOM 5464 N N . VAL A 1 695 ? -27.953 -9.094 1.950 1.00 98.19 695 VAL A N 1
ATOM 5465 C CA . VAL A 1 695 ? -28.899 -9.258 0.853 1.00 98.19 695 VAL A CA 1
ATOM 5466 C C . VAL A 1 695 ? -28.961 -10.723 0.451 1.00 98.19 695 VAL A C 1
ATOM 5468 O O . VAL A 1 695 ? -27.923 -11.344 0.244 1.00 98.19 695 VAL A O 1
ATOM 5471 N N . VAL A 1 696 ? -30.162 -11.291 0.366 1.00 97.94 696 VAL A N 1
ATOM 5472 C CA . VAL A 1 696 ? -30.391 -12.725 0.151 1.00 97.94 696 VAL A CA 1
ATOM 5473 C C . VAL A 1 696 ? -31.366 -12.941 -1.001 1.00 97.94 696 VAL A C 1
ATOM 5475 O O . VAL A 1 696 ? -32.418 -12.303 -1.041 1.00 97.94 696 VAL A O 1
ATOM 5478 N N . ALA A 1 697 ? -31.043 -13.877 -1.893 1.00 96.94 697 ALA A N 1
ATOM 5479 C CA . ALA A 1 697 ? -31.904 -14.329 -2.984 1.00 96.94 697 ALA A CA 1
ATOM 5480 C C . ALA A 1 697 ? -31.823 -15.854 -3.157 1.00 96.94 697 ALA A C 1
ATOM 5482 O O . ALA A 1 697 ? -30.779 -16.457 -2.926 1.00 96.94 697 ALA A O 1
ATOM 5483 N N . VAL A 1 698 ? -32.909 -16.488 -3.589 1.00 95.12 698 VAL A N 1
ATOM 5484 C CA . VAL A 1 698 ? -32.984 -17.925 -3.885 1.00 95.12 698 VAL A CA 1
ATOM 5485 C C . VAL A 1 698 ? -32.965 -18.126 -5.396 1.00 95.12 698 VAL A C 1
ATOM 5487 O O . VAL A 1 698 ? -33.597 -17.358 -6.119 1.00 95.12 698 VAL A O 1
ATOM 5490 N N . GLN A 1 699 ? -32.254 -19.157 -5.852 1.00 94.56 699 GLN A N 1
ATOM 5491 C CA . GLN A 1 699 ? -32.283 -19.631 -7.236 1.00 94.56 699 GLN A CA 1
ATOM 5492 C C . GLN A 1 699 ? -32.635 -21.120 -7.287 1.00 94.56 699 GLN A C 1
ATOM 5494 O O . GLN A 1 699 ? -32.050 -21.919 -6.549 1.00 94.56 699 GLN A O 1
ATOM 5499 N N . ASP A 1 700 ? -33.533 -21.490 -8.203 1.00 92.88 700 ASP A N 1
ATOM 5500 C CA . ASP A 1 700 ? -34.058 -22.847 -8.422 1.00 92.88 700 ASP A CA 1
ATOM 5501 C C . ASP A 1 700 ? -34.793 -23.430 -7.204 1.00 92.88 700 ASP A C 1
ATOM 5503 O O . ASP A 1 700 ? -36.021 -23.499 -7.214 1.00 92.88 700 ASP A O 1
ATOM 5507 N N . GLU A 1 701 ? -34.070 -23.860 -6.166 1.00 90.31 701 GLU A N 1
ATOM 5508 C CA . GLU A 1 701 ? -34.615 -24.599 -5.024 1.00 90.31 701 GLU A CA 1
ATOM 5509 C C . GLU A 1 701 ? -33.700 -24.455 -3.798 1.00 90.31 701 GLU A C 1
ATOM 5511 O O . GLU A 1 701 ? -32.494 -24.678 -3.894 1.00 90.31 701 GLU A O 1
ATOM 5516 N N . ALA A 1 702 ? -34.268 -24.133 -2.632 1.00 91.88 702 ALA A N 1
ATOM 5517 C CA . ALA A 1 702 ? -33.516 -24.000 -1.379 1.00 91.88 702 ALA A CA 1
ATOM 5518 C C . ALA A 1 702 ? -34.165 -24.701 -0.167 1.00 91.88 702 ALA A C 1
ATOM 5520 O O . ALA A 1 702 ? -33.586 -24.702 0.920 1.00 91.88 702 ALA A O 1
ATOM 5521 N N . SER A 1 703 ? -35.356 -25.285 -0.306 1.00 91.50 703 SER A N 1
ATOM 5522 C CA . SER A 1 703 ? -36.194 -25.750 0.808 1.00 91.50 703 SER A CA 1
ATOM 5523 C C . SER A 1 703 ? -35.777 -27.098 1.403 1.00 91.50 703 SER A C 1
ATOM 5525 O O . SER A 1 703 ? -36.009 -27.331 2.597 1.00 91.50 703 SER A O 1
ATOM 5527 N N . LYS A 1 704 ? -35.170 -27.988 0.602 1.00 90.44 704 LYS A N 1
ATOM 5528 C CA . LYS A 1 704 ? -34.994 -29.413 0.937 1.00 90.44 704 LYS A CA 1
ATOM 5529 C C . LYS A 1 704 ? -34.180 -29.664 2.208 1.00 90.44 704 LYS A C 1
ATOM 5531 O O . LYS A 1 704 ? -34.608 -30.460 3.042 1.00 90.44 704 LYS A O 1
ATOM 5536 N N . PHE A 1 705 ? -33.047 -28.985 2.378 1.00 91.12 705 PHE A N 1
ATOM 5537 C CA . PHE A 1 705 ? -32.220 -29.054 3.587 1.00 91.12 705 PHE A CA 1
ATOM 5538 C C . PHE A 1 705 ? -32.168 -27.726 4.353 1.00 91.12 705 PHE A C 1
ATOM 5540 O O . PHE A 1 705 ? -31.241 -27.487 5.123 1.00 91.12 705 PHE A O 1
ATOM 5547 N N . PHE A 1 706 ? -33.167 -26.856 4.176 1.00 87.75 706 PHE A N 1
ATOM 5548 C CA . PHE A 1 706 ? -33.264 -25.615 4.945 1.00 87.75 706 PHE A CA 1
ATOM 5549 C C . PHE A 1 706 ? -33.518 -25.926 6.429 1.00 87.75 706 PHE A C 1
ATOM 5551 O O . PHE A 1 706 ? -34.522 -26.569 6.764 1.00 87.75 706 PHE A O 1
ATOM 5558 N N . ALA A 1 707 ? -32.617 -25.464 7.298 1.00 88.56 707 ALA A N 1
ATOM 5559 C CA . ALA A 1 707 ? -32.601 -25.767 8.729 1.00 88.56 707 ALA A CA 1
ATOM 5560 C C . ALA A 1 707 ? -33.027 -24.569 9.594 1.00 88.56 707 ALA A C 1
ATOM 5562 O O . ALA A 1 707 ? -32.830 -23.414 9.211 1.00 88.56 707 ALA A O 1
ATOM 5563 N N . ASP A 1 708 ? -33.536 -24.849 10.797 1.00 91.19 708 ASP A N 1
ATOM 5564 C CA . ASP A 1 708 ? -33.970 -23.826 11.763 1.00 91.19 708 ASP A CA 1
ATOM 5565 C C . ASP A 1 708 ? -32.824 -22.885 12.179 1.00 91.19 708 ASP A C 1
ATOM 5567 O O . ASP A 1 708 ? -33.040 -21.693 12.368 1.00 91.19 708 ASP A O 1
ATOM 5571 N N . SER A 1 709 ? -31.579 -23.375 12.201 1.00 91.62 709 SER A N 1
ATOM 5572 C CA . SER A 1 709 ? -30.384 -22.560 12.471 1.00 91.62 709 SER A CA 1
ATOM 5573 C C . SER A 1 709 ? -30.203 -21.409 11.471 1.00 91.62 709 SER A C 1
ATOM 5575 O O . SER A 1 709 ? -29.776 -20.317 11.850 1.00 91.62 709 SER A O 1
ATOM 5577 N N . ALA A 1 710 ? -30.556 -21.623 10.199 1.00 91.75 710 ALA A N 1
ATOM 5578 C CA . ALA A 1 710 ? -30.536 -20.581 9.176 1.00 91.75 710 ALA A CA 1
ATOM 5579 C C . ALA A 1 710 ? -31.716 -19.608 9.335 1.00 91.75 710 ALA A C 1
ATOM 5581 O O . ALA A 1 710 ? -31.546 -18.406 9.130 1.00 91.75 710 ALA A O 1
ATOM 5582 N N . ILE A 1 711 ? -32.890 -20.103 9.753 1.00 93.88 711 ILE A N 1
ATOM 5583 C CA . ILE A 1 711 ? -34.056 -19.264 10.081 1.00 93.88 711 ILE A CA 1
ATOM 5584 C C . ILE A 1 711 ? -33.705 -18.308 11.225 1.00 93.88 711 ILE A C 1
ATOM 5586 O O . ILE A 1 711 ? -33.930 -17.104 11.105 1.00 93.88 711 ILE A O 1
ATOM 5590 N N . ASP A 1 712 ? -33.113 -18.817 12.304 1.00 94.81 712 ASP A N 1
ATOM 5591 C CA . ASP A 1 712 ? -32.727 -18.017 13.469 1.00 94.81 712 ASP A CA 1
ATOM 5592 C C . ASP A 1 712 ? -31.682 -16.952 13.109 1.00 94.81 712 ASP A C 1
ATOM 5594 O O . ASP A 1 712 ? -31.799 -15.793 13.520 1.00 94.81 712 ASP A O 1
ATOM 5598 N N . ALA A 1 713 ? -30.698 -17.308 12.277 1.00 95.19 713 ALA A N 1
ATOM 5599 C CA . ALA A 1 713 ? -29.695 -16.365 11.795 1.00 95.19 713 ALA A CA 1
ATOM 5600 C C . ALA A 1 713 ? -30.308 -15.254 10.920 1.00 95.19 713 ALA A C 1
ATOM 5602 O O . ALA A 1 713 ? -29.929 -14.092 11.051 1.00 95.19 713 ALA A O 1
ATOM 5603 N N . LEU A 1 714 ? -31.294 -15.567 10.072 1.00 96.19 714 LEU A N 1
ATOM 5604 C CA . LEU A 1 714 ? -32.019 -14.564 9.281 1.00 96.19 714 LEU A CA 1
ATOM 5605 C C . LEU A 1 714 ? -32.923 -13.682 10.159 1.00 96.19 714 LEU A C 1
ATOM 5607 O O . LEU A 1 714 ? -32.983 -12.469 9.952 1.00 96.19 714 LEU A O 1
ATOM 5611 N N . LYS A 1 715 ? -33.571 -14.249 11.187 1.00 95.44 715 LYS A N 1
ATOM 5612 C CA . LYS A 1 715 ? -34.354 -13.486 12.179 1.00 95.44 715 LYS A CA 1
ATOM 5613 C C . LYS A 1 715 ? -33.484 -12.494 12.952 1.00 95.44 715 LYS A C 1
ATOM 5615 O O . LYS A 1 715 ? -33.915 -11.362 13.169 1.00 95.44 715 LYS A O 1
ATOM 5620 N N . ARG A 1 716 ? -32.242 -12.865 13.300 1.00 93.75 716 ARG A N 1
ATOM 5621 C CA . ARG A 1 716 ? -31.247 -11.950 13.903 1.00 93.75 716 ARG A CA 1
ATOM 5622 C C . ARG A 1 716 ? -31.002 -10.709 13.039 1.00 93.75 716 ARG A C 1
ATOM 5624 O O . ARG A 1 716 ? -30.786 -9.633 13.585 1.00 93.75 716 ARG A O 1
ATOM 5631 N N . LEU A 1 717 ? -31.049 -10.868 11.717 1.00 95.00 717 LEU A N 1
ATOM 5632 C CA . LEU A 1 717 ? -30.830 -9.806 10.731 1.00 95.00 717 LEU A CA 1
ATOM 5633 C C . LEU A 1 717 ? -32.105 -9.016 10.384 1.00 95.00 717 LEU A C 1
ATOM 5635 O O . LEU A 1 717 ? -32.058 -8.127 9.535 1.00 95.00 717 LEU A O 1
ATOM 5639 N N . GLY A 1 718 ? -33.241 -9.352 11.008 1.00 94.50 718 GLY A N 1
ATOM 5640 C CA . GLY A 1 718 ? -34.516 -8.651 10.856 1.00 94.50 718 GLY A CA 1
ATOM 5641 C C . GLY A 1 718 ? -35.578 -9.360 10.008 1.00 94.50 718 GLY A C 1
ATOM 5642 O O . GLY A 1 718 ? -36.659 -8.795 9.827 1.00 94.50 718 GLY A O 1
ATOM 5643 N N . ALA A 1 719 ? -35.326 -10.580 9.517 1.00 95.50 719 ALA A N 1
ATOM 5644 C CA . ALA A 1 719 ? -36.328 -11.346 8.772 1.00 95.50 719 ALA A CA 1
ATOM 5645 C C . ALA A 1 719 ? -37.516 -11.772 9.661 1.00 95.50 719 ALA A C 1
ATOM 5647 O O . ALA A 1 719 ? -37.389 -11.976 10.871 1.00 95.50 719 ALA A O 1
ATOM 5648 N N . LYS A 1 720 ? -38.688 -11.938 9.049 1.00 94.00 720 LYS A N 1
ATOM 5649 C CA . LYS A 1 720 ? -39.968 -12.313 9.666 1.00 94.00 720 LYS A CA 1
ATOM 5650 C C . LYS A 1 720 ? -40.574 -13.508 8.938 1.00 94.00 720 LYS A C 1
ATOM 5652 O O . LYS A 1 720 ? -40.352 -13.686 7.748 1.00 94.00 720 LYS A O 1
ATOM 5657 N N . ASP A 1 721 ? -41.360 -14.322 9.634 1.00 91.38 721 ASP A N 1
ATOM 5658 C CA . ASP A 1 721 ? -42.026 -15.461 8.996 1.00 91.38 721 ASP A CA 1
ATOM 5659 C C . ASP A 1 721 ? -43.076 -14.990 7.959 1.00 91.38 721 ASP A C 1
ATOM 5661 O O . ASP A 1 721 ? -43.776 -14.006 8.222 1.00 91.38 721 ASP A O 1
ATOM 5665 N N . PRO A 1 722 ? -43.219 -15.672 6.802 1.00 91.06 722 PRO A N 1
ATOM 5666 C CA . PRO A 1 722 ? -42.489 -16.877 6.385 1.00 91.06 722 PRO A CA 1
ATOM 5667 C C . PRO A 1 722 ? -41.072 -16.586 5.841 1.00 91.06 722 PRO A C 1
ATOM 5669 O O . PRO A 1 722 ? -40.884 -15.676 5.037 1.00 91.06 722 PRO A O 1
ATOM 5672 N N . ILE A 1 723 ? -40.086 -17.391 6.270 1.00 90.75 723 ILE A N 1
ATOM 5673 C CA . ILE A 1 723 ? -38.669 -17.310 5.838 1.00 90.75 723 ILE A CA 1
ATOM 5674 C C . ILE A 1 723 ? -38.267 -18.524 4.994 1.00 90.75 723 ILE A C 1
ATOM 5676 O O . ILE A 1 723 ? -37.603 -18.381 3.972 1.00 90.75 723 ILE A O 1
ATOM 5680 N N . LYS A 1 724 ? -38.659 -19.731 5.421 1.00 88.06 724 LYS A N 1
ATOM 5681 C CA . LYS A 1 724 ? -38.316 -20.969 4.715 1.00 88.06 724 LYS A CA 1
ATOM 5682 C C . LYS A 1 724 ? -38.986 -20.982 3.329 1.00 88.06 724 LYS A C 1
ATOM 5684 O O . LYS A 1 724 ? -40.213 -20.874 3.271 1.00 88.06 724 LYS A O 1
ATOM 5689 N N . PRO A 1 725 ? -38.231 -21.128 2.227 1.00 83.38 725 PRO A N 1
ATOM 5690 C CA . PRO A 1 725 ? -38.818 -21.301 0.901 1.00 83.38 725 PRO A CA 1
ATOM 5691 C C . PRO A 1 725 ? -39.637 -22.596 0.832 1.00 83.38 725 PRO A C 1
ATOM 5693 O O . PRO A 1 725 ? -39.278 -23.592 1.465 1.00 83.38 725 PRO A O 1
ATOM 5696 N N . GLU A 1 726 ? -40.720 -22.599 0.058 1.00 88.00 726 GLU A N 1
ATOM 5697 C CA . GLU A 1 726 ? -41.347 -23.843 -0.411 1.00 88.00 726 GLU A CA 1
ATOM 5698 C C . GLU A 1 726 ? -40.473 -24.511 -1.484 1.00 88.00 726 GLU A C 1
ATOM 5700 O O . GLU A 1 726 ? -39.514 -23.906 -1.971 1.00 88.00 726 GLU A O 1
ATOM 5705 N N . PHE A 1 727 ? -40.788 -25.757 -1.859 1.00 90.12 727 PHE A N 1
ATOM 5706 C CA . PHE A 1 727 ? -40.114 -26.402 -2.987 1.00 90.12 727 PHE A CA 1
ATOM 5707 C C . PHE A 1 727 ? -40.259 -25.519 -4.226 1.00 90.12 727 PHE A C 1
ATOM 5709 O O . PHE A 1 727 ? -41.376 -25.277 -4.671 1.00 90.12 727 PHE A O 1
ATOM 5716 N N . ARG A 1 728 ? -39.128 -25.022 -4.740 1.00 90.12 728 ARG A N 1
ATOM 5717 C CA . ARG A 1 728 ? -39.060 -24.049 -5.847 1.00 90.12 728 ARG A CA 1
ATOM 5718 C C . ARG A 1 728 ? -39.812 -22.733 -5.605 1.00 90.12 728 ARG A C 1
ATOM 5720 O O . ARG A 1 728 ? -40.170 -22.048 -6.555 1.00 90.12 728 ARG A O 1
ATOM 5727 N N . GLY A 1 729 ? -40.026 -22.358 -4.346 1.00 91.44 729 GLY A N 1
ATOM 5728 C CA . GLY A 1 729 ? -40.469 -21.014 -3.980 1.00 91.44 729 GLY A CA 1
ATOM 5729 C C . GLY A 1 729 ? -39.310 -20.015 -3.972 1.00 91.44 729 GLY A C 1
ATOM 5730 O O . GLY A 1 729 ? -38.143 -20.398 -3.850 1.00 91.44 729 GLY A O 1
ATOM 5731 N N . SER A 1 730 ? -39.630 -18.723 -4.038 1.00 93.38 730 SER A N 1
ATOM 5732 C CA . SER A 1 730 ? -38.638 -17.649 -4.004 1.00 93.38 730 SER A CA 1
ATOM 5733 C C . SER A 1 730 ? -38.685 -16.855 -2.696 1.00 93.38 730 SER A C 1
ATOM 5735 O O . SER A 1 730 ? -39.747 -16.568 -2.141 1.00 93.38 730 SER A O 1
ATOM 5737 N N . PHE A 1 731 ? -37.505 -16.490 -2.194 1.00 95.81 731 PHE A N 1
ATOM 5738 C CA . PHE A 1 731 ? -37.323 -15.625 -1.025 1.00 95.81 731 PHE A CA 1
ATOM 5739 C C . PHE A 1 731 ? -36.251 -14.569 -1.310 1.00 95.81 731 PHE A C 1
ATOM 5741 O O . PHE A 1 731 ? -35.111 -14.919 -1.624 1.00 95.81 731 PHE A O 1
ATOM 5748 N N . ALA A 1 732 ? -36.625 -13.294 -1.248 1.00 97.12 732 ALA A N 1
ATOM 5749 C CA . ALA A 1 732 ? -35.723 -12.149 -1.331 1.00 97.12 732 ALA A CA 1
ATOM 5750 C C . ALA A 1 732 ? -35.715 -11.423 0.020 1.00 97.12 732 ALA A C 1
ATOM 5752 O O . ALA A 1 732 ? -36.774 -11.221 0.617 1.00 97.12 732 ALA A O 1
ATOM 5753 N N . PHE A 1 733 ? -34.547 -11.015 0.505 1.00 98.06 733 PHE A N 1
ATOM 5754 C CA . PHE A 1 733 ? -34.421 -10.332 1.794 1.00 98.06 733 PHE A CA 1
ATOM 5755 C C . PHE A 1 733 ? -33.274 -9.325 1.789 1.00 98.06 733 PHE A C 1
ATOM 5757 O O . PHE A 1 733 ? -32.196 -9.610 1.278 1.00 98.06 733 PHE A O 1
ATOM 5764 N N . VAL A 1 734 ? -33.515 -8.156 2.380 1.00 97.88 734 VAL A N 1
ATOM 5765 C CA . VAL A 1 734 ? -32.514 -7.123 2.660 1.00 97.88 734 VAL A CA 1
ATOM 5766 C C . VAL A 1 734 ? -32.559 -6.845 4.162 1.00 97.88 734 VAL A C 1
ATOM 5768 O O . VAL A 1 734 ? -33.501 -6.224 4.658 1.00 97.88 734 VAL A O 1
ATOM 5771 N N . GLY A 1 735 ? -31.562 -7.353 4.883 1.00 95.44 735 GLY A N 1
ATOM 5772 C CA . GLY A 1 735 ? -31.420 -7.292 6.337 1.00 95.44 735 GLY A CA 1
ATOM 5773 C C . GLY A 1 735 ? -30.220 -6.474 6.804 1.00 95.44 735 GLY A C 1
ATOM 5774 O O . GLY A 1 735 ? -29.450 -5.951 5.998 1.00 95.44 735 GLY A O 1
ATOM 5775 N N . TYR A 1 736 ? -30.042 -6.385 8.122 1.00 94.81 736 TYR A N 1
ATOM 5776 C CA . TYR A 1 736 ? -28.966 -5.612 8.745 1.00 94.81 736 TYR A CA 1
ATOM 5777 C C . TYR A 1 736 ? -28.370 -6.335 9.957 1.00 94.81 736 TYR A C 1
ATOM 5779 O O . TYR A 1 736 ? -29.094 -6.879 10.792 1.00 94.81 736 TYR A O 1
ATOM 5787 N N . SER A 1 737 ? -27.041 -6.329 10.075 1.00 89.81 737 SER A N 1
ATOM 5788 C CA . SER A 1 737 ? -26.321 -7.007 11.165 1.00 89.81 737 SER A CA 1
ATOM 5789 C C . SER A 1 737 ? -26.241 -6.215 12.468 1.00 89.81 737 SER A C 1
ATOM 5791 O O . SER A 1 737 ? -25.947 -6.803 13.513 1.00 89.81 737 SER A O 1
ATOM 5793 N N . GLY A 1 738 ? -26.448 -4.896 12.416 1.00 80.19 738 GLY A N 1
ATOM 5794 C CA . GLY A 1 738 ? -26.278 -4.020 13.570 1.00 80.19 738 GLY A CA 1
ATOM 5795 C C . GLY A 1 738 ? -27.350 -4.224 14.644 1.00 80.19 738 GLY A C 1
ATOM 5796 O O . GLY A 1 738 ? -28.461 -4.685 14.388 1.00 80.19 738 GLY A O 1
ATOM 5797 N N . VAL A 1 739 ? -27.014 -3.843 15.881 1.00 73.12 739 VAL A N 1
ATOM 5798 C CA . VAL A 1 739 ? -27.857 -4.082 17.070 1.00 73.12 739 VAL A CA 1
ATOM 5799 C C . VAL A 1 739 ? -29.221 -3.388 16.964 1.00 73.12 739 VAL A C 1
ATOM 5801 O O . VAL A 1 739 ? -30.230 -3.910 17.438 1.00 73.12 739 VAL A O 1
ATOM 5804 N N . LYS A 1 740 ? -29.269 -2.206 16.339 1.00 79.38 740 LYS A N 1
ATOM 5805 C CA . LYS A 1 740 ? -30.502 -1.440 16.144 1.00 79.38 740 LYS A CA 1
ATOM 5806 C C . LYS A 1 740 ? -31.033 -1.665 14.731 1.00 79.38 740 LYS A C 1
ATOM 5808 O O . LYS A 1 740 ? -30.486 -1.121 13.781 1.00 79.38 740 LYS A O 1
ATOM 5813 N N . GLN A 1 741 ? -32.124 -2.419 14.628 1.00 83.00 741 GLN A N 1
ATOM 5814 C CA . GLN A 1 741 ? -32.756 -2.772 13.356 1.00 83.00 741 GLN A CA 1
ATOM 5815 C C . GLN A 1 741 ? -33.397 -1.536 12.681 1.00 83.00 741 GLN A C 1
ATOM 5817 O O . GLN A 1 741 ? -34.298 -0.925 13.271 1.00 83.00 741 GLN A O 1
ATOM 5822 N N . PRO A 1 742 ? -32.941 -1.124 11.483 1.00 85.44 742 PRO A N 1
ATOM 5823 C CA . PRO A 1 742 ? -33.487 0.017 10.758 1.00 85.44 742 PRO A CA 1
ATOM 5824 C C . PRO A 1 742 ? -34.822 -0.294 10.068 1.00 85.44 742 PRO A C 1
ATOM 5826 O O . PRO A 1 742 ? -35.170 -1.441 9.804 1.00 85.44 742 PRO A O 1
ATOM 5829 N N . SER A 1 743 ? -35.577 0.757 9.738 1.00 89.62 743 SER A N 1
ATOM 5830 C CA . SER A 1 743 ? -36.914 0.633 9.140 1.00 89.62 743 SER A CA 1
ATOM 5831 C C . SER A 1 743 ? -36.921 0.198 7.673 1.00 89.62 743 SER A C 1
ATOM 5833 O O . SER A 1 743 ? -37.980 -0.160 7.172 1.00 89.62 743 SER A O 1
ATOM 5835 N N . TRP A 1 744 ? -35.781 0.266 6.977 1.00 91.12 744 TRP A N 1
ATOM 5836 C CA . TRP A 1 744 ? -35.664 -0.103 5.561 1.00 91.12 744 TRP A CA 1
ATOM 5837 C C . TRP A 1 744 ? -35.510 -1.613 5.330 1.00 91.12 744 TRP A C 1
ATOM 5839 O O . TRP A 1 744 ? -35.529 -2.045 4.180 1.00 91.12 744 TRP A O 1
ATOM 5849 N N . ILE A 1 745 ? -35.376 -2.418 6.392 1.00 95.31 745 ILE A N 1
ATOM 5850 C CA . ILE A 1 745 ? -35.336 -3.881 6.280 1.00 95.31 745 ILE A CA 1
ATOM 5851 C C . ILE A 1 745 ? -36.618 -4.373 5.631 1.00 95.31 745 ILE A C 1
ATOM 5853 O O . ILE A 1 745 ? -37.725 -4.039 6.060 1.00 95.31 745 ILE A O 1
ATOM 5857 N N . THR A 1 746 ? -36.457 -5.196 4.607 1.00 96.50 746 THR A N 1
ATOM 5858 C CA . THR A 1 746 ? -37.568 -5.637 3.776 1.00 96.50 746 THR A CA 1
ATOM 5859 C C . THR A 1 746 ? -37.333 -7.049 3.261 1.00 96.50 746 THR A C 1
ATOM 5861 O O . THR A 1 746 ? -36.198 -7.501 3.114 1.00 96.50 746 THR A O 1
ATOM 5864 N N . GLN A 1 747 ? -38.423 -7.764 3.010 1.00 97.06 747 GLN A N 1
ATOM 5865 C CA . GLN A 1 747 ? -38.404 -9.115 2.467 1.00 97.06 747 GLN A CA 1
ATOM 5866 C C . GLN A 1 747 ? -39.616 -9.355 1.576 1.00 97.06 747 GLN A C 1
ATOM 5868 O O . GLN A 1 747 ? -40.682 -8.774 1.786 1.00 97.06 747 GLN A O 1
ATOM 5873 N N . GLN A 1 748 ? -39.473 -10.293 0.651 1.00 96.12 748 GLN A N 1
ATOM 5874 C CA . GLN A 1 748 ? -40.566 -10.836 -0.131 1.00 96.12 748 GLN A CA 1
ATOM 5875 C C . GLN A 1 748 ? -40.418 -12.351 -0.217 1.00 96.12 748 GLN A C 1
ATOM 5877 O O . GLN A 1 748 ? -39.320 -12.882 -0.367 1.00 96.12 748 GLN A O 1
ATOM 5882 N N . TRP A 1 749 ? -41.550 -13.034 -0.101 1.00 94.62 749 TRP A N 1
ATOM 5883 C CA . TRP A 1 749 ? -41.649 -14.479 -0.196 1.00 94.62 749 TRP A CA 1
ATOM 5884 C C . TRP A 1 749 ? -42.796 -14.840 -1.143 1.00 94.62 749 TRP A C 1
ATOM 5886 O O . TRP A 1 749 ? -43.858 -14.194 -1.122 1.00 94.62 749 TRP A O 1
ATOM 5896 N N . ARG A 1 750 ? -42.587 -15.858 -1.979 1.00 93.69 750 ARG A N 1
ATOM 5897 C CA . ARG A 1 750 ? -43.585 -16.424 -2.894 1.00 93.69 750 ARG A CA 1
ATOM 5898 C C . ARG A 1 750 ? -43.450 -17.947 -2.928 1.00 93.69 750 ARG A C 1
ATOM 5900 O O . ARG A 1 750 ? -42.337 -18.470 -2.907 1.00 93.69 750 ARG A O 1
ATOM 5907 N N . GLY A 1 751 ? -44.588 -18.637 -2.984 1.00 90.19 751 GLY A N 1
ATOM 5908 C CA . GLY A 1 751 ? -44.634 -20.094 -3.129 1.00 90.19 751 GLY A CA 1
ATOM 5909 C C . GLY A 1 751 ? -44.295 -20.555 -4.548 1.00 90.19 751 GLY A C 1
ATOM 5910 O O . GLY A 1 751 ? -44.000 -19.742 -5.425 1.00 90.19 751 GLY A O 1
ATOM 5911 N N . ASP A 1 752 ? -44.371 -21.865 -4.767 1.00 91.19 752 ASP A N 1
ATOM 5912 C CA . ASP A 1 752 ? -44.061 -22.502 -6.054 1.00 91.19 752 ASP A CA 1
ATOM 5913 C C . ASP A 1 752 ? -44.875 -21.904 -7.222 1.00 91.19 752 ASP A C 1
ATOM 5915 O O . ASP A 1 752 ? -46.110 -21.858 -7.178 1.00 91.19 752 ASP A O 1
ATOM 5919 N N . GLY A 1 753 ? -44.184 -21.423 -8.261 1.00 88.38 753 GLY A N 1
ATOM 5920 C CA . GLY A 1 753 ? -44.784 -20.829 -9.461 1.00 88.38 753 GLY A CA 1
ATOM 5921 C C . GLY A 1 753 ? -45.457 -19.468 -9.247 1.00 88.38 753 GLY A C 1
ATOM 5922 O O . GLY A 1 753 ? -46.190 -19.002 -10.121 1.00 88.38 753 GLY A O 1
ATOM 5923 N N . GLN A 1 754 ? -45.252 -18.839 -8.085 1.00 91.88 754 GLN A N 1
ATOM 5924 C CA . GLN A 1 754 ? -45.822 -17.533 -7.729 1.00 91.88 754 GLN A CA 1
ATOM 5925 C C . GLN A 1 754 ? -44.778 -16.408 -7.700 1.00 91.88 754 GLN A C 1
ATOM 5927 O O . GLN A 1 754 ? -45.136 -15.256 -7.429 1.00 91.88 754 GLN A O 1
ATOM 5932 N N . GLY A 1 755 ? -43.496 -16.726 -7.898 1.00 87.00 755 GLY A N 1
ATOM 5933 C CA . GLY A 1 755 ? -42.423 -15.745 -7.998 1.00 87.00 755 GLY A CA 1
ATOM 5934 C C . GLY A 1 755 ? -42.350 -15.070 -9.374 1.00 87.00 755 GLY A C 1
ATOM 5935 O O . GLY A 1 755 ? -43.258 -15.226 -10.193 1.00 87.00 755 GLY A O 1
ATOM 5936 N N . PRO A 1 756 ? -41.302 -14.269 -9.631 1.00 92.44 756 PRO A N 1
ATOM 5937 C CA . PRO A 1 756 ? -40.156 -13.979 -8.760 1.00 92.44 756 PRO A CA 1
ATOM 5938 C C . PRO A 1 756 ? -40.522 -13.143 -7.514 1.00 92.44 756 PRO A C 1
ATOM 5940 O O . PRO A 1 756 ? -41.545 -12.458 -7.458 1.00 92.44 756 PRO A O 1
ATOM 5943 N N . SER A 1 757 ? -39.666 -13.189 -6.494 1.00 94.19 757 SER A N 1
ATOM 5944 C CA . SER A 1 757 ? -39.662 -12.252 -5.367 1.00 94.19 757 SER A CA 1
ATOM 5945 C C . SER A 1 757 ? -38.682 -11.125 -5.673 1.00 94.19 757 SER A C 1
ATOM 5947 O O . SER A 1 757 ? -37.495 -11.395 -5.850 1.00 94.19 757 SER A O 1
ATOM 5949 N N . GLU A 1 758 ? -39.160 -9.879 -5.728 1.00 94.56 758 GLU A N 1
ATOM 5950 C CA . GLU A 1 758 ? -38.356 -8.729 -6.151 1.00 94.56 758 GLU A CA 1
ATOM 5951 C C . GLU A 1 758 ? -38.395 -7.595 -5.131 1.00 94.56 758 GLU A C 1
ATOM 5953 O O . GLU A 1 758 ? -39.456 -7.165 -4.689 1.00 94.56 758 GLU A O 1
ATOM 5958 N N . ILE A 1 759 ? -37.225 -7.079 -4.775 1.00 96.00 759 ILE A N 1
ATOM 5959 C CA . ILE A 1 759 ? -37.078 -5.967 -3.839 1.00 96.00 759 ILE A CA 1
ATOM 5960 C C . ILE A 1 759 ? -36.236 -4.894 -4.509 1.00 96.00 759 ILE A C 1
ATOM 5962 O O . ILE A 1 759 ? -35.159 -5.189 -5.007 1.00 96.00 759 ILE A O 1
ATOM 5966 N N . SER A 1 760 ? -36.693 -3.646 -4.458 1.00 94.25 760 SER A N 1
ATOM 5967 C CA . SER A 1 760 ? -35.869 -2.468 -4.731 1.00 94.25 760 SER A CA 1
ATOM 5968 C C . SER A 1 760 ? -35.936 -1.548 -3.518 1.00 94.25 760 SER A C 1
ATOM 5970 O O . SER A 1 760 ? -37.028 -1.186 -3.072 1.00 94.25 760 SER A O 1
ATOM 5972 N N . VAL A 1 761 ? -34.785 -1.226 -2.929 1.00 90.19 761 VAL A N 1
ATOM 5973 C CA . VAL A 1 761 ? -34.701 -0.400 -1.721 1.00 90.19 761 VAL A CA 1
ATOM 5974 C C . VAL A 1 761 ? -33.466 0.493 -1.753 1.00 90.19 761 VAL A C 1
ATOM 5976 O O . VAL A 1 761 ? -32.363 0.039 -2.042 1.00 90.19 761 VAL A O 1
ATOM 5979 N N . LYS A 1 762 ? -33.653 1.768 -1.393 1.00 85.00 762 LYS A N 1
ATOM 5980 C CA . LYS A 1 762 ? -32.562 2.715 -1.144 1.00 85.00 762 LYS A CA 1
ATOM 5981 C C . LYS A 1 762 ? -32.258 2.762 0.350 1.00 85.00 762 LYS A C 1
ATOM 5983 O O . LYS A 1 762 ? -33.091 3.208 1.140 1.00 85.00 762 LYS A O 1
ATOM 5988 N N . VAL A 1 763 ? -31.075 2.302 0.736 1.00 82.06 763 VAL A N 1
ATOM 5989 C CA . VAL A 1 763 ? -30.610 2.244 2.124 1.00 82.06 763 VAL A CA 1
ATOM 5990 C C . VAL A 1 763 ? -29.726 3.459 2.426 1.00 82.06 763 VAL A C 1
ATOM 5992 O O . VAL A 1 763 ? -28.651 3.572 1.846 1.00 82.06 763 VAL A O 1
ATOM 5995 N N . PRO A 1 764 ? -30.120 4.380 3.323 1.00 75.62 764 PRO A N 1
ATOM 5996 C CA . PRO A 1 764 ? -29.284 5.530 3.672 1.00 75.62 764 PRO A CA 1
ATOM 5997 C C . PRO A 1 764 ? -27.928 5.103 4.244 1.00 75.62 764 PRO A C 1
ATOM 5999 O O . PRO A 1 764 ? -27.874 4.169 5.048 1.00 75.62 764 PRO A O 1
ATOM 6002 N N . PHE A 1 765 ? -26.855 5.818 3.892 1.00 64.06 765 PHE A N 1
ATOM 6003 C CA . PHE A 1 765 ? -25.544 5.564 4.490 1.00 64.06 765 PHE A CA 1
ATOM 6004 C C . PHE A 1 765 ? -25.559 5.801 6.000 1.00 64.06 765 PHE A C 1
ATOM 6006 O O . PHE A 1 765 ? -26.139 6.769 6.503 1.00 64.06 765 PHE A O 1
ATOM 6013 N N . THR A 1 766 ? -24.869 4.928 6.727 1.00 58.00 766 THR A N 1
ATOM 6014 C CA . THR A 1 766 ? -24.684 5.077 8.170 1.00 58.00 766 THR A CA 1
ATOM 6015 C C . THR A 1 766 ? -23.628 6.167 8.411 1.00 58.00 766 THR A C 1
ATOM 6017 O O . THR A 1 766 ? -22.507 6.023 7.919 1.00 58.00 766 THR A O 1
ATOM 6020 N N . PRO A 1 767 ? -23.936 7.267 9.127 1.00 54.25 767 PRO A N 1
ATOM 6021 C CA . PRO A 1 767 ? -22.951 8.308 9.410 1.00 54.25 767 PRO A CA 1
ATOM 6022 C C . PRO A 1 767 ? -21.830 7.771 10.316 1.00 54.25 767 PRO A C 1
ATOM 6024 O O . PRO A 1 767 ? -22.083 6.879 11.133 1.00 54.25 767 PRO A O 1
ATOM 6027 N N . PRO A 1 768 ? -20.599 8.306 10.208 1.00 54.00 768 PRO A N 1
ATOM 6028 C CA . PRO A 1 768 ? -19.500 7.900 11.073 1.00 54.00 768 PRO A CA 1
ATOM 6029 C C . PRO A 1 768 ? -19.839 8.179 12.547 1.00 54.00 768 PRO A C 1
ATOM 6031 O O . PRO A 1 768 ? -20.540 9.155 12.846 1.00 54.00 768 PRO A O 1
ATOM 6034 N N . PRO A 1 769 ? -19.357 7.341 13.481 1.00 65.19 769 PRO A N 1
ATOM 6035 C CA . PRO A 1 769 ? -19.548 7.583 14.903 1.00 65.19 769 PRO A CA 1
ATOM 6036 C C . PRO A 1 769 ? -18.917 8.927 15.292 1.00 65.19 769 PRO A C 1
ATOM 6038 O O . PRO A 1 769 ? -17.891 9.323 14.744 1.00 65.19 769 PRO A O 1
ATOM 6041 N N . ALA A 1 770 ? -19.550 9.654 16.211 1.00 75.56 770 ALA A N 1
ATOM 6042 C CA . ALA A 1 770 ? -19.137 10.996 16.610 1.00 75.56 770 ALA A CA 1
ATOM 6043 C C . ALA A 1 770 ? -19.287 11.193 18.122 1.00 75.56 770 ALA A C 1
ATOM 6045 O O . ALA A 1 770 ? -20.172 10.601 18.746 1.00 75.56 770 ALA A O 1
ATOM 6046 N N . VAL A 1 771 ? -18.450 12.057 18.695 1.00 84.19 771 VAL A N 1
ATOM 6047 C CA . VAL A 1 771 ? -18.533 12.501 20.087 1.00 84.19 771 VAL A CA 1
ATOM 6048 C C . VAL A 1 771 ? -19.252 13.846 20.185 1.00 84.19 771 VAL A C 1
ATOM 6050 O O . VAL A 1 771 ? -18.929 14.798 19.472 1.00 84.19 771 VAL A O 1
ATOM 6053 N N . ASP A 1 772 ? -20.249 13.925 21.068 1.00 86.75 772 ASP A N 1
ATOM 6054 C CA . ASP A 1 772 ? -20.980 15.162 21.349 1.00 86.75 772 ASP A CA 1
ATOM 6055 C C . ASP A 1 772 ? -20.248 15.943 22.450 1.00 86.75 772 ASP A C 1
ATOM 6057 O O . ASP A 1 772 ? -20.128 15.455 23.580 1.00 86.75 772 ASP A O 1
ATOM 6061 N N . ILE A 1 773 ? -19.787 17.156 22.139 1.00 94.81 773 ILE A N 1
ATOM 6062 C CA . ILE A 1 773 ? -19.073 18.033 23.073 1.00 94.81 773 ILE A CA 1
ATOM 6063 C C . ILE A 1 773 ? -19.896 19.297 23.313 1.00 94.81 773 ILE A C 1
ATOM 6065 O O . ILE A 1 773 ? -20.317 19.979 22.376 1.00 94.81 773 ILE A O 1
ATOM 6069 N N . PHE A 1 774 ? -20.102 19.626 24.587 1.00 97.00 774 PHE A N 1
ATOM 6070 C CA . PHE A 1 774 ? -20.656 20.904 25.018 1.00 97.00 774 PHE A CA 1
ATOM 6071 C C . PHE A 1 774 ? -19.708 21.585 26.003 1.00 97.00 774 PHE A C 1
ATOM 6073 O O . PHE A 1 774 ? -19.284 20.976 26.983 1.00 97.00 774 PHE A O 1
ATOM 6080 N N . VAL A 1 775 ? -19.410 22.857 25.766 1.00 97.62 775 VAL A N 1
ATOM 6081 C CA . VAL A 1 775 ? -18.512 23.672 26.587 1.00 97.62 775 VAL A CA 1
ATOM 6082 C C . VAL A 1 775 ? -19.238 24.932 26.996 1.00 97.62 775 VAL A C 1
ATOM 6084 O O . VAL A 1 775 ? -19.823 25.599 26.146 1.00 97.62 775 VAL A O 1
ATOM 6087 N N . ARG A 1 776 ? -19.152 25.288 28.274 1.00 96.25 776 ARG A N 1
ATOM 6088 C CA . ARG A 1 776 ? -19.613 26.574 28.791 1.00 96.25 776 ARG A CA 1
ATOM 6089 C C . ARG A 1 776 ? -18.542 27.164 29.693 1.00 96.25 776 ARG A C 1
ATOM 6091 O O . ARG A 1 776 ? -18.181 26.563 30.702 1.00 96.25 776 ARG A O 1
ATOM 6098 N N . SER A 1 777 ? -18.042 28.330 29.308 1.00 96.44 777 SER A N 1
ATOM 6099 C CA . SER A 1 777 ? -17.048 29.108 30.042 1.00 96.44 777 SER A CA 1
ATOM 6100 C C . SER A 1 777 ? -17.684 30.387 30.579 1.00 96.44 777 SER A C 1
ATOM 6102 O O . SER A 1 777 ? -18.398 31.068 29.844 1.00 96.44 777 SER A O 1
ATOM 6104 N N . GLU A 1 778 ? -17.418 30.713 31.846 1.00 94.56 778 GLU A N 1
ATOM 6105 C CA . GLU A 1 778 ? -18.062 31.824 32.554 1.00 94.56 778 GLU A CA 1
ATOM 6106 C C . GLU A 1 778 ? -17.058 32.616 33.403 1.00 94.56 778 GLU A C 1
ATOM 6108 O O . GLU A 1 778 ? -16.348 32.049 34.237 1.00 94.56 778 GLU A O 1
ATOM 6113 N N . GLY A 1 779 ? -17.048 33.935 33.243 1.00 92.44 779 GLY A N 1
ATOM 6114 C CA . GLY A 1 779 ? -16.379 34.873 34.139 1.00 92.44 779 GLY A CA 1
ATOM 6115 C C . GLY A 1 779 ? -17.287 35.358 35.275 1.00 92.44 779 GLY A C 1
ATOM 6116 O O . GLY A 1 779 ? -18.517 35.312 35.187 1.00 92.44 779 GLY A O 1
ATOM 6117 N N . CYS A 1 780 ? -16.702 35.874 36.364 1.00 93.25 780 CYS A N 1
ATOM 6118 C CA . CYS A 1 780 ? -17.480 36.273 37.551 1.00 93.25 780 CYS A CA 1
ATOM 6119 C C . CYS A 1 780 ? -18.468 37.435 37.306 1.00 93.25 780 CYS A C 1
ATOM 6121 O O . CYS A 1 780 ? -19.382 37.645 38.102 1.00 93.25 780 CYS A O 1
ATOM 6123 N N . ASN A 1 781 ? -18.316 38.187 36.219 1.00 93.06 781 ASN A N 1
ATOM 6124 C CA . ASN A 1 781 ? -19.220 39.283 35.861 1.00 93.06 781 ASN A CA 1
ATOM 6125 C C . ASN A 1 781 ? -20.247 38.901 34.786 1.00 93.06 781 ASN A C 1
ATOM 6127 O O . ASN A 1 781 ? -21.085 39.734 34.442 1.00 93.06 781 ASN A O 1
ATOM 6131 N N . ASP A 1 782 ? -20.207 37.673 34.263 1.00 92.25 782 ASP A N 1
ATOM 6132 C CA . ASP A 1 782 ? -21.045 37.298 33.128 1.00 92.25 782 ASP A CA 1
ATOM 6133 C C . ASP A 1 782 ? -22.542 37.274 33.489 1.00 92.25 782 ASP A C 1
ATOM 6135 O O . ASP A 1 782 ? -22.938 36.722 34.528 1.00 92.25 782 ASP A O 1
ATOM 6139 N N . PRO A 1 783 ? -23.413 37.845 32.639 1.00 87.88 783 PRO A N 1
ATOM 6140 C CA . PRO A 1 783 ? -24.853 37.757 32.817 1.00 87.88 783 PRO A CA 1
ATOM 6141 C C . PRO A 1 783 ? -25.329 36.305 32.680 1.00 87.88 783 PRO A C 1
ATOM 6143 O O . PRO A 1 783 ? -24.953 35.579 31.765 1.00 87.88 783 PRO A O 1
ATOM 6146 N N . GLY A 1 784 ? -26.193 35.863 33.597 1.00 84.69 784 GLY A N 1
ATOM 6147 C CA . GLY A 1 784 ? -26.744 34.503 33.560 1.00 84.69 784 GLY A CA 1
ATOM 6148 C C . GLY A 1 784 ? -25.745 33.392 33.909 1.00 84.69 784 GLY A C 1
ATOM 6149 O O . GLY A 1 784 ? -26.041 32.225 33.648 1.00 84.69 784 GLY A O 1
ATOM 6150 N N . LYS A 1 785 ? -24.591 33.734 34.499 1.00 90.00 785 LYS A N 1
ATOM 6151 C CA . LYS A 1 785 ? -23.633 32.768 35.053 1.00 90.00 785 LYS A CA 1
ATOM 6152 C C . LYS A 1 785 ? -24.230 31.925 36.186 1.00 90.00 785 LYS A C 1
ATOM 6154 O O . LYS A 1 785 ? -25.179 32.340 36.863 1.00 90.00 785 LYS A O 1
ATOM 6159 N N . ALA A 1 786 ? -23.605 30.787 36.466 1.00 88.31 786 ALA A N 1
ATOM 6160 C CA . ALA A 1 786 ? -23.900 29.993 37.652 1.00 88.31 786 ALA A CA 1
ATOM 6161 C C . ALA A 1 786 ? -23.629 30.778 38.969 1.00 88.31 786 ALA A C 1
ATOM 6163 O O . ALA A 1 786 ? -22.918 31.794 38.968 1.00 88.31 786 ALA A O 1
ATOM 6164 N N . PRO A 1 787 ? -24.200 30.351 40.119 1.00 86.06 787 PRO A N 1
ATOM 6165 C CA . PRO A 1 787 ? -23.976 31.001 41.416 1.00 86.06 787 PRO A CA 1
ATOM 6166 C C . PRO A 1 787 ? -22.489 31.164 41.780 1.00 86.06 787 PRO A C 1
ATOM 6168 O O . PRO A 1 787 ? -21.627 30.468 41.253 1.00 86.06 787 PRO A O 1
ATOM 6171 N N . ASN A 1 788 ? -22.183 32.069 42.718 1.00 86.69 788 ASN A N 1
ATOM 6172 C CA . ASN A 1 788 ? -20.816 32.521 43.036 1.00 86.69 788 ASN A CA 1
ATOM 6173 C C . ASN A 1 788 ? -20.152 33.205 41.829 1.00 86.69 788 ASN A C 1
ATOM 6175 O O . ASN A 1 788 ? -20.803 34.015 41.173 1.00 86.69 788 ASN A O 1
ATOM 6179 N N . CYS A 1 789 ? -18.884 32.929 41.534 1.00 88.62 789 CYS A N 1
ATOM 6180 C CA . CYS A 1 789 ? -18.161 33.507 40.399 1.00 88.62 789 CYS A CA 1
ATOM 6181 C C . CYS A 1 789 ? -18.235 32.647 39.116 1.00 88.62 789 CYS A C 1
ATOM 6183 O O . CYS A 1 789 ? -17.265 32.580 38.371 1.00 88.62 789 CYS A O 1
ATOM 6185 N N . GLY A 1 790 ? -19.387 32.018 38.844 1.00 87.69 790 GLY A N 1
ATOM 6186 C CA . GLY A 1 790 ? -19.597 31.178 37.655 1.00 87.69 790 GLY A CA 1
ATOM 6187 C C . GLY A 1 790 ? -19.014 29.766 37.793 1.00 87.69 790 GLY A C 1
ATOM 6188 O O . GLY A 1 790 ? -18.243 29.489 38.714 1.00 87.69 790 GLY A O 1
ATOM 6189 N N . ILE A 1 791 ? -19.416 28.861 36.896 1.00 92.56 791 ILE A N 1
ATOM 6190 C CA . ILE A 1 791 ? -18.949 27.466 36.836 1.00 92.56 791 ILE A CA 1
ATOM 6191 C C . ILE A 1 791 ? -18.623 27.091 35.384 1.00 92.56 791 ILE A C 1
ATOM 6193 O O . ILE A 1 791 ? -19.469 27.235 34.502 1.00 92.56 791 ILE A O 1
ATOM 6197 N N . ALA A 1 792 ? -17.424 26.553 35.140 1.00 94.69 792 ALA A N 1
ATOM 6198 C CA . ALA A 1 792 ? -17.055 25.995 33.840 1.00 94.69 792 ALA A CA 1
ATOM 6199 C C . ALA A 1 792 ? -17.607 24.573 33.675 1.00 94.69 792 ALA A C 1
ATOM 6201 O O . ALA A 1 792 ? -17.311 23.705 34.500 1.00 94.69 792 ALA A O 1
ATOM 6202 N N . TYR A 1 793 ? -18.338 24.324 32.585 1.00 96.06 793 TYR A N 1
ATOM 6203 C CA . TYR A 1 793 ? -18.849 23.000 32.211 1.00 96.06 793 TYR A CA 1
ATOM 6204 C C . TYR A 1 793 ? -18.156 22.494 30.951 1.00 96.06 793 TYR A C 1
ATOM 6206 O O . TYR A 1 793 ? -18.084 23.210 29.951 1.00 96.06 793 TYR A O 1
ATOM 6214 N N . ILE A 1 794 ? -17.714 21.237 30.977 1.00 97.75 794 ILE A N 1
ATOM 6215 C CA . ILE A 1 794 ? -17.203 20.537 29.797 1.00 97.75 794 ILE A CA 1
ATOM 6216 C C . ILE A 1 794 ? -17.868 19.167 29.757 1.00 97.75 794 ILE A C 1
ATOM 6218 O O . ILE A 1 794 ? -17.487 18.255 30.488 1.00 97.75 794 ILE A O 1
ATOM 6222 N N . LYS A 1 795 ? -18.889 19.031 28.910 1.00 94.06 795 LYS A N 1
ATOM 6223 C CA . LYS A 1 795 ? -19.694 17.820 28.797 1.00 94.06 795 LYS A CA 1
ATOM 6224 C C . LYS A 1 795 ? -19.308 17.009 27.568 1.00 94.06 795 LYS A C 1
ATOM 6226 O O . LYS A 1 795 ? -19.341 17.531 26.457 1.00 94.06 795 LYS A O 1
ATOM 6231 N N . VAL A 1 796 ? -19.036 15.725 27.777 1.00 90.19 796 VAL A N 1
ATOM 6232 C CA . VAL A 1 796 ? -18.790 14.720 26.735 1.00 90.19 796 VAL A CA 1
ATOM 6233 C C . VAL A 1 796 ? -19.940 13.720 26.787 1.00 90.19 796 VAL A C 1
ATOM 6235 O O . VAL A 1 796 ? -20.225 13.152 27.841 1.00 90.19 796 VAL A O 1
ATOM 6238 N N . HIS A 1 797 ? -20.681 13.577 25.685 1.00 84.88 797 HIS A N 1
ATOM 6239 C CA . HIS A 1 797 ? -21.945 12.823 25.639 1.00 84.88 797 HIS A CA 1
ATOM 6240 C C . HIS A 1 797 ? -22.945 13.236 26.739 1.00 84.88 797 HIS A C 1
ATOM 6242 O O . HIS A 1 797 ? -23.639 12.414 27.337 1.00 84.88 797 HIS A O 1
ATOM 6248 N N . GLY A 1 798 ? -22.993 14.537 27.046 1.00 83.94 798 GLY A N 1
ATOM 6249 C CA . GLY A 1 798 ? -23.890 15.110 28.054 1.00 83.94 798 GLY A CA 1
ATOM 6250 C C . GLY A 1 798 ? -23.453 14.922 29.513 1.00 83.94 798 GLY A C 1
ATOM 6251 O O . GLY A 1 798 ? -24.026 15.577 30.387 1.00 83.94 798 GLY A O 1
ATOM 6252 N N . LYS A 1 799 ? -22.428 14.105 29.793 1.00 90.12 799 LYS A N 1
ATOM 6253 C CA . LYS A 1 799 ? -21.825 13.966 31.126 1.00 90.12 799 LYS A CA 1
ATOM 6254 C C . LYS A 1 799 ? -20.744 15.019 31.320 1.00 90.12 799 LYS A C 1
ATOM 6256 O O . LYS A 1 799 ? -19.895 15.176 30.456 1.00 90.12 799 LYS A O 1
ATOM 6261 N N . ASP A 1 800 ? -20.769 15.721 32.444 1.00 95.69 800 ASP A N 1
ATOM 6262 C CA . ASP A 1 800 ? -19.776 16.745 32.763 1.00 95.69 800 ASP A CA 1
ATOM 6263 C C . ASP A 1 800 ? -18.478 16.152 33.317 1.00 95.69 800 ASP A C 1
ATOM 6265 O O . ASP A 1 800 ? -18.500 15.225 34.131 1.00 95.69 800 ASP A O 1
ATOM 6269 N N . HIS A 1 801 ? -17.362 16.696 32.845 1.00 95.31 801 HIS A N 1
ATOM 6270 C CA . HIS A 1 801 ? -16.006 16.249 33.137 1.00 95.31 801 HIS A CA 1
ATOM 6271 C C . HIS A 1 801 ? -15.089 17.382 33.607 1.00 95.31 801 HIS A C 1
ATOM 6273 O O . HIS A 1 801 ? -13.920 17.112 33.856 1.00 95.31 801 HIS A O 1
ATOM 6279 N N . SER A 1 802 ? -15.579 18.620 33.737 1.00 94.56 802 SER A N 1
ATOM 6280 C CA . SER A 1 802 ? -14.816 19.738 34.312 1.00 94.56 802 SER A CA 1
ATOM 6281 C C . SER A 1 802 ? -14.574 19.535 35.818 1.00 94.56 802 SER A C 1
ATOM 6283 O O . SER A 1 802 ? -15.420 18.969 36.506 1.00 94.56 802 SER A O 1
ATOM 6285 N N . LEU A 1 803 ? -13.443 20.011 36.363 1.00 94.94 803 LEU A N 1
ATOM 6286 C CA . LEU A 1 803 ? -13.205 20.001 37.825 1.00 94.94 803 LEU A CA 1
ATOM 6287 C C . LEU A 1 803 ? -13.766 21.242 38.530 1.00 94.94 803 LEU A C 1
ATOM 6289 O O . LEU A 1 803 ? -13.686 21.331 39.754 1.00 94.94 803 LEU A O 1
ATOM 6293 N N . HIS A 1 804 ? -14.319 22.198 37.777 1.00 94.31 804 HIS A N 1
ATOM 6294 C CA . HIS A 1 804 ? -14.953 23.408 38.307 1.00 94.31 804 HIS A CA 1
ATOM 6295 C C . HIS A 1 804 ? -14.044 24.285 39.185 1.00 94.31 804 HIS A C 1
ATOM 6297 O O . HIS A 1 804 ? -14.499 24.877 40.170 1.00 94.31 804 HIS A O 1
ATOM 6303 N N . GLY A 1 805 ? -12.751 24.373 38.867 1.00 93.31 805 GLY A N 1
ATOM 6304 C CA . GLY A 1 805 ? -11.824 25.255 39.583 1.00 93.31 805 GLY A CA 1
ATOM 6305 C C . GLY A 1 805 ? -11.659 26.612 38.896 1.00 93.31 805 GLY A C 1
ATOM 6306 O O . GLY A 1 805 ? -11.881 26.732 37.691 1.00 93.31 805 GLY A O 1
ATOM 6307 N N . ARG A 1 806 ? -11.250 27.632 39.664 1.00 94.00 806 ARG A N 1
ATOM 6308 C CA . ARG A 1 806 ? -10.887 28.962 39.139 1.00 94.00 806 ARG A CA 1
ATOM 6309 C C . ARG A 1 806 ? -9.741 28.847 38.127 1.00 94.00 806 ARG A C 1
ATOM 6311 O O . ARG A 1 806 ? -8.803 28.085 38.355 1.00 94.00 806 ARG A O 1
ATOM 6318 N N . GLY A 1 807 ? -9.806 29.634 37.055 1.00 95.12 807 GLY A N 1
ATOM 6319 C CA . GLY A 1 807 ? -8.810 29.648 35.988 1.00 95.12 807 GLY A CA 1
ATOM 6320 C C . GLY A 1 807 ? -9.231 28.810 34.781 1.00 95.12 807 GLY A C 1
ATOM 6321 O O . GLY A 1 807 ? -10.400 28.809 34.392 1.00 95.12 807 GLY A O 1
ATOM 6322 N N . ILE A 1 808 ? -8.274 28.123 34.157 1.00 97.31 808 ILE A N 1
ATOM 6323 C CA . ILE A 1 808 ? -8.466 27.342 32.928 1.00 97.31 808 ILE A CA 1
ATOM 6324 C C . ILE A 1 808 ? -8.769 25.885 33.275 1.00 97.31 808 ILE A C 1
ATOM 6326 O O . ILE A 1 808 ? -7.951 25.215 33.895 1.00 97.31 808 ILE A O 1
ATOM 6330 N N . ASN A 1 809 ? -9.907 25.366 32.828 1.00 97.88 809 ASN A N 1
ATOM 6331 C CA . ASN A 1 809 ? -10.280 23.956 32.931 1.00 97.88 809 ASN A CA 1
ATOM 6332 C C . ASN A 1 809 ? -10.069 23.283 31.570 1.00 97.88 809 ASN A C 1
ATOM 6334 O O . ASN A 1 809 ? -10.454 23.849 30.548 1.00 97.88 809 ASN A O 1
ATOM 6338 N N . VAL A 1 810 ? -9.460 22.094 31.558 1.00 98.00 810 VAL A N 1
ATOM 6339 C CA . VAL A 1 810 ? -9.119 21.340 30.342 1.00 98.00 810 VAL A CA 1
ATOM 6340 C C . VAL A 1 810 ? -9.608 19.898 30.462 1.00 98.00 810 VAL A C 1
ATOM 6342 O O . VAL A 1 810 ? -9.337 19.240 31.465 1.00 98.00 810 VAL A O 1
ATOM 6345 N N . VAL A 1 811 ? -10.281 19.393 29.428 1.00 98.00 811 VAL A N 1
ATOM 6346 C CA . VAL A 1 811 ? -10.638 17.975 29.262 1.00 98.00 811 VAL A CA 1
ATOM 6347 C C . VAL A 1 811 ? -10.044 17.472 27.951 1.00 98.00 811 VAL A C 1
ATOM 6349 O O . VAL A 1 811 ? -10.194 18.115 26.913 1.00 98.00 811 VAL A O 1
ATOM 6352 N N . VAL A 1 812 ? -9.379 16.322 27.997 1.00 96.62 812 VAL A N 1
ATOM 6353 C CA . VAL A 1 812 ? -8.786 15.651 26.837 1.00 96.62 812 VAL A CA 1
ATOM 6354 C C . VAL A 1 812 ? -9.611 14.416 26.506 1.00 96.62 812 VAL A C 1
ATOM 6356 O O . VAL A 1 812 ? -9.865 13.583 27.376 1.00 96.62 812 VAL A O 1
ATOM 6359 N N . VAL A 1 813 ? -10.021 14.295 25.247 1.00 90.38 813 VAL A N 1
ATOM 6360 C CA . VAL A 1 813 ? -10.838 13.191 24.737 1.00 90.38 813 VAL A CA 1
ATOM 6361 C C . VAL A 1 813 ? -10.078 12.475 23.628 1.00 90.38 813 VAL A C 1
ATOM 6363 O O . VAL A 1 813 ? -9.528 13.109 22.732 1.00 90.38 813 VAL A O 1
ATOM 6366 N N . ASP A 1 814 ? -10.050 11.152 23.671 1.00 84.62 814 ASP A N 1
ATOM 6367 C CA . ASP A 1 814 ? -9.493 10.318 22.613 1.00 84.62 814 ASP A CA 1
ATOM 6368 C C . ASP A 1 814 ? -10.313 10.475 21.320 1.00 84.62 814 ASP A C 1
ATOM 6370 O O . ASP A 1 814 ? -11.521 10.227 21.313 1.00 84.62 814 ASP A O 1
ATOM 6374 N N . ALA A 1 815 ? -9.679 10.888 20.216 1.00 80.25 815 ALA A N 1
ATOM 6375 C CA . ALA A 1 815 ? -10.400 11.195 18.978 1.00 80.25 815 ALA A CA 1
ATOM 6376 C C . ALA A 1 815 ? -10.876 9.951 18.204 1.00 80.25 815 ALA A C 1
ATOM 6378 O O . ALA A 1 815 ? -11.628 10.096 17.242 1.00 80.25 815 ALA A O 1
ATOM 6379 N N . ARG A 1 816 ? -10.456 8.740 18.597 1.00 74.56 816 ARG A N 1
ATOM 6380 C CA . ARG A 1 816 ? -10.863 7.468 17.966 1.00 74.56 816 ARG A CA 1
ATOM 6381 C C . ARG A 1 816 ? -12.062 6.850 18.668 1.00 74.56 816 ARG A C 1
ATOM 6383 O O . ARG A 1 816 ? -12.941 6.281 18.032 1.00 74.56 816 ARG A O 1
ATOM 6390 N N . THR A 1 817 ? -12.081 6.938 19.991 1.00 69.50 817 THR A N 1
ATOM 6391 C CA . THR A 1 817 ? -13.044 6.240 20.852 1.00 69.50 817 THR A CA 1
ATOM 6392 C C . THR A 1 817 ? -14.066 7.176 21.488 1.00 69.50 817 THR A C 1
ATOM 6394 O O . THR A 1 817 ? -15.133 6.723 21.893 1.00 69.50 817 THR A O 1
ATOM 6397 N N . GLY A 1 818 ? -13.759 8.473 21.587 1.00 76.75 818 GLY A N 1
ATOM 6398 C CA . GLY A 1 818 ? -14.579 9.449 22.304 1.00 76.75 818 GLY A CA 1
ATOM 6399 C C . GLY A 1 818 ? -14.446 9.367 23.829 1.00 76.75 818 GLY A C 1
ATOM 6400 O O . GLY A 1 818 ? -15.208 10.022 24.543 1.00 76.75 818 GLY A O 1
ATOM 6401 N N . PHE A 1 819 ? -13.505 8.575 24.359 1.00 80.44 819 PHE A N 1
ATOM 6402 C CA . PHE A 1 819 ? -13.300 8.454 25.802 1.00 80.44 819 PHE A CA 1
ATOM 6403 C C . PHE A 1 819 ? -12.506 9.622 26.378 1.00 80.44 819 PHE A C 1
ATOM 6405 O O . PHE A 1 819 ? -11.524 10.078 25.802 1.00 80.44 819 PHE A O 1
ATOM 6412 N N . VAL A 1 820 ? -12.909 10.084 27.562 1.00 84.50 820 VAL A N 1
ATOM 6413 C CA . VAL A 1 820 ? -12.154 11.093 28.312 1.00 84.50 820 VAL A CA 1
ATOM 6414 C C . VAL A 1 820 ? -10.891 10.453 28.876 1.00 84.50 820 VAL A C 1
ATOM 6416 O O . VAL A 1 820 ? -10.973 9.503 29.653 1.00 84.50 820 VAL A O 1
ATOM 6419 N N . LEU A 1 821 ? -9.740 10.988 28.481 1.00 87.50 821 LEU A N 1
ATOM 6420 C CA . LEU A 1 821 ? -8.420 10.518 28.890 1.00 87.50 821 LEU A CA 1
ATOM 6421 C C . LEU A 1 821 ? -7.946 11.237 30.151 1.00 87.50 821 LEU A C 1
ATOM 6423 O O . LEU A 1 821 ? -7.527 10.601 31.114 1.00 87.50 821 LEU A O 1
ATOM 6427 N N . GLU A 1 822 ? -8.042 12.567 30.156 1.00 90.69 822 GLU A N 1
ATOM 6428 C CA . GLU A 1 822 ? -7.547 13.402 31.248 1.00 90.69 822 GLU A CA 1
ATOM 6429 C C . GLU A 1 822 ? -8.426 14.630 31.481 1.00 90.69 822 GLU A C 1
ATOM 6431 O O . GLU A 1 822 ? -8.992 15.200 30.549 1.00 90.69 822 GLU A O 1
ATOM 6436 N N . THR A 1 823 ? -8.466 15.081 32.735 1.00 95.44 823 THR A N 1
ATOM 6437 C CA . THR A 1 823 ? -9.071 16.352 33.142 1.00 95.44 823 THR A CA 1
ATOM 6438 C C . THR A 1 823 ? -8.104 17.102 34.058 1.00 95.44 823 THR A C 1
ATOM 6440 O O . THR A 1 823 ? -7.566 16.519 35.004 1.00 95.44 823 THR A O 1
ATOM 6443 N N . LYS A 1 824 ? -7.903 18.403 33.816 1.00 95.81 824 LYS A N 1
ATOM 6444 C CA . LYS A 1 824 ? -7.035 19.288 34.609 1.00 95.81 824 LYS A CA 1
ATOM 6445 C C . LYS A 1 824 ? -7.669 20.666 34.824 1.00 95.81 824 LYS A C 1
ATOM 6447 O O . LYS A 1 824 ? -8.508 21.098 34.035 1.00 95.81 824 LYS A O 1
ATOM 6452 N N . THR A 1 825 ? -7.194 21.377 35.845 1.00 96.75 825 THR A N 1
ATOM 6453 C CA . THR A 1 825 ? -7.496 22.798 36.069 1.00 96.75 825 THR A CA 1
ATOM 6454 C C . THR A 1 825 ? -6.228 23.552 36.445 1.00 96.75 825 THR A C 1
ATOM 6456 O O . THR A 1 825 ? -5.406 23.017 37.186 1.00 96.75 825 THR A O 1
ATOM 6459 N N . TYR A 1 826 ? -6.101 24.783 35.951 1.00 97.19 826 TYR A N 1
ATOM 6460 C CA . TYR A 1 826 ? -4.938 25.648 36.118 1.00 97.19 826 TYR A CA 1
ATOM 6461 C C . TYR A 1 826 ? -5.370 27.030 36.610 1.00 97.19 826 TYR A C 1
ATOM 6463 O O . TYR A 1 826 ? -5.995 27.791 35.866 1.00 97.19 826 TYR A O 1
ATOM 6471 N N . ASP A 1 827 ? -5.029 27.371 37.854 1.00 96.12 827 ASP A N 1
ATOM 6472 C CA . ASP A 1 827 ? -5.397 28.648 38.483 1.00 96.12 827 ASP A CA 1
ATOM 6473 C C . ASP A 1 827 ? -4.435 29.771 38.067 1.00 96.12 827 ASP A C 1
ATOM 6475 O O . ASP A 1 827 ? -3.633 30.278 38.856 1.00 96.12 827 ASP A O 1
ATOM 6479 N N . THR A 1 828 ? -4.527 30.183 36.801 1.00 93.94 828 THR A N 1
ATOM 6480 C CA . THR A 1 828 ? -3.715 31.266 36.218 1.00 93.94 828 THR A CA 1
ATOM 6481 C C . THR A 1 828 ? -4.045 32.653 36.786 1.00 93.94 828 THR A C 1
ATOM 6483 O O . THR A 1 828 ? -3.400 33.638 36.423 1.00 93.94 828 THR A O 1
ATOM 6486 N N . HIS A 1 829 ? -5.014 32.757 37.699 1.00 91.88 829 HIS A N 1
ATOM 6487 C CA . HIS A 1 829 ? -5.225 33.945 38.523 1.00 91.88 829 HIS A CA 1
ATOM 6488 C C . HIS A 1 829 ? -4.392 33.912 39.815 1.00 91.88 829 HIS A C 1
ATOM 6490 O O . HIS A 1 829 ? -3.836 34.931 40.239 1.00 91.88 829 HIS A O 1
ATOM 6496 N N . GLY A 1 830 ? -4.344 32.751 40.472 1.00 90.94 830 GLY A N 1
ATOM 6497 C CA . GLY A 1 830 ? -3.733 32.561 41.785 1.00 90.94 830 GLY A CA 1
ATOM 6498 C C . GLY A 1 830 ? -2.221 32.328 41.771 1.00 90.94 830 GLY A C 1
ATOM 6499 O O . GLY A 1 830 ? -1.544 32.813 42.678 1.00 90.94 830 GLY A O 1
ATOM 6500 N N . ASP A 1 831 ? -1.685 31.630 40.765 1.00 93.31 831 ASP A N 1
ATOM 6501 C CA . ASP A 1 831 ? -0.271 31.222 40.703 1.00 93.31 831 ASP A CA 1
ATOM 6502 C C . ASP A 1 831 ? 0.351 31.542 39.331 1.00 93.31 831 ASP A C 1
ATOM 6504 O O . ASP A 1 831 ? -0.155 31.167 38.273 1.00 93.31 831 ASP A O 1
ATOM 6508 N N . ALA A 1 832 ? 1.495 32.234 39.358 1.00 91.00 832 ALA A N 1
ATOM 6509 C CA . ALA A 1 832 ? 2.233 32.654 38.172 1.00 91.00 832 ALA A CA 1
ATOM 6510 C C . ALA A 1 832 ? 2.855 31.496 37.372 1.00 91.00 832 ALA A C 1
ATOM 6512 O O . ALA A 1 832 ? 3.219 31.672 36.211 1.00 91.00 832 ALA A O 1
ATOM 6513 N N . ASN A 1 833 ? 2.975 30.309 37.972 1.00 93.12 833 ASN A N 1
ATOM 6514 C CA . ASN A 1 833 ? 3.530 29.128 37.313 1.00 93.12 833 ASN A CA 1
ATOM 6515 C C . ASN A 1 833 ? 2.480 28.314 36.546 1.00 93.12 833 ASN A C 1
ATOM 6517 O O . ASN A 1 833 ? 2.846 27.470 35.726 1.00 93.12 833 ASN A O 1
ATOM 6521 N N . GLU A 1 834 ? 1.188 28.549 36.786 1.00 95.50 834 GLU A N 1
ATOM 6522 C CA . GLU A 1 834 ? 0.104 27.728 36.232 1.00 95.50 834 GLU A CA 1
ATOM 6523 C C . GLU A 1 834 ? 0.001 27.836 34.709 1.00 95.50 834 GLU A C 1
ATOM 6525 O O . GLU A 1 834 ? -0.243 26.832 34.046 1.00 95.50 834 GLU A O 1
ATOM 6530 N N . ALA A 1 835 ? 0.294 29.001 34.123 1.00 92.56 835 ALA A N 1
ATOM 6531 C CA . ALA A 1 835 ? 0.307 29.147 32.666 1.00 92.56 835 ALA A CA 1
ATOM 6532 C C . ALA A 1 835 ? 1.416 28.308 32.003 1.00 92.56 835 ALA A C 1
ATOM 6534 O O . ALA A 1 835 ? 1.191 27.695 30.961 1.00 92.56 835 ALA A O 1
ATOM 6535 N N . ASN A 1 836 ? 2.590 28.202 32.636 1.00 93.25 836 ASN A N 1
ATOM 6536 C CA . ASN A 1 836 ? 3.674 27.346 32.144 1.00 93.25 836 ASN A CA 1
ATOM 6537 C C . ASN A 1 836 ? 3.359 25.855 32.335 1.00 93.25 836 ASN A C 1
ATOM 6539 O O . ASN A 1 836 ? 3.693 25.046 31.471 1.00 93.25 836 ASN A O 1
ATOM 6543 N N . ARG A 1 837 ? 2.688 25.479 33.435 1.00 96.38 837 ARG A N 1
ATOM 6544 C CA . ARG A 1 837 ? 2.212 24.101 33.655 1.00 96.38 837 ARG A CA 1
ATOM 6545 C C . ARG A 1 837 ? 1.147 23.705 32.630 1.00 96.38 837 ARG A C 1
ATOM 6547 O O . ARG A 1 837 ? 1.219 22.599 32.098 1.00 96.38 837 ARG A O 1
ATOM 6554 N N . LEU A 1 838 ? 0.218 24.610 32.313 1.00 96.62 838 LEU A N 1
ATOM 6555 C CA . LEU A 1 838 ? -0.764 24.436 31.241 1.00 96.62 838 LEU A CA 1
ATOM 6556 C C . LEU A 1 838 ? -0.063 24.226 29.894 1.00 96.62 838 LEU A C 1
ATOM 6558 O O . LEU A 1 838 ? -0.340 23.244 29.213 1.00 96.62 838 LEU A O 1
ATOM 6562 N N . ALA A 1 839 ? 0.886 25.095 29.535 1.00 96.25 839 ALA A N 1
ATOM 6563 C CA . ALA A 1 839 ? 1.642 24.973 28.289 1.00 96.25 839 ALA A CA 1
ATOM 6564 C C . ALA A 1 839 ? 2.402 23.639 28.195 1.00 96.25 839 ALA A C 1
ATOM 6566 O O . ALA A 1 839 ? 2.325 22.951 27.178 1.00 96.25 839 ALA A O 1
ATOM 6567 N N . GLY A 1 840 ? 3.100 23.241 29.264 1.00 94.44 840 GLY A N 1
ATOM 6568 C CA . GLY A 1 840 ? 3.812 21.964 29.325 1.00 94.44 840 GLY A CA 1
ATOM 6569 C C . GLY A 1 840 ? 2.877 20.765 29.157 1.00 94.44 840 GLY A C 1
ATOM 6570 O O . GLY A 1 840 ? 3.180 19.861 28.383 1.00 94.44 840 GLY A O 1
ATOM 6571 N N . PHE A 1 841 ? 1.711 20.790 29.810 1.00 96.94 841 PHE A N 1
ATOM 6572 C CA . PHE A 1 841 ? 0.694 19.751 29.658 1.00 96.94 841 PHE A CA 1
ATOM 6573 C C . PHE A 1 841 ? 0.172 19.666 28.221 1.00 96.94 841 PHE A C 1
ATOM 6575 O O . PHE A 1 841 ? 0.254 18.605 27.607 1.00 96.94 841 PHE A O 1
ATOM 6582 N N . LEU A 1 842 ? -0.285 20.786 27.653 1.00 95.31 842 LEU A N 1
ATOM 6583 C CA . LEU A 1 842 ? -0.812 20.831 26.288 1.00 95.31 842 LEU A CA 1
ATOM 6584 C C . LEU A 1 842 ? 0.231 20.394 25.252 1.00 95.31 842 LEU A C 1
ATOM 6586 O O . LEU A 1 842 ? -0.123 19.720 24.290 1.00 95.31 842 LEU A O 1
ATOM 6590 N N . ASN A 1 843 ? 1.509 20.725 25.444 1.00 93.25 843 ASN A N 1
ATOM 6591 C CA . ASN A 1 843 ? 2.597 20.295 24.560 1.00 93.25 843 ASN A CA 1
ATOM 6592 C C . ASN A 1 843 ? 3.009 18.831 24.766 1.00 93.25 843 ASN A C 1
ATOM 6594 O O . ASN A 1 843 ? 3.561 18.231 23.848 1.00 93.25 843 ASN A O 1
ATOM 6598 N N . SER A 1 844 ? 2.727 18.242 25.931 1.00 90.94 844 SER A N 1
ATOM 6599 C CA . SER A 1 844 ? 3.002 16.824 26.192 1.00 90.94 844 SER A CA 1
ATOM 6600 C C . SER A 1 844 ? 1.980 15.871 25.563 1.00 90.94 844 SER A C 1
ATOM 6602 O O . SER A 1 844 ? 2.245 14.675 25.481 1.00 90.94 844 SER A O 1
ATOM 6604 N N . LEU A 1 845 ? 0.830 16.386 25.106 1.00 87.06 845 LEU A N 1
ATOM 6605 C CA . LEU A 1 845 ? -0.209 15.583 24.461 1.00 87.06 845 LEU A CA 1
ATOM 6606 C C . LEU A 1 845 ? 0.301 15.011 23.131 1.00 87.06 845 LEU A C 1
ATOM 6608 O O . LEU A 1 845 ? 0.549 15.757 22.178 1.00 87.06 845 LEU A O 1
ATOM 6612 N N . GLN A 1 846 ? 0.427 13.683 23.086 1.00 73.94 846 GLN A N 1
ATOM 6613 C CA . GLN A 1 846 ? 0.809 12.898 21.912 1.00 73.94 846 GLN A CA 1
ATOM 6614 C C . GLN A 1 846 ? -0.403 12.146 21.347 1.00 73.94 846 GLN A C 1
ATOM 6616 O O . GLN A 1 846 ? -1.280 11.717 22.093 1.00 73.94 846 GLN A O 1
ATOM 6621 N N . GLY A 1 847 ? -0.424 11.952 20.027 1.00 68.62 847 GLY A N 1
ATOM 6622 C CA . GLY A 1 847 ? -1.502 11.248 19.327 1.00 68.62 847 GLY A CA 1
ATOM 6623 C C . GLY A 1 847 ? -2.679 12.140 18.921 1.00 68.62 847 GLY A C 1
ATOM 6624 O O . GLY A 1 847 ? -2.607 13.368 18.980 1.00 68.62 847 GLY A O 1
ATOM 6625 N N . ASP A 1 848 ? -3.751 11.490 18.470 1.00 80.94 848 ASP A N 1
ATOM 6626 C CA . ASP A 1 848 ? -4.976 12.099 17.947 1.00 80.94 848 ASP A CA 1
ATOM 6627 C C . ASP A 1 848 ? -5.981 12.338 19.090 1.00 80.94 848 ASP A C 1
ATOM 6629 O O . ASP A 1 848 ? -6.805 11.471 19.391 1.00 80.94 848 ASP A O 1
ATOM 6633 N N . VAL A 1 849 ? -5.910 13.494 19.763 1.00 90.31 849 VAL A N 1
ATOM 6634 C CA . VAL A 1 849 ? -6.819 13.846 20.869 1.00 90.31 849 VAL A CA 1
ATOM 6635 C C . VAL A 1 849 ? -7.528 15.180 20.646 1.00 90.31 849 VAL A C 1
ATOM 6637 O O . VAL A 1 849 ? -6.987 16.125 20.069 1.00 90.31 849 VAL A O 1
ATOM 6640 N N . ILE A 1 850 ? -8.765 15.254 21.130 1.00 95.06 850 ILE A N 1
ATOM 6641 C CA . ILE A 1 850 ? -9.595 16.457 21.170 1.00 95.06 850 ILE A CA 1
ATOM 6642 C C . ILE A 1 850 ? -9.340 17.148 22.510 1.00 95.06 850 ILE A C 1
ATOM 6644 O O . ILE A 1 850 ? -9.447 16.525 23.567 1.00 95.06 850 ILE A O 1
ATOM 6648 N N . VAL A 1 851 ? -9.012 18.437 22.476 1.00 97.50 851 VAL A N 1
ATOM 6649 C CA . VAL A 1 851 ? -8.707 19.228 23.673 1.00 97.50 851 VAL A CA 1
ATOM 6650 C C . VAL A 1 851 ? -9.795 20.264 23.878 1.00 97.50 851 VAL A C 1
ATOM 6652 O O . VAL A 1 851 ? -10.030 21.107 23.019 1.00 97.50 851 VAL A O 1
ATOM 6655 N N . VAL A 1 852 ? -10.449 20.214 25.030 1.00 98.38 852 VAL A N 1
ATOM 6656 C CA . VAL A 1 852 ? -11.589 21.066 25.350 1.00 98.38 852 VAL A CA 1
ATOM 6657 C C . VAL A 1 852 ? -11.234 21.979 26.513 1.00 98.38 852 VAL A C 1
ATOM 6659 O O . VAL A 1 852 ? -10.787 21.495 27.548 1.00 98.38 852 VAL A O 1
ATOM 6662 N N . VAL A 1 853 ? -11.425 23.288 26.356 1.00 98.25 853 VAL A N 1
ATOM 6663 C CA . VAL A 1 853 ? -10.978 24.313 27.308 1.00 98.25 853 VAL A CA 1
ATOM 6664 C C . VAL A 1 853 ? -12.130 25.233 27.701 1.00 98.25 853 VAL A C 1
ATOM 6666 O O . VAL A 1 853 ? -12.886 25.675 26.837 1.00 98.25 853 VAL A O 1
ATOM 6669 N N . ALA A 1 854 ? -12.233 25.554 28.993 1.00 97.75 854 ALA A N 1
ATOM 6670 C CA . ALA A 1 854 ? -13.186 26.522 29.534 1.00 97.75 854 ALA A CA 1
ATOM 6671 C C . ALA A 1 854 ? -12.586 27.339 30.693 1.00 97.75 854 ALA A C 1
ATOM 6673 O O . ALA A 1 854 ? -11.979 26.782 31.607 1.00 97.75 854 ALA A O 1
ATOM 6674 N N . VAL A 1 855 ? -12.801 28.656 30.702 1.00 96.38 855 VAL A N 1
ATOM 6675 C CA . VAL A 1 855 ? -12.482 29.539 31.844 1.00 96.38 855 VAL A CA 1
ATOM 6676 C C . VAL A 1 855 ? -13.609 29.526 32.881 1.00 96.38 855 VAL A C 1
ATOM 6678 O O . VAL A 1 855 ? -14.784 29.566 32.501 1.00 96.38 855 VAL A O 1
ATOM 6681 N N . GLN A 1 856 ? -13.239 29.534 34.165 1.00 96.31 856 GLN A N 1
ATOM 6682 C CA . GLN A 1 856 ? -14.114 29.838 35.300 1.00 96.31 856 GLN A CA 1
ATOM 6683 C C . GLN A 1 856 ? -13.551 31.002 36.130 1.00 96.31 856 GLN A C 1
ATOM 6685 O O . GLN A 1 856 ? -12.367 30.991 36.478 1.00 96.31 856 GLN A O 1
ATOM 6690 N N . ASP A 1 857 ? -14.420 31.934 36.530 1.00 93.62 857 ASP A N 1
ATOM 6691 C CA . ASP A 1 857 ? -14.125 33.118 37.356 1.00 93.62 857 ASP A CA 1
ATOM 6692 C C . ASP A 1 857 ? -13.159 34.114 36.691 1.00 93.62 857 ASP A C 1
ATOM 6694 O O . ASP A 1 857 ? -13.595 35.165 36.211 1.00 93.62 857 ASP A O 1
ATOM 6698 N N . GLU A 1 858 ? -11.863 33.798 36.659 1.00 91.06 858 GLU A N 1
ATOM 6699 C CA . GLU A 1 858 ? -10.790 34.680 36.193 1.00 91.06 858 GLU A CA 1
ATOM 6700 C C . GLU A 1 858 ? -9.560 33.844 35.799 1.00 91.06 858 GLU A C 1
ATOM 6702 O O . GLU A 1 858 ? -9.159 32.953 36.547 1.00 91.06 858 GLU A O 1
ATOM 6707 N N . ALA A 1 859 ? -8.941 34.141 34.653 1.00 93.25 859 ALA A N 1
ATOM 6708 C CA . ALA A 1 859 ? -7.747 33.435 34.173 1.00 93.25 859 ALA A CA 1
ATOM 6709 C C . ALA A 1 859 ? -6.645 34.353 33.600 1.00 93.25 859 ALA A C 1
ATOM 6711 O O . ALA A 1 859 ? -5.592 33.853 33.203 1.00 93.25 859 ALA A O 1
ATOM 6712 N N . SER A 1 860 ? -6.858 35.669 33.527 1.00 92.94 860 SER A N 1
ATOM 6713 C CA . SER A 1 860 ? -6.018 36.611 32.774 1.00 92.94 860 SER A CA 1
ATOM 6714 C C . SER A 1 860 ? -4.730 37.029 33.487 1.00 92.94 860 SER A C 1
ATOM 6716 O O . SER A 1 860 ? -3.736 37.322 32.815 1.00 92.94 860 SER A O 1
ATOM 6718 N N . LYS A 1 861 ? -4.725 37.064 34.830 1.00 92.19 861 LYS A N 1
ATOM 6719 C CA . LYS A 1 861 ? -3.689 37.756 35.624 1.00 92.19 861 LYS A CA 1
ATOM 6720 C C . LYS A 1 861 ? -2.265 37.256 35.371 1.00 92.19 861 LYS A C 1
ATOM 6722 O O . LYS A 1 861 ? -1.367 38.077 35.200 1.00 92.19 861 LYS A O 1
ATOM 6727 N N . PHE A 1 862 ? -2.057 35.942 35.335 1.00 92.69 862 PHE A N 1
ATOM 6728 C CA . PHE A 1 862 ? -0.766 35.324 35.020 1.00 92.69 862 PHE A CA 1
ATOM 6729 C C . PHE A 1 862 ? -0.808 34.487 33.735 1.00 92.69 862 PHE A C 1
ATOM 6731 O O . PHE A 1 862 ? -0.009 33.570 33.560 1.00 92.69 862 PHE A O 1
ATOM 6738 N N . PHE A 1 863 ? -1.732 34.792 32.819 1.00 90.12 863 PHE A N 1
ATOM 6739 C CA . PHE A 1 863 ? -1.775 34.131 31.517 1.00 90.12 863 PHE A CA 1
ATOM 6740 C C . PHE A 1 863 ? -0.567 34.552 30.668 1.00 90.12 863 PHE A C 1
ATOM 6742 O O . PHE A 1 863 ? -0.370 35.748 30.416 1.00 90.12 863 PHE A O 1
ATOM 6749 N N . ALA A 1 864 ? 0.227 33.571 30.242 1.00 90.50 864 ALA A N 1
ATOM 6750 C CA . ALA A 1 864 ? 1.506 33.765 29.562 1.00 90.50 864 ALA A CA 1
ATOM 6751 C C . ALA A 1 864 ? 1.454 33.342 28.087 1.00 90.50 864 ALA A C 1
ATOM 6753 O O . ALA A 1 864 ? 0.647 32.493 27.704 1.00 90.50 864 ALA A O 1
ATOM 6754 N N . ASP A 1 865 ? 2.369 33.886 27.282 1.00 92.62 865 ASP A N 1
ATOM 6755 C CA . ASP A 1 865 ? 2.465 33.601 25.843 1.00 92.62 865 ASP A CA 1
ATOM 6756 C C . ASP A 1 865 ? 2.741 32.117 25.556 1.00 92.62 865 ASP A C 1
ATOM 6758 O O . ASP A 1 865 ? 2.209 31.567 24.599 1.00 92.62 865 ASP A O 1
ATOM 6762 N N . SER A 1 866 ? 3.446 31.419 26.452 1.00 92.94 866 SER A N 1
ATOM 6763 C CA . SER A 1 866 ? 3.671 29.969 26.358 1.00 92.94 866 SER A CA 1
ATOM 6764 C C . SER A 1 866 ? 2.367 29.162 26.297 1.00 92.94 866 SER A C 1
ATOM 6766 O O . SER A 1 866 ? 2.285 28.163 25.581 1.00 92.94 866 SER A O 1
ATOM 6768 N N . ALA A 1 867 ? 1.326 29.598 27.015 1.00 93.25 867 ALA A N 1
ATOM 6769 C CA . ALA A 1 867 ? 0.004 28.981 26.961 1.00 93.25 867 ALA A CA 1
ATOM 6770 C C . ALA A 1 867 ? -0.754 29.362 25.678 1.00 93.25 867 ALA A C 1
ATOM 6772 O O . ALA A 1 867 ? -1.482 28.533 25.135 1.00 93.25 867 ALA A O 1
ATOM 6773 N N . ILE A 1 868 ? -0.561 30.586 25.171 1.00 94.81 868 ILE A N 1
ATOM 6774 C CA . ILE A 1 868 ? -1.122 31.034 23.887 1.00 94.81 868 ILE A CA 1
ATOM 6775 C C . ILE A 1 868 ? -0.556 30.181 22.749 1.00 94.81 868 ILE A C 1
ATOM 6777 O O . ILE A 1 868 ? -1.326 29.643 21.957 1.00 94.81 868 ILE A O 1
ATOM 6781 N N . ASP A 1 869 ? 0.762 30.003 22.698 1.00 95.19 869 ASP A N 1
ATOM 6782 C CA . ASP A 1 869 ? 1.438 29.216 21.663 1.00 95.19 869 ASP A CA 1
ATOM 6783 C C . ASP A 1 869 ? 0.994 27.750 21.691 1.00 95.19 869 ASP A C 1
ATOM 6785 O O . ASP A 1 869 ? 0.690 27.163 20.650 1.00 95.19 869 ASP A O 1
ATOM 6789 N N . ALA A 1 870 ? 0.867 27.172 22.890 1.00 95.19 870 ALA A N 1
ATOM 6790 C CA . ALA A 1 870 ? 0.364 25.814 23.056 1.00 95.19 870 ALA A CA 1
ATOM 6791 C C . ALA A 1 870 ? -1.096 25.667 22.587 1.00 95.19 870 ALA A C 1
ATOM 6793 O O . ALA A 1 870 ? -1.439 24.655 21.984 1.00 95.19 870 ALA A O 1
ATOM 6794 N N . LEU A 1 871 ? -1.956 26.668 22.804 1.00 96.00 871 LEU A N 1
ATOM 6795 C CA . LEU A 1 871 ? -3.336 26.662 22.298 1.00 96.00 871 LEU A CA 1
ATOM 6796 C C . LEU A 1 871 ? -3.400 26.890 20.779 1.00 96.00 871 LEU A C 1
ATOM 6798 O O . LEU A 1 871 ? -4.200 26.243 20.103 1.00 96.00 871 LEU A O 1
ATOM 6802 N N . LYS A 1 872 ? -2.533 27.742 20.216 1.00 95.31 872 LYS A N 1
ATOM 6803 C CA . LYS A 1 872 ? -2.401 27.939 18.760 1.00 95.31 872 LYS A CA 1
ATOM 6804 C C . LYS A 1 872 ? -1.975 26.655 18.053 1.00 95.31 872 LYS A C 1
ATOM 6806 O O . LYS A 1 872 ? -2.533 26.331 17.008 1.00 95.31 872 LYS A O 1
ATOM 6811 N N . ARG A 1 873 ? -1.068 25.874 18.657 1.00 93.31 873 ARG A N 1
ATOM 6812 C CA . ARG A 1 873 ? -0.695 24.526 18.183 1.00 93.31 873 ARG A CA 1
ATOM 6813 C C . ARG A 1 873 ? -1.907 23.603 18.040 1.00 93.31 873 ARG A C 1
ATOM 6815 O O . ARG A 1 873 ? -1.902 22.737 17.175 1.00 93.31 873 ARG A O 1
ATOM 6822 N N . LEU A 1 874 ? -2.926 23.789 18.879 1.00 93.75 874 LEU A N 1
ATOM 6823 C CA . LEU A 1 874 ? -4.153 22.990 18.890 1.00 93.75 874 LEU A CA 1
ATOM 6824 C C . LEU A 1 874 ? -5.270 23.560 17.998 1.00 93.75 874 LEU A C 1
ATOM 6826 O O . LEU A 1 874 ? -6.383 23.033 18.014 1.00 93.75 874 LEU A O 1
ATOM 6830 N N . GLY A 1 875 ? -4.998 24.654 17.276 1.00 93.56 875 GLY A N 1
ATOM 6831 C CA . GLY A 1 875 ? -5.925 25.284 16.335 1.00 93.56 875 GLY A CA 1
ATOM 6832 C C . GLY A 1 875 ? -6.619 26.554 16.831 1.00 93.56 875 GLY A C 1
ATOM 6833 O O . GLY A 1 875 ? -7.451 27.102 16.104 1.00 93.56 875 GLY A O 1
ATOM 6834 N N . ALA A 1 876 ? -6.294 27.052 18.030 1.00 95.19 876 ALA A N 1
ATOM 6835 C CA . ALA A 1 876 ? -6.854 28.310 18.519 1.00 95.19 876 ALA A CA 1
ATOM 6836 C C . ALA A 1 876 ? -6.354 29.512 17.694 1.00 95.19 876 ALA A C 1
ATOM 6838 O O . ALA A 1 876 ? -5.217 29.552 17.221 1.00 95.19 876 ALA A O 1
ATOM 6839 N N . LYS A 1 877 ? -7.206 30.523 17.548 1.00 94.00 877 LYS A N 1
ATOM 6840 C CA . LYS A 1 877 ? -6.969 31.776 16.825 1.00 94.00 877 LYS A CA 1
ATOM 6841 C C . LYS A 1 877 ? -7.154 32.959 17.767 1.00 94.00 877 LYS A C 1
ATOM 6843 O O . LYS A 1 877 ? -7.912 32.879 18.726 1.00 94.00 877 LYS A O 1
ATOM 6848 N N . ASP A 1 878 ? -6.478 34.071 17.505 1.00 91.38 878 ASP A N 1
ATOM 6849 C CA . ASP A 1 878 ? -6.658 35.267 18.330 1.00 91.38 878 ASP A CA 1
ATOM 6850 C C . ASP A 1 878 ? -8.088 35.840 18.183 1.00 91.38 878 ASP A C 1
ATOM 6852 O O . ASP A 1 878 ? -8.632 35.828 17.074 1.00 91.38 878 ASP A O 1
ATOM 6856 N N . PRO A 1 879 ? -8.709 36.347 19.269 1.00 92.00 879 PRO A N 1
ATOM 6857 C CA . PRO A 1 879 ? -8.166 36.461 20.628 1.00 92.00 879 PRO A CA 1
ATOM 6858 C C . PRO A 1 879 ? -8.235 35.148 21.439 1.00 92.00 879 PRO A C 1
ATOM 6860 O O . PRO A 1 879 ? -9.262 34.472 21.458 1.00 92.00 879 PRO A O 1
ATOM 6863 N N . ILE A 1 880 ? -7.140 34.823 22.146 1.00 91.69 880 ILE A N 1
ATOM 6864 C CA . ILE A 1 880 ? -7.019 33.634 23.023 1.00 91.69 880 ILE A CA 1
ATOM 6865 C C . ILE A 1 880 ? -6.932 34.027 24.499 1.00 91.69 880 ILE A C 1
ATOM 6867 O O . ILE A 1 880 ? -7.587 33.426 25.348 1.00 91.69 880 ILE A O 1
ATOM 6871 N N . LYS A 1 881 ? -6.110 35.034 24.823 1.00 89.69 881 LYS A N 1
ATOM 6872 C CA . LYS A 1 881 ? -5.898 35.474 26.205 1.00 89.69 881 LYS A CA 1
ATOM 6873 C C . LYS A 1 881 ? -7.218 35.983 26.802 1.00 89.69 881 LYS A C 1
ATOM 6875 O O . LYS A 1 881 ? -7.800 36.912 26.238 1.00 89.69 881 LYS A O 1
ATOM 6880 N N . PRO A 1 882 ? -7.696 35.425 27.927 1.00 85.56 882 PRO A N 1
ATOM 6881 C CA . PRO A 1 882 ? -8.862 35.969 28.612 1.00 85.56 882 PRO A CA 1
ATOM 6882 C C . PRO A 1 882 ? -8.587 37.399 29.090 1.00 85.56 882 PRO A C 1
ATOM 6884 O O . PRO A 1 882 ? -7.482 37.701 29.545 1.00 85.56 882 PRO A O 1
ATOM 6887 N N . GLU A 1 883 ? -9.585 38.274 29.007 1.00 88.56 883 GLU A N 1
ATOM 6888 C CA . GLU A 1 883 ? -9.590 39.539 29.752 1.00 88.56 883 GLU A CA 1
ATOM 6889 C C . GLU A 1 883 ? -9.887 39.288 31.236 1.00 88.56 883 GLU A C 1
ATOM 6891 O O . GLU A 1 883 ? -10.307 38.191 31.617 1.00 88.56 883 GLU A O 1
ATOM 6896 N N . PHE A 1 884 ? -9.682 40.302 32.086 1.00 91.38 884 PHE A N 1
ATOM 6897 C CA . PHE A 1 884 ? -10.095 40.218 33.486 1.00 91.38 884 PHE A CA 1
ATOM 6898 C C . PHE A 1 884 ? -11.584 39.870 33.553 1.00 91.38 884 PHE A C 1
ATOM 6900 O O . PHE A 1 884 ? -12.411 40.632 33.066 1.00 91.38 884 PHE A O 1
ATOM 6907 N N . ARG A 1 885 ? -11.904 38.706 34.135 1.00 91.69 885 ARG A N 1
ATOM 6908 C CA . ARG A 1 885 ? -13.267 38.138 34.198 1.00 91.69 885 ARG A CA 1
AT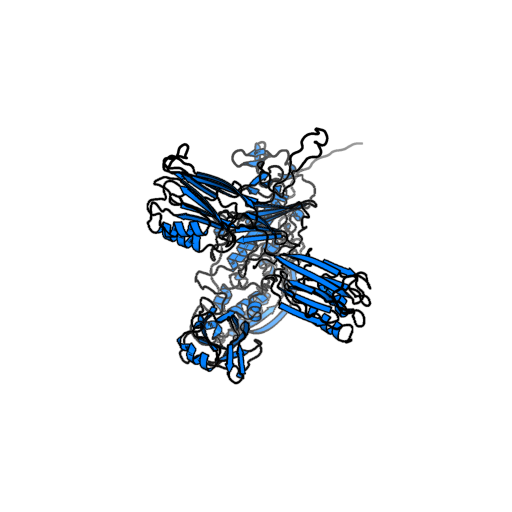OM 6909 C C . ARG A 1 885 ? -13.934 37.887 32.834 1.00 91.69 885 ARG A C 1
ATOM 6911 O O . ARG A 1 885 ? -15.153 37.761 32.777 1.00 91.69 885 ARG A O 1
ATOM 6918 N N . GLY A 1 886 ? -13.157 37.773 31.759 1.00 92.19 886 GLY A N 1
ATOM 6919 C CA . GLY A 1 886 ? -13.638 37.299 30.460 1.00 92.19 886 GLY A CA 1
ATOM 6920 C C . GLY A 1 886 ? -13.799 35.774 30.413 1.00 92.19 886 GLY A C 1
ATOM 6921 O O . GLY A 1 886 ? -13.258 35.049 31.252 1.00 92.19 886 GLY A O 1
ATOM 6922 N N . SER A 1 887 ? -14.510 35.280 29.398 1.00 94.75 887 SER A N 1
ATOM 6923 C CA . SER A 1 887 ? -14.702 33.845 29.147 1.00 94.75 887 SER A CA 1
ATOM 6924 C C . SER A 1 887 ? -14.057 33.404 27.832 1.00 94.75 887 SER A C 1
ATOM 6926 O O . SER A 1 887 ? -14.035 34.141 26.844 1.00 94.75 887 SER A O 1
ATOM 6928 N N . PHE A 1 888 ? -13.534 32.178 27.822 1.00 96.69 888 PHE A N 1
ATOM 6929 C CA . PHE A 1 888 ? -12.941 31.541 26.648 1.00 96.69 888 PHE A CA 1
ATOM 6930 C C . PHE A 1 888 ? -13.301 30.056 26.646 1.00 96.69 888 PHE A C 1
ATOM 6932 O O . PHE A 1 888 ? -12.930 29.316 27.560 1.00 96.69 888 PHE A O 1
ATOM 6939 N N . ALA A 1 889 ? -14.047 29.644 25.624 1.00 97.69 889 ALA A N 1
ATOM 6940 C CA . ALA A 1 889 ? -14.376 28.256 25.336 1.00 97.69 889 ALA A CA 1
ATOM 6941 C C . ALA A 1 889 ? -13.655 27.835 24.052 1.00 97.69 889 ALA A C 1
ATOM 6943 O O . ALA A 1 889 ? -13.678 28.570 23.065 1.00 97.69 889 ALA A O 1
ATOM 6944 N N . PHE A 1 890 ? -13.036 26.659 24.046 1.00 98.19 890 PHE A N 1
ATOM 6945 C CA . PHE A 1 890 ? -12.300 26.159 22.886 1.00 98.19 890 PHE A CA 1
ATOM 6946 C C . PHE A 1 890 ? -12.400 24.642 22.776 1.00 98.19 890 PHE A C 1
ATOM 6948 O O . PHE A 1 890 ? -12.329 23.935 23.778 1.00 98.19 890 PHE A O 1
ATOM 6955 N N . VAL A 1 891 ? -12.565 24.158 21.548 1.00 97.88 891 VAL A N 1
ATOM 6956 C CA . VAL A 1 891 ? -12.481 22.746 21.179 1.00 97.88 891 VAL A CA 1
ATOM 6957 C C . VAL A 1 891 ? -11.432 22.638 20.075 1.00 97.88 891 VAL A C 1
ATOM 6959 O O . VAL A 1 891 ? -11.679 23.053 18.944 1.00 97.88 891 VAL A O 1
ATOM 6962 N N . GLY A 1 892 ? -10.256 22.130 20.435 1.00 94.50 892 GLY A N 1
ATOM 6963 C CA . GLY A 1 892 ? -9.068 22.007 19.592 1.00 94.50 892 GLY A CA 1
ATOM 6964 C C . GLY A 1 892 ? -8.650 20.563 19.339 1.00 94.50 892 GLY A C 1
ATOM 6965 O O . GLY A 1 892 ? -9.250 19.622 19.865 1.00 94.50 892 GLY A O 1
ATOM 6966 N N . TYR A 1 893 ? -7.585 20.387 18.560 1.00 94.19 893 TYR A N 1
ATOM 6967 C CA . TYR A 1 893 ? -7.063 19.076 18.176 1.00 94.19 893 TYR A CA 1
ATOM 6968 C C . TYR A 1 893 ? -5.535 19.025 18.253 1.00 94.19 893 TYR A C 1
ATOM 6970 O O . TYR A 1 893 ? -4.855 19.945 17.806 1.00 94.19 893 TYR A O 1
ATOM 6978 N N . SER A 1 894 ? -4.980 17.947 18.809 1.00 86.62 894 SER A N 1
ATOM 6979 C CA . SER A 1 894 ? -3.526 17.782 18.979 1.00 86.62 894 SER A CA 1
ATOM 6980 C C . SER A 1 894 ? -2.784 17.276 17.747 1.00 86.62 894 SER A C 1
ATOM 6982 O O . SER A 1 894 ? -1.551 17.346 17.725 1.00 86.62 894 SER A O 1
ATOM 6984 N N . GLY A 1 895 ? -3.504 16.734 16.762 1.00 75.94 895 GLY A N 1
ATOM 6985 C CA . GLY A 1 895 ? -2.903 16.169 15.561 1.00 75.94 895 GLY A CA 1
ATOM 6986 C C . GLY A 1 895 ? -2.366 17.231 14.601 1.00 75.94 895 GLY A C 1
ATOM 6987 O O . GLY A 1 895 ? -2.681 18.416 14.688 1.00 75.94 895 GLY A O 1
ATOM 6988 N N . VAL A 1 896 ? -1.529 16.778 13.665 1.00 67.62 896 VAL A N 1
ATOM 6989 C CA . VAL A 1 896 ? -0.755 17.652 12.764 1.00 67.62 896 VAL A CA 1
ATOM 6990 C C . VAL A 1 896 ? -1.660 18.458 11.825 1.00 67.62 896 VAL A C 1
ATOM 6992 O O . VAL A 1 896 ? -1.402 19.636 11.587 1.00 67.62 896 VAL A O 1
ATOM 6995 N N . LYS A 1 897 ? -2.748 17.852 11.330 1.00 69.69 897 LYS A N 1
ATOM 6996 C CA . LYS A 1 897 ? -3.751 18.533 10.503 1.00 69.69 897 LYS A CA 1
ATOM 6997 C C . LYS A 1 897 ? -4.921 18.995 11.364 1.00 69.69 897 LYS A C 1
ATOM 6999 O O . LYS A 1 897 ? -5.582 18.176 11.995 1.00 69.69 897 LYS A O 1
ATOM 7004 N N . GLN A 1 898 ? -5.194 20.297 11.341 1.00 75.50 898 GLN A N 1
ATOM 7005 C CA . GLN A 1 898 ? -6.281 20.925 12.094 1.00 75.50 898 GLN A CA 1
ATOM 7006 C C . GLN A 1 898 ? -7.639 20.663 11.403 1.00 75.50 898 GLN A C 1
ATOM 7008 O O . GLN A 1 898 ? -7.841 21.129 10.279 1.00 75.50 898 GLN A O 1
ATOM 7013 N N . PRO A 1 899 ? -8.573 19.915 12.019 1.00 77.06 899 PRO A N 1
ATOM 7014 C CA . PRO A 1 899 ? -9.881 19.635 11.434 1.00 77.06 899 PRO A CA 1
ATOM 7015 C C . PRO A 1 899 ? -10.824 20.847 11.431 1.00 77.06 899 PRO A C 1
ATOM 7017 O O . PRO A 1 899 ? -10.745 21.739 12.272 1.00 77.06 899 PRO A O 1
ATOM 7020 N N . SER A 1 900 ? -11.788 20.843 10.506 1.00 82.81 900 SER A N 1
ATOM 7021 C CA . SER A 1 900 ? -12.743 21.947 10.316 1.00 82.81 900 SER A CA 1
ATOM 7022 C C . SER A 1 900 ? -13.727 22.148 11.473 1.00 82.81 900 SER A C 1
ATOM 7024 O O . SER A 1 900 ? -14.320 23.218 11.579 1.00 82.81 900 SER A O 1
ATOM 7026 N N . TRP A 1 901 ? -13.907 21.146 12.341 1.00 87.06 901 TRP A N 1
ATOM 7027 C CA . TRP A 1 901 ? -14.776 21.240 13.518 1.00 87.06 901 TRP A CA 1
ATOM 7028 C C . TRP A 1 901 ? -14.137 21.993 14.692 1.00 87.06 901 TRP A C 1
ATOM 7030 O O . TRP A 1 901 ? -14.826 22.243 15.682 1.00 87.06 901 TRP A O 1
ATOM 7040 N N . ILE A 1 902 ? -12.852 22.366 14.601 1.00 93.19 902 ILE A N 1
ATOM 7041 C CA . ILE A 1 902 ? -12.206 23.210 15.610 1.00 93.19 902 ILE A CA 1
ATOM 7042 C C . ILE A 1 902 ? -12.952 24.525 15.709 1.00 93.19 902 ILE A C 1
ATOM 7044 O O . ILE A 1 902 ? -13.198 25.215 14.719 1.00 93.19 902 ILE A O 1
ATOM 7048 N N . THR A 1 903 ? -13.297 24.881 16.934 1.00 96.06 903 THR A N 1
ATOM 7049 C CA . THR A 1 903 ? -14.116 26.051 17.188 1.00 96.06 903 THR A CA 1
ATOM 7050 C C . THR A 1 903 ? -13.760 26.662 18.529 1.00 96.06 903 THR A C 1
ATOM 7052 O O . THR A 1 903 ? -13.324 25.982 19.461 1.00 96.06 903 THR A O 1
ATOM 7055 N N . GLN A 1 904 ? -13.933 27.973 18.619 1.00 97.25 904 GLN A N 1
ATOM 7056 C CA . GLN A 1 904 ? -13.713 28.734 19.833 1.00 97.25 904 GLN A CA 1
ATOM 7057 C C . GLN A 1 904 ? -14.727 29.858 19.949 1.00 97.25 904 GLN A C 1
ATOM 7059 O O . GLN A 1 904 ? -15.214 30.390 18.951 1.00 97.25 904 GLN A O 1
ATOM 7064 N N . GLN A 1 905 ? -14.963 30.280 21.179 1.00 96.50 905 GLN A N 1
ATOM 7065 C CA . GLN A 1 905 ? -15.678 31.498 21.483 1.00 96.50 905 GLN A CA 1
ATOM 7066 C C . GLN A 1 905 ? -14.946 32.223 22.604 1.00 96.50 905 GLN A C 1
ATOM 7068 O O . GLN A 1 905 ? -14.554 31.627 23.605 1.00 96.50 905 GLN A O 1
ATOM 7073 N N . TRP A 1 906 ? -14.777 33.524 22.414 1.00 95.38 906 TRP A N 1
ATOM 7074 C CA . TRP A 1 906 ? -14.156 34.420 23.372 1.00 95.38 906 TRP A CA 1
ATOM 7075 C C . TRP A 1 906 ? -15.106 35.587 23.637 1.00 95.38 906 TRP A C 1
ATOM 7077 O O . TRP A 1 906 ? -15.739 36.103 22.707 1.00 95.38 906 TRP A O 1
ATOM 7087 N N . ARG A 1 907 ? -15.224 36.003 24.897 1.00 94.06 907 ARG A N 1
ATOM 7088 C CA . ARG A 1 907 ? -16.018 37.161 25.321 1.00 94.06 907 ARG A CA 1
ATOM 7089 C C . ARG A 1 907 ? -15.262 37.932 26.403 1.00 94.06 907 ARG A C 1
ATOM 7091 O O . ARG A 1 907 ? -14.706 37.323 27.317 1.00 94.06 907 ARG A O 1
ATOM 7098 N N . GLY A 1 908 ? -15.276 39.260 26.301 1.00 91.19 908 GLY A N 1
ATOM 7099 C CA . GLY A 1 908 ? -14.694 40.151 27.307 1.00 91.19 908 GLY A CA 1
ATOM 7100 C C . GLY A 1 908 ? -15.515 40.209 28.598 1.00 91.19 908 GLY A C 1
ATOM 7101 O O . GLY A 1 908 ? -16.530 39.520 28.740 1.00 91.19 908 GLY A O 1
ATOM 7102 N N . ASP A 1 909 ? -15.084 41.058 29.531 1.00 93.00 909 ASP A N 1
ATOM 7103 C CA . ASP A 1 909 ? -15.712 41.212 30.851 1.00 93.00 909 ASP A CA 1
ATOM 7104 C C . ASP A 1 909 ? -17.223 41.516 30.757 1.00 93.00 909 ASP A C 1
ATOM 7106 O O . ASP A 1 909 ? -17.641 42.485 30.116 1.00 93.00 909 ASP A O 1
ATOM 7110 N N . GLY A 1 910 ? -18.051 40.675 31.386 1.00 90.81 910 GLY A N 1
ATOM 7111 C CA . GLY A 1 910 ? -19.509 40.827 31.421 1.00 90.81 910 GLY A CA 1
ATOM 7112 C C . GLY A 1 910 ? -20.220 40.572 30.086 1.00 90.81 910 GLY A C 1
ATOM 7113 O O . GLY A 1 910 ? -21.404 40.890 29.959 1.00 90.81 910 GLY A O 1
ATOM 7114 N N . GLN A 1 911 ? -19.521 40.023 29.086 1.00 92.88 911 GLN A N 1
ATOM 7115 C CA . GLN A 1 911 ? -20.070 39.710 27.759 1.00 92.88 911 GLN A CA 1
ATOM 7116 C C . GLN A 1 911 ? -20.277 38.206 27.529 1.00 92.88 911 GLN A C 1
ATOM 7118 O O . GLN A 1 911 ? -20.785 37.816 26.473 1.00 92.88 911 GLN A O 1
ATOM 7123 N N . GLY A 1 912 ? -19.840 37.356 28.463 1.00 88.19 912 GLY A N 1
ATOM 7124 C CA . GLY A 1 912 ? -20.075 35.918 28.416 1.00 88.19 912 GLY A CA 1
ATOM 7125 C C . GLY A 1 912 ? -21.484 35.525 28.877 1.00 88.19 912 GLY A C 1
ATOM 7126 O O . GLY A 1 912 ? -22.342 36.387 29.077 1.00 88.19 912 GLY A O 1
ATOM 7127 N N . PRO A 1 913 ? -21.758 34.220 29.025 1.00 93.94 913 PRO A N 1
ATOM 7128 C CA . PRO A 1 913 ? -20.830 33.094 28.880 1.00 93.94 913 PRO A CA 1
ATOM 7129 C C . PRO A 1 913 ? -20.399 32.831 27.425 1.00 93.94 913 PRO A C 1
ATOM 7131 O O . PRO A 1 913 ? -21.070 33.227 26.469 1.00 93.94 913 PRO A O 1
ATOM 7134 N N . SER A 1 914 ? -19.285 32.119 27.255 1.00 95.62 914 SER A N 1
ATOM 7135 C CA . SER A 1 914 ? -18.876 31.538 25.969 1.00 95.62 914 SER A CA 1
ATOM 7136 C C . SER A 1 914 ? -19.341 30.082 25.895 1.00 95.62 914 SER A C 1
ATOM 7138 O O . SER A 1 914 ? -19.012 29.297 26.786 1.00 95.62 914 SER A O 1
ATOM 7140 N N . GLU A 1 915 ? -20.106 29.718 24.861 1.00 95.69 915 GLU A N 1
ATOM 7141 C CA . GLU A 1 915 ? -20.765 28.413 24.740 1.00 95.69 915 GLU A CA 1
ATOM 7142 C C . GLU A 1 915 ? -20.535 27.762 23.378 1.00 95.69 915 GLU A C 1
ATOM 7144 O O . GLU A 1 915 ? -20.802 28.342 22.329 1.00 95.69 915 GLU A O 1
ATOM 7149 N N . ILE A 1 916 ? -20.097 26.507 23.395 1.00 96.38 916 ILE A N 1
ATOM 7150 C CA . ILE A 1 916 ? -19.855 25.718 22.189 1.00 96.38 916 ILE A CA 1
ATOM 7151 C C . ILE A 1 916 ? -20.627 24.412 22.302 1.00 96.38 916 ILE A C 1
ATOM 7153 O O . ILE A 1 916 ? -20.525 23.714 23.307 1.00 96.38 916 ILE A O 1
ATOM 7157 N N . SER A 1 917 ? -21.354 24.051 21.246 1.00 93.75 917 SER A N 1
ATOM 7158 C CA . SER A 1 917 ? -21.877 22.700 21.050 1.00 93.75 917 SER A CA 1
ATOM 7159 C C . SER A 1 917 ? -21.421 22.194 19.689 1.00 93.75 917 SER A C 1
ATOM 7161 O O . SER A 1 917 ? -21.725 22.806 18.666 1.00 93.75 917 SER A O 1
ATOM 7163 N N . VAL A 1 918 ? -20.654 21.106 19.679 1.00 89.81 918 VAL A N 1
ATOM 7164 C CA . VAL A 1 918 ? -20.066 20.543 18.461 1.00 89.81 918 VAL A CA 1
ATOM 7165 C C . VAL A 1 918 ? -20.138 19.020 18.488 1.00 89.81 918 VAL A C 1
ATOM 7167 O O . VAL A 1 918 ? -19.941 18.394 19.529 1.00 89.81 918 VAL A O 1
ATOM 7170 N N . LYS A 1 919 ? -20.433 18.425 17.329 1.00 85.50 919 LYS A N 1
ATOM 7171 C CA . LYS A 1 919 ? -20.301 16.985 17.100 1.00 85.50 919 LYS A CA 1
ATOM 7172 C C . LYS A 1 919 ? -18.997 16.726 16.371 1.00 85.50 919 LYS A C 1
ATOM 7174 O O . LYS A 1 919 ? -18.833 17.187 15.244 1.00 85.50 919 LYS A O 1
ATOM 7179 N N . VAL A 1 920 ? -18.089 16.001 17.007 1.00 83.19 920 VAL A N 1
ATOM 7180 C CA . VAL A 1 920 ? -16.773 15.699 16.447 1.00 83.19 920 VAL A CA 1
ATOM 7181 C C . VAL A 1 920 ? -16.776 14.269 15.901 1.00 83.19 920 VAL A C 1
ATOM 7183 O O . VAL A 1 920 ? -16.987 13.342 16.683 1.00 83.19 920 VAL A O 1
ATOM 7186 N N . PRO A 1 921 ? -16.572 14.052 14.589 1.00 75.56 921 PRO A N 1
ATOM 7187 C CA . PRO A 1 921 ? -16.442 12.709 14.028 1.00 75.56 921 PRO A CA 1
ATOM 7188 C C . PRO A 1 921 ? -15.259 11.966 14.655 1.00 75.56 921 PRO A C 1
ATOM 7190 O O . PRO A 1 921 ? -14.169 12.529 14.763 1.00 75.56 921 PRO A O 1
ATOM 7193 N N . LEU A 1 922 ? -15.470 10.708 15.042 1.00 67.94 922 LEU A N 1
ATOM 7194 C CA . LEU A 1 922 ? -14.398 9.832 15.499 1.00 67.94 922 LEU A CA 1
ATOM 7195 C C . LEU A 1 922 ? -13.580 9.350 14.299 1.00 67.94 922 LEU A C 1
ATOM 7197 O O . LEU A 1 922 ? -14.124 9.063 13.228 1.00 67.94 922 LEU A O 1
ATOM 7201 N N . THR A 1 923 ? -12.266 9.258 14.470 1.00 58.56 923 THR A N 1
ATOM 7202 C CA . THR A 1 923 ? -11.373 8.747 13.427 1.00 58.56 923 THR A CA 1
ATOM 7203 C C . THR A 1 923 ? -11.540 7.225 13.270 1.00 58.56 923 THR A C 1
ATOM 7205 O O . THR A 1 923 ? -11.581 6.516 14.279 1.00 58.56 923 THR A O 1
ATOM 7208 N N . PRO A 1 924 ? -11.661 6.686 12.036 1.00 41.22 924 PRO A N 1
ATOM 7209 C CA . PRO A 1 924 ? -11.799 5.245 11.824 1.00 41.22 924 PRO A CA 1
ATOM 7210 C C . PRO A 1 924 ? -10.598 4.469 12.377 1.00 41.22 924 PRO A C 1
ATOM 7212 O O . PRO A 1 924 ? -9.455 4.908 12.246 1.00 41.22 924 PRO A O 1
ATOM 7215 N N . SER A 1 925 ? -10.848 3.295 12.961 1.00 31.56 925 SER A N 1
ATOM 7216 C CA . SER A 1 925 ? -9.793 2.330 13.279 1.00 31.56 925 SER A CA 1
ATOM 7217 C C . SER A 1 925 ? -9.173 1.810 11.978 1.00 31.56 925 SER A C 1
ATOM 7219 O O . SER A 1 925 ? -9.914 1.319 11.125 1.00 31.56 925 SER A O 1
ATOM 7221 N N . ALA A 1 926 ? -7.852 1.959 11.842 1.00 27.34 926 ALA A N 1
ATOM 7222 C CA . ALA A 1 926 ? -7.061 1.400 10.744 1.00 27.34 926 ALA A CA 1
ATOM 7223 C C . ALA A 1 926 ? -7.121 -0.131 10.703 1.00 27.34 926 ALA A C 1
ATOM 7225 O O . ALA A 1 926 ? -7.203 -0.737 11.800 1.00 27.34 926 ALA A O 1
#

Radius of gyration: 39.21 Å; chains: 1; bounding box: 111×72×119 Å

Foldseek 3Di:
DDDDDDDDDDDDPDDPPDDPADAADPCVVQPQFDFDQAAALFSVRTDGHFFAFDQVVVDDDPNHGYGPQKDKFFDQDKDKDKDKDQDLQRVQQVSCVLQVNFQDSFGNNNNSCVQVDDDPDPDPTDMDMDIDIDGGGMDMDGHDDDPVRTDPVNVVLLLVQDLFCPPVCNVVSLDDDDDDDDDDDDPPPPDPCCVVVVVVVVVCCVVDPGDNGYYDDQPLVNLPDDLCSVPPDPDPCDDLQVCLVQWDADPPPRWTWHWDQDPNDTDTGTDPDNDPQLVVVSSVSSSLNSVVSVVVVRVDDPDDDDDDDQFAAPVRQQPALAKWKKWFQAPAWFWFAQLHTDIDGNTDMWIWHHHPQWIFTDPDSVDGDPSQIDHDPPPDPQWDAGSQQIWHADRVFQFTAAAPVCQVSNCNGGVPDDPVRHPPGGIGMHGPPVVVVVSPSPDDDPQCPPPQLQQDWDWDAAQQKIFIDHSPHTQDIDRPNQQHDPPDPPDDWAKDWDWDDDPQKIKIWIFGDPGHPQETETEDMDIDRDPDRDDDDDGDDDPPDDDDDSDDDDDQQVRGAYDYDDQFDQDPVRRDTHHDDDDDDDDPDDDDDDPPPPDDDDDDPDDDDDADFWKWKWWAFAQLAPPADPPGHFTFIDTVNDTDFPRDAAKWKWKAAQAPSHTDDIDGFNQPPDLCSLVVLLVVLVVDDDWIKMKMHHTHAHQNNNDVSNVVSVVCQPDDPPDRAEGRKIKIWIGTNDPDGDPQTDIDTGHRHGDTTMDITTRHRDDFDWKKWKWKAFAQQAPPADPDGHFTFIDIVHHTDWPRDAAKWKWKAALAPRHTDDIDGFNQVPDLCRLVVLLVVLVPDDDKIKMKMKHTHAHQNNNDVSNVVSVVCFPDDPPDHAEGRKMKIWIGINDPDTDPQTDMDTGHRHGDTTMDITIRGRDHDD